Protein 2Z66 (pdb70)

CATH classification: 3.80.10.10

Secondary structure (DSSP, 8-state):
--TT-EEETTEEE--SS--SSPPS---TT--EEE--SS------TTTTTT-TT-SEEE--SS---EEEEEEHHHHS-S---EEE--S-SEEEEEEEEET-TT--EEE-TTSEEESSTTTTTTTT-TT--EEE-TTS--EE-STTTTTT-TT--EEE-TT-EEGGGEE-S--TT-TT--EEE-TTS---EE-TTTTTT-TT--EEE-TTS--SB--SGGGTT-TT--EEE-TTS---B-SSSS-----TT--EEE-TT--EE-SGGGHHHHHHHHHTGGGBS-GGG-BEEESGGGTT-BGGG-----/--TT-EEETTEEE--SS--SSPPS---TT--EEE--SS------TTTTTT-TT-SEEE--SS---EEEEEEHHHHS-S---EEE--S-SEEEEEEEEET-TT--EEE-TTSEEESSTTTTTTTT-TT--EEE-TTS--EE-STTTTTT-TT--EEE-TT-EEGGGEE-S--TT-TT--EEE-TTS---EE-TTTTTT-TT--EEE-TTS--SB--SGGGTT-TT--EEE-TTS---B-SSSS-----TT--EEE-TT--EE-SGGGHHHHHHHHHTGGGBS-GGG-BEEESGGGTT-BGGG-----/--TT-EEETTEEE--SS--SSPPS---TT--EEE--SS------TTTTTT-TT-SEEE--SS---EEEEEEHHHHS-S---EEE--S-SEEEEEEEEET-TT--EEE-TTSEEESSTTTTTTTT-TT--EEE-TTS--EE-STTTTTT-TT--EEE-TT-EEGGGEE-S--TT-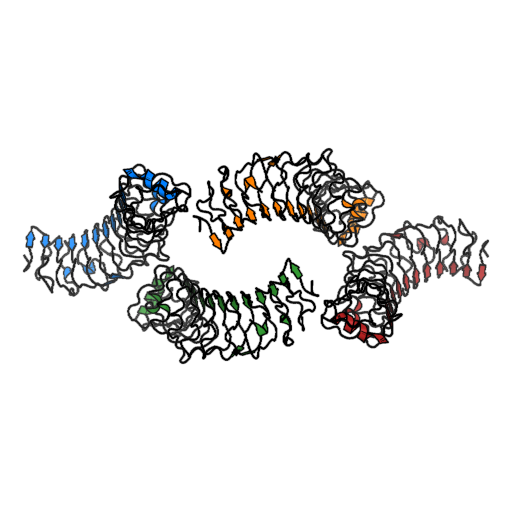TT--EEE-TTS---EE-TTTTTT-TT--EEE-TTS--SB--SGGGTT-TT--EEE-TTS---B-SSSS-----TT--EEE-TT--EE-SGGGHHHHHHHHHTTTTBS-GGG-BEEESGGGTT-BGGG-----/--TT-EEETTEEE--SS--SSPPS---TT--EEE--SS------TTTTTT-TT-SEEE--SS---EEEEEEHHHHS-S---EEE--S-SEEEEEEEEET-TT--EEE-TTSEEESSTTTTTTTT-TT--EEE-TTS--EE-STTTTTT-TT--EEE-TT-EEGGGEE-S--TT-TT--EEE-TTS---EE-TTTTTT-TT--EEE-TTS--SB--SGGGTT-TT--EEE-TTS---B-SSSS-----TT--EEE-TT--EE-SGGGHHHHHHHHHTGGGBS-GGG-BEEESGGGTT-BGGG-----

Radius of gyration: 44.01 Å; Cα contacts (8 Å, |Δi|>4): 3451; chains: 4; bounding box: 61×78×154 Å

GO terms:
  GO:0005515 protein binding (F, IPI)
  GO:0004888 transmembrane signaling receptor activity (F, IDA)
  GO:0034142 toll-like receptor 4 signaling pathway (P, IDA)
  GO:0005886 plasma membrane (C, IDA)
  GO:0010008 endosome membrane (C, IDA)
  GO:0043123 positive regulation of canonical NF-kappaB signal transduction (P, IDA)
  GO:0038023 signaling receptor activity (F, IDA)
  GO:1900017 positive regulation of cytokine production involved in inflammatory response (P, IDA)
  GO:0006954 inflammatory response (P, IDA)
  GO:0032757 positive regulation of interleukin-8 production (P, IDA)
  GO:0001540 amyloid-beta binding (F, IC)
  GO:0042742 defense response to bacterium (P, IGI)
  GO:0043123 positive regulation of canonical NF-kappaB signal transduction (P, IGI)
  GO:1904646 cellular response to amyloid-beta (P, IGI)
  GO:0071222 cellular response to lipopolysaccharide (P, IGI)
  GO:0043123 positive regulation of canonical NF-kappaB signal transduction (P, IMP)
  GO:1904466 positive regulation of matrix metallopeptidase secretion (P, IMP)
  GO:2000343 positive regulation of chemokine (C-X-C motif) ligand 2 production (P, IMP)
  GO:0032755 positive regulation of interleukin-6 production (P, IMP)
  GO:0032760 positive regulation of tumor necrosis factor production (P, IMP)

B-factor: mean 13.37, std 5.52, range [2.0, 52.05]

Sequence (1224 aa):
CPSRCSCSGTEIRCNSKGLTSVPTGIPSSATRLELESNKLQSLPHGVFDKLTQLTKLSLSSNGLSFKGCCSQSDFGTTSLKYLDLSFNGVITMSSNFLGLEQLEHLDFQHSNLKQMSEFSVFLSLRNLIYLDISHTHTRVAFNGIFNGLSSLEVLKMAGNSFQENFLPDIFTELRNLTFLDLSQCQLEQLSPTAFNSLSSLQVLNMSHNNFFSLDTFPYKCLNSLQVLDYSLNHIMTSKKQELQHFPSSLAFLNLTQNDFACTCEHQSFLQWIKDQRQLLVEVERMECATPSDKQGMPVLSLNITCCPSRCSCSGTEIRCNSKGLTSVPTGIPSSATRLELESNKLQSLPHGVFDKLTQLTKLSLSSNGLSFKGCCSQSDFGTTSLKYLDLSFNGVITMSSNFLGLEQLEHLDFQHSNLKQMSEFSVFLSLRNLIYLDISHTHTRVAFNGIFNGLSSLEVLKMAGNSFQENFLPDIFTELRNLTFLDLSQCQLEQLSPTAFNSLSSLQVLNMSHNNFFSLDTFPYKCLNSLQVLDYSLNHIMTSKKQELQHFPSSLAFLNLTQNDFACTCEHQSFLQWIKDQRQLLVEVERMECATPSDKQGMPVLSLNITCCPSRCSCSGTEIRCNSKGLTSVPTGIPSSATRLELESNKLQSLPHGVFDKLTQLTKLSLSSNGLSFKGCCSQSDFGTTSLKYLDLSFNGVITMSSNFLGLEQLEHLDFQHSNLKQMSEFSVFLSLRNLIYLDISHTHTRVAFNGIFNGLSSLEVLKMAGNSFQENFLPDIFTELRNLTFLDLSQCQLEQLSPTAFNSLSSLQVLNMSHNNFFSLDTFPYKCLNSLQVLDYSLNHIMTSKKQELQHFPSSLAFLNLTQNDFACTCEHQSFLQWIKDQRQLLVEVERMECATPSDKQGMPVLSLNITCCPSRCSCSGTEIRCNSKGLTSVPTGIPSSATRLELESNKLQSLPHGVFDKLTQLTKLSLSSNGLSFKGCCSQSDFGTTSLKYLDLSFNGVITMSSNFLGLEQLEHLDFQHSNLKQMSEFSVFLSLRNLIYLDISHTHTRVAFNGIFNGLSSLEVLKMAGNSFQENFLPDIFTELRNLTFLDLSQCQLEQLSPTAFNSLSSLQVLNMSHNNFFSLDTFPYKCLNSLQVLDYSLNHIMTSKKQELQHFPSSLAFLNLTQNDFACTCEHQSFLQWIKDQRQLLVEVERMECATPSDKQGMPVLSLNITC

Foldseek 3Di:
DFPCWDDDQLEIENEPSQDQADTPDNALSRAEYEHEQHAHQDYPQCNQQSNANHQYYAHYRYADEAPEDDECSRHNYLNHQYYAPANYEEYEHPALHHSPLNHAEYHHHHYAYHPQQQDQSPQSNLNHAYYACANNQDEHEPLASPHNPQNYAEYHHHQYEYVVLEAEQNCQSPLNYAYYAHANHQHAYYDLANCQSNQNHAEYHHEQHAYQADAQRSQANNQNYAEYEHDNYAHAYHPDLDGDDHHPNYQAYEHFHYQYEQAPVRQSVLVVVLVCVRRYDPQLRQAHCDDPVGGSPRSNVDRYDD/DFPCWDDDQLEIENEPSQDQADTPDNALSRAEYEHEQHAHQDYPQCNQQSNANHQYYAHYRYADEAPEDDECSRHNYLNHQYYAPANYEEYEHPALHHSPLNHAEYHHHHYAYHPQQQDQSPQSNLNHAYYACANNQDEHEPLASPHNPQNYAEYHHHQYEYVVLEAEQNCQSPLNYAYYHHDNHQHAYYDLANCQSNQNHAEYHHEQHAYQADAQSSQANNQNYAEYEHDNYAHAYHPDLDGDDHHPNYQAYEHFHYQYEQAPVRQSVLVVVLVCVRRYDPQLRQAHCDDPVGGSPRSNVDRYDD/DFPCWDDDQLEIENEPSQDQADTPDNALSRAEYEHEQHAHQDYPQCNQQSNANHQYYAHYAYADEAPEDDECSRHNYLNHAYYAPANYEEYEHPALHHSPLNHAEYHHHHYAYHPQQQDQSPQSNLNHAYYACANNQDEHEPLASPHNPQNYAEYHHHQYEYVVLEAEQNCQSPLNYAYYAHDNHQHAYYDLQNCQSNQNHAEYHHEQHAYQADAQSSQANNQNYAEYEHDNYAHAYHPDLDGDDHHPNYQAYEHFHYQYEQAPVRQSVLVVVLVCVRRYDPQLRQAHCDDPVGGSPRSNVDRYDD/DFPCWDDDQLEIENEPSQDQADTPDNALSRAEYEHEQHAHQDYPQCNQQSNANHQYYAHYAYADEAPEDDECSRHNYLNHQYYAPANYEEYEHPALHHSPLNHAEYHHHHYAYHPQQQDQSPQSNLNHAYYACANNQDEHEPLASPHNPQNYAEYHHHQYEYVVLEAEQNCQSPLNYAYYAHDNHQHAYYDLANCQSNQNHAEYHHEQHAYQADAQSSQANNQNYAEYEHDNYAHAYHPDLDGDDHHPNYQAYEHFHYQYEQAPVRQSVLVVVLVCVRRYDPQLRQAHCDDPVGGSPRSNVDRYDD

Structure (mmCIF, N/CA/C/O backbone):
data_2Z66
#
_entry.id   2Z66
#
_cell.length_a   49.787
_cell.length_b   67.971
_cell.length_c   122.779
_cell.angle_alpha   89.86
_cell.angle_beta   89.96
_cell.angle_gamma   90.01
#
_symmetry.space_group_name_H-M   'P 1'
#
loop_
_entity.id
_entity.type
_entity.pdbx_description
1 polymer 'Variable lymphocyte receptor B, Toll-like receptor 4'
2 branched beta-D-mannopyranose-(1-4)-2-acetamido-2-deoxy-beta-D-glucopyranose-(1-4)-2-acetamido-2-deoxy-beta-D-glucopyranose
3 branched 2-acetamido-2-deoxy-beta-D-glucopyranose-(1-4)-2-acetamido-2-deoxy-beta-D-glucopyranose
4 branched beta-D-mannopyranose-(1-4)-2-acetamido-2-deoxy-beta-D-glucopyranose-(1-4)-[beta-L-fucopyranose-(1-6)]2-acetamido-2-deoxy-beta-D-glucopyranose
5 non-polymer 'SULFATE ION'
6 water water
#
loop_
_atom_site.group_PDB
_atom_site.id
_atom_site.type_symbol
_atom_site.label_atom_id
_atom_site.label_alt_id
_atom_site.label_comp_id
_atom_site.label_asym_id
_atom_site.label_entity_id
_atom_site.label_seq_id
_atom_site.pdbx_PDB_ins_code
_atom_site.Cartn_x
_atom_site.Cartn_y
_atom_site.Cartn_z
_atom_site.occupancy
_atom_site.B_iso_or_equiv
_atom_site.auth_seq_id
_atom_site.auth_comp_id
_atom_site.auth_asym_id
_atom_site.auth_atom_id
_atom_site.pdbx_PDB_model_num
ATOM 1 N N . CYS A 1 1 ? -6.473 -0.868 -46.922 1.00 15.65 24 CYS A N 1
ATOM 2 C CA . CYS A 1 1 ? -7.423 -1.236 -45.840 1.00 13.82 24 CYS A CA 1
ATOM 3 C C . CYS A 1 1 ? -7.865 -2.690 -45.995 1.00 12.15 24 CYS A C 1
ATOM 4 O O . CYS A 1 1 ? -8.299 -3.092 -47.085 1.00 10.98 24 CYS A O 1
ATOM 7 N N . PRO A 1 2 ? -7.756 -3.485 -44.908 1.00 10.08 25 PRO A N 1
ATOM 8 C CA . PRO A 1 2 ? -8.169 -4.886 -44.925 1.00 8.77 25 PRO A CA 1
ATOM 9 C C . PRO A 1 2 ? -9.611 -5.043 -45.387 1.00 7.76 25 PRO A C 1
ATOM 10 O O . PRO A 1 2 ? -10.432 -4.148 -45.179 1.00 5.38 25 PRO A O 1
ATOM 14 N N . SER A 1 3 ? -9.901 -6.178 -46.014 1.00 5.95 26 SER A N 1
ATOM 15 C CA . SER A 1 3 ? -11.228 -6.462 -46.545 1.00 4.93 26 SER A CA 1
ATOM 16 C C . SER A 1 3 ? -12.285 -6.401 -45.453 1.00 5.08 26 SER A C 1
ATOM 17 O O . SER A 1 3 ? -12.076 -6.917 -44.350 1.00 2.82 26 SER A O 1
ATOM 20 N N . ARG A 1 4 ? -13.409 -5.763 -45.776 1.00 4.18 27 ARG A N 1
ATOM 21 C CA . ARG A 1 4 ? -14.583 -5.681 -44.895 1.00 5.81 27 ARG A CA 1
ATOM 22 C C . ARG A 1 4 ? -14.376 -4.756 -43.694 1.00 7.55 27 ARG A C 1
ATOM 23 O O . ARG A 1 4 ? -15.148 -4.787 -42.734 1.00 8.43 27 ARG A O 1
ATOM 31 N N . CYS A 1 5 ? -13.347 -3.919 -43.767 1.00 8.51 28 CYS A N 1
ATOM 32 C CA . CYS A 1 5 ? -13.044 -2.972 -42.696 1.00 8.79 28 CYS A CA 1
ATOM 33 C C . CYS A 1 5 ? -13.155 -1.533 -43.179 1.00 9.45 28 CYS A C 1
ATOM 34 O O . CYS A 1 5 ? -13.161 -1.271 -44.384 1.00 6.65 28 CYS A O 1
ATOM 37 N N . SER A 1 6 ? -13.265 -0.611 -42.221 1.00 10.10 29 SER A N 1
ATOM 38 C CA . SER A 1 6 ? -13.183 0.823 -42.481 1.00 11.83 29 SER A CA 1
ATOM 39 C C . SER A 1 6 ? -11.913 1.347 -41.834 1.00 12.00 29 SER A C 1
ATOM 40 O O . SER A 1 6 ? -11.618 1.016 -40.683 1.00 9.46 29 SER A O 1
ATOM 43 N N . CYS A 1 7 ? -11.159 2.150 -42.582 1.00 12.39 30 CYS A N 1
ATOM 44 C CA . CYS A 1 7 ? -9.874 2.669 -42.119 1.00 15.25 30 CYS A CA 1
ATOM 45 C C . CYS A 1 7 ? -9.861 4.190 -42.110 1.00 15.64 30 CYS A C 1
ATOM 46 O O . CYS A 1 7 ? -10.234 4.830 -43.096 1.00 15.90 30 CYS A O 1
ATOM 49 N N . SER A 1 8 ? -9.442 4.756 -40.982 1.00 17.59 31 SER A N 1
ATOM 50 C CA . SER A 1 8 ? -9.262 6.199 -40.830 1.00 18.56 31 SER A CA 1
ATOM 51 C C . SER A 1 8 ? -7.993 6.440 -40.019 1.00 18.12 31 SER A C 1
ATOM 52 O O . SER A 1 8 ? -7.934 6.113 -38.829 1.00 18.91 31 SER A O 1
ATOM 55 N N . GLY A 1 9 ? -6.973 6.995 -40.670 1.00 17.84 32 GLY A N 1
ATOM 56 C CA . GLY A 1 9 ? -5.674 7.179 -40.036 1.00 17.85 32 GLY A CA 1
ATOM 57 C C . GLY A 1 9 ? -5.091 5.827 -39.679 1.00 17.68 32 GLY A C 1
ATOM 58 O O . GLY A 1 9 ? -4.933 4.964 -40.545 1.00 17.89 32 GLY A O 1
ATOM 59 N N . THR A 1 10 ? -4.791 5.629 -38.398 1.00 16.40 33 THR A N 1
ATOM 60 C CA . THR A 1 10 ? -4.274 4.341 -37.941 1.00 15.52 33 THR A CA 1
ATOM 61 C C . THR A 1 10 ? -5.354 3.493 -37.248 1.00 14.56 33 THR A C 1
ATOM 62 O O . THR A 1 10 ? -5.045 2.503 -36.579 1.00 15.63 33 THR A O 1
ATOM 66 N N . GLU A 1 11 ? -6.617 3.885 -37.421 1.00 13.67 34 GLU A N 1
ATOM 67 C CA . GLU A 1 11 ? -7.745 3.171 -36.820 1.00 14.92 34 GLU A CA 1
ATOM 68 C C . GLU A 1 11 ? -8.398 2.258 -37.844 1.00 13.29 34 GLU A C 1
ATOM 69 O O . GLU A 1 11 ? -8.616 2.658 -38.989 1.00 13.50 34 GLU A O 1
ATOM 75 N N . ILE A 1 12 ? -8.690 1.028 -37.426 1.00 12.51 35 ILE A N 1
ATOM 76 C CA . ILE A 1 12 ? -9.352 0.041 -38.275 1.00 12.14 35 ILE A CA 1
ATOM 77 C C . ILE A 1 12 ? -10.566 -0.538 -37.542 1.00 12.42 35 ILE A C 1
ATOM 78 O O . ILE A 1 12 ? -10.438 -1.061 -36.432 1.00 11.20 35 ILE A O 1
ATOM 83 N N . ARG A 1 13 ? -11.741 -0.424 -38.162 1.00 11.49 36 ARG A N 1
ATOM 84 C CA . ARG A 1 13 ? -12.974 -0.996 -37.611 1.00 12.08 36 ARG A CA 1
ATOM 85 C C . ARG A 1 13 ? -13.566 -2.006 -38.584 1.00 10.56 36 ARG A C 1
ATOM 86 O O . ARG A 1 13 ? -13.812 -1.681 -39.748 1.00 6.93 36 ARG A O 1
ATOM 94 N N . CYS A 1 14 ? -13.786 -3.225 -38.097 1.00 10.23 37 CYS A N 1
ATOM 95 C CA . CYS A 1 14 ? -14.404 -4.288 -38.881 1.00 10.64 37 CYS A CA 1
ATOM 96 C C . CYS A 1 14 ? -15.552 -4.910 -38.078 1.00 11.74 37 CYS A C 1
ATOM 97 O O . CYS A 1 14 ? -15.544 -6.108 -37.781 1.00 12.88 37 CYS A O 1
ATOM 100 N N . ASN A 1 15 ? -16.538 -4.082 -37.741 1.00 12.12 38 ASN A N 1
ATOM 101 C CA . ASN A 1 15 ? -17.627 -4.467 -36.839 1.00 13.50 38 ASN A CA 1
ATOM 102 C C . ASN A 1 15 ? -18.903 -4.925 -37.543 1.00 14.29 38 ASN A C 1
ATOM 103 O O . ASN A 1 15 ? -19.269 -4.394 -38.597 1.00 12.21 38 ASN A O 1
ATOM 108 N N . SER A 1 16 ? -19.580 -5.901 -36.934 1.00 14.42 39 SER A N 1
ATOM 109 C CA . SER A 1 16 ? -20.880 -6.399 -37.401 1.00 16.42 39 SER A CA 1
ATOM 110 C C . SER A 1 16 ? -20.846 -6.833 -38.868 1.00 17.04 39 SER A C 1
ATOM 111 O O . SER A 1 16 ? -21.730 -6.483 -39.655 1.00 19.29 39 SER A O 1
ATOM 114 N N . LYS A 1 17 ? -19.821 -7.602 -39.222 1.00 15.65 40 LYS A N 1
ATOM 115 C CA . LYS A 1 17 ? -19.617 -8.043 -40.599 1.00 14.97 40 LYS A CA 1
ATOM 116 C C . LYS A 1 17 ? -19.754 -9.555 -40.708 1.00 14.65 40 LYS A C 1
ATOM 117 O O . LYS A 1 17 ? -19.471 -10.137 -41.759 1.00 17.36 40 LYS A O 1
ATOM 123 N N . GLY A 1 18 ? -20.171 -10.183 -39.611 1.00 14.66 41 GLY A N 1
ATOM 124 C CA . GLY A 1 18 ? -20.315 -11.637 -39.534 1.00 13.70 41 GLY A CA 1
ATOM 125 C C . GLY A 1 18 ? -19.034 -12.411 -39.783 1.00 12.50 41 GLY A C 1
ATOM 126 O O . GLY A 1 18 ? -19.076 -13.550 -40.250 1.00 12.88 41 GLY A O 1
ATOM 127 N N . LEU A 1 19 ? -17.894 -11.795 -39.472 1.00 9.52 42 LEU A N 1
ATOM 128 C CA . LEU A 1 19 ? -16.592 -12.397 -39.719 1.00 8.37 42 LEU A CA 1
ATOM 129 C C . LEU A 1 19 ? -16.371 -13.647 -38.892 1.00 7.77 42 LEU A C 1
ATOM 130 O O . LEU A 1 19 ? -16.706 -13.689 -37.703 1.00 6.92 42 LEU A O 1
ATOM 135 N N . THR A 1 20 ? -15.804 -14.664 -39.533 1.00 7.43 43 THR A N 1
ATOM 136 C CA . THR A 1 20 ? -15.423 -15.896 -38.852 1.00 9.72 43 THR A CA 1
ATOM 137 C C . THR A 1 20 ? -13.910 -16.001 -38.672 1.00 10.37 43 THR A C 1
ATOM 138 O O . THR A 1 20 ? -13.431 -16.835 -37.907 1.00 10.22 43 THR A O 1
ATOM 142 N N . SER A 1 21 ? -13.160 -15.148 -39.370 1.00 9.48 44 SER A N 1
ATOM 143 C CA . SER A 1 21 ? -11.711 -15.072 -39.194 1.00 8.73 44 SER A CA 1
ATOM 144 C C . SER A 1 21 ? -11.251 -13.618 -39.169 1.00 8.92 44 SER A C 1
ATOM 145 O O . SER A 1 21 ? -11.922 -12.736 -39.719 1.00 7.94 44 SER A O 1
ATOM 148 N N . VAL A 1 22 ? -10.116 -13.382 -38.517 1.00 6.71 45 VAL A N 1
ATOM 149 C CA . VAL A 1 22 ? -9.493 -12.064 -38.494 1.00 6.59 45 VAL A CA 1
ATOM 150 C C . VAL A 1 22 ? -9.061 -11.703 -39.915 1.00 5.75 45 VAL A C 1
ATOM 151 O O . VAL A 1 22 ? -8.407 -12.515 -40.588 1.00 4.78 45 VAL A O 1
ATOM 155 N N . PRO A 1 23 ? -9.436 -10.496 -40.382 1.00 5.89 46 PRO A N 1
ATOM 156 C CA . PRO A 1 23 ? -9.016 -10.011 -41.695 1.00 6.19 46 PRO A CA 1
ATOM 157 C C . PRO A 1 23 ? -7.502 -10.100 -41.891 1.00 5.62 46 PRO A C 1
ATOM 158 O O . PRO A 1 23 ? -6.729 -9.835 -40.963 1.00 4.64 46 PRO A O 1
ATOM 162 N N . THR A 1 24 ? -7.087 -10.488 -43.094 1.00 5.34 47 THR A N 1
ATOM 163 C CA . THR A 1 24 ? -5.670 -10.609 -43.407 1.00 4.69 47 THR A CA 1
ATOM 164 C C . THR A 1 24 ? -5.118 -9.237 -43.778 1.00 5.26 47 THR A C 1
ATOM 165 O O . THR A 1 24 ? -5.872 -8.356 -44.206 1.00 3.55 47 THR A O 1
ATOM 169 N N . GLY A 1 25 ? -3.811 -9.057 -43.596 1.00 3.79 48 GLY A N 1
ATOM 170 C CA . GLY A 1 25 ? -3.131 -7.841 -44.029 1.00 4.93 48 GLY A CA 1
ATOM 171 C C . GLY A 1 25 ? -3.339 -6.611 -43.172 1.00 5.76 48 GLY A C 1
ATOM 172 O O . GLY A 1 25 ? -3.229 -5.478 -43.669 1.00 6.65 48 GLY A O 1
ATOM 173 N N . ILE A 1 26 ? -3.645 -6.815 -41.889 1.00 6.07 49 ILE A N 1
ATOM 174 C CA . ILE A 1 26 ? -3.727 -5.703 -40.947 1.00 8.03 49 ILE A CA 1
ATOM 175 C C . ILE A 1 26 ? -2.321 -5.135 -40.757 1.00 8.41 49 ILE A C 1
ATOM 176 O O . ILE A 1 26 ? -1.412 -5.861 -40.343 1.00 8.27 49 ILE A O 1
ATOM 181 N N . PRO A 1 27 ? -2.130 -3.846 -41.097 1.00 9.15 50 PRO A N 1
ATOM 182 C CA . PRO A 1 27 ? -0.797 -3.231 -41.088 1.00 10.92 50 PRO A CA 1
ATOM 183 C C . PRO A 1 27 ? -0.232 -3.046 -39.679 1.00 11.49 50 PRO A C 1
ATOM 184 O O . PRO A 1 27 ? -0.995 -2.851 -38.729 1.00 9.86 50 PRO A O 1
ATOM 188 N N . SER A 1 28 ? 1.094 -3.112 -39.547 1.00 11.98 51 SER A N 1
ATOM 189 C CA . SER A 1 28 ? 1.745 -2.970 -38.239 1.00 12.97 51 SER A CA 1
ATOM 190 C C . SER A 1 28 ? 1.619 -1.556 -37.678 1.00 12.91 51 SER A C 1
ATOM 191 O O . SER A 1 28 ? 1.857 -1.327 -36.490 1.00 12.76 51 SER A O 1
ATOM 194 N N . SER A 1 29 ? 1.221 -0.619 -38.534 1.00 13.01 52 SER A N 1
ATOM 195 C CA . SER A 1 29 ? 1.031 0.779 -38.148 1.00 13.04 52 SER A CA 1
ATOM 196 C C . SER A 1 29 ? -0.278 1.031 -37.394 1.00 12.04 52 SER A C 1
ATOM 197 O O . SER A 1 29 ? -0.457 2.102 -36.806 1.00 12.50 52 SER A O 1
ATOM 200 N N . ALA A 1 30 ? -1.193 0.059 -37.424 1.00 11.11 53 ALA A N 1
ATOM 201 C CA . ALA A 1 30 ? -2.497 0.196 -36.771 1.00 9.77 53 ALA A CA 1
ATOM 202 C C . ALA A 1 30 ? -2.343 0.480 -35.282 1.00 9.55 53 ALA A C 1
ATOM 203 O O . ALA A 1 30 ? -1.551 -0.171 -34.595 1.00 7.89 53 ALA A O 1
ATOM 205 N N . THR A 1 31 ? -3.092 1.461 -34.790 1.00 9.33 54 THR A N 1
ATOM 206 C CA . THR A 1 31 ? -3.045 1.808 -33.368 1.00 10.95 54 THR A CA 1
ATOM 207 C C . THR A 1 31 ? -4.345 1.439 -32.661 1.00 11.55 54 THR A C 1
ATOM 208 O O . THR A 1 31 ? -4.356 1.214 -31.452 1.00 11.51 54 THR A O 1
ATOM 212 N N . ARG A 1 32 ? -5.434 1.388 -33.424 1.00 12.20 55 ARG A N 1
ATOM 213 C CA . ARG A 1 32 ? -6.744 0.989 -32.902 1.00 11.43 55 ARG A CA 1
ATOM 214 C C . ARG A 1 32 ? -7.384 -0.048 -33.822 1.00 10.63 55 ARG A C 1
ATOM 215 O O . ARG A 1 32 ? -7.396 0.115 -35.043 1.00 10.96 55 ARG A O 1
ATOM 223 N N . LEU A 1 33 ? -7.911 -1.113 -33.226 1.00 10.14 56 LEU A N 1
ATOM 224 C CA . LEU A 1 33 ? -8.517 -2.201 -33.981 1.00 9.09 56 LEU A CA 1
ATOM 225 C C . LEU A 1 33 ? -9.776 -2.703 -33.291 1.00 7.90 56 LEU A C 1
ATOM 226 O O . LEU A 1 33 ? -9.744 -3.089 -32.124 1.00 6.90 56 LEU A O 1
ATOM 231 N N . GLU A 1 34 ? -10.881 -2.689 -34.027 1.00 7.52 57 GLU A N 1
ATOM 232 C CA . GLU A 1 34 ? -12.155 -3.179 -33.519 1.00 10.99 57 GLU A CA 1
ATOM 233 C C . GLU A 1 34 ? -12.683 -4.277 -34.427 1.00 8.99 57 GLU A C 1
ATOM 234 O O . GLU A 1 34 ? -12.815 -4.078 -35.639 1.00 8.19 57 GLU A O 1
ATOM 240 N N . LEU A 1 35 ? -12.963 -5.437 -33.837 1.00 7.98 58 LEU A N 1
ATOM 241 C CA . LEU A 1 35 ? -13.553 -6.553 -34.565 1.00 7.53 58 LEU A CA 1
ATOM 242 C C . LEU A 1 35 ? -14.817 -7.021 -33.842 1.00 8.25 58 LEU A C 1
ATOM 243 O O . LEU A 1 35 ? -15.005 -8.218 -33.617 1.00 6.81 58 LEU A O 1
ATOM 248 N N . GLU A 1 36 ? -15.684 -6.067 -33.505 1.00 8.64 59 GLU A N 1
ATOM 249 C CA . GLU A 1 36 ? -16.837 -6.307 -32.629 1.00 11.89 59 GLU A CA 1
ATOM 250 C C . GLU A 1 36 ? -18.040 -6.917 -33.337 1.00 11.39 59 GLU A C 1
ATOM 251 O O . GLU A 1 36 ? -18.224 -6.730 -34.538 1.00 11.89 59 GLU A O 1
ATOM 257 N N . SER A 1 37 ? -18.869 -7.628 -32.571 1.00 12.25 60 SER A N 1
ATOM 258 C CA . SER A 1 37 ? -20.126 -8.194 -33.072 1.00 10.56 60 SER A CA 1
ATOM 259 C C . SER A 1 37 ? -19.928 -9.033 -34.339 1.00 12.13 60 SER A C 1
ATOM 260 O O . SER A 1 37 ? -20.631 -8.866 -35.343 1.00 12.27 60 SER A O 1
ATOM 263 N N . ASN A 1 38 ? -18.953 -9.930 -34.279 1.00 9.39 61 ASN A N 1
ATOM 264 C CA . ASN A 1 38 ? -18.698 -10.864 -35.363 1.00 9.24 61 ASN A CA 1
ATOM 265 C C . ASN A 1 38 ? -18.937 -12.297 -34.886 1.00 8.94 61 ASN A C 1
ATOM 266 O O . ASN A 1 38 ? -19.642 -12.508 -33.892 1.00 9.57 61 ASN A O 1
ATOM 271 N N . LYS A 1 39 ? -18.382 -13.275 -35.597 1.00 8.61 62 LYS A N 1
ATOM 272 C CA . LYS A 1 39 ? -18.553 -14.680 -35.239 1.00 10.18 62 LYS A CA 1
ATOM 273 C C . LYS A 1 39 ? -17.200 -15.378 -35.138 1.00 8.56 62 LYS A C 1
ATOM 274 O O . LYS A 1 39 ? -17.035 -16.516 -35.574 1.00 8.06 62 LYS A O 1
ATOM 280 N N . LEU A 1 40 ? -16.231 -14.670 -34.570 1.00 8.79 63 LEU A N 1
ATOM 281 C CA . LEU A 1 40 ? -14.904 -15.213 -34.335 1.00 9.73 63 LEU A CA 1
ATOM 282 C C . LEU A 1 40 ? -14.971 -16.231 -33.204 1.00 11.05 63 LEU A C 1
ATOM 283 O O . LEU A 1 40 ? -15.357 -15.904 -32.079 1.00 11.98 63 LEU A O 1
ATOM 288 N N . GLN A 1 41 ? -14.611 -17.472 -33.514 1.00 13.04 64 GLN A N 1
ATOM 289 C CA . GLN A 1 41 ? -14.679 -18.553 -32.534 1.00 15.52 64 GLN A CA 1
ATOM 290 C C . GLN A 1 41 ? -13.297 -18.941 -32.051 1.00 16.22 64 GLN A C 1
ATOM 291 O O . GLN A 1 41 ? -13.154 -19.671 -31.066 1.00 17.37 64 GLN A O 1
ATOM 297 N N . SER A 1 42 ? -12.284 -18.447 -32.755 1.00 16.98 65 SER A N 1
ATOM 298 C CA . SER A 1 42 ? -10.896 -18.680 -32.395 1.00 18.79 65 SER A CA 1
ATOM 299 C C . SER A 1 42 ? -9.992 -17.648 -33.057 1.00 18.84 65 SER A C 1
ATOM 300 O O . SER A 1 42 ? -10.359 -17.025 -34.061 1.00 19.54 65 SER A O 1
ATOM 303 N N . LEU A 1 43 ? -8.817 -17.460 -32.469 1.00 18.20 66 LEU A N 1
ATOM 304 C CA . LEU A 1 43 ? -7.785 -16.615 -33.046 1.00 17.64 66 LEU A CA 1
ATOM 305 C C . LEU A 1 43 ? -6.534 -17.476 -33.196 1.00 18.87 66 LEU A C 1
ATOM 306 O O . LEU A 1 43 ? -6.093 -18.103 -32.222 1.00 19.60 66 LEU A O 1
ATOM 311 N N . PRO A 1 44 ? -5.966 -17.530 -34.415 1.00 17.90 67 PRO A N 1
ATOM 312 C CA . PRO A 1 44 ? -4.750 -18.324 -34.602 1.00 18.31 67 PRO A CA 1
ATOM 313 C C . PRO A 1 44 ? -3.624 -17.803 -33.718 1.00 18.85 67 PRO A C 1
ATOM 314 O O . PRO A 1 44 ? -3.527 -16.592 -33.504 1.00 19.59 67 PRO A O 1
ATOM 318 N N . HIS A 1 45 ? -2.799 -18.706 -33.191 1.00 19.21 68 HIS A N 1
ATOM 319 C CA . HIS A 1 45 ? -1.724 -18.306 -32.285 1.00 18.84 68 HIS A CA 1
ATOM 320 C C . HIS A 1 45 ? -0.834 -17.242 -32.933 1.00 18.31 68 HIS A C 1
ATOM 321 O O . HIS A 1 45 ? -0.373 -17.403 -34.072 1.00 18.47 68 HIS A O 1
ATOM 328 N N . GLY A 1 46 ? -0.641 -16.141 -32.215 1.00 18.44 69 GLY A N 1
ATOM 329 C CA . GLY A 1 46 ? 0.194 -15.037 -32.685 1.00 18.69 69 GLY A CA 1
ATOM 330 C C . GLY A 1 46 ? -0.343 -14.255 -33.871 1.00 18.50 69 GLY A C 1
ATOM 331 O O . GLY A 1 46 ? 0.430 -13.708 -34.661 1.00 18.50 69 GLY A O 1
ATOM 332 N N . VAL A 1 47 ? -1.669 -14.192 -33.991 1.00 18.36 70 VAL A N 1
ATOM 333 C CA . VAL A 1 47 ? -2.325 -13.420 -35.048 1.00 17.43 70 VAL A CA 1
ATOM 334 C C . VAL A 1 47 ? -2.057 -11.907 -34.912 1.00 17.45 70 VAL A C 1
ATOM 335 O O . VAL A 1 47 ? -2.055 -11.173 -35.907 1.00 18.47 70 VAL A O 1
ATOM 339 N N . PHE A 1 48 ? -1.802 -11.455 -33.687 1.00 16.93 71 PHE A N 1
ATOM 340 C CA . PHE A 1 48 ? -1.585 -10.036 -33.417 1.00 17.27 71 PHE A CA 1
ATOM 341 C C . PHE A 1 48 ? -0.109 -9.662 -33.211 1.00 17.52 71 PHE A C 1
ATOM 342 O O . PHE A 1 48 ? 0.207 -8.513 -32.882 1.00 17.87 71 PHE A O 1
ATOM 350 N N . ASP A 1 49 ? 0.789 -10.621 -33.428 1.00 17.38 72 ASP A N 1
ATOM 351 C CA . ASP A 1 49 ? 2.219 -10.443 -33.132 1.00 17.14 72 ASP A CA 1
ATOM 352 C C . ASP A 1 49 ? 2.884 -9.247 -33.824 1.00 17.57 72 ASP A C 1
ATOM 353 O O . ASP A 1 49 ? 3.876 -8.716 -33.322 1.00 19.43 72 ASP A O 1
ATOM 358 N N . LYS A 1 50 ? 2.337 -8.823 -34.960 1.00 17.18 73 LYS A N 1
ATOM 359 C CA . LYS A 1 50 ? 2.925 -7.730 -35.735 1.00 17.01 73 LYS A CA 1
ATOM 360 C C . LYS A 1 50 ? 2.325 -6.376 -35.368 1.00 16.00 73 LYS A C 1
ATOM 361 O O . LYS A 1 50 ? 2.830 -5.337 -35.794 1.00 17.35 73 LYS A O 1
ATOM 367 N N . LEU A 1 51 ? 1.259 -6.387 -34.571 1.00 14.45 74 LEU A N 1
ATOM 368 C CA . LEU A 1 51 ? 0.541 -5.162 -34.234 1.00 13.85 74 LEU A CA 1
ATOM 369 C C . LEU A 1 51 ? 1.118 -4.512 -32.968 1.00 13.92 74 LEU A C 1
ATOM 370 O O . LEU A 1 51 ? 0.458 -4.433 -31.924 1.00 14.14 74 LEU A O 1
ATOM 375 N N . THR A 1 52 ? 2.358 -4.035 -33.083 1.00 13.65 75 THR A N 1
ATOM 376 C CA . THR A 1 52 ? 3.122 -3.537 -31.933 1.00 13.18 75 THR A CA 1
ATOM 377 C C . THR A 1 52 ? 2.780 -2.108 -31.533 1.00 13.09 75 THR A C 1
ATOM 378 O O . THR A 1 52 ? 3.216 -1.642 -30.477 1.00 13.71 75 THR A O 1
ATOM 382 N N . GLN A 1 53 ? 2.000 -1.421 -32.367 1.00 12.88 76 GLN A N 1
ATOM 383 C CA . GLN A 1 53 ? 1.624 -0.020 -32.137 1.00 12.66 76 GLN A CA 1
ATOM 384 C C . GLN A 1 53 ? 0.216 0.122 -31.566 1.00 12.04 76 GLN A C 1
ATOM 385 O O . GLN A 1 53 ? -0.287 1.230 -31.377 1.00 12.24 76 GLN A O 1
ATOM 391 N N . LEU A 1 54 ? -0.411 -1.011 -31.286 1.00 12.23 77 LEU A N 1
ATOM 392 C CA . LEU A 1 54 ? -1.798 -1.045 -30.849 1.00 12.28 77 LEU A CA 1
ATOM 393 C C . LEU A 1 54 ? -1.969 -0.422 -29.462 1.00 11.67 77 LEU A C 1
ATOM 394 O O . LEU A 1 54 ? -1.277 -0.795 -28.516 1.00 12.20 77 LEU A O 1
ATOM 399 N N . THR A 1 55 ? -2.876 0.545 -29.357 1.00 11.68 78 THR A N 1
ATOM 400 C CA . THR A 1 55 ? -3.215 1.157 -28.067 1.00 12.05 78 THR A CA 1
ATOM 401 C C . THR A 1 55 ? -4.654 0.824 -27.685 1.00 12.87 78 THR A C 1
ATOM 402 O O . THR A 1 55 ? -5.050 0.959 -26.525 1.00 13.01 78 THR A O 1
ATOM 406 N N . LYS A 1 56 ? -5.436 0.403 -28.674 1.00 12.61 79 LYS A N 1
ATOM 407 C CA . LYS A 1 56 ? -6.845 0.085 -28.468 1.00 12.54 79 LYS A CA 1
ATOM 408 C C . LYS A 1 56 ? -7.221 -1.179 -29.227 1.00 11.21 79 LYS A C 1
ATOM 409 O O . LYS A 1 56 ? -6.951 -1.296 -30.429 1.00 9.34 79 LYS A O 1
ATOM 415 N N . LEU A 1 57 ? -7.834 -2.122 -28.514 1.00 9.82 80 LEU A N 1
ATOM 416 C CA . LEU A 1 57 ? -8.308 -3.363 -29.106 1.00 9.13 80 LEU A CA 1
ATOM 417 C C . LEU A 1 57 ? -9.668 -3.760 -28.530 1.00 9.68 80 LEU A C 1
ATOM 418 O O . LEU A 1 57 ? -9.818 -3.887 -27.316 1.00 8.06 80 LEU A O 1
ATOM 423 N N . SER A 1 58 ? -10.648 -3.959 -29.405 1.00 8.08 81 SER A N 1
ATOM 424 C CA . SER A 1 58 ? -11.949 -4.466 -28.989 1.00 9.05 81 SER A CA 1
ATOM 425 C C . SER A 1 58 ? -12.338 -5.709 -29.774 1.00 9.91 81 SER A C 1
ATOM 426 O O . SER A 1 58 ? -12.410 -5.686 -31.012 1.00 8.38 81 SER A O 1
ATOM 429 N N . LEU A 1 59 ? -12.588 -6.788 -29.041 1.00 8.41 82 LEU A N 1
ATOM 430 C CA . LEU A 1 59 ? -13.061 -8.045 -29.622 1.00 8.29 82 LEU A CA 1
ATOM 431 C C . LEU A 1 59 ? -14.435 -8.394 -29.045 1.00 9.29 82 LEU A C 1
ATOM 432 O O . LEU A 1 59 ? -14.837 -9.566 -29.001 1.00 8.49 82 LEU A O 1
ATOM 437 N N . SER A 1 60 ? -15.153 -7.355 -28.622 1.00 10.37 83 SER A N 1
ATOM 438 C CA . SER A 1 60 ? -16.466 -7.483 -27.990 1.00 10.25 83 SER A CA 1
ATOM 439 C C . SER A 1 60 ? -17.493 -8.217 -28.870 1.00 11.03 83 SER A C 1
ATOM 440 O O . SER A 1 60 ? -17.567 -7.994 -30.074 1.00 10.64 83 SER A O 1
ATOM 443 N N . SER A 1 61 ? -18.257 -9.147 -28.272 1.00 9.87 84 SER A N 1
ATOM 444 C CA . SER A 1 61 ? -19.333 -9.883 -28.955 1.00 11.44 84 SER A CA 1
ATOM 445 C C . SER A 1 61 ? -18.916 -10.839 -30.084 1.00 12.40 84 SER A C 1
ATOM 446 O O . SER A 1 61 ? -19.272 -10.632 -31.227 1.00 14.58 84 SER A O 1
ATOM 449 N N . ASN A 1 62 ? -18.163 -11.906 -29.709 1.00 10.59 383 ASN A N 1
ATOM 450 C CA . ASN A 1 62 ? -17.690 -12.982 -30.560 1.00 11.09 383 ASN A CA 1
ATOM 451 C C . ASN A 1 62 ? -17.859 -14.287 -29.754 1.00 12.57 383 ASN A C 1
ATOM 452 O O . ASN A 1 62 ? -18.524 -14.288 -28.704 1.00 12.79 383 ASN A O 1
ATOM 457 N N . GLY A 1 63 ? -17.284 -15.397 -30.198 1.00 13.14 384 GLY A N 1
ATOM 458 C CA . GLY A 1 63 ? -17.422 -16.619 -29.423 1.00 14.88 384 GLY A CA 1
ATOM 459 C C . GLY A 1 63 ? -16.042 -17.100 -28.936 1.00 14.17 384 GLY A C 1
ATOM 460 O O . GLY A 1 63 ? -15.748 -18.302 -28.902 1.00 13.36 384 GLY A O 1
ATOM 461 N N . LEU A 1 64 ? -15.203 -16.131 -28.573 1.00 12.24 385 LEU A N 1
ATOM 462 C CA . LEU A 1 64 ? -13.837 -16.367 -28.166 1.00 13.26 385 LEU A CA 1
ATOM 463 C C . LEU A 1 64 ? -13.614 -16.807 -26.729 1.00 13.40 385 LEU A C 1
ATOM 464 O O . LEU A 1 64 ? -14.200 -16.258 -25.795 1.00 12.46 385 LEU A O 1
ATOM 469 N N . SER A 1 65 ? -12.746 -17.799 -26.572 1.00 13.87 386 SER A N 1
ATOM 470 C CA . SER A 1 65 ? -12.279 -18.232 -25.266 1.00 15.17 386 SER A CA 1
ATOM 471 C C . SER A 1 65 ? -10.770 -18.067 -25.207 1.00 15.83 386 SER A C 1
ATOM 472 O O . SER A 1 65 ? -10.072 -18.323 -26.193 1.00 15.40 386 SER A O 1
ATOM 475 N N . PHE A 1 66 ? -10.274 -17.626 -24.056 1.00 15.53 387 PHE A N 1
ATOM 476 C CA . PHE A 1 66 ? -8.853 -17.394 -23.861 1.00 16.24 387 PHE A CA 1
ATOM 477 C C . PHE A 1 66 ? -8.352 -18.296 -22.739 1.00 17.58 387 PHE A C 1
ATOM 478 O O . PHE A 1 66 ? -8.705 -18.107 -21.571 1.00 18.08 387 PHE A O 1
ATOM 486 N N . LYS A 1 67 ? -7.547 -19.292 -23.107 1.00 17.37 388 LYS A N 1
ATOM 487 C CA . LYS A 1 67 ? -7.009 -20.265 -22.151 1.00 18.91 388 LYS A CA 1
ATOM 488 C C . LYS A 1 67 ? -5.942 -19.631 -21.269 1.00 19.85 388 LYS A C 1
ATOM 489 O O . LYS A 1 67 ? -5.636 -20.135 -20.184 1.00 21.69 388 LYS A O 1
ATOM 495 N N . GLY A 1 68 ? -5.377 -18.526 -21.749 1.00 21.43 389 GLY A N 1
ATOM 496 C CA . GLY A 1 68 ? -4.364 -17.787 -21.010 1.00 22.10 389 GLY A CA 1
ATOM 497 C C . GLY A 1 68 ? -4.376 -16.314 -21.366 1.00 23.37 389 GLY A C 1
ATOM 498 O O . GLY A 1 68 ? -3.704 -15.889 -22.309 1.00 25.61 389 GLY A O 1
ATOM 499 N N . CYS A 1 69 ? -5.165 -15.547 -20.620 1.00 23.16 390 CYS A N 1
ATOM 500 C CA . CYS A 1 69 ? -5.203 -14.093 -20.724 1.00 21.83 390 CYS A CA 1
ATOM 501 C C . CYS A 1 69 ? -4.457 -13.572 -19.491 1.00 20.63 390 CYS A C 1
ATOM 502 O O . CYS A 1 69 ? -4.419 -14.274 -18.486 1.00 20.50 390 CYS A O 1
ATOM 505 N N . CYS A 1 70 ? -3.829 -12.392 -19.522 1.00 18.83 391 CYS A N 1
ATOM 506 C CA . CYS A 1 70 ? -3.679 -11.504 -20.668 1.00 18.66 391 CYS A CA 1
ATOM 507 C C . CYS A 1 70 ? -2.260 -10.970 -20.587 1.00 17.14 391 CYS A C 1
ATOM 508 O O . CYS A 1 70 ? -1.776 -10.657 -19.502 1.00 16.53 391 CYS A O 1
ATOM 511 N N . SER A 1 71 ? -1.595 -10.870 -21.729 1.00 16.38 392 SER A N 1
ATOM 512 C CA . SER A 1 71 ? -0.165 -10.601 -21.761 1.00 16.19 392 SER A CA 1
ATOM 513 C C . SER A 1 71 ? 0.177 -9.989 -23.103 1.00 15.84 392 SER A C 1
ATOM 514 O O . SER A 1 71 ? -0.601 -10.114 -24.053 1.00 16.83 392 SER A O 1
ATOM 517 N N . GLN A 1 72 ? 1.333 -9.335 -23.189 1.00 15.69 393 GLN A N 1
ATOM 518 C CA . GLN A 1 72 ? 1.802 -8.784 -24.465 1.00 17.48 393 GLN A CA 1
ATOM 519 C C . GLN A 1 72 ? 1.991 -9.863 -25.536 1.00 18.81 393 GLN A C 1
ATOM 520 O O . GLN A 1 72 ? 1.924 -9.572 -26.731 1.00 21.28 393 GLN A O 1
ATOM 526 N N . SER A 1 73 ? 2.208 -11.104 -25.104 1.00 18.79 394 SER A N 1
ATOM 527 C CA . SER A 1 73 ? 2.359 -12.225 -26.031 1.00 19.93 394 SER A CA 1
ATOM 528 C C . SER A 1 73 ? 1.026 -12.602 -26.689 1.00 20.16 394 SER A C 1
ATOM 529 O O . SER A 1 73 ? 1.009 -13.218 -27.760 1.00 20.82 394 SER A O 1
ATOM 532 N N . ASP A 1 74 ? -0.080 -12.230 -26.044 1.00 20.55 395 ASP A N 1
ATOM 533 C CA . ASP A 1 74 ? -1.419 -12.495 -26.568 1.00 20.88 395 ASP A CA 1
ATOM 534 C C . ASP A 1 74 ? -1.843 -11.484 -27.628 1.00 21.46 395 ASP A C 1
ATOM 535 O O . ASP A 1 74 ? -2.605 -11.822 -28.538 1.00 22.50 395 ASP A O 1
ATOM 540 N N . PHE A 1 75 ? -1.351 -10.250 -27.515 1.00 20.82 396 PHE A N 1
ATOM 541 C CA . PHE A 1 75 ? -1.821 -9.150 -28.370 1.00 19.62 396 PHE A CA 1
ATOM 542 C C . PHE A 1 75 ? -0.707 -8.375 -29.082 1.00 20.00 396 PHE A C 1
ATOM 543 O O . PHE A 1 75 ? -0.979 -7.355 -29.728 1.00 21.93 396 PHE A O 1
ATOM 551 N N . GLY A 1 76 ? 0.535 -8.842 -28.955 1.00 19.48 397 GLY A N 1
ATOM 552 C CA . GLY A 1 76 ? 1.672 -8.254 -29.678 1.00 18.39 397 GLY A CA 1
ATOM 553 C C . GLY A 1 76 ? 2.235 -6.975 -29.086 1.00 17.73 397 GLY A C 1
ATOM 554 O O . GLY A 1 76 ? 3.452 -6.825 -28.940 1.00 18.47 397 GLY A O 1
ATOM 555 N N . THR A 1 77 ? 1.343 -6.055 -28.735 1.00 17.86 398 THR A N 1
ATOM 556 C CA . THR A 1 77 ? 1.713 -4.725 -28.259 1.00 16.65 398 THR A CA 1
ATOM 557 C C . THR A 1 77 ? 2.048 -4.690 -26.762 1.00 17.51 398 THR A C 1
ATOM 558 O O . THR A 1 77 ? 1.545 -5.510 -25.987 1.00 18.32 398 THR A O 1
ATOM 562 N N . THR A 1 78 ? 2.902 -3.747 -26.362 1.00 17.23 399 THR A N 1
ATOM 563 C CA . THR A 1 78 ? 3.120 -3.465 -24.937 1.00 18.38 399 THR A CA 1
ATOM 564 C C . THR A 1 78 ? 2.568 -2.086 -24.554 1.00 18.64 399 THR A C 1
ATOM 565 O O . THR A 1 78 ? 2.748 -1.623 -23.421 1.00 18.87 399 THR A O 1
ATOM 569 N N . SER A 1 79 ? 1.879 -1.445 -25.498 1.00 18.00 400 SER A N 1
ATOM 570 C CA . SER A 1 79 ? 1.331 -0.106 -25.284 1.00 16.97 400 SER A CA 1
ATOM 571 C C . SER A 1 79 ? -0.205 -0.041 -25.293 1.00 14.44 400 SER A C 1
ATOM 572 O O . SER A 1 79 ? -0.787 1.028 -25.516 1.00 12.32 400 SER A O 1
ATOM 575 N N . LEU A 1 80 ? -0.855 -1.176 -25.037 1.00 12.85 401 LEU A N 1
ATOM 576 C CA . LEU A 1 80 ? -2.319 -1.213 -24.925 1.00 12.32 401 LEU A CA 1
ATOM 577 C C . LEU A 1 80 ? -2.809 -0.323 -23.782 1.00 10.91 401 LEU A C 1
ATOM 578 O O . LEU A 1 80 ? -2.313 -0.424 -22.650 1.00 9.39 401 LEU A O 1
ATOM 583 N N . LYS A 1 81 ? -3.773 0.540 -24.093 1.00 9.27 402 LYS A N 1
ATOM 584 C CA . LYS A 1 81 ? -4.439 1.378 -23.088 1.00 10.61 402 LYS A CA 1
ATOM 585 C C . LYS A 1 81 ? -5.915 1.009 -22.907 1.00 10.77 402 LYS A C 1
ATOM 586 O O . LYS A 1 81 ? -6.542 1.398 -21.917 1.00 9.43 402 LYS A O 1
ATOM 592 N N . TYR A 1 82 ? -6.461 0.264 -23.866 1.00 9.06 403 TYR A N 1
ATOM 593 C CA . TYR A 1 82 ? -7.892 -0.028 -23.915 1.00 9.06 403 TYR A CA 1
ATOM 594 C C . TYR A 1 82 ? -8.085 -1.449 -24.432 1.00 10.24 403 TYR A C 1
ATOM 595 O O . TYR A 1 82 ? -7.677 -1.776 -25.556 1.00 9.18 403 TYR A O 1
ATOM 604 N N . LEU A 1 83 ? -8.684 -2.299 -23.601 1.00 7.96 404 LEU A N 1
ATOM 605 C CA . LEU A 1 83 ? -8.973 -3.668 -23.993 1.00 9.58 404 LEU A CA 1
ATOM 606 C C . LEU A 1 83 ? -10.407 -4.024 -23.642 1.00 9.32 404 LEU A C 1
ATOM 607 O O . LEU A 1 83 ? -10.822 -3.889 -22.493 1.00 7.48 404 LEU A O 1
ATOM 612 N N . ASP A 1 84 ? -11.145 -4.488 -24.647 1.00 9.52 405 ASP A N 1
ATOM 613 C CA . ASP A 1 84 ? -12.525 -4.918 -24.476 1.00 8.83 405 ASP A CA 1
ATOM 614 C C . ASP A 1 84 ? -12.680 -6.357 -24.975 1.00 10.03 405 ASP A C 1
ATOM 615 O O . ASP A 1 84 ? -12.581 -6.625 -26.182 1.00 7.76 405 ASP A O 1
ATOM 620 N N . LEU A 1 85 ? -12.903 -7.270 -24.032 1.00 7.94 406 LEU A N 1
ATOM 621 C CA . LEU A 1 85 ? -13.123 -8.690 -24.320 1.00 9.68 406 LEU A CA 1
ATOM 622 C C . LEU A 1 85 ? -14.509 -9.143 -23.854 1.00 9.25 406 LEU A C 1
ATOM 623 O O . LEU A 1 85 ? -14.743 -10.329 -23.611 1.00 9.52 406 LEU A O 1
ATOM 628 N N . SER A 1 86 ? -15.427 -8.186 -23.757 1.00 8.22 407 SER A N 1
ATOM 629 C CA . SER A 1 86 ? -16.773 -8.433 -23.263 1.00 8.47 407 SER A CA 1
ATOM 630 C C . SER A 1 86 ? -17.604 -9.279 -24.234 1.00 9.48 407 SER A C 1
ATOM 631 O O . SER A 1 86 ? -17.277 -9.384 -25.421 1.00 7.74 407 SER A O 1
ATOM 634 N N . PHE A 1 87 ? -18.665 -9.891 -23.708 1.00 8.74 408 PHE A N 1
ATOM 635 C CA . PHE A 1 87 ? -19.593 -10.704 -24.498 1.00 9.67 408 PHE A CA 1
ATOM 636 C C . PHE A 1 87 ? -18.869 -11.770 -25.316 1.00 10.36 408 PHE A C 1
ATOM 637 O O . PHE A 1 87 ? -19.080 -11.907 -26.521 1.00 9.47 408 PHE A O 1
ATOM 645 N N . ASN A 1 88 ? -18.005 -12.514 -24.638 1.00 9.93 409 ASN A N 1
ATOM 646 C CA . ASN A 1 88 ? -17.287 -13.617 -25.245 1.00 10.68 409 ASN A CA 1
ATOM 647 C C . ASN A 1 88 ? -17.475 -14.876 -24.407 1.00 11.13 409 ASN A C 1
ATOM 648 O O . ASN A 1 88 ? -18.445 -14.969 -23.648 1.00 11.77 409 ASN A O 1
ATOM 653 N N . GLY A 1 89 ? -16.566 -15.838 -24.545 1.00 10.23 410 GLY A N 1
ATOM 654 C CA . GLY A 1 89 ? -16.688 -17.120 -23.847 1.00 10.84 410 GLY A CA 1
ATOM 655 C C . GLY A 1 89 ? -15.964 -17.145 -22.515 1.00 10.98 410 GLY A C 1
ATOM 656 O O . GLY A 1 89 ? -16.122 -16.240 -21.693 1.00 11.71 410 GLY A O 1
ATOM 657 N N . VAL A 1 90 ? -15.165 -18.185 -22.304 1.00 10.78 411 VAL A N 1
ATOM 658 C CA . VAL A 1 90 ? -14.426 -18.348 -21.055 1.00 11.46 411 VAL A CA 1
ATOM 659 C C . VAL A 1 90 ? -13.070 -17.650 -21.152 1.00 12.19 411 VAL A C 1
ATOM 660 O O . VAL A 1 90 ? -12.328 -17.842 -22.118 1.00 11.62 411 VAL A O 1
ATOM 664 N N . ILE A 1 91 ? -12.761 -16.830 -20.153 1.00 12.04 412 ILE A N 1
ATOM 665 C CA . ILE A 1 91 ? -11.466 -16.164 -20.081 1.00 12.99 412 ILE A CA 1
ATOM 666 C C . ILE A 1 91 ? -10.747 -16.604 -18.816 1.00 13.19 412 ILE A C 1
ATOM 667 O O . ILE A 1 91 ? -11.144 -16.244 -17.703 1.00 13.75 412 ILE A O 1
ATOM 672 N N . THR A 1 92 ? -9.696 -17.401 -18.996 1.00 12.75 413 THR A N 1
ATOM 673 C CA . THR A 1 92 ? -8.906 -17.880 -17.877 1.00 13.91 413 THR A CA 1
ATOM 674 C C . THR A 1 92 ? -7.685 -16.993 -17.701 1.00 14.72 413 THR A C 1
ATOM 675 O O . THR A 1 92 ? -6.942 -16.740 -18.647 1.00 15.57 413 THR A O 1
ATOM 679 N N . MET A 1 93 ? -7.500 -16.511 -16.479 1.00 14.55 414 MET A N 1
ATOM 680 C CA . MET A 1 93 ? -6.349 -15.695 -16.148 1.00 15.96 414 MET A CA 1
ATOM 681 C C . MET A 1 93 ? -5.167 -16.589 -15.782 1.00 16.91 414 MET A C 1
ATOM 682 O O . MET A 1 93 ? -5.201 -17.287 -14.771 1.00 19.12 414 MET A O 1
ATOM 687 N N . SER A 1 94 ? -4.132 -16.578 -16.616 1.00 18.10 415 SER A N 1
ATOM 688 C CA . SER A 1 94 ? -2.885 -17.280 -16.293 1.00 18.38 415 SER A CA 1
ATOM 689 C C . SER A 1 94 ? -1.729 -16.302 -16.098 1.00 19.43 415 SER A C 1
ATOM 690 O O . SER A 1 94 ? -0.751 -16.610 -15.404 1.00 20.87 415 SER A O 1
ATOM 693 N N . SER A 1 95 ? -1.854 -15.125 -16.709 1.00 18.06 416 SER A N 1
ATOM 694 C CA . SER A 1 95 ? -0.839 -14.081 -16.635 1.00 16.70 416 SER A CA 1
ATOM 695 C C . SER A 1 95 ? -1.455 -12.766 -16.155 1.00 16.48 416 SER A C 1
ATOM 696 O O . SER A 1 95 ? -2.498 -12.337 -16.658 1.00 15.50 416 SER A O 1
ATOM 699 N N . ASN A 1 96 ? -0.801 -12.130 -15.184 1.00 14.82 417 ASN A N 1
ATOM 700 C CA . ASN A 1 96 ? -1.322 -10.904 -14.573 1.00 14.36 417 ASN A CA 1
ATOM 701 C C . ASN A 1 96 ? -0.964 -9.638 -15.357 1.00 13.13 417 ASN A C 1
ATOM 702 O O . ASN A 1 96 ? -0.287 -8.742 -14.847 1.00 13.26 417 ASN A O 1
ATOM 707 N N . PHE A 1 97 ? -1.441 -9.584 -16.601 1.00 11.86 418 PHE A N 1
ATOM 708 C CA . PHE A 1 97 ? -1.266 -8.442 -17.510 1.00 11.24 418 PHE A CA 1
ATOM 709 C C . PHE A 1 97 ? 0.201 -8.075 -17.737 1.00 11.65 418 PHE A C 1
ATOM 710 O O . PHE A 1 97 ? 0.559 -6.896 -17.797 1.00 10.84 418 PHE A O 1
ATOM 718 N N . LEU A 1 98 ? 1.040 -9.098 -17.883 1.00 12.41 419 LEU A N 1
ATOM 719 C CA . LEU A 1 98 ? 2.461 -8.897 -18.145 1.00 14.18 419 LEU A CA 1
ATOM 720 C C . LEU A 1 98 ? 2.654 -8.169 -19.465 1.00 13.89 419 LEU A C 1
ATOM 721 O O . LEU A 1 98 ? 2.281 -8.674 -20.526 1.00 14.68 419 LEU A O 1
ATOM 726 N N . GLY A 1 99 ? 3.232 -6.976 -19.384 1.00 14.03 420 GLY A N 1
ATOM 727 C CA . GLY A 1 99 ? 3.482 -6.151 -20.564 1.00 14.66 420 GLY A CA 1
ATOM 728 C C . GLY A 1 99 ? 2.294 -5.293 -20.956 1.00 14.80 420 GLY A C 1
ATOM 729 O O . GLY A 1 99 ? 2.321 -4.634 -21.993 1.00 15.57 420 GLY A O 1
ATOM 730 N N . LEU A 1 100 ? 1.252 -5.302 -20.125 1.00 14.65 421 LEU A N 1
ATOM 731 C CA . LEU A 1 100 ? 0.034 -4.536 -20.389 1.00 13.71 421 LEU A CA 1
ATOM 732 C C . LEU A 1 100 ? -0.245 -3.520 -19.278 1.00 13.35 421 LEU A C 1
ATOM 733 O O . LEU A 1 100 ? -1.401 -3.163 -19.016 1.00 12.90 421 LEU A O 1
ATOM 738 N N . GLU A 1 101 ? 0.826 -3.034 -18.654 1.00 12.68 422 GLU A N 1
ATOM 739 C CA . GLU A 1 101 ? 0.731 -2.152 -17.489 1.00 13.77 422 GLU A CA 1
ATOM 740 C C . GLU A 1 101 ? 0.206 -0.751 -17.809 1.00 12.42 422 GLU A C 1
ATOM 741 O O . GLU A 1 101 ? -0.116 0.009 -16.895 1.00 12.00 422 GLU A O 1
ATOM 747 N N . GLN A 1 102 ? 0.107 -0.419 -19.096 1.00 11.31 423 GLN A N 1
ATOM 748 C CA . GLN A 1 102 ? -0.407 0.885 -19.522 1.00 11.75 423 GLN A CA 1
ATOM 749 C C . GLN A 1 102 ? -1.941 0.924 -19.627 1.00 9.69 423 GLN A C 1
ATOM 750 O O . GLN A 1 102 ? -2.518 1.969 -19.939 1.00 8.92 423 GLN A O 1
ATOM 756 N N . LEU A 1 103 ? -2.595 -0.205 -19.354 1.00 8.69 424 LEU A N 1
ATOM 757 C CA . LEU A 1 103 ? -4.049 -0.313 -19.480 1.00 8.88 424 LEU A CA 1
ATOM 758 C C . LEU A 1 103 ? -4.783 0.751 -18.663 1.00 8.87 424 LEU A C 1
ATOM 759 O O . LEU A 1 103 ? -4.471 0.974 -17.494 1.00 9.25 424 LEU A O 1
ATOM 764 N N . GLU A 1 104 ? -5.736 1.418 -19.305 1.00 9.31 425 GLU A N 1
ATOM 765 C CA . GLU A 1 104 ? -6.545 2.461 -18.669 1.00 10.92 425 GLU A CA 1
ATOM 766 C C . GLU A 1 104 ? -8.026 2.078 -18.639 1.00 10.77 425 GLU A C 1
ATOM 767 O O . GLU A 1 104 ? -8.778 2.531 -17.773 1.00 9.54 425 GLU A O 1
ATOM 773 N N . HIS A 1 105 ? -8.427 1.243 -19.593 1.00 9.95 426 HIS A N 1
ATOM 774 C CA . HIS A 1 105 ? -9.814 0.817 -19.750 1.00 9.34 426 HIS A CA 1
ATOM 775 C C . HIS A 1 105 ? -9.842 -0.684 -20.010 1.00 9.25 426 HIS A C 1
ATOM 776 O O . HIS A 1 105 ? -9.215 -1.164 -20.953 1.00 9.18 426 HIS A O 1
ATOM 783 N N . LEU A 1 106 ? -10.572 -1.416 -19.175 1.00 7.21 427 LEU A N 1
ATOM 784 C CA . LEU A 1 106 ? -10.637 -2.873 -19.280 1.00 9.55 427 LEU A CA 1
ATOM 785 C C . LEU A 1 106 ? -12.075 -3.374 -19.127 1.00 9.80 427 LEU A C 1
ATOM 786 O O . LEU A 1 106 ? -12.730 -3.090 -18.127 1.00 9.37 427 LEU A O 1
ATOM 791 N N . ASP A 1 107 ? -12.561 -4.114 -20.122 1.00 9.29 428 ASP A N 1
ATOM 792 C CA . ASP A 1 107 ? -13.966 -4.531 -20.153 1.00 8.36 428 ASP A CA 1
ATOM 793 C C . ASP A 1 107 ? -14.093 -6.028 -20.414 1.00 9.61 428 ASP A C 1
ATOM 794 O O . ASP A 1 107 ? -13.732 -6.512 -21.497 1.00 9.43 428 ASP A O 1
ATOM 799 N N . PHE A 1 108 ? -14.620 -6.740 -19.416 1.00 9.55 429 PHE A N 1
ATOM 800 C CA . PHE A 1 108 ? -14.795 -8.193 -19.461 1.00 10.79 429 PHE A CA 1
ATOM 801 C C . PHE A 1 108 ? -16.259 -8.617 -19.357 1.00 10.61 429 PHE A C 1
ATOM 802 O O . PHE A 1 108 ? -16.555 -9.808 -19.215 1.00 9.68 429 PHE A O 1
ATOM 810 N N . GLN A 1 109 ? -17.164 -7.645 -19.414 1.00 12.29 430 GLN A N 1
ATOM 811 C CA . GLN A 1 109 ? -18.584 -7.859 -19.134 1.00 12.87 430 GLN A CA 1
ATOM 812 C C . GLN A 1 109 ? -19.193 -9.012 -19.949 1.00 12.43 430 GLN A C 1
ATOM 813 O O . GLN A 1 109 ? -18.966 -9.106 -21.152 1.00 11.61 430 GLN A O 1
ATOM 819 N N . HIS A 1 110 ? -19.955 -9.883 -19.283 1.00 10.50 431 HIS A N 1
ATOM 820 C CA . HIS A 1 110 ? -20.645 -11.007 -19.946 1.00 10.21 431 HIS A CA 1
ATOM 821 C C . HIS A 1 110 ? -19.705 -12.032 -20.597 1.00 11.53 431 HIS A C 1
ATOM 822 O O . HIS A 1 110 ? -20.055 -12.684 -21.587 1.00 14.07 431 HIS A O 1
ATOM 829 N N . SER A 1 111 ? -18.508 -12.157 -20.035 1.00 10.22 432 SER A N 1
ATOM 830 C CA . SER A 1 111 ? -17.593 -13.237 -20.372 1.00 10.63 432 SER A CA 1
ATOM 831 C C . SER A 1 111 ? -17.284 -13.983 -19.083 1.00 12.31 432 SER A C 1
ATOM 832 O O . SER A 1 111 ? -17.150 -13.370 -18.028 1.00 12.62 432 SER A O 1
ATOM 835 N N . ASN A 1 112 ? -17.182 -15.304 -19.163 1.00 11.24 433 ASN A N 1
ATOM 836 C CA . ASN A 1 112 ? -16.930 -16.120 -17.979 1.00 12.33 433 ASN A CA 1
ATOM 837 C C . ASN A 1 112 ? -15.460 -16.084 -17.543 1.00 11.98 433 ASN A C 1
ATOM 838 O O . ASN A 1 112 ? -14.621 -16.812 -18.081 1.00 11.23 433 ASN A O 1
ATOM 843 N N . LEU A 1 113 ? -15.158 -15.227 -16.568 1.00 11.91 434 LEU A N 1
ATOM 844 C CA . LEU A 1 113 ? -13.801 -15.090 -16.033 1.00 11.66 434 LEU A CA 1
ATOM 845 C C . LEU A 1 113 ? -13.460 -16.175 -15.025 1.00 11.67 434 LEU A C 1
ATOM 846 O O . LEU A 1 113 ? -14.242 -16.472 -14.120 1.00 12.31 434 LEU A O 1
ATOM 851 N N . LYS A 1 114 ? -12.275 -16.755 -15.186 1.00 11.22 435 LYS A N 1
ATOM 852 C CA . LYS A 1 114 ? -11.791 -17.805 -14.299 1.00 10.90 435 LYS A CA 1
ATOM 853 C C . LYS A 1 114 ? -10.403 -17.460 -13.788 1.00 10.13 435 LYS A C 1
ATOM 854 O O . LYS A 1 114 ? -9.607 -16.865 -14.510 1.00 11.04 435 LYS A O 1
ATOM 860 N N . GLN A 1 115 ? -10.124 -17.824 -12.537 1.00 12.11 436 GLN A N 1
ATOM 861 C CA . GLN A 1 115 ? -8.805 -17.610 -11.919 1.00 11.20 436 GLN A CA 1
ATOM 862 C C . GLN A 1 115 ? -8.503 -16.131 -11.677 1.00 10.93 436 GLN A C 1
ATOM 863 O O . GLN A 1 115 ? -7.346 -15.716 -11.698 1.00 9.08 436 GLN A O 1
ATOM 869 N N . MET A 1 116 ? -9.551 -15.347 -11.441 1.00 10.80 437 MET A N 1
ATOM 870 C CA . MET A 1 116 ? -9.407 -13.922 -11.169 1.00 12.23 437 MET A CA 1
ATOM 871 C C . MET A 1 116 ? -9.719 -13.588 -9.705 1.00 10.87 437 MET A C 1
ATOM 872 O O . MET A 1 116 ? -8.963 -12.864 -9.058 1.00 10.39 437 MET A O 1
ATOM 877 N N . SER A 1 117 ? -10.821 -14.130 -9.191 1.00 9.95 438 SER A N 1
ATOM 878 C CA . SER A 1 117 ? -11.370 -13.718 -7.892 1.00 10.68 438 SER A CA 1
ATOM 879 C C . SER A 1 117 ? -10.561 -14.182 -6.676 1.00 10.18 438 SER A C 1
ATOM 880 O O . SER A 1 117 ? -10.696 -13.620 -5.590 1.00 11.50 438 SER A O 1
ATOM 883 N N . GLU A 1 118 ? -9.733 -15.207 -6.866 1.00 9.60 439 GLU A N 1
ATOM 884 C CA . GLU A 1 118 ? -8.971 -15.820 -5.773 1.00 10.78 439 GLU A CA 1
ATOM 885 C C . GLU A 1 118 ? -7.621 -15.138 -5.593 1.00 9.73 439 GLU A C 1
ATOM 886 O O . GLU A 1 118 ? -6.891 -15.416 -4.636 1.00 9.56 439 GLU A O 1
ATOM 892 N N . PHE A 1 119 ? -7.297 -14.244 -6.521 1.00 9.48 440 PHE A N 1
ATOM 893 C CA . PHE A 1 119 ? -5.982 -13.626 -6.587 1.00 9.64 440 PHE A CA 1
ATOM 894 C C . PHE A 1 119 ? -6.116 -12.120 -6.739 1.00 8.93 440 PHE A C 1
ATOM 895 O O . PHE A 1 119 ? -7.226 -11.587 -6.758 1.00 8.78 440 PHE A O 1
ATOM 903 N N . SER A 1 120 ? -4.977 -11.441 -6.849 1.00 9.29 441 SER A N 1
ATOM 904 C CA . SER A 1 120 ? -4.944 -10.016 -7.154 1.00 9.97 441 SER A CA 1
ATOM 905 C C . SER A 1 120 ? -4.335 -9.837 -8.541 1.00 9.56 441 SER A C 1
ATOM 906 O O . SER A 1 120 ? -3.165 -9.470 -8.668 1.00 9.41 441 SER A O 1
ATOM 909 N N . VAL A 1 121 ? -5.121 -10.114 -9.582 1.00 8.78 442 VAL A N 1
ATOM 910 C CA . VAL A 1 121 ? -4.584 -10.129 -10.951 1.00 9.77 442 VAL A CA 1
ATOM 911 C C . VAL A 1 121 ? -4.329 -8.727 -11.501 1.00 8.53 442 VAL A C 1
ATOM 912 O O . VAL A 1 121 ? -3.584 -8.559 -12.467 1.00 8.49 442 VAL A O 1
ATOM 916 N N . PHE A 1 122 ? -4.953 -7.733 -10.875 1.00 7.74 443 PHE A N 1
ATOM 917 C CA . PHE A 1 122 ? -4.884 -6.352 -11.341 1.00 8.26 443 PHE A CA 1
ATOM 918 C C . PHE A 1 122 ? -3.774 -5.563 -10.650 1.00 8.80 443 PHE A C 1
ATOM 919 O O . PHE A 1 122 ? -3.690 -4.338 -10.789 1.00 7.49 443 PHE A O 1
ATOM 927 N N . LEU A 1 123 ? -2.903 -6.280 -9.938 1.00 7.68 444 LEU A N 1
ATOM 928 C CA . LEU A 1 123 ? -1.906 -5.661 -9.069 1.00 8.78 444 LEU A CA 1
ATOM 929 C C . LEU A 1 123 ? -1.000 -4.656 -9.783 1.00 9.21 444 LEU A C 1
ATOM 930 O O . LEU A 1 123 ? -0.651 -3.633 -9.204 1.00 8.49 444 LEU A O 1
ATOM 935 N N . SER A 1 124 ? -0.642 -4.939 -11.035 1.00 7.25 445 SER A N 1
ATOM 936 C CA . SER A 1 124 ? 0.255 -4.076 -11.816 1.00 9.77 445 SER A CA 1
ATOM 937 C C . SER A 1 124 ? -0.427 -2.901 -12.527 1.00 9.60 445 SER A C 1
ATOM 938 O O . SER A 1 124 ? 0.253 -2.025 -13.070 1.00 11.11 445 SER A O 1
ATOM 941 N N . LEU A 1 125 ? -1.758 -2.871 -12.522 1.00 8.28 446 LEU A N 1
ATOM 942 C CA . LEU A 1 125 ? -2.491 -1.888 -13.323 1.00 9.40 446 LEU A CA 1
ATOM 943 C C . LEU A 1 125 ? -2.741 -0.572 -12.587 1.00 9.91 446 LEU A C 1
ATOM 944 O O . LEU A 1 125 ? -3.890 -0.179 -12.346 1.00 8.81 446 LEU A O 1
ATOM 949 N N . ARG A 1 126 ? -1.648 0.117 -12.266 1.00 10.24 447 ARG A N 1
ATOM 950 C CA . ARG A 1 126 ? -1.691 1.392 -11.545 1.00 13.25 447 ARG A CA 1
ATOM 951 C C . ARG A 1 126 ? -2.331 2.528 -12.353 1.00 11.71 447 ARG A C 1
ATOM 952 O O . ARG A 1 126 ? -2.679 3.556 -11.786 1.00 12.50 447 ARG A O 1
ATOM 960 N N . ASN A 1 127 ? -2.469 2.338 -13.667 1.00 10.34 448 ASN A N 1
ATOM 961 C CA . ASN A 1 127 ? -3.053 3.350 -14.548 1.00 11.04 448 ASN A CA 1
ATOM 962 C C . ASN A 1 127 ? -4.527 3.102 -14.885 1.00 9.22 448 ASN A C 1
ATOM 963 O O . ASN A 1 127 ? -5.160 3.927 -15.541 1.00 9.35 448 ASN A O 1
ATOM 968 N N . LEU A 1 128 ? -5.076 1.978 -14.431 1.00 8.09 449 LEU A N 1
ATOM 969 C CA . LEU A 1 128 ? -6.439 1.615 -14.810 1.00 8.03 449 LEU A CA 1
ATOM 970 C C . LEU A 1 128 ? -7.459 2.567 -14.192 1.00 8.00 449 LEU A C 1
ATOM 971 O O . LEU A 1 128 ? -7.421 2.847 -12.994 1.00 7.35 449 LEU A O 1
ATOM 976 N N . ILE A 1 129 ? -8.361 3.062 -15.032 1.00 8.87 450 ILE A N 1
ATOM 977 C CA . ILE A 1 129 ? -9.385 4.016 -14.615 1.00 11.31 450 ILE A CA 1
ATOM 978 C C . ILE A 1 129 ? -10.788 3.400 -14.691 1.00 10.07 450 ILE A C 1
ATOM 979 O O . ILE A 1 129 ? -11.681 3.774 -13.927 1.00 9.49 450 ILE A O 1
ATOM 984 N N . TYR A 1 130 ? -10.968 2.455 -15.612 1.00 9.82 451 TYR A N 1
ATOM 985 C CA . TYR A 1 130 ? -12.277 1.847 -15.873 1.00 9.30 451 TYR A CA 1
ATOM 986 C C . TYR A 1 130 ? -12.159 0.332 -15.868 1.00 9.52 451 TYR A C 1
ATOM 987 O O . TYR A 1 130 ? -11.352 -0.230 -16.608 1.00 8.78 451 TYR A O 1
ATOM 996 N N . LEU A 1 131 ? -12.961 -0.324 -15.030 1.00 8.50 452 LEU A N 1
ATOM 997 C CA . LEU A 1 131 ? -13.010 -1.784 -15.008 1.00 8.44 452 LEU A CA 1
ATOM 998 C C . LEU A 1 131 ? -14.451 -2.286 -14.985 1.00 8.81 452 LEU A C 1
ATOM 999 O O . LEU A 1 131 ? -15.238 -1.893 -14.116 1.00 8.07 452 LEU A O 1
ATOM 1004 N N . ASP A 1 132 ? -14.791 -3.144 -15.945 1.00 6.87 453 ASP A N 1
ATOM 1005 C CA . ASP A 1 132 ? -16.105 -3.779 -15.958 1.00 9.24 453 ASP A CA 1
ATOM 1006 C C . ASP A 1 132 ? -15.952 -5.297 -15.911 1.00 9.30 453 ASP A C 1
ATOM 1007 O O . ASP A 1 132 ? -15.490 -5.919 -16.875 1.00 9.61 453 ASP A O 1
ATOM 1012 N N . ILE A 1 133 ? -16.321 -5.875 -14.771 1.00 7.54 454 ILE A N 1
ATOM 1013 C CA . ILE A 1 133 ? -16.393 -7.330 -14.624 1.00 7.90 454 ILE A CA 1
ATOM 1014 C C . ILE A 1 133 ? -17.829 -7.789 -14.325 1.00 6.42 454 ILE A C 1
ATOM 1015 O O . ILE A 1 133 ? -18.046 -8.797 -13.649 1.00 7.07 454 ILE A O 1
ATOM 1020 N N . SER A 1 134 ? -18.804 -7.040 -14.834 1.00 7.74 455 SER A N 1
ATOM 1021 C CA . SER A 1 134 ? -20.208 -7.390 -14.647 1.00 8.81 455 SER A CA 1
ATOM 1022 C C . SER A 1 134 ? -20.536 -8.701 -15.341 1.00 10.03 455 SER A C 1
ATOM 1023 O O . SER A 1 134 ? -20.035 -8.979 -16.435 1.00 9.00 455 SER A O 1
ATOM 1026 N N . HIS A 1 135 ? -21.367 -9.509 -14.688 1.00 9.46 456 HIS A N 1
ATOM 1027 C CA . HIS A 1 135 ? -21.858 -10.766 -15.253 1.00 10.51 456 HIS A CA 1
ATOM 1028 C C . HIS A 1 135 ? -20.719 -11.653 -15.763 1.00 10.52 456 HIS A C 1
ATOM 1029 O O . HIS A 1 135 ? -20.740 -12.120 -16.897 1.00 9.91 456 HIS A O 1
ATOM 1036 N N . THR A 1 136 ? -19.727 -11.874 -14.907 1.00 8.90 457 THR A N 1
ATOM 1037 C CA . THR A 1 136 ? -18.567 -12.685 -15.262 1.00 9.16 457 THR A CA 1
ATOM 1038 C C . THR A 1 136 ? -18.509 -14.007 -14.494 1.00 10.13 457 THR A C 1
ATOM 1039 O O . THR A 1 136 ? -17.487 -14.701 -14.512 1.00 10.11 457 THR A O 1
ATOM 1043 N N . HIS A 1 137 ? -19.616 -14.351 -13.836 1.00 10.51 458 HIS A N 1
ATOM 1044 C CA . HIS A 1 137 ? -19.692 -15.529 -12.964 1.00 12.36 458 HIS A CA 1
ATOM 1045 C C . HIS A 1 137 ? -18.620 -15.476 -11.882 1.00 11.02 458 HIS A C 1
ATOM 1046 O O . HIS A 1 137 ? -18.002 -16.488 -11.548 1.00 11.99 458 HIS A O 1
ATOM 1053 N N . THR A 1 138 ? -18.401 -14.276 -11.347 1.00 11.27 459 THR A N 1
ATOM 1054 C CA . THR A 1 138 ? -17.406 -14.063 -10.307 1.00 10.59 459 THR A CA 1
ATOM 1055 C C . THR A 1 138 ? -18.020 -14.265 -8.925 1.00 10.57 459 THR A C 1
ATOM 1056 O O . THR A 1 138 ? -19.055 -13.686 -8.599 1.00 9.63 459 THR A O 1
ATOM 1060 N N . ARG A 1 139 ? -17.376 -15.113 -8.127 1.00 9.41 460 ARG A N 1
ATOM 1061 C CA . ARG A 1 139 ? -17.720 -15.268 -6.724 1.00 8.46 460 ARG A CA 1
ATOM 1062 C C . ARG A 1 139 ? -16.672 -14.535 -5.899 1.00 7.95 460 ARG A C 1
ATOM 1063 O O . ARG A 1 139 ? -15.526 -14.997 -5.783 1.00 8.08 460 ARG A O 1
ATOM 1071 N N . VAL A 1 140 ? -17.057 -13.399 -5.330 1.00 6.23 461 VAL A N 1
ATOM 1072 C CA . VAL A 1 140 ? -16.130 -12.618 -4.517 1.00 7.65 461 VAL A CA 1
ATOM 1073 C C . VAL A 1 140 ? -16.010 -13.216 -3.116 1.00 7.30 461 VAL A C 1
ATOM 1074 O O . VAL A 1 140 ? -17.015 -13.468 -2.445 1.00 8.55 461 VAL A O 1
ATOM 1078 N N . ALA A 1 141 ? -14.775 -13.456 -2.690 1.00 7.79 462 ALA A N 1
ATOM 1079 C CA . ALA A 1 141 ? -14.500 -13.914 -1.330 1.00 7.79 462 ALA A CA 1
ATOM 1080 C C . ALA A 1 141 ? -13.181 -13.334 -0.828 1.00 9.47 462 ALA A C 1
ATOM 1081 O O . ALA A 1 141 ? -13.169 -12.566 0.130 1.00 9.17 462 ALA A O 1
ATOM 1083 N N . PHE A 1 142 ? -12.078 -13.689 -1.489 1.00 8.68 463 PHE A N 1
ATOM 1084 C CA . PHE A 1 142 ? -10.766 -13.091 -1.210 1.00 8.97 463 PHE A CA 1
ATOM 1085 C C . PHE A 1 142 ? -10.854 -11.562 -1.256 1.00 6.14 463 PHE A C 1
ATOM 1086 O O . PHE A 1 142 ? -11.302 -10.992 -2.250 1.00 7.14 463 PHE A O 1
ATOM 1094 N N . ASN A 1 143 ? -10.444 -10.913 -0.167 1.00 7.34 464 ASN A N 1
ATOM 1095 C CA . ASN A 1 143 ? -10.605 -9.465 -0.012 1.00 8.87 464 ASN A CA 1
ATOM 1096 C C . ASN A 1 143 ? -9.689 -8.616 -0.904 1.00 8.94 464 ASN A C 1
ATOM 1097 O O . ASN A 1 143 ? -9.979 -7.444 -1.151 1.00 9.23 464 ASN A O 1
ATOM 1102 N N . GLY A 1 144 ? -8.597 -9.207 -1.391 1.00 6.90 465 GLY A N 1
ATOM 1103 C CA . GLY A 1 144 ? -7.624 -8.462 -2.187 1.00 6.54 465 GLY A CA 1
ATOM 1104 C C . GLY A 1 144 ? -7.828 -8.496 -3.689 1.00 5.89 465 GLY A C 1
ATOM 1105 O O . GLY A 1 144 ? -6.922 -8.152 -4.444 1.00 6.75 465 GLY A O 1
ATOM 1106 N N . ILE A 1 145 ? -9.018 -8.915 -4.121 1.00 5.00 466 ILE A N 1
ATOM 1107 C CA . ILE A 1 145 ? -9.370 -9.009 -5.544 1.00 6.49 466 ILE A CA 1
ATOM 1108 C C . ILE A 1 145 ? -8.967 -7.772 -6.373 1.00 7.31 466 ILE A C 1
ATOM 1109 O O . ILE A 1 145 ? -8.443 -7.916 -7.481 1.00 7.25 466 ILE A O 1
ATOM 1114 N N . PHE A 1 146 ? -9.185 -6.576 -5.824 1.00 5.76 467 PHE A N 1
ATOM 1115 C CA . PHE A 1 146 ? -8.896 -5.324 -6.534 1.00 7.50 467 PHE A CA 1
ATOM 1116 C C . PHE A 1 146 ? -7.601 -4.626 -6.089 1.00 7.72 467 PHE A C 1
ATOM 1117 O O . PHE A 1 146 ? -7.401 -3.448 -6.389 1.00 7.32 467 PHE A O 1
ATOM 1125 N N . ASN A 1 147 ? -6.726 -5.336 -5.381 1.00 6.42 468 ASN A N 1
ATOM 1126 C CA . ASN A 1 147 ? -5.443 -4.753 -4.966 1.00 6.85 468 ASN A CA 1
ATOM 1127 C C . ASN A 1 147 ? -4.673 -4.219 -6.176 1.00 7.31 468 ASN A C 1
ATOM 1128 O O . ASN A 1 147 ? -4.647 -4.853 -7.230 1.00 6.95 468 ASN A O 1
ATOM 1133 N N . GLY A 1 148 ? -4.073 -3.043 -6.028 1.00 6.73 469 GLY A N 1
ATOM 1134 C CA . GLY A 1 148 ? -3.295 -2.434 -7.104 1.00 7.91 469 GLY A CA 1
ATOM 1135 C C . GLY A 1 148 ? -4.017 -1.364 -7.900 1.00 8.45 469 GLY A C 1
ATOM 1136 O O . GLY A 1 148 ? -3.379 -0.586 -8.623 1.00 8.57 469 GLY A O 1
ATOM 1137 N N . LEU A 1 149 ? -5.342 -1.299 -7.766 1.00 7.83 470 LEU A N 1
ATOM 1138 C CA . LEU A 1 149 ? -6.148 -0.388 -8.595 1.00 8.30 470 LEU A CA 1
ATOM 1139 C C . LEU A 1 149 ? -6.345 1.012 -7.988 1.00 9.72 470 LEU A C 1
ATOM 1140 O O . LEU A 1 149 ? -7.465 1.535 -7.923 1.00 8.40 470 LEU A O 1
ATOM 1145 N N . SER A 1 150 ? -5.226 1.626 -7.604 1.00 10.80 471 SER A N 1
ATOM 1146 C CA . SER A 1 150 ? -5.200 2.934 -6.945 1.00 13.02 471 SER A CA 1
ATOM 1147 C C . SER A 1 150 ? -5.866 4.060 -7.741 1.00 12.38 471 SER A C 1
ATOM 1148 O O . SER A 1 150 ? -6.434 4.978 -7.154 1.00 11.96 471 SER A O 1
ATOM 1151 N N . SER A 1 151 ? -5.778 3.995 -9.068 1.00 10.13 472 SER A N 1
ATOM 1152 C CA . SER A 1 151 ? -6.297 5.065 -9.921 1.00 10.46 472 SER A CA 1
ATOM 1153 C C . SER A 1 151 ? -7.743 4.856 -10.388 1.00 8.73 472 SER A C 1
ATOM 1154 O O . SER A 1 151 ? -8.327 5.739 -11.024 1.00 8.88 472 SER A O 1
ATOM 1157 N N . LEU A 1 152 ? -8.315 3.698 -10.064 1.00 7.95 473 LEU A N 1
ATOM 1158 C CA . LEU A 1 152 ? -9.632 3.316 -10.577 1.00 7.75 473 LEU A CA 1
ATOM 1159 C C . LEU A 1 152 ? -10.716 4.346 -10.256 1.00 8.56 473 LEU A C 1
ATOM 1160 O O . LEU A 1 152 ? -10.837 4.800 -9.116 1.00 8.72 473 LEU A O 1
ATOM 1165 N N . GLU A 1 153 ? -11.492 4.710 -11.274 1.00 7.34 474 GLU A N 1
ATOM 1166 C CA . GLU A 1 153 ? -12.588 5.663 -11.112 1.00 9.41 474 GLU A CA 1
ATOM 1167 C C . GLU A 1 153 ? -13.968 5.038 -11.331 1.00 10.07 474 GLU A C 1
ATOM 1168 O O . GLU A 1 153 ? -14.946 5.443 -10.696 1.00 11.78 474 GLU A O 1
ATOM 1174 N N . VAL A 1 154 ? -14.039 4.065 -12.235 1.00 8.83 475 VAL A N 1
ATOM 1175 C CA . VAL A 1 154 ? -15.291 3.384 -12.544 1.00 8.66 475 VAL A CA 1
ATOM 1176 C C . VAL A 1 154 ? -15.131 1.882 -12.346 1.00 9.56 475 VAL A C 1
ATOM 1177 O O . VAL A 1 154 ? -14.280 1.251 -12.976 1.00 9.03 475 VAL A O 1
ATOM 1181 N N . LEU A 1 155 ? -15.958 1.321 -11.470 1.00 9.35 476 LEU A N 1
ATOM 1182 C CA . LEU A 1 155 ? -15.958 -0.114 -11.220 1.00 8.27 476 LEU A CA 1
ATOM 1183 C C . LEU A 1 155 ? -17.366 -0.669 -11.383 1.00 9.97 476 LEU A C 1
ATOM 1184 O O . LEU A 1 155 ? -18.269 -0.339 -10.610 1.00 10.47 476 LEU A O 1
ATOM 1189 N N . LYS A 1 156 ? -17.541 -1.497 -12.405 1.00 8.81 477 LYS A N 1
ATOM 1190 C CA . LYS A 1 156 ? -18.811 -2.153 -12.662 1.00 9.88 477 LYS A CA 1
ATOM 1191 C C . LYS A 1 156 ? -18.641 -3.645 -12.405 1.00 10.47 477 LYS A C 1
ATOM 1192 O O . LYS A 1 156 ? -17.801 -4.301 -13.025 1.00 9.58 477 LYS A O 1
ATOM 1198 N N . MET A 1 157 ? -19.419 -4.169 -11.464 1.00 8.48 478 MET A N 1
ATOM 1199 C CA . MET A 1 157 ? -19.315 -5.577 -11.094 1.00 10.55 478 MET A CA 1
ATOM 1200 C C . MET A 1 157 ? -20.678 -6.212 -10.825 1.00 9.81 478 MET A C 1
ATOM 1201 O O . MET A 1 157 ? -20.801 -7.125 -10.009 1.00 11.30 478 MET A O 1
ATOM 1206 N N . ALA A 1 158 ? -21.690 -5.720 -11.542 1.00 11.11 479 ALA A N 1
ATOM 1207 C CA . ALA A 1 158 ? -23.067 -6.194 -11.435 1.00 10.67 479 ALA A CA 1
ATOM 1208 C C . ALA A 1 158 ? -23.218 -7.649 -11.872 1.00 12.17 479 ALA A C 1
ATOM 1209 O O . ALA A 1 158 ? -22.421 -8.149 -12.664 1.00 10.25 479 ALA A O 1
ATOM 1211 N N . GLY A 1 159 ? -24.240 -8.318 -11.344 1.00 8.78 480 GLY A N 1
ATOM 1212 C CA . GLY A 1 159 ? -24.603 -9.665 -11.777 1.00 10.97 480 GLY A CA 1
ATOM 1213 C C . GLY A 1 159 ? -23.696 -10.778 -11.283 1.00 12.48 480 GLY A C 1
ATOM 1214 O O . GLY A 1 159 ? -23.706 -11.879 -11.835 1.00 13.28 480 GLY A O 1
ATOM 1215 N N . ASN A 1 160 ? -22.917 -10.496 -10.243 1.00 9.91 481 ASN A N 1
ATOM 1216 C CA . ASN A 1 160 ? -22.047 -11.505 -9.644 1.00 10.55 481 ASN A CA 1
ATOM 1217 C C . ASN A 1 160 ? -22.588 -11.966 -8.279 1.00 10.54 481 ASN A C 1
ATOM 1218 O O . ASN A 1 160 ? -23.795 -11.916 -8.048 1.00 9.88 481 ASN A O 1
ATOM 1223 N N . SER A 1 161 ? -21.717 -12.444 -7.392 1.00 9.58 482 SER A N 1
ATOM 1224 C CA . SER A 1 161 ? -22.145 -12.808 -6.044 1.00 9.80 482 SER A CA 1
ATOM 1225 C C . SER A 1 161 ? -20.978 -12.835 -5.066 1.00 9.65 482 SER A C 1
ATOM 1226 O O . SER A 1 161 ? -19.817 -12.847 -5.475 1.00 12.19 482 SER A O 1
ATOM 1229 N N . PHE A 1 162 ? -21.311 -12.853 -3.777 1.00 8.66 483 PHE A N 1
ATOM 1230 C CA . PHE A 1 162 ? -20.350 -12.760 -2.682 1.00 7.31 483 PHE A CA 1
ATOM 1231 C C . PHE A 1 162 ? -20.503 -13.938 -1.721 1.00 7.56 483 PHE A C 1
ATOM 1232 O O . PHE A 1 162 ? -21.622 -14.356 -1.418 1.00 8.19 483 PHE A O 1
ATOM 1240 N N . GLN A 1 163 ? -19.382 -14.448 -1.219 1.00 6.14 484 GLN A N 1
ATOM 1241 C CA . GLN A 1 163 ? -19.428 -15.474 -0.183 1.00 8.22 484 GLN A CA 1
ATOM 1242 C C . GLN A 1 163 ? -20.209 -14.955 1.025 1.00 8.26 484 GLN A C 1
ATOM 1243 O O . GLN A 1 163 ? -19.951 -13.852 1.511 1.00 8.86 484 GLN A O 1
ATOM 1249 N N . GLU A 1 164 ? -21.175 -15.759 1.473 1.00 7.50 485 GLU A N 1
ATOM 1250 C CA . GLU A 1 164 ? -22.071 -15.434 2.594 1.00 8.78 485 GLU A CA 1
ATOM 1251 C C . GLU A 1 164 ? -22.995 -14.247 2.308 1.00 8.52 485 GLU A C 1
ATOM 1252 O O . GLU A 1 164 ? -23.571 -13.669 3.232 1.00 8.64 485 GLU A O 1
ATOM 1258 N N . ASN A 1 165 ? -23.134 -13.893 1.029 1.00 8.79 486 ASN A N 1
ATOM 1259 C CA . ASN A 1 165 ? -23.923 -12.714 0.618 1.00 8.83 486 ASN A CA 1
ATOM 1260 C C . ASN A 1 165 ? -23.481 -11.438 1.350 1.00 8.45 486 ASN A C 1
ATOM 1261 O O . ASN A 1 165 ? -24.290 -10.559 1.659 1.00 7.22 486 ASN A O 1
ATOM 1266 N N . PHE A 1 166 ? -22.181 -11.358 1.619 1.00 8.54 487 PHE A N 1
ATOM 1267 C CA . PHE A 1 166 ? -21.617 -10.323 2.479 1.00 8.88 487 PHE A CA 1
ATOM 1268 C C . PHE A 1 166 ? -20.614 -9.478 1.700 1.00 10.00 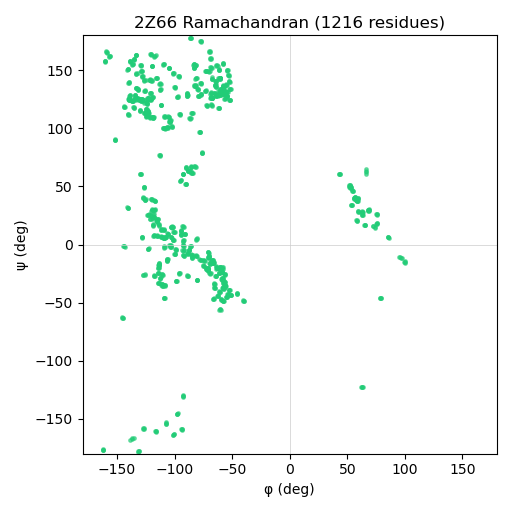487 PHE A C 1
ATOM 1269 O O . PHE A 1 166 ? -19.695 -10.014 1.083 1.00 9.19 487 PHE A O 1
ATOM 1277 N N . LEU A 1 167 ? -20.807 -8.161 1.720 1.00 8.92 488 LEU A N 1
ATOM 1278 C CA . LEU A 1 167 ? -19.865 -7.236 1.095 1.00 9.17 488 LEU A CA 1
ATOM 1279 C C . LEU A 1 167 ? -18.748 -6.885 2.080 1.00 9.40 488 LEU A C 1
ATOM 1280 O O . LEU A 1 167 ? -18.992 -6.176 3.058 1.00 8.57 488 LEU A O 1
ATOM 1285 N N . PRO A 1 168 ? -17.525 -7.393 1.836 1.00 8.97 489 PRO A N 1
ATOM 1286 C CA . PRO A 1 168 ? -16.406 -7.083 2.717 1.00 10.56 489 PRO A CA 1
ATOM 1287 C C . PRO A 1 168 ? -15.716 -5.774 2.313 1.00 10.55 489 PRO A C 1
ATOM 1288 O O . PRO A 1 168 ? -16.118 -5.142 1.329 1.00 11.48 489 PRO A O 1
ATOM 1292 N N . ASP A 1 169 ? -14.706 -5.365 3.079 1.00 11.59 490 ASP A N 1
ATOM 1293 C CA . ASP A 1 169 ? -13.935 -4.163 2.757 1.00 12.73 490 ASP A CA 1
ATOM 1294 C C . ASP A 1 169 ? -12.971 -4.448 1.610 1.00 11.59 490 ASP A C 1
ATOM 1295 O O . ASP A 1 169 ? -11.780 -4.673 1.830 1.00 13.90 490 ASP A O 1
ATOM 1300 N N . ILE A 1 170 ? -13.502 -4.446 0.391 1.00 10.26 491 ILE A N 1
ATOM 1301 C CA . ILE A 1 170 ? -12.712 -4.745 -0.806 1.00 11.84 491 ILE A CA 1
ATOM 1302 C C . ILE A 1 170 ? -12.349 -3.486 -1.608 1.00 11.03 491 ILE A C 1
ATOM 1303 O O . ILE A 1 170 ? -11.649 -3.573 -2.619 1.00 8.78 491 ILE A O 1
ATOM 1308 N N . PHE A 1 171 ? -12.819 -2.326 -1.143 1.00 10.62 492 PHE A N 1
ATOM 1309 C CA . PHE A 1 171 ? -12.656 -1.064 -1.877 1.00 10.84 492 PHE A CA 1
ATOM 1310 C C . PHE A 1 171 ? -11.680 -0.093 -1.224 1.00 12.90 492 PHE A C 1
ATOM 1311 O O . PHE A 1 171 ? -11.530 1.044 -1.679 1.00 12.65 492 PHE A O 1
ATOM 1319 N N . THR A 1 172 ? -11.008 -0.541 -0.170 1.00 13.09 493 THR A N 1
ATOM 1320 C CA . THR A 1 172 ? -10.179 0.349 0.657 1.00 15.73 493 THR A CA 1
ATOM 1321 C C . THR A 1 172 ? -9.039 1.063 -0.098 1.00 14.03 493 THR A C 1
ATOM 1322 O O . THR A 1 172 ? -8.669 2.178 0.256 1.00 15.69 493 THR A O 1
ATOM 1326 N N . GLU A 1 173 ? -8.511 0.436 -1.145 1.00 13.99 494 GLU A N 1
ATOM 1327 C CA . GLU A 1 173 ? -7.444 1.046 -1.953 1.00 14.90 494 GLU A CA 1
ATOM 1328 C C . GLU A 1 173 ? -7.975 1.972 -3.052 1.00 13.71 494 GLU A C 1
ATOM 1329 O O . GLU A 1 173 ? -7.205 2.708 -3.668 1.00 14.98 494 GLU A O 1
ATOM 1335 N N . LEU A 1 174 ? -9.285 1.934 -3.290 1.00 11.52 495 LEU A N 1
ATOM 1336 C CA . LEU A 1 174 ? -9.880 2.613 -4.446 1.00 9.74 495 LEU A CA 1
ATOM 1337 C C . LEU A 1 174 ? -10.399 4.018 -4.113 1.00 10.51 495 LEU A C 1
ATOM 1338 O O . LEU A 1 174 ? -11.568 4.345 -4.353 1.00 10.38 495 LEU A O 1
ATOM 1343 N N . ARG A 1 175 ? -9.509 4.861 -3.562 1.00 11.67 496 ARG A N 1
ATOM 1344 C CA . ARG A 1 175 ? -9.906 6.179 -3.096 1.00 11.95 496 ARG A CA 1
ATOM 1345 C C . ARG A 1 175 ? -10.418 7.134 -4.172 1.00 12.99 496 ARG A C 1
ATOM 1346 O O . ARG A 1 175 ? -11.117 8.090 -3.851 1.00 12.77 496 ARG A O 1
ATOM 1354 N N . ASN A 1 176 ? -10.082 6.875 -5.436 1.00 11.76 497 ASN A N 1
ATOM 1355 C CA . ASN A 1 176 ? -10.530 7.737 -6.538 1.00 11.46 497 ASN A CA 1
ATOM 1356 C C . ASN A 1 176 ? -11.837 7.296 -7.218 1.00 9.94 497 ASN A C 1
ATOM 1357 O O . ASN A 1 176 ? -12.276 7.927 -8.179 1.00 9.92 497 ASN A O 1
ATOM 1362 N N . LEU A 1 177 ? -12.463 6.231 -6.713 1.00 9.18 498 LEU A N 1
ATOM 1363 C CA . LEU A 1 177 ? -13.715 5.730 -7.292 1.00 9.47 498 LEU A CA 1
ATOM 1364 C C . LEU A 1 177 ? -14.799 6.799 -7.339 1.00 9.21 498 LEU A C 1
ATOM 1365 O O . LEU A 1 177 ? -15.063 7.460 -6.333 1.00 8.23 498 LEU A O 1
ATOM 1370 N N . THR A 1 178 ? -15.417 6.959 -8.509 1.00 8.72 499 THR A N 1
ATOM 1371 C CA . THR A 1 178 ? -16.557 7.870 -8.671 1.00 9.89 499 THR A CA 1
ATOM 1372 C C . THR A 1 178 ? -17.860 7.137 -8.997 1.00 9.59 499 THR A C 1
ATOM 1373 O O . THR A 1 178 ? -18.949 7.681 -8.801 1.00 10.04 499 THR A O 1
ATOM 1377 N N . PHE A 1 179 ? -17.738 5.908 -9.496 1.00 8.30 500 PHE A N 1
ATOM 1378 C CA . PHE A 1 179 ? -18.887 5.115 -9.937 1.00 8.12 500 PHE A CA 1
ATOM 1379 C C . PHE A 1 179 ? -18.701 3.664 -9.504 1.00 9.91 500 PHE A C 1
ATOM 1380 O O . PHE A 1 179 ? -17.682 3.046 -9.817 1.00 8.95 500 PHE A O 1
ATOM 1388 N N . LEU A 1 180 ? -19.682 3.124 -8.781 1.00 9.04 501 LEU A N 1
ATOM 1389 C CA . LEU A 1 180 ? -19.619 1.734 -8.326 1.00 9.42 501 LEU A CA 1
ATOM 1390 C C . LEU A 1 180 ? -20.946 1.008 -8.530 1.00 9.17 501 LEU A C 1
ATOM 1391 O O . LEU A 1 180 ? -21.959 1.386 -7.951 1.00 9.07 501 LEU A O 1
ATOM 1396 N N . ASP A 1 181 ? -20.919 -0.032 -9.355 1.00 9.41 502 ASP A N 1
ATOM 1397 C CA . ASP A 1 181 ? -22.116 -0.807 -9.673 1.00 9.22 502 ASP A CA 1
ATOM 1398 C C . ASP A 1 181 ? -22.043 -2.179 -9.018 1.00 9.35 502 ASP A C 1
ATOM 1399 O O . ASP A 1 181 ? -21.238 -3.024 -9.409 1.00 9.93 502 ASP A O 1
ATOM 1404 N N . LEU A 1 182 ? -22.891 -2.375 -8.011 1.00 8.80 503 LEU A N 1
ATOM 1405 C CA . LEU A 1 182 ? -22.979 -3.626 -7.274 1.00 10.24 503 LEU A CA 1
ATOM 1406 C C . LEU A 1 182 ? -24.377 -4.229 -7.389 1.00 9.21 503 LEU A C 1
ATOM 1407 O O . LEU A 1 182 ? -24.782 -5.034 -6.552 1.00 9.31 503 LEU A O 1
ATOM 1412 N N . SER A 1 183 ? -25.106 -3.840 -8.432 1.00 9.28 504 SER A N 1
ATOM 1413 C CA . SER A 1 183 ? -26.467 -4.320 -8.631 1.00 9.10 504 SER A CA 1
ATOM 1414 C C . SER A 1 183 ? -26.496 -5.806 -8.980 1.00 11.06 504 SER A C 1
ATOM 1415 O O . SER A 1 183 ? -25.535 -6.336 -9.534 1.00 8.67 504 SER A O 1
ATOM 1418 N N . GLN A 1 184 ? -27.596 -6.473 -8.629 1.00 10.04 505 GLN A N 1
ATOM 1419 C CA . GLN A 1 184 ? -27.813 -7.884 -8.965 1.00 12.10 505 GLN A CA 1
ATOM 1420 C C . GLN A 1 184 ? -26.718 -8.822 -8.428 1.00 11.37 505 GLN A C 1
ATOM 1421 O O . GLN A 1 184 ? -26.332 -9.770 -9.105 1.00 12.82 505 GLN A O 1
ATOM 1427 N N . CYS A 1 185 ? -26.223 -8.558 -7.221 1.00 10.83 506 CYS A N 1
ATOM 1428 C CA . CYS A 1 185 ? -25.143 -9.363 -6.647 1.00 10.04 506 CYS A CA 1
ATOM 1429 C C . CYS A 1 185 ? -25.582 -10.263 -5.480 1.00 10.25 506 CYS A C 1
ATOM 1430 O O . CYS A 1 185 ? -24.740 -10.828 -4.780 1.00 10.35 506 CYS A O 1
ATOM 1433 N N . GLN A 1 186 ? -26.895 -10.404 -5.299 1.00 10.41 507 GLN A N 1
ATOM 1434 C CA . GLN A 1 186 ? -27.490 -11.252 -4.250 1.00 11.09 507 GLN A CA 1
ATOM 1435 C C . GLN A 1 186 ? -27.070 -10.868 -2.824 1.00 10.01 507 GLN A C 1
ATOM 1436 O O . GLN A 1 186 ? -27.177 -11.676 -1.904 1.00 10.00 507 GLN A O 1
ATOM 1442 N N . LEU A 1 187 ? -26.603 -9.634 -2.646 1.00 8.91 508 LEU A N 1
ATOM 1443 C CA . LEU A 1 187 ? -26.107 -9.179 -1.355 1.00 9.23 508 LEU A CA 1
ATOM 1444 C C . LEU A 1 187 ? -27.217 -9.081 -0.313 1.00 10.07 508 LEU A C 1
ATOM 1445 O O . LEU A 1 187 ? -28.345 -8.715 -0.631 1.00 10.41 508 LEU A O 1
ATOM 1450 N N . GLU A 1 188 ? -26.880 -9.414 0.929 1.00 8.78 509 GLU A N 1
ATOM 1451 C CA . GLU A 1 188 ? -27.829 -9.339 2.037 1.00 10.95 509 GLU A CA 1
ATOM 1452 C C . GLU A 1 188 ? -27.262 -8.541 3.202 1.00 12.16 509 GLU A C 1
ATOM 1453 O O . GLU A 1 188 ? -28.014 -7.974 3.997 1.00 11.39 509 GLU A O 1
ATOM 1459 N N . GLN A 1 189 ? -25.935 -8.516 3.305 1.00 11.00 510 GLN A N 1
ATOM 1460 C CA . GLN A 1 189 ? -25.255 -7.845 4.412 1.00 13.92 510 GLN A CA 1
ATOM 1461 C C . GLN A 1 189 ? -24.014 -7.126 3.916 1.00 14.31 510 GLN A C 1
ATOM 1462 O O . GLN A 1 189 ? -23.394 -7.540 2.937 1.00 14.43 510 GLN A O 1
ATOM 1468 N N . LEU A 1 190 ? -23.652 -6.046 4.597 1.00 15.32 511 LEU A N 1
ATOM 1469 C CA . LEU A 1 190 ? -22.423 -5.337 4.267 1.00 15.26 511 LEU A CA 1
ATOM 1470 C C . LEU A 1 190 ? -21.602 -5.005 5.502 1.00 15.72 511 LEU A C 1
ATOM 1471 O O . LEU A 1 190 ? -22.145 -4.770 6.584 1.00 14.32 511 LEU A O 1
ATOM 1476 N N . SER A 1 191 ? -20.285 -5.011 5.335 1.00 13.44 512 SER A N 1
ATOM 1477 C CA . SER A 1 191 ? -19.393 -4.489 6.358 1.00 13.78 512 SER A CA 1
ATOM 1478 C C . SER A 1 191 ? -19.730 -3.015 6.593 1.00 13.89 512 SER A C 1
ATOM 1479 O O . SER A 1 191 ? -19.895 -2.261 5.630 1.00 15.05 512 SER A O 1
ATOM 1482 N N . PRO A 1 192 ? -19.847 -2.602 7.871 1.00 14.85 513 PRO A N 1
ATOM 1483 C CA . PRO A 1 192 ? -20.197 -1.209 8.168 1.00 15.40 513 PRO A CA 1
ATOM 1484 C C . PRO A 1 192 ? -19.168 -0.212 7.627 1.00 15.17 513 PRO A C 1
ATOM 1485 O O . PRO A 1 192 ? -19.488 0.961 7.442 1.00 15.85 513 PRO A O 1
ATOM 1489 N N . THR A 1 193 ? -17.960 -0.695 7.342 1.00 14.54 514 THR A N 1
ATOM 1490 C CA . THR A 1 193 ? -16.876 0.156 6.847 1.00 13.47 514 THR A CA 1
ATOM 1491 C C . THR A 1 193 ? -16.577 -0.023 5.350 1.00 13.18 514 THR A C 1
ATOM 1492 O O . THR A 1 193 ? -15.595 0.527 4.840 1.00 12.27 514 THR A O 1
ATOM 1496 N N . ALA A 1 194 ? -17.432 -0.765 4.648 1.00 11.74 515 ALA A N 1
ATOM 1497 C CA . ALA A 1 194 ? -17.204 -1.089 3.233 1.00 11.29 515 ALA A CA 1
ATOM 1498 C C . ALA A 1 194 ? -16.916 0.124 2.337 1.00 13.82 515 ALA A C 1
ATOM 1499 O O . ALA A 1 194 ? -16.064 0.049 1.455 1.00 13.45 515 ALA A O 1
ATOM 1501 N N . PHE A 1 195 ? -17.616 1.232 2.577 1.00 11.96 516 PHE A N 1
ATOM 1502 C CA . PHE A 1 195 ? -17.521 2.412 1.714 1.00 12.85 516 PHE A CA 1
ATOM 1503 C C . PHE A 1 195 ? -16.771 3.593 2.340 1.00 13.96 516 PHE A C 1
ATOM 1504 O O . PHE A 1 195 ? -16.724 4.675 1.747 1.00 13.99 516 PHE A O 1
ATOM 1512 N N . ASN A 1 196 ? -16.182 3.386 3.518 1.00 13.81 517 ASN A N 1
ATOM 1513 C CA . ASN A 1 196 ? -15.601 4.486 4.313 1.00 15.04 517 ASN A CA 1
ATOM 1514 C C . ASN A 1 196 ? -14.496 5.308 3.643 1.00 15.15 517 ASN A C 1
ATOM 1515 O O . ASN A 1 196 ? -14.336 6.491 3.949 1.00 15.52 517 ASN A O 1
ATOM 1520 N N . SER A 1 197 ? -13.742 4.695 2.736 1.00 14.54 518 SER A N 1
ATOM 1521 C CA . SER A 1 197 ? -12.636 5.396 2.070 1.00 17.27 518 SER A CA 1
ATOM 1522 C C . SER A 1 197 ? -13.029 6.073 0.743 1.00 14.46 518 SER A C 1
ATOM 1523 O O . SER A 1 197 ? -12.201 6.726 0.105 1.00 15.10 518 SER A O 1
ATOM 1526 N N . LEU A 1 198 ? -14.290 5.926 0.343 1.00 13.93 519 LEU A N 1
ATOM 1527 C CA . LEU A 1 198 ? -14.729 6.343 -0.989 1.00 11.07 519 LEU A CA 1
ATOM 1528 C C . LEU A 1 198 ? -15.273 7.774 -1.021 1.00 10.49 519 LEU A C 1
ATOM 1529 O O . LEU A 1 198 ? -16.423 8.010 -1.399 1.00 10.15 519 LEU A O 1
ATOM 1534 N N . SER A 1 199 ? -14.409 8.727 -0.662 1.00 11.31 520 SER A N 1
ATOM 1535 C CA . SER A 1 199 ? -14.783 10.142 -0.523 1.00 12.04 520 SER A CA 1
ATOM 1536 C C . SER A 1 199 ? -15.164 10.851 -1.827 1.00 11.54 520 SER A C 1
ATOM 1537 O O . SER A 1 199 ? -15.764 11.924 -1.790 1.00 11.47 520 SER A O 1
ATOM 1540 N N . SER A 1 200 ? -14.814 10.255 -2.968 1.00 10.29 521 SER A N 1
ATOM 1541 C CA . SER A 1 200 ? -15.130 10.829 -4.278 1.00 10.10 521 SER A CA 1
ATOM 1542 C C . SER A 1 200 ? -16.294 10.135 -4.989 1.00 8.48 521 SER A C 1
ATOM 1543 O O . SER A 1 200 ? -16.681 10.537 -6.083 1.00 8.19 521 SER A O 1
ATOM 1546 N N . LEU A 1 201 ? -16.857 9.105 -4.362 1.00 7.76 522 LEU A N 1
ATOM 1547 C CA . LEU A 1 201 ? -17.918 8.318 -4.985 1.00 8.53 522 LEU A CA 1
ATOM 1548 C C . LEU A 1 201 ? -19.158 9.175 -5.231 1.00 9.54 522 LEU A C 1
ATOM 1549 O O . LEU A 1 201 ? -19.646 9.841 -4.315 1.00 10.91 522 LEU A O 1
ATOM 1554 N N . GLN A 1 202 ? -19.656 9.141 -6.465 1.00 7.83 523 GLN A N 1
ATOM 1555 C CA . GLN A 1 202 ? -20.816 9.934 -6.863 1.00 9.15 523 GLN A CA 1
ATOM 1556 C C . GLN A 1 202 ? -22.059 9.076 -7.094 1.00 10.17 523 GLN A C 1
ATOM 1557 O O . GLN A 1 202 ? -23.177 9.522 -6.826 1.00 9.64 523 GLN A O 1
ATOM 1563 N N . VAL A 1 203 ? -21.859 7.863 -7.615 1.00 7.76 524 VAL A N 1
ATOM 1564 C CA . VAL A 1 203 ? -22.965 6.942 -7.916 1.00 8.91 524 VAL A CA 1
ATOM 1565 C C . VAL A 1 203 ? -22.706 5.576 -7.293 1.00 9.43 524 VAL A C 1
ATOM 1566 O O . VAL A 1 203 ? -21.662 4.968 -7.530 1.00 8.84 524 VAL A O 1
ATOM 1570 N N . LEU A 1 204 ? -23.657 5.106 -6.490 1.00 9.22 525 LEU A N 1
ATOM 1571 C CA . LEU A 1 204 ? -23.567 3.778 -5.888 1.00 9.24 525 LEU A CA 1
ATOM 1572 C C . LEU A 1 204 ? -24.825 3.005 -6.249 1.00 11.18 525 LEU A C 1
ATOM 1573 O O . LEU A 1 204 ? -25.930 3.394 -5.870 1.00 9.01 525 LEU A O 1
ATOM 1578 N N . ASN A 1 205 ? -24.648 1.921 -6.998 1.00 8.30 526 ASN A N 1
ATOM 1579 C CA . ASN A 1 205 ? -25.772 1.118 -7.443 1.00 9.88 526 ASN A CA 1
ATOM 1580 C C . ASN A 1 205 ? -25.867 -0.177 -6.650 1.00 10.89 526 ASN A C 1
ATOM 1581 O O . ASN A 1 205 ? -25.025 -1.064 -6.796 1.00 10.42 526 ASN A O 1
ATOM 1586 N N . MET A 1 206 ? -26.897 -0.264 -5.812 1.00 9.51 527 MET A N 1
ATOM 1587 C CA . MET A 1 206 ? -27.163 -1.445 -4.997 1.00 9.55 527 MET A CA 1
ATOM 1588 C C . MET A 1 206 ? -28.467 -2.137 -5.437 1.00 9.53 527 MET A C 1
ATOM 1589 O O . MET A 1 206 ? -29.017 -2.964 -4.706 1.00 11.08 527 MET A O 1
ATOM 1594 N N . SER A 1 207 ? -28.945 -1.795 -6.633 1.00 8.91 528 SER A N 1
ATOM 1595 C CA . SER A 1 207 ? -30.241 -2.265 -7.128 1.00 9.52 528 SER A CA 1
ATOM 1596 C C . SER A 1 207 ? -30.315 -3.779 -7.240 1.00 9.51 528 SER A C 1
ATOM 1597 O O . SER A 1 207 ? -29.332 -4.423 -7.578 1.00 9.70 528 SER A O 1
ATOM 1600 N N . HIS A 1 208 ? -31.485 -4.338 -6.943 1.00 8.78 529 HIS A N 1
ATOM 1601 C CA . HIS A 1 208 ? -31.756 -5.759 -7.188 1.00 10.29 529 HIS A CA 1
ATOM 1602 C C . HIS A 1 208 ? -30.776 -6.695 -6.468 1.00 10.57 529 HIS A C 1
ATOM 1603 O O . HIS A 1 208 ? -30.361 -7.720 -7.006 1.00 13.46 529 HIS A O 1
ATOM 1610 N N . ASN A 1 209 ? -30.393 -6.323 -5.256 1.00 9.56 530 ASN A N 1
ATOM 1611 C CA . ASN A 1 209 ? -29.751 -7.261 -4.353 1.00 9.99 530 ASN A CA 1
ATOM 1612 C C . ASN A 1 209 ? -30.854 -7.848 -3.477 1.00 12.03 530 ASN A C 1
ATOM 1613 O O . ASN A 1 209 ? -32.029 -7.802 -3.862 1.00 14.79 530 ASN A O 1
ATOM 1618 N N . ASN A 1 210 ? -30.503 -8.394 -2.318 1.00 10.20 531 ASN A N 1
ATOM 1619 C CA . ASN A 1 210 ? -31.505 -9.006 -1.449 1.00 11.40 531 ASN A CA 1
ATOM 1620 C C . ASN A 1 210 ? -31.506 -8.427 -0.035 1.00 9.40 531 ASN A C 1
ATOM 1621 O O . ASN A 1 210 ? -31.676 -9.150 0.938 1.00 10.28 531 ASN A O 1
ATOM 1626 N N . PHE A 1 211 ? -31.312 -7.113 0.060 1.00 9.92 532 PHE A N 1
ATOM 1627 C CA . PHE A 1 211 ? -31.308 -6.420 1.348 1.00 10.09 532 PHE A CA 1
ATOM 1628 C C . PHE A 1 211 ? -32.712 -6.292 1.917 1.00 10.35 532 PHE A C 1
ATOM 1629 O O . PHE A 1 211 ? -33.636 -5.884 1.210 1.00 8.73 532 PHE A O 1
ATOM 1637 N N . PHE A 1 212 ? -32.853 -6.631 3.195 1.00 10.31 533 PHE A N 1
ATOM 1638 C CA . PHE A 1 212 ? -34.120 -6.491 3.917 1.00 11.09 533 PHE A CA 1
ATOM 1639 C C . PHE A 1 212 ? -34.151 -5.238 4.781 1.00 11.14 533 PHE A C 1
ATOM 1640 O O . PHE A 1 212 ? -35.197 -4.876 5.325 1.00 12.73 533 PHE A O 1
ATOM 1648 N N . SER A 1 213 ? -33.007 -4.568 4.883 1.00 10.35 534 SER A N 1
ATOM 1649 C CA . SER A 1 213 ? -32.907 -3.350 5.672 1.00 10.86 534 SER A CA 1
ATOM 1650 C C . SER A 1 213 ? -32.137 -2.249 4.947 1.00 11.99 534 SER A C 1
ATOM 1651 O O . SER A 1 213 ? -31.373 -2.512 4.010 1.00 10.39 534 SER A O 1
ATOM 1654 N N . LEU A 1 214 ? -32.363 -1.017 5.389 1.00 9.92 535 LEU A N 1
ATOM 1655 C CA . LEU A 1 214 ? -31.646 0.150 4.896 1.00 10.58 535 LEU A CA 1
ATOM 1656 C C . LEU A 1 214 ? -31.213 0.983 6.089 1.00 11.86 535 LEU A C 1
ATOM 1657 O O . LEU A 1 214 ? -31.993 1.198 7.011 1.00 12.28 535 LEU A O 1
ATOM 1662 N N . ASP A 1 215 ? -29.966 1.437 6.071 1.00 11.30 536 ASP A N 1
ATOM 1663 C CA . ASP A 1 215 ? -29.453 2.300 7.123 1.00 13.70 536 ASP A CA 1
ATOM 1664 C C . ASP A 1 215 ? -28.702 3.479 6.528 1.00 13.46 536 ASP A C 1
ATOM 1665 O O . ASP A 1 215 ? -28.345 3.463 5.354 1.00 15.29 536 ASP A O 1
ATOM 1670 N N . THR A 1 216 ? -28.482 4.506 7.339 1.00 11.84 537 THR A N 1
ATOM 1671 C CA . THR A 1 216 ? -27.730 5.679 6.897 1.00 11.10 537 THR A CA 1
ATOM 1672 C C . THR A 1 216 ? -26.250 5.591 7.287 1.00 10.88 537 THR A C 1
ATOM 1673 O O . THR A 1 216 ? -25.392 6.179 6.621 1.00 11.73 537 THR A O 1
ATOM 1677 N N . PHE A 1 217 ? -25.950 4.825 8.337 1.00 11.66 538 PHE A N 1
ATOM 1678 C CA . PHE A 1 217 ? -24.577 4.770 8.869 1.00 11.89 538 PHE A CA 1
ATOM 1679 C C . PHE A 1 217 ? -23.465 4.322 7.890 1.00 12.19 538 PHE A C 1
ATOM 1680 O O . PHE A 1 217 ? -22.367 4.874 7.948 1.00 13.62 538 PHE A O 1
ATOM 1688 N N . PRO A 1 218 ? -23.740 3.356 6.981 1.00 12.68 539 PRO A N 1
ATOM 1689 C CA . PRO A 1 218 ? -22.639 2.988 6.069 1.00 13.07 539 PRO A CA 1
ATOM 1690 C C . PRO A 1 218 ? -22.272 4.046 5.019 1.00 13.42 539 PRO A C 1
ATOM 1691 O O . PRO A 1 218 ? -21.229 3.918 4.366 1.00 14.04 539 PRO A O 1
ATOM 1695 N N . TYR A 1 219 ? -23.109 5.073 4.869 1.00 12.49 540 TYR A N 1
ATOM 1696 C CA . TYR A 1 219 ? -22.925 6.099 3.832 1.00 13.69 540 TYR A CA 1
ATOM 1697 C C . TYR A 1 219 ? -22.504 7.450 4.396 1.00 13.41 540 TYR A C 1
ATOM 1698 O O . TYR A 1 219 ? -22.392 8.428 3.657 1.00 12.27 540 TYR A O 1
ATOM 1707 N N . LYS A 1 220 ? -22.252 7.486 5.703 1.00 15.66 541 LYS A N 1
ATOM 1708 C CA . LYS A 1 220 ? -21.896 8.723 6.411 1.00 17.97 541 LYS A CA 1
ATOM 1709 C C . LYS A 1 220 ? -20.675 9.455 5.847 1.00 16.94 541 LYS A C 1
ATOM 1710 O O . LYS A 1 220 ? -20.638 10.685 5.854 1.00 19.24 541 LYS A O 1
ATOM 1716 N N . CYS A 1 221 ? -19.692 8.701 5.359 1.00 17.62 542 CYS A N 1
ATOM 1717 C CA . CYS A 1 221 ? -18.453 9.278 4.822 1.00 18.53 542 CYS A CA 1
ATOM 1718 C C . CYS A 1 221 ? -18.524 9.638 3.337 1.00 16.68 542 CYS A C 1
ATOM 1719 O O . CYS A 1 221 ? -17.574 10.210 2.785 1.00 15.65 542 CYS A O 1
ATOM 1722 N N . LEU A 1 222 ? -19.641 9.306 2.695 1.00 14.20 543 LEU A N 1
ATOM 1723 C CA . LEU A 1 222 ? -19.772 9.489 1.252 1.00 13.37 543 LEU A CA 1
ATOM 1724 C C . LEU A 1 222 ? -20.230 10.902 0.889 1.00 12.62 543 LEU A C 1
ATOM 1725 O O . LEU A 1 222 ? -21.321 11.101 0.355 1.00 11.99 543 LEU A O 1
ATOM 1730 N N . ASN A 1 223 ? -19.369 11.879 1.157 1.00 11.89 544 ASN A N 1
ATOM 1731 C CA . ASN A 1 223 ? -19.748 13.282 1.003 1.00 12.54 544 ASN A CA 1
ATOM 1732 C C . ASN A 1 223 ? -19.699 13.834 -0.426 1.00 11.98 544 ASN A C 1
ATOM 1733 O O . ASN A 1 223 ? -19.927 15.029 -0.639 1.00 13.69 544 ASN A O 1
ATOM 1738 N N . SER A 1 224 ? -19.424 12.961 -1.396 1.00 10.49 545 SER A N 1
ATOM 1739 C CA . SER A 1 224 ? -19.575 13.293 -2.814 1.00 11.40 545 SER A CA 1
ATOM 1740 C C . SER A 1 224 ? -20.758 12.554 -3.460 1.00 10.50 545 SER A C 1
ATOM 1741 O O . SER A 1 224 ? -21.049 12.768 -4.632 1.00 11.37 545 SER A O 1
ATOM 1744 N N . LEU A 1 225 ? -21.434 11.693 -2.697 1.00 10.81 546 LEU A N 1
ATOM 1745 C CA . LEU A 1 225 ? -22.476 10.817 -3.251 1.00 10.45 546 LEU A CA 1
ATOM 1746 C C . LEU A 1 225 ? -23.700 11.595 -3.717 1.00 10.85 546 LEU A C 1
ATOM 1747 O O . LEU A 1 225 ? -24.279 12.361 -2.951 1.00 10.13 546 LEU A O 1
ATOM 1752 N N . GLN A 1 226 ? -24.083 11.377 -4.974 1.00 11.05 547 GLN A N 1
ATOM 1753 C CA . GLN A 1 226 ? -25.217 12.064 -5.589 1.00 11.08 547 GLN A CA 1
ATOM 1754 C C . GLN A 1 226 ? -26.409 11.149 -5.848 1.00 10.57 547 GLN A C 1
ATOM 1755 O O . GLN A 1 226 ? -27.552 11.587 -5.746 1.00 9.43 547 GLN A O 1
ATOM 1761 N N . VAL A 1 227 ? -26.132 9.891 -6.199 1.00 9.04 548 VAL A N 1
ATOM 1762 C CA . VAL A 1 227 ? -27.167 8.921 -6.566 1.00 9.51 548 VAL A CA 1
ATOM 1763 C C . VAL A 1 227 ? -26.964 7.621 -5.783 1.00 10.82 548 VAL A C 1
ATOM 1764 O O . VAL A 1 227 ? -25.888 7.033 -5.823 1.00 9.91 548 VAL A O 1
ATOM 1768 N N . LEU A 1 228 ? -28.005 7.190 -5.076 1.00 9.88 549 LEU A N 1
ATOM 1769 C CA . LEU A 1 228 ? -27.991 5.911 -4.368 1.00 10.80 549 LEU A CA 1
ATOM 1770 C C . LEU A 1 228 ? -29.176 5.094 -4.863 1.00 11.11 549 LEU A C 1
ATOM 1771 O O . LEU A 1 228 ? -30.326 5.475 -4.650 1.00 11.99 549 LEU A O 1
ATOM 1776 N N . ASP A 1 229 ? -28.888 3.979 -5.526 1.00 8.57 550 ASP A N 1
ATOM 1777 C CA . ASP A 1 229 ? -29.927 3.140 -6.106 1.00 9.54 550 ASP A CA 1
ATOM 1778 C C . ASP A 1 229 ? -30.145 1.877 -5.268 1.00 9.94 550 ASP A C 1
ATOM 1779 O O . ASP A 1 229 ? -29.327 0.949 -5.283 1.00 9.66 550 ASP A O 1
ATOM 1784 N N . TYR A 1 230 ? -31.251 1.864 -4.532 1.00 9.15 551 TYR A N 1
ATOM 1785 C CA . TYR A 1 230 ? -31.658 0.709 -3.734 1.00 10.41 551 TYR A CA 1
ATOM 1786 C C . TYR A 1 230 ? -32.967 0.073 -4.223 1.00 9.54 551 TYR A C 1
ATOM 1787 O O . TYR A 1 230 ? -33.628 -0.668 -3.488 1.00 10.90 551 TYR A O 1
ATOM 1796 N N . SER A 1 231 ? -33.326 0.350 -5.472 1.00 9.51 552 SER A N 1
ATOM 1797 C CA . SER A 1 231 ? -34.505 -0.263 -6.089 1.00 8.84 552 SER A CA 1
ATOM 1798 C C . SER A 1 231 ? -34.411 -1.787 -6.082 1.00 9.67 552 SER A C 1
ATOM 1799 O O . SER A 1 231 ? -33.314 -2.347 -6.012 1.00 9.89 552 SER A O 1
ATOM 1802 N N . LEU A 1 232 ? -35.565 -2.450 -6.132 1.00 8.74 553 LEU A N 1
ATOM 1803 C CA . LEU A 1 232 ? -35.633 -3.903 -6.364 1.00 10.85 553 LEU A CA 1
ATOM 1804 C C . LEU A 1 232 ? -34.971 -4.776 -5.284 1.00 12.06 553 LEU A C 1
ATOM 1805 O O . LEU A 1 232 ? -34.549 -5.906 -5.555 1.00 13.21 553 LEU A O 1
ATOM 1810 N N . ASN A 1 233 ? -34.891 -4.250 -4.062 1.00 10.98 554 ASN A N 1
ATOM 1811 C CA . ASN A 1 233 ? -34.485 -5.052 -2.904 1.00 10.33 554 ASN A CA 1
ATOM 1812 C C . ASN A 1 233 ? -35.728 -5.471 -2.109 1.00 10.77 554 ASN A C 1
ATOM 1813 O O . ASN A 1 233 ? -36.842 -5.403 -2.634 1.00 10.25 554 ASN A O 1
ATOM 1818 N N . HIS A 1 234 ? -35.539 -5.899 -0.861 1.00 9.00 555 HIS A N 1
ATOM 1819 C CA . HIS A 1 234 ? -36.657 -6.307 0.002 1.00 10.41 555 HIS A CA 1
ATOM 1820 C C . HIS A 1 234 ? -36.701 -5.447 1.262 1.00 10.09 555 HIS A C 1
ATOM 1821 O O . HIS A 1 234 ? -36.972 -5.938 2.358 1.00 10.70 555 HIS A O 1
ATOM 1828 N N . ILE A 1 235 ? -36.434 -4.156 1.097 1.00 9.99 556 ILE A N 1
ATOM 1829 C CA . ILE A 1 235 ? -36.257 -3.263 2.236 1.00 9.30 556 ILE A CA 1
ATOM 1830 C C . ILE A 1 235 ? -37.567 -3.050 2.993 1.00 10.30 556 ILE A C 1
ATOM 1831 O O . ILE A 1 235 ? -38.588 -2.706 2.397 1.00 10.02 556 ILE A O 1
ATOM 1836 N N . MET A 1 236 ? -37.533 -3.286 4.302 1.00 10.13 557 MET A N 1
ATOM 1837 C CA . MET A 1 236 ? -38.723 -3.114 5.142 1.00 13.38 557 MET A CA 1
ATOM 1838 C C . MET A 1 236 ? -38.442 -2.581 6.553 1.00 10.75 557 MET A C 1
ATOM 1839 O O . MET A 1 236 ? -39.372 -2.352 7.335 1.00 9.63 557 MET A O 1
ATOM 1844 N N . THR A 1 237 ? -37.164 -2.370 6.863 1.00 10.41 558 THR A N 1
ATOM 1845 C CA . THR A 1 237 ? -36.750 -1.901 8.187 1.00 9.67 558 THR A CA 1
ATOM 1846 C C . THR A 1 237 ? -35.331 -1.335 8.134 1.00 10.06 558 THR A C 1
ATOM 1847 O O . THR A 1 237 ? -34.732 -1.249 7.065 1.00 9.46 558 THR A O 1
ATOM 1851 N N . SER A 1 238 ? -34.814 -0.932 9.290 1.00 9.33 559 SER A N 1
ATOM 1852 C CA . SER A 1 238 ? -33.422 -0.527 9.435 1.00 10.70 559 SER A CA 1
ATOM 1853 C C . SER A 1 238 ? -32.805 -1.265 10.610 1.00 10.02 559 SER A C 1
ATOM 1854 O O . SER A 1 238 ? -33.517 -1.657 11.533 1.00 10.02 559 SER A O 1
ATOM 1857 N N . LYS A 1 239 ? -31.488 -1.457 10.575 1.00 11.91 560 LYS A N 1
ATOM 1858 C CA . LYS A 1 239 ? -30.756 -1.995 11.723 1.00 12.79 560 LYS A CA 1
ATOM 1859 C C . LYS A 1 239 ? -30.939 -1.083 12.930 1.00 11.98 560 LYS A C 1
ATOM 1860 O O . LYS A 1 239 ? -31.406 -1.522 13.987 1.00 11.47 560 LYS A O 1
ATOM 1866 N N . LYS A 1 240 ? -30.589 0.189 12.759 1.00 9.62 561 LYS A N 1
ATOM 1867 C CA . LYS A 1 240 ? -30.674 1.161 13.844 1.00 11.83 561 LYS A CA 1
ATOM 1868 C C . LYS A 1 240 ? -32.085 1.700 13.980 1.00 11.17 561 LYS A C 1
ATOM 1869 O O . LYS A 1 240 ? -32.742 2.017 12.983 1.00 9.45 561 LYS A O 1
ATOM 1875 N N . GLN A 1 241 ? -32.543 1.807 15.224 1.00 10.61 562 GLN A N 1
ATOM 1876 C CA . GLN A 1 241 ? -33.872 2.329 15.510 1.00 12.03 562 GLN A CA 1
ATOM 1877 C C . GLN A 1 241 ? -33.981 3.797 15.118 1.00 14.60 562 GLN A C 1
ATOM 1878 O O . GLN A 1 241 ? -35.017 4.240 14.620 1.00 15.98 562 GLN A O 1
ATOM 1884 N N . GLU A 1 242 ? -32.902 4.543 15.341 1.00 15.09 563 GLU A N 1
ATOM 1885 C CA . GLU A 1 242 ? -32.862 5.961 15.023 1.00 16.99 563 GLU A CA 1
ATOM 1886 C C . GLU A 1 242 ? -32.013 6.198 13.781 1.00 16.89 563 GLU A C 1
ATOM 1887 O O . GLU A 1 242 ? -30.781 6.189 13.836 1.00 16.77 563 GLU A O 1
ATOM 1893 N N . LEU A 1 243 ? -32.690 6.390 12.657 1.00 16.68 564 LEU A N 1
ATOM 1894 C CA . LEU A 1 243 ? -32.017 6.684 11.404 1.00 16.02 564 LEU A CA 1
ATOM 1895 C C . LEU A 1 243 ? -31.683 8.160 11.342 1.00 16.35 564 LEU A C 1
ATOM 1896 O O . LEU A 1 243 ? -32.452 9.001 11.809 1.00 16.86 564 LEU A O 1
ATOM 1901 N N . GLN A 1 244 ? -30.524 8.469 10.778 1.00 15.86 565 GLN A N 1
ATOM 1902 C CA . GLN A 1 244 ? -30.117 9.855 10.610 1.00 14.63 565 GLN A CA 1
ATOM 1903 C C . GLN A 1 244 ? -30.464 10.309 9.193 1.00 13.46 565 GLN A C 1
ATOM 1904 O O . GLN A 1 244 ? -31.487 9.895 8.635 1.00 14.37 565 GLN A O 1
ATOM 1910 N N . HIS A 1 245 ? -29.627 11.165 8.622 1.00 10.78 566 HIS A N 1
ATOM 1911 C CA . HIS A 1 245 ? -29.810 11.614 7.250 1.00 11.34 566 HIS A CA 1
ATOM 1912 C C . HIS A 1 245 ? -28.717 11.026 6.379 1.00 10.76 566 HIS A C 1
ATOM 1913 O O . HIS A 1 245 ? -27.640 10.693 6.872 1.00 9.62 566 HIS A O 1
ATOM 1920 N N . PHE A 1 246 ? -28.997 10.891 5.086 1.00 9.54 567 PHE A N 1
ATOM 1921 C CA . PHE A 1 246 ? -27.955 10.574 4.121 1.00 10.04 567 PHE A CA 1
ATOM 1922 C C . PHE A 1 246 ? -27.030 11.782 3.985 1.00 11.58 567 PHE A C 1
ATOM 1923 O O . PHE A 1 246 ? -27.379 12.875 4.451 1.00 9.76 567 PHE A O 1
ATOM 1931 N N . PRO A 1 247 ? -25.844 11.596 3.372 1.00 11.49 568 PRO A N 1
ATOM 1932 C CA . PRO A 1 247 ? -24.969 12.750 3.155 1.00 11.06 568 PRO A CA 1
ATOM 1933 C C . PRO A 1 247 ? -25.701 13.875 2.442 1.00 10.39 568 PRO A C 1
ATOM 1934 O O . PRO A 1 247 ? -26.578 13.624 1.612 1.00 8.72 568 PRO A O 1
ATOM 1938 N N . SER A 1 248 ? -25.339 15.106 2.785 1.00 9.55 569 SER A N 1
ATOM 1939 C CA . SER A 1 248 ? -25.964 16.294 2.206 1.00 9.46 569 SER A CA 1
ATOM 1940 C C . SER A 1 248 ? -25.775 16.420 0.697 1.00 8.59 569 SER A C 1
ATOM 1941 O O . SER A 1 248 ? -26.531 17.135 0.044 1.00 9.13 569 SER A O 1
ATOM 1944 N N . SER A 1 249 ? -24.776 15.726 0.152 1.00 8.58 570 SER A N 1
ATOM 1945 C CA . SER A 1 249 ? -24.532 15.720 -1.296 1.00 8.88 570 SER A CA 1
ATOM 1946 C C . SER A 1 249 ? -25.617 14.984 -2.086 1.00 7.96 570 SER A C 1
ATOM 1947 O O . SER A 1 249 ? -25.823 15.261 -3.269 1.00 9.03 570 SER A O 1
ATOM 1950 N N . LEU A 1 250 ? -26.304 14.045 -1.436 1.00 7.63 571 LEU A N 1
ATOM 1951 C CA . LEU A 1 250 ? -27.259 13.177 -2.128 1.00 7.91 571 LEU A CA 1
ATOM 1952 C C . LEU A 1 250 ? -28.420 13.926 -2.798 1.00 8.92 571 LEU A C 1
ATOM 1953 O O . LEU A 1 250 ? -29.059 14.788 -2.189 1.00 9.16 571 LEU A O 1
ATOM 1958 N N . ALA A 1 251 ? -28.673 13.573 -4.055 1.00 7.79 572 ALA A N 1
ATOM 1959 C CA . ALA A 1 251 ? -29.737 14.175 -4.858 1.00 8.96 572 ALA A CA 1
ATOM 1960 C C . ALA A 1 251 ? -30.869 13.193 -5.162 1.00 9.43 572 ALA A C 1
ATOM 1961 O O . ALA A 1 251 ? -32.037 13.585 -5.250 1.00 8.93 572 ALA A O 1
ATOM 1963 N N . PHE A 1 252 ? -30.514 11.923 -5.348 1.00 9.14 573 PHE A N 1
ATOM 1964 C CA . PHE A 1 252 ? -31.476 10.900 -5.741 1.00 8.90 573 PHE A CA 1
ATOM 1965 C C . PHE A 1 252 ? -31.303 9.646 -4.899 1.00 10.87 573 PHE A C 1
ATOM 1966 O O . PHE A 1 252 ? -30.199 9.111 -4.784 1.00 11.71 573 PHE A O 1
ATOM 1974 N N . LEU A 1 253 ? -32.409 9.195 -4.319 1.00 9.56 574 LEU A N 1
ATOM 1975 C CA . LEU A 1 253 ? -32.483 7.912 -3.638 1.00 10.29 574 LEU A CA 1
ATOM 1976 C C . LEU A 1 253 ? -33.591 7.100 -4.302 1.00 11.79 574 LEU A C 1
ATOM 1977 O O . LEU A 1 253 ? -34.767 7.471 -4.225 1.00 9.51 574 LEU A O 1
ATOM 1982 N N . ASN A 1 254 ? -33.212 6.012 -4.968 1.00 9.04 575 ASN A N 1
ATOM 1983 C CA . ASN A 1 254 ? -34.188 5.151 -5.639 1.00 8.78 575 ASN A CA 1
ATOM 1984 C C . ASN A 1 254 ? -34.576 3.970 -4.748 1.00 7.22 575 ASN A C 1
ATOM 1985 O O . ASN A 1 254 ? -33.753 3.097 -4.477 1.00 8.48 575 ASN A O 1
ATOM 1990 N N . LEU A 1 255 ? -35.826 3.963 -4.289 1.00 8.34 576 LEU A N 1
ATOM 1991 C CA . LEU A 1 255 ? -36.363 2.872 -3.457 1.00 8.35 576 LEU A CA 1
ATOM 1992 C C . LEU A 1 255 ? -37.553 2.161 -4.107 1.00 8.62 576 LEU A C 1
ATOM 1993 O O . LEU A 1 255 ? -38.305 1.445 -3.432 1.00 7.51 576 LEU A O 1
ATOM 1998 N N . THR A 1 256 ? -37.720 2.353 -5.413 1.00 8.17 577 THR A N 1
ATOM 1999 C CA . THR A 1 256 ? -38.828 1.723 -6.135 1.00 7.89 577 THR A CA 1
ATOM 2000 C C . THR A 1 256 ? -38.734 0.201 -6.073 1.00 8.40 577 THR A C 1
ATOM 2001 O O . THR A 1 256 ? -37.637 -0.359 -5.958 1.00 7.95 577 THR A O 1
ATOM 2005 N N . GLN A 1 257 ? -39.891 -0.457 -6.122 1.00 8.44 578 GLN A N 1
ATOM 2006 C CA . GLN A 1 257 ? -39.965 -1.916 -6.236 1.00 10.25 578 GLN A CA 1
ATOM 2007 C C . GLN A 1 257 ? -39.268 -2.649 -5.086 1.00 10.61 578 GLN A C 1
ATOM 2008 O O . GLN A 1 257 ? -38.595 -3.656 -5.292 1.00 9.99 578 GLN A O 1
ATOM 2014 N N . ASN A 1 258 ? -39.428 -2.111 -3.880 1.00 11.53 579 ASN A N 1
ATOM 2015 C CA . ASN A 1 258 ? -39.054 -2.804 -2.652 1.00 11.77 579 ASN A CA 1
ATOM 2016 C C . ASN A 1 258 ? -40.303 -3.384 -1.995 1.00 12.02 579 ASN A C 1
ATOM 2017 O O . ASN A 1 258 ? -41.392 -2.800 -2.083 1.00 9.83 579 ASN A O 1
ATOM 2022 N N . ASP A 1 259 ? -40.135 -4.523 -1.331 1.00 12.10 580 ASP A N 1
ATOM 2023 C CA . ASP A 1 259 ? -41.234 -5.208 -0.656 1.00 13.01 580 ASP A CA 1
ATOM 2024 C C . ASP A 1 259 ? -41.503 -4.608 0.719 1.00 12.14 580 ASP A C 1
ATOM 2025 O O . ASP A 1 259 ? -41.283 -5.260 1.738 1.00 12.62 580 ASP A O 1
ATOM 2030 N N . PHE A 1 260 ? -41.983 -3.366 0.744 1.00 11.36 581 PHE A N 1
ATOM 2031 C CA . PHE A 1 260 ? -42.280 -2.681 2.001 1.00 8.46 581 PHE A CA 1
ATOM 2032 C C . PHE A 1 260 ? -43.345 -3.430 2.790 1.00 8.83 581 PHE A C 1
ATOM 2033 O O . PHE A 1 260 ? -44.280 -3.989 2.209 1.00 8.40 581 PHE A O 1
ATOM 2041 N N . ALA A 1 261 ? -43.184 -3.443 4.112 1.00 7.21 582 ALA A N 1
ATOM 2042 C CA . ALA A 1 261 ? -44.128 -4.103 5.001 1.00 7.99 582 ALA A CA 1
ATOM 2043 C C . ALA A 1 261 ? -44.896 -3.013 5.731 1.00 8.26 582 ALA A C 1
ATOM 2044 O O . ALA A 1 261 ? -44.392 -2.411 6.680 1.00 8.84 582 ALA A O 1
ATOM 2046 N N . CYS A 1 262 ? -46.107 -2.741 5.259 1.00 7.17 583 CYS A N 1
ATOM 2047 C CA . CYS A 1 262 ? -46.882 -1.608 5.756 1.00 8.50 583 CYS A CA 1
ATOM 2048 C C . CYS A 1 262 ? -47.714 -1.963 6.991 1.00 9.15 583 CYS A C 1
ATOM 2049 O O . CYS A 1 262 ? -48.951 -1.877 6.987 1.00 7.50 583 CYS A O 1
ATOM 2052 N N . THR A 1 263 ? -47.004 -2.325 8.056 1.00 9.19 584 THR A N 1
ATOM 2053 C CA . THR A 1 263 ? -47.601 -2.751 9.320 1.00 11.20 584 THR A CA 1
ATOM 2054 C C . THR A 1 263 ? -47.156 -1.856 10.473 1.00 10.95 584 THR A C 1
ATOM 2055 O O . THR A 1 263 ? -46.161 -1.120 10.367 1.00 8.88 584 THR A O 1
ATOM 2059 N N . CYS A 1 264 ? -47.886 -1.940 11.584 1.00 11.96 585 CYS A N 1
ATOM 2060 C CA . CYS A 1 264 ? -47.562 -1.176 12.791 1.00 11.48 585 CYS A CA 1
ATOM 2061 C C . CYS A 1 264 ? -46.145 -1.470 13.282 1.00 10.21 585 CYS A C 1
ATOM 2062 O O . CYS A 1 264 ? -45.482 -0.590 13.831 1.00 10.71 585 CYS A O 1
ATOM 2065 N N . GLU A 1 265 ? -45.679 -2.697 13.061 1.00 9.65 586 GLU A N 1
ATOM 2066 C CA . GLU A 1 265 ? -44.311 -3.079 13.414 1.00 9.26 586 GLU A CA 1
ATOM 2067 C C . GLU A 1 265 ? -43.258 -2.218 12.708 1.00 9.52 586 GLU A C 1
ATOM 2068 O O . GLU A 1 265 ? -42.121 -2.145 13.162 1.00 8.70 586 GLU A O 1
ATOM 2074 N N . HIS A 1 266 ? -43.641 -1.561 11.612 1.00 7.18 587 HIS A N 1
ATOM 2075 C CA . HIS A 1 266 ? -42.700 -0.731 10.856 1.00 7.97 587 HIS A CA 1
ATOM 2076 C C . HIS A 1 266 ? -43.144 0.725 10.708 1.00 7.48 587 HIS A C 1
ATOM 2077 O O . HIS A 1 266 ? -42.731 1.427 9.776 1.00 5.14 587 HIS A O 1
ATOM 2084 N N . GLN A 1 267 ? -43.971 1.179 11.649 1.00 8.19 588 GLN A N 1
ATOM 2085 C CA . GLN A 1 267 ? -44.489 2.541 11.643 1.00 9.18 588 GLN A CA 1
ATOM 2086 C C . GLN A 1 267 ? -43.361 3.579 11.576 1.00 9.95 588 GLN A C 1
ATOM 2087 O O . GLN A 1 267 ? -43.426 4.534 10.791 1.00 7.80 588 GLN A O 1
ATOM 2093 N N . SER A 1 268 ? -42.326 3.374 12.391 1.00 7.51 589 SER A N 1
ATOM 2094 C CA . SER A 1 268 ? -41.198 4.307 12.472 1.00 8.48 589 SER A CA 1
ATOM 2095 C C . SER A 1 268 ? -40.380 4.367 11.189 1.00 6.52 589 SER A C 1
ATOM 2096 O O . SER A 1 268 ? -40.044 5.457 10.712 1.00 5.63 589 SER A O 1
ATOM 2099 N N . PHE A 1 269 ? -40.057 3.197 10.644 1.00 6.81 590 PHE A N 1
ATOM 2100 C CA . PHE A 1 269 ? -39.296 3.118 9.400 1.00 7.79 590 PHE A CA 1
ATOM 2101 C C . PHE A 1 269 ? -40.032 3.817 8.266 1.00 7.94 590 PHE A C 1
ATOM 2102 O O . PHE A 1 269 ? -39.446 4.625 7.541 1.00 8.13 590 PHE A O 1
ATOM 2110 N N . LEU A 1 270 ? -41.322 3.515 8.135 1.00 7.07 591 LEU A N 1
ATOM 2111 C CA . LEU A 1 270 ? -42.145 4.093 7.080 1.00 9.14 591 LEU A CA 1
ATOM 2112 C C . LEU A 1 270 ? -42.323 5.600 7.231 1.00 9.12 591 LEU A C 1
ATOM 2113 O O . LEU A 1 270 ? -42.390 6.312 6.235 1.00 6.21 591 LEU A O 1
ATOM 2118 N N . GLN A 1 271 ? -42.375 6.086 8.470 1.00 6.82 592 GLN A N 1
ATOM 2119 C CA . GLN A 1 271 ? -42.378 7.525 8.714 1.00 7.69 592 GLN A CA 1
ATOM 2120 C C . GLN A 1 271 ? -41.081 8.169 8.211 1.00 7.52 592 GLN A C 1
ATOM 2121 O O . GLN A 1 271 ? -41.112 9.230 7.572 1.00 7.40 592 GLN A O 1
ATOM 2127 N N . TRP A 1 272 ? -39.951 7.518 8.491 1.00 6.14 593 TRP A N 1
ATOM 2128 C CA . TRP A 1 272 ? -38.652 7.977 8.001 1.00 8.64 593 TRP A CA 1
ATOM 2129 C C . TRP A 1 272 ? -38.607 7.974 6.465 1.00 8.59 593 TRP A C 1
ATOM 2130 O O . TRP A 1 272 ? -38.078 8.905 5.857 1.00 7.22 593 TRP A O 1
ATOM 2141 N N . ILE A 1 273 ? -39.181 6.940 5.849 1.00 8.35 594 ILE A N 1
ATOM 2142 C CA . ILE A 1 273 ? -39.290 6.860 4.386 1.00 9.84 594 ILE A CA 1
ATOM 2143 C C . ILE A 1 273 ? -40.043 8.073 3.819 1.00 9.62 594 ILE A C 1
ATOM 2144 O O . ILE A 1 273 ? -39.575 8.716 2.876 1.00 10.27 594 ILE A O 1
ATOM 2149 N N . LYS A 1 274 ? -41.199 8.384 4.409 1.00 9.36 595 LYS A N 1
ATOM 2150 C CA . LYS A 1 274 ? -41.983 9.575 4.042 1.00 10.73 595 LYS A CA 1
ATOM 2151 C C . LYS A 1 274 ? -41.162 10.854 4.106 1.00 10.68 595 LYS A C 1
ATOM 2152 O O . LYS A 1 274 ? -41.261 11.707 3.226 1.00 11.65 595 LYS A O 1
ATOM 2158 N N . ASP A 1 275 ? -40.364 10.981 5.162 1.00 9.79 596 ASP A N 1
ATOM 2159 C CA . ASP A 1 275 ? -39.517 12.149 5.373 1.00 10.14 596 ASP A CA 1
ATOM 2160 C C . ASP A 1 275 ? -38.384 12.287 4.337 1.00 9.61 596 ASP A C 1
ATOM 2161 O O . ASP A 1 275 ? -37.762 13.345 4.250 1.00 10.33 596 ASP A O 1
ATOM 2166 N N . GLN A 1 276 ? -38.127 11.232 3.557 1.00 8.80 597 GLN A N 1
ATOM 2167 C CA . GLN A 1 276 ? -37.109 11.286 2.498 1.00 10.40 597 GLN A CA 1
ATOM 2168 C C . GLN A 1 276 ? -37.692 11.711 1.148 1.00 8.74 597 GLN A C 1
ATOM 2169 O O . GLN A 1 276 ? -36.996 11.658 0.126 1.00 9.17 597 GLN A O 1
ATOM 2175 N N . ARG A 1 277 ? -38.955 12.144 1.161 1.00 8.80 598 ARG A N 1
ATOM 2176 C CA . ARG A 1 277 ? -39.716 12.476 -0.051 1.00 8.79 598 ARG A CA 1
ATOM 2177 C C . ARG A 1 277 ? -38.933 13.208 -1.135 1.00 9.22 598 ARG A C 1
ATOM 2178 O O . ARG A 1 277 ? -38.982 12.813 -2.301 1.00 10.47 598 ARG A O 1
ATOM 2186 N N . GLN A 1 278 ? -38.218 14.267 -0.753 1.00 6.30 599 GLN A N 1
ATOM 2187 C CA . GLN A 1 278 ? -37.537 15.125 -1.727 1.00 7.71 599 GLN A CA 1
ATOM 2188 C C . GLN A 1 278 ? -36.358 14.438 -2.422 1.00 5.67 599 GLN A C 1
ATOM 2189 O O . GLN A 1 278 ? -35.880 14.915 -3.459 1.00 7.55 599 GLN A O 1
ATOM 2195 N N . LEU A 1 279 ? -35.889 13.335 -1.845 1.00 5.73 600 LEU A N 1
ATOM 2196 C CA . LEU A 1 279 ? -34.828 12.508 -2.445 1.00 7.56 600 LEU A CA 1
ATOM 2197 C C . LEU A 1 279 ? -35.363 11.433 -3.383 1.00 10.32 600 LEU A C 1
ATOM 2198 O O . LEU A 1 279 ? -34.671 10.996 -4.311 1.00 9.07 600 LEU A O 1
ATOM 2203 N N . LEU A 1 280 ? -36.593 11.004 -3.120 1.00 8.23 601 LEU A N 1
ATOM 2204 C CA . LEU A 1 280 ? -37.161 9.813 -3.738 1.00 9.78 601 LEU A CA 1
ATOM 2205 C C . LEU A 1 280 ? -37.523 9.994 -5.213 1.00 10.86 601 LEU A C 1
ATOM 2206 O O . LEU A 1 280 ? -37.867 11.092 -5.652 1.00 10.99 601 LEU A O 1
ATOM 2211 N N . VAL A 1 281 ? -37.434 8.901 -5.969 1.00 11.39 602 VAL A N 1
ATOM 2212 C CA . VAL A 1 281 ? -37.795 8.909 -7.386 1.00 13.17 602 VAL A CA 1
ATOM 2213 C C . VAL A 1 281 ? -38.987 7.991 -7.652 1.00 12.32 602 VAL A C 1
ATOM 2214 O O . VAL A 1 281 ? -39.114 6.933 -7.033 1.00 9.25 602 VAL A O 1
ATOM 2218 N N . GLU A 1 282 ? -39.856 8.418 -8.567 1.00 12.19 603 GLU A N 1
ATOM 2219 C CA . GLU A 1 282 ? -41.029 7.646 -8.989 1.00 14.28 603 GLU A CA 1
ATOM 2220 C C . GLU A 1 282 ? -41.744 7.019 -7.801 1.00 12.33 603 GLU A C 1
ATOM 2221 O O . GLU A 1 282 ? -41.857 5.795 -7.717 1.00 12.17 603 GLU A O 1
ATOM 2227 N N . VAL A 1 283 ? -42.212 7.864 -6.886 1.00 10.05 604 VAL A N 1
ATOM 2228 C CA . VAL A 1 283 ? -42.817 7.404 -5.630 1.00 11.05 604 VAL A CA 1
ATOM 2229 C C . VAL A 1 283 ? -44.041 6.494 -5.813 1.00 11.29 604 VAL A C 1
ATOM 2230 O O . VAL A 1 283 ? -44.370 5.706 -4.926 1.00 12.02 604 VAL A O 1
ATOM 2234 N N . GLU A 1 284 ? -44.695 6.595 -6.968 1.00 11.28 605 GLU A N 1
ATOM 2235 C CA . GLU A 1 284 ? -45.836 5.741 -7.296 1.00 11.00 605 GLU A CA 1
ATOM 2236 C C . GLU A 1 284 ? -45.429 4.265 -7.395 1.00 10.79 605 GLU A C 1
ATOM 2237 O O . GLU A 1 284 ? -46.274 3.369 -7.308 1.00 11.13 605 GLU A O 1
ATOM 2243 N N . ARG A 1 285 ? -44.131 4.026 -7.574 1.00 10.05 606 ARG A N 1
ATOM 2244 C CA . ARG A 1 285 ? -43.596 2.671 -7.711 1.00 9.84 606 ARG A CA 1
ATOM 2245 C C . ARG A 1 285 ? -42.976 2.162 -6.411 1.00 9.37 606 ARG A C 1
ATOM 2246 O O . ARG A 1 285 ? -42.300 1.127 -6.401 1.00 10.00 606 ARG A O 1
ATOM 2254 N N . MET A 1 286 ? -43.203 2.904 -5.325 1.00 8.45 607 MET A N 1
ATOM 2255 C CA . MET A 1 286 ? -42.870 2.470 -3.973 1.00 8.64 607 MET A CA 1
ATOM 2256 C C . MET A 1 286 ? -44.161 2.014 -3.310 1.00 9.72 607 MET A C 1
ATOM 2257 O O . MET A 1 286 ? -44.964 2.835 -2.861 1.00 10.12 607 MET A O 1
ATOM 2262 N N . GLU A 1 287 ? -44.359 0.705 -3.263 1.00 9.55 608 GLU A N 1
ATOM 2263 C CA . GLU A 1 287 ? -45.644 0.132 -2.879 1.00 7.96 608 GLU A CA 1
ATOM 2264 C C . GLU A 1 287 ? -45.506 -0.904 -1.776 1.00 9.38 608 GLU A C 1
ATOM 2265 O O . GLU A 1 287 ? -44.481 -1.589 -1.684 1.00 9.87 608 GLU A O 1
ATOM 2271 N N . CYS A 1 288 ? -46.542 -1.014 -0.945 1.00 9.57 609 CYS A N 1
ATOM 2272 C CA . CYS A 1 288 ? -46.626 -2.072 0.068 1.00 10.39 609 CYS A CA 1
ATOM 2273 C C . CYS A 1 288 ? -46.707 -3.440 -0.589 1.00 10.02 609 CYS A C 1
ATOM 2274 O O . CYS A 1 288 ? -47.437 -3.619 -1.566 1.00 8.33 609 CYS A O 1
ATOM 2277 N N . ALA A 1 289 ? -45.945 -4.395 -0.058 1.00 10.26 610 ALA A N 1
ATOM 2278 C CA . ALA A 1 289 ? -46.061 -5.798 -0.463 1.00 8.77 610 ALA A CA 1
ATOM 2279 C C . ALA A 1 289 ? -46.920 -6.558 0.543 1.00 8.68 610 ALA A C 1
ATOM 2280 O O . ALA A 1 289 ? -47.611 -7.517 0.192 1.00 6.29 610 ALA A O 1
ATOM 2282 N N . THR A 1 290 ? -46.858 -6.122 1.798 1.00 8.16 611 THR A N 1
ATOM 2283 C CA . THR A 1 290 ? -47.654 -6.694 2.883 1.00 9.81 611 THR A CA 1
ATOM 2284 C C . THR A 1 290 ? -48.165 -5.535 3.748 1.00 8.13 611 THR A C 1
ATOM 2285 O O . THR A 1 290 ? -47.587 -4.447 3.717 1.00 9.97 611 THR A O 1
ATOM 2289 N N . PRO A 1 291 ? -49.258 -5.744 4.508 1.00 8.87 612 PRO A N 1
ATOM 2290 C CA . PRO A 1 291 ? -50.085 -6.944 4.594 1.00 7.80 612 PRO A CA 1
ATOM 2291 C C . PRO A 1 291 ? -51.010 -7.027 3.380 1.00 6.27 612 PRO A C 1
ATOM 2292 O O . PRO A 1 291 ? -51.032 -6.107 2.561 1.00 4.75 612 PRO A O 1
ATOM 2296 N N . SER A 1 292 ? -51.757 -8.119 3.261 1.00 7.13 613 SER A N 1
ATOM 2297 C CA . SER A 1 292 ? -52.635 -8.329 2.106 1.00 8.20 613 SER A CA 1
ATOM 2298 C C . SER A 1 292 ? -53.559 -7.133 1.840 1.00 9.12 613 SER A C 1
ATOM 2299 O O . SER A 1 292 ? -53.710 -6.707 0.696 1.00 10.30 613 SER A O 1
ATOM 2302 N N . ASP A 1 293 ? -54.146 -6.576 2.897 1.00 8.17 614 ASP A N 1
ATOM 2303 C CA . ASP A 1 293 ? -55.112 -5.479 2.759 1.00 10.31 614 ASP A CA 1
ATOM 2304 C C . ASP A 1 293 ? -54.501 -4.145 2.312 1.00 9.96 614 ASP A C 1
ATOM 2305 O O . ASP A 1 293 ? -55.228 -3.188 2.031 1.00 11.26 614 ASP A O 1
ATOM 2310 N N . LYS A 1 294 ? -53.171 -4.082 2.241 1.00 8.85 615 LYS A N 1
ATOM 2311 C CA . LYS A 1 294 ? -52.488 -2.871 1.792 1.00 9.06 615 LYS A CA 1
ATOM 2312 C C . LYS A 1 294 ? -51.582 -3.101 0.586 1.00 8.12 615 LYS A C 1
ATOM 2313 O O . LYS A 1 294 ? -51.006 -2.160 0.062 1.00 7.57 615 LYS A O 1
ATOM 2319 N N . GLN A 1 295 ? -51.473 -4.351 0.148 1.00 8.26 616 GLN A N 1
ATOM 2320 C CA . GLN A 1 295 ? -50.583 -4.726 -0.947 1.00 9.54 616 GLN A CA 1
ATOM 2321 C C . GLN A 1 295 ? -50.904 -3.935 -2.220 1.00 7.84 616 GLN A C 1
ATOM 2322 O O . GLN A 1 295 ? -52.041 -3.934 -2.682 1.00 7.98 616 GLN A O 1
ATOM 2328 N N . GLY A 1 296 ? -49.893 -3.269 -2.776 1.00 9.24 617 GLY A N 1
ATOM 2329 C CA . GLY A 1 296 ? -50.068 -2.480 -3.995 1.00 10.55 617 GLY A CA 1
ATOM 2330 C C . GLY A 1 296 ? -50.285 -0.999 -3.749 1.00 10.89 617 GLY A C 1
ATOM 2331 O O . GLY A 1 296 ? -50.209 -0.200 -4.682 1.00 11.53 617 GLY A O 1
ATOM 2332 N N . MET A 1 297 ? -50.529 -0.624 -2.503 1.00 10.37 618 MET A N 1
ATOM 2333 C CA . MET A 1 297 ? -50.739 0.787 -2.184 1.00 13.49 618 MET A CA 1
ATOM 2334 C C . MET A 1 297 ? -49.409 1.534 -2.142 1.00 9.55 618 MET A C 1
ATOM 2335 O O . MET A 1 297 ? -48.416 1.034 -1.619 1.00 8.32 618 MET A O 1
ATOM 2340 N N . PRO A 1 298 ? -49.385 2.764 -2.693 1.00 10.08 619 PRO A N 1
ATOM 2341 C CA . PRO A 1 298 ? -48.195 3.601 -2.569 1.00 8.69 619 PRO A CA 1
ATOM 2342 C C . PRO A 1 298 ? -47.910 3.926 -1.107 1.00 9.23 619 PRO A C 1
ATOM 2343 O O . PRO A 1 298 ? -48.800 4.381 -0.380 1.00 10.15 619 PRO A O 1
ATOM 2347 N N . VAL A 1 299 ? -46.675 3.671 -0.688 1.00 9.14 620 VAL A N 1
ATOM 2348 C CA . VAL A 1 299 ? -46.259 3.821 0.706 1.00 11.65 620 VAL A CA 1
ATOM 2349 C C . VAL A 1 299 ? -46.484 5.236 1.253 1.00 10.60 620 VAL A C 1
ATOM 2350 O O . VAL A 1 299 ? -46.885 5.400 2.406 1.00 9.44 620 VAL A O 1
ATOM 2354 N N . LEU A 1 300 ? -46.250 6.246 0.419 1.00 10.39 621 LEU A N 1
ATOM 2355 C CA . LEU A 1 300 ? -46.363 7.644 0.849 1.00 13.03 621 LEU A CA 1
ATOM 2356 C C . LEU A 1 300 ? -47.806 8.124 1.016 1.00 12.15 621 LEU A C 1
ATOM 2357 O O . LEU A 1 300 ? -48.044 9.174 1.612 1.00 15.68 621 LEU A O 1
ATOM 2362 N N . SER A 1 301 ? -48.761 7.356 0.501 1.00 13.23 622 SER A N 1
ATOM 2363 C CA . SER A 1 301 ? -50.174 7.717 0.600 1.00 13.76 622 SER A CA 1
ATOM 2364 C C . SER A 1 301 ? -50.842 7.061 1.813 1.00 14.18 622 SER A C 1
ATOM 2365 O O . SER A 1 301 ? -52.068 7.115 1.965 1.00 13.20 622 SER A O 1
ATOM 2368 N N . LEU A 1 302 ? -50.027 6.449 2.671 1.00 13.19 623 LEU A N 1
ATOM 2369 C CA . LEU A 1 302 ? -50.523 5.727 3.845 1.00 14.71 623 LEU A CA 1
ATOM 2370 C C . LEU A 1 302 ? -50.117 6.378 5.151 1.00 13.57 623 LEU A C 1
ATOM 2371 O O . LEU A 1 302 ? -48.983 6.816 5.301 1.00 13.76 623 LEU A O 1
ATOM 2376 N N . ASN A 1 303 ? -51.052 6.429 6.095 1.00 13.91 624 ASN A N 1
ATOM 2377 C CA . ASN A 1 303 ? -50.743 6.788 7.474 1.00 13.89 624 ASN A CA 1
ATOM 2378 C C . ASN A 1 303 ? -50.885 5.547 8.360 1.00 13.86 624 ASN A C 1
ATOM 2379 O O . ASN A 1 303 ? -51.996 5.164 8.728 1.00 15.22 624 ASN A O 1
ATOM 2384 N N . ILE A 1 304 ? -49.763 4.914 8.697 1.00 14.33 625 ILE A N 1
ATOM 2385 C CA . ILE A 1 304 ? -49.790 3.697 9.513 1.00 14.21 625 ILE A CA 1
ATOM 2386 C C . ILE A 1 304 ? -50.032 4.013 10.986 1.00 13.91 625 ILE A C 1
ATOM 2387 O O . ILE A 1 304 ? -49.355 4.865 11.564 1.00 13.95 625 ILE A O 1
ATOM 2392 N N . THR A 1 305 ? -51.000 3.316 11.578 1.00 15.06 626 THR A N 1
ATOM 2393 C CA . THR A 1 305 ? -51.327 3.472 12.994 1.00 15.68 626 THR A CA 1
ATOM 2394 C C . THR A 1 305 ? -51.146 2.163 13.757 1.00 16.42 626 THR A C 1
ATOM 2395 O O . THR A 1 305 ? -51.244 1.066 13.189 1.00 17.30 626 THR A O 1
ATOM 2399 N N . CYS A 1 306 ? -50.881 2.290 15.052 1.00 16.46 627 CYS A N 1
ATOM 2400 C CA . CYS A 1 306 ? -50.764 1.141 15.929 1.00 17.93 627 CYS A CA 1
ATOM 2401 C C . CYS A 1 306 ? -51.990 1.018 16.835 1.00 18.30 627 CYS A C 1
ATOM 2402 O O . CYS A 1 306 ? -52.013 0.216 17.767 1.00 18.82 627 CYS A O 1
ATOM 2406 N N . CYS B 1 1 ? -43.180 -10.745 14.490 1.00 15.68 24 CYS B N 1
ATOM 2407 C CA . CYS B 1 1 ? -42.232 -10.374 15.573 1.00 13.77 24 CYS B CA 1
ATOM 2408 C C . CYS B 1 1 ? -41.801 -8.915 15.416 1.00 11.97 24 CYS B C 1
ATOM 2409 O O . CYS B 1 1 ? -41.383 -8.509 14.322 1.00 11.03 24 CYS B O 1
ATOM 2412 N N . PRO B 1 2 ? -41.903 -8.120 16.502 1.00 9.78 25 PRO B N 1
ATOM 2413 C CA . PRO B 1 2 ? -41.489 -6.716 16.483 1.00 8.80 25 PRO B CA 1
ATOM 2414 C C . PRO B 1 2 ? -40.050 -6.556 16.012 1.00 7.66 25 PRO B C 1
ATOM 2415 O O . PRO B 1 2 ? -39.224 -7.457 16.207 1.00 4.62 25 PRO B O 1
ATOM 2419 N N . SER B 1 3 ? -39.765 -5.418 15.385 1.00 5.73 26 SER B N 1
ATOM 2420 C CA . SER B 1 3 ? -38.436 -5.145 14.851 1.00 4.61 26 SER B CA 1
ATOM 2421 C C . SER B 1 3 ? -37.383 -5.207 15.941 1.00 4.98 26 SER B C 1
ATOM 2422 O O . SER B 1 3 ? -37.597 -4.687 17.040 1.00 2.65 26 SER B O 1
ATOM 2425 N N . ARG B 1 4 ? -36.263 -5.856 15.624 1.00 4.28 27 ARG B N 1
ATOM 2426 C CA . ARG B 1 4 ? -35.083 -5.920 16.496 1.00 5.96 27 ARG B CA 1
ATOM 2427 C C . ARG B 1 4 ? -35.274 -6.847 17.697 1.00 7.57 27 ARG B C 1
ATOM 2428 O O . ARG B 1 4 ? -34.494 -6.816 18.651 1.00 8.59 27 ARG B O 1
ATOM 2436 N N . CYS B 1 5 ? -36.301 -7.687 17.630 1.00 8.84 28 CYS B N 1
ATOM 2437 C CA . CYS B 1 5 ? -36.610 -8.621 18.706 1.00 8.91 28 CYS B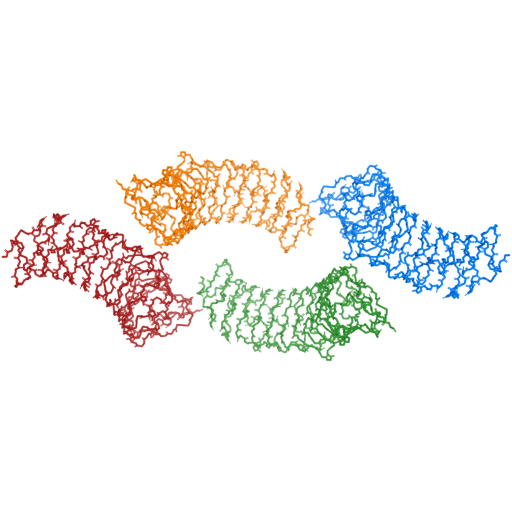 CA 1
ATOM 2438 C C . CYS B 1 5 ? -36.502 -10.062 18.231 1.00 9.35 28 CYS B C 1
ATOM 2439 O O . CYS B 1 5 ? -36.501 -10.332 17.025 1.00 7.67 28 CYS B O 1
ATOM 2442 N N . SER B 1 6 ? -36.385 -10.976 19.193 1.00 10.55 29 SER B N 1
ATOM 2443 C CA . SER B 1 6 ? -36.472 -12.411 18.946 1.00 11.82 29 SER B CA 1
ATOM 2444 C C . SER B 1 6 ? -37.745 -12.933 19.592 1.00 11.93 29 SER B C 1
ATOM 2445 O O . SER B 1 6 ? -38.047 -12.598 20.745 1.00 9.54 29 SER B O 1
ATOM 2448 N N . CYS B 1 7 ? -38.494 -13.743 18.845 1.00 12.46 30 CYS B N 1
ATOM 2449 C CA . CYS B 1 7 ? -39.775 -14.265 19.313 1.00 15.19 30 CYS B CA 1
ATOM 2450 C C . CYS B 1 7 ? -39.782 -15.784 19.326 1.00 15.59 30 CYS B C 1
ATOM 2451 O O . CYS B 1 7 ? -39.399 -16.427 18.345 1.00 15.80 30 CYS B O 1
ATOM 2454 N N . SER B 1 8 ? -40.211 -16.345 20.451 1.00 17.45 31 SER B N 1
ATOM 2455 C CA . SER B 1 8 ? -40.390 -17.785 20.609 1.00 18.53 31 SER B CA 1
ATOM 2456 C C . SER B 1 8 ? -41.658 -18.024 21.423 1.00 17.96 31 SER B C 1
ATOM 2457 O O . SER B 1 8 ? -41.717 -17.693 22.610 1.00 18.79 31 SER B O 1
ATOM 2460 N N . GLY B 1 9 ? -42.677 -18.586 20.777 1.00 17.83 32 GLY B N 1
ATOM 2461 C CA . GLY B 1 9 ? -43.978 -18.766 21.409 1.00 17.88 32 GLY B CA 1
ATOM 2462 C C . GLY B 1 9 ? -44.562 -17.413 21.761 1.00 17.62 32 GLY B C 1
ATOM 2463 O O . GLY B 1 9 ? -44.718 -16.550 20.892 1.00 17.55 32 GLY B O 1
ATOM 2464 N N . THR B 1 10 ? -44.867 -17.215 23.042 1.00 16.08 33 THR B N 1
ATOM 2465 C CA . THR B 1 10 ? -45.379 -15.923 23.498 1.00 15.43 33 THR B CA 1
ATOM 2466 C C . THR B 1 10 ? -44.298 -15.077 24.193 1.00 14.50 33 THR B C 1
ATOM 2467 O O . THR B 1 10 ? -44.608 -14.091 24.862 1.00 15.86 33 THR B O 1
ATOM 2471 N N . GLU B 1 11 ? -43.036 -15.467 24.020 1.00 13.78 34 GLU B N 1
ATOM 2472 C CA . GLU B 1 11 ? -41.905 -14.743 24.611 1.00 14.97 34 GLU B CA 1
ATOM 2473 C C . GLU B 1 11 ? -41.252 -13.834 23.580 1.00 13.41 34 GLU B C 1
ATOM 2474 O O . GLU B 1 11 ? -41.029 -14.240 22.438 1.00 13.46 34 GLU B O 1
ATOM 2480 N N . ILE B 1 12 ? -40.955 -12.603 23.993 1.00 12.36 35 ILE B N 1
ATOM 2481 C CA . ILE B 1 12 ? -40.297 -11.621 23.137 1.00 11.95 35 ILE B CA 1
ATOM 2482 C C . ILE B 1 12 ? -39.086 -11.035 23.872 1.00 12.28 35 ILE B C 1
ATOM 2483 O O . ILE B 1 12 ? -39.220 -10.518 24.985 1.00 10.99 35 ILE B O 1
ATOM 2488 N N . ARG B 1 13 ? -37.913 -11.142 23.252 1.00 11.31 36 ARG B N 1
ATOM 2489 C CA . ARG B 1 13 ? -36.681 -10.571 23.799 1.00 12.52 36 ARG B CA 1
ATOM 2490 C C . ARG B 1 13 ? -36.096 -9.564 22.820 1.00 10.68 36 ARG B C 1
ATOM 2491 O O . ARG B 1 13 ? -35.863 -9.888 21.650 1.00 6.73 36 ARG B O 1
ATOM 2499 N N . CYS B 1 14 ? -35.871 -8.347 23.305 1.00 10.32 37 CYS B N 1
ATOM 2500 C CA . CYS B 1 14 ? -35.256 -7.286 22.515 1.00 10.92 37 CYS B CA 1
ATOM 2501 C C . CYS B 1 14 ? -34.112 -6.664 23.319 1.00 11.31 37 CYS B C 1
ATOM 2502 O O . CYS B 1 14 ? -34.123 -5.466 23.614 1.00 12.70 37 CYS B O 1
ATOM 2505 N N . ASN B 1 15 ? -33.125 -7.491 23.660 1.00 11.84 38 ASN B N 1
ATOM 2506 C CA . ASN B 1 15 ? -32.030 -7.099 24.554 1.00 13.24 38 ASN B CA 1
ATOM 2507 C C . ASN B 1 15 ? -30.753 -6.646 23.844 1.00 14.21 38 ASN B C 1
ATOM 2508 O O . ASN B 1 15 ? -30.387 -7.186 22.796 1.00 12.40 38 ASN B O 1
ATOM 2513 N N . SER B 1 16 ? -30.074 -5.670 24.448 1.00 14.13 39 SER B N 1
ATOM 2514 C CA . SER B 1 16 ? -28.775 -5.173 23.978 1.00 16.41 39 SER B CA 1
ATOM 2515 C C . SER B 1 16 ? -28.808 -4.738 22.511 1.00 16.63 39 SER B C 1
ATOM 2516 O O . SER B 1 16 ? -27.919 -5.083 21.730 1.00 19.05 39 SER B O 1
ATOM 2519 N N . LYS B 1 17 ? -29.837 -3.975 22.153 1.00 15.38 40 LYS B N 1
ATOM 2520 C CA . LYS B 1 17 ? -30.041 -3.534 20.775 1.00 15.13 40 LYS B CA 1
ATOM 2521 C C . LYS B 1 17 ? -29.913 -2.019 20.668 1.00 14.76 40 LYS B C 1
ATOM 2522 O O . LYS B 1 17 ? -30.216 -1.431 19.624 1.00 17.29 40 LYS B O 1
ATOM 2528 N N . GLY B 1 18 ? -29.488 -1.393 21.764 1.00 14.96 41 GLY B N 1
ATOM 2529 C CA . GLY B 1 18 ? -29.345 0.063 21.840 1.00 13.63 41 GLY B CA 1
ATOM 2530 C C . GLY B 1 18 ? -30.628 0.830 21.585 1.00 12.59 41 GLY B C 1
ATOM 2531 O O . GLY B 1 18 ? -30.589 1.967 21.113 1.00 12.51 41 GLY B O 1
ATOM 2532 N N . LEU B 1 19 ? -31.766 0.212 21.904 1.00 9.29 42 LEU B N 1
ATOM 2533 C CA . LEU B 1 19 ? -33.072 0.807 21.651 1.00 8.45 42 LEU B CA 1
ATOM 2534 C C . LEU B 1 19 ? -33.298 2.062 22.472 1.00 7.97 42 LEU B C 1
ATOM 2535 O O . LEU B 1 19 ? -32.968 2.104 23.661 1.00 7.66 42 LEU B O 1
ATOM 2540 N N . THR B 1 20 ? -33.869 3.075 21.829 1.00 7.28 43 THR B N 1
ATOM 2541 C CA . THR B 1 20 ? -34.246 4.318 22.504 1.00 9.86 43 THR B CA 1
ATOM 2542 C C . THR B 1 20 ? -35.760 4.423 22.687 1.00 10.30 43 THR B C 1
ATOM 2543 O O . THR B 1 20 ? -36.242 5.257 23.456 1.00 10.09 43 THR B O 1
ATOM 2547 N N . SER B 1 21 ? -36.508 3.574 21.984 1.00 9.28 44 SER B N 1
ATOM 2548 C CA . SER B 1 21 ? -37.957 3.491 22.167 1.00 8.82 44 SER B CA 1
ATOM 2549 C C . SER B 1 21 ? -38.408 2.036 22.212 1.00 8.91 44 SER B C 1
ATOM 2550 O O . SER B 1 21 ? -37.723 1.144 21.692 1.00 8.19 44 SER B O 1
ATOM 2553 N N . VAL B 1 22 ? -39.550 1.802 22.853 1.00 6.91 45 VAL B N 1
ATOM 2554 C CA . VAL B 1 22 ? -40.165 0.481 22.884 1.00 6.48 45 VAL B CA 1
ATOM 2555 C C . VAL B 1 22 ? -40.596 0.117 21.461 1.00 5.93 45 VAL B C 1
ATOM 2556 O O . VAL B 1 22 ? -41.237 0.935 20.780 1.00 4.46 45 VAL B O 1
ATOM 2560 N N . PRO B 1 23 ? -40.231 -1.095 21.000 1.00 5.78 46 PRO B N 1
ATOM 2561 C CA . PRO B 1 23 ? -40.650 -1.586 19.689 1.00 5.88 46 PRO B CA 1
ATOM 2562 C C . PRO B 1 23 ? -42.162 -1.501 19.487 1.00 5.60 46 PRO B C 1
ATOM 2563 O O . PRO B 1 23 ? -42.938 -1.771 20.414 1.00 4.74 46 PRO B O 1
ATOM 2567 N N . THR B 1 24 ? -42.574 -1.117 18.282 1.00 5.15 47 THR B N 1
ATOM 2568 C CA . THR B 1 24 ? -43.992 -0.996 17.974 1.00 4.73 47 THR B CA 1
ATOM 2569 C C . THR B 1 24 ? -44.544 -2.365 17.607 1.00 5.25 47 THR B C 1
ATOM 2570 O O . THR B 1 24 ? -43.791 -3.261 17.189 1.00 3.80 47 THR B O 1
ATOM 2574 N N . GLY B 1 25 ? -45.850 -2.536 17.793 1.00 4.04 48 GLY B N 1
ATOM 2575 C CA . GLY B 1 25 ? -46.536 -3.748 17.363 1.00 5.20 48 GLY B CA 1
ATOM 2576 C C . GLY B 1 25 ? -46.331 -4.974 18.225 1.00 5.84 48 GLY B C 1
ATOM 2577 O O . GLY B 1 25 ? -46.444 -6.104 17.731 1.00 6.50 48 GLY B O 1
ATOM 2578 N N . ILE B 1 26 ? -46.028 -4.768 19.508 1.00 6.39 49 ILE B N 1
ATOM 2579 C CA . ILE B 1 26 ? -45.933 -5.884 20.449 1.00 8.28 49 ILE B CA 1
ATOM 2580 C C . ILE B 1 26 ? -47.338 -6.454 20.641 1.00 8.58 49 ILE B C 1
ATOM 2581 O O . ILE B 1 26 ? -48.253 -5.726 21.046 1.00 8.41 49 ILE B O 1
ATOM 2586 N N . PRO B 1 27 ? -47.521 -7.746 20.318 1.00 9.05 50 PRO B N 1
ATOM 2587 C CA . PRO B 1 27 ? -48.853 -8.358 20.330 1.00 10.83 50 PRO B CA 1
ATOM 2588 C C . PRO B 1 27 ? -49.420 -8.547 21.735 1.00 11.29 50 PRO B C 1
ATOM 2589 O O . PRO B 1 27 ? -48.662 -8.748 22.687 1.00 10.16 50 PRO B O 1
ATOM 2593 N N . SER B 1 28 ? -50.745 -8.484 21.863 1.00 11.87 51 SER B N 1
ATOM 2594 C CA . SER B 1 28 ? -51.399 -8.619 23.171 1.00 13.09 51 SER B CA 1
ATOM 2595 C C . SER B 1 28 ? -51.265 -10.028 23.743 1.00 13.01 51 SER B C 1
ATOM 2596 O O . SER B 1 28 ? -51.483 -10.247 24.934 1.00 12.57 51 SER B O 1
ATOM 2599 N N . SER B 1 29 ? -50.881 -10.973 22.887 1.00 13.19 52 SER B N 1
ATOM 2600 C CA . SER B 1 29 ? -50.688 -12.366 23.282 1.00 13.08 52 SER B CA 1
ATOM 2601 C C . SER B 1 29 ? -49.376 -12.611 24.030 1.00 12.22 52 SER B C 1
ATOM 2602 O O . SER B 1 29 ? -49.191 -13.685 24.612 1.00 12.86 52 SER B O 1
ATOM 2605 N N . ALA B 1 30 ? -48.467 -11.634 24.000 1.00 11.06 53 ALA B N 1
ATOM 2606 C CA . ALA B 1 30 ? -47.161 -11.770 24.646 1.00 10.04 53 ALA B CA 1
ATOM 2607 C C . ALA B 1 30 ? -47.312 -12.046 26.138 1.00 9.61 53 ALA B C 1
ATOM 2608 O O . ALA B 1 30 ? -48.106 -11.392 26.819 1.00 7.83 53 ALA B O 1
ATOM 2610 N N . THR B 1 31 ? -46.559 -13.021 26.636 1.00 9.67 54 THR B N 1
ATOM 2611 C CA . THR B 1 31 ? -46.600 -13.367 28.059 1.00 10.89 54 THR B CA 1
ATOM 2612 C C . THR B 1 31 ? -45.301 -12.994 28.766 1.00 11.45 54 THR B C 1
ATOM 2613 O O . THR B 1 31 ? -45.293 -12.757 29.974 1.00 11.22 54 THR B O 1
ATOM 2617 N N . ARG B 1 32 ? -44.211 -12.946 28.003 1.00 12.07 55 ARG B N 1
ATOM 2618 C CA . ARG B 1 32 ? -42.900 -12.545 28.517 1.00 11.09 55 ARG B CA 1
ATOM 2619 C C . ARG B 1 32 ? -42.263 -11.510 27.595 1.00 10.71 55 ARG B C 1
ATOM 2620 O O . ARG B 1 32 ? -42.244 -11.680 26.374 1.00 10.40 55 ARG B O 1
ATOM 2628 N N . LEU B 1 33 ? -41.739 -10.443 28.186 1.00 9.58 56 LEU B N 1
ATOM 2629 C CA . LEU B 1 33 ? -41.127 -9.363 27.427 1.00 8.69 56 LEU B CA 1
ATOM 2630 C C . LEU B 1 33 ? -39.862 -8.871 28.110 1.00 8.09 56 LEU B C 1
ATOM 2631 O O . LEU B 1 33 ? -39.887 -8.487 29.279 1.00 6.63 56 LEU B O 1
ATOM 2636 N N . GLU B 1 34 ? -38.758 -8.893 27.372 1.00 7.34 57 GLU B N 1
ATOM 2637 C CA . GLU B 1 34 ? -37.486 -8.387 27.880 1.00 11.07 57 GLU B CA 1
ATOM 2638 C C . GLU B 1 34 ? -36.963 -7.286 26.973 1.00 8.81 57 GLU B C 1
ATOM 2639 O O . GLU B 1 34 ? -36.834 -7.481 25.760 1.00 8.09 57 GLU B O 1
ATOM 2645 N N . LEU B 1 35 ? -36.683 -6.128 27.564 1.00 7.61 58 LEU B N 1
ATOM 2646 C CA . LEU B 1 35 ? -36.092 -5.011 26.836 1.00 7.95 58 LEU B CA 1
ATOM 2647 C C . LEU B 1 35 ? -34.828 -4.545 27.558 1.00 8.03 58 LEU B C 1
ATOM 2648 O O . LEU B 1 35 ? -34.641 -3.352 27.796 1.00 6.96 58 LEU B O 1
ATOM 2653 N N . GLU B 1 36 ? -33.957 -5.497 27.882 1.00 8.86 59 GLU B N 1
ATOM 2654 C CA . GLU B 1 36 ? -32.806 -5.251 28.758 1.00 12.02 59 GLU B CA 1
ATOM 2655 C C . GLU B 1 36 ? -31.608 -4.641 28.046 1.00 11.69 59 GLU B C 1
ATOM 2656 O O . GLU B 1 36 ? -31.422 -4.838 26.846 1.00 11.82 59 GLU B O 1
ATOM 2662 N N . SER B 1 37 ? -30.786 -3.917 28.805 1.00 11.96 60 SER B N 1
ATOM 2663 C CA . SER B 1 37 ? -29.528 -3.357 28.303 1.00 10.65 60 SER B CA 1
ATOM 2664 C C . SER B 1 37 ? -29.730 -2.527 27.034 1.00 12.20 60 SER B C 1
ATOM 2665 O O . SER B 1 37 ? -29.033 -2.705 26.027 1.00 12.39 60 SER B O 1
ATOM 2668 N N . ASN B 1 38 ? -30.703 -1.627 27.094 1.00 9.46 61 ASN B N 1
ATOM 2669 C CA . ASN B 1 38 ? -30.960 -0.700 26.007 1.00 9.28 61 ASN B CA 1
ATOM 2670 C C . ASN B 1 38 ? -30.722 0.736 26.480 1.00 8.95 61 ASN B C 1
ATOM 2671 O O . ASN B 1 38 ? -30.031 0.949 27.483 1.00 9.46 61 ASN B O 1
ATOM 2676 N N . LYS B 1 39 ? -31.263 1.713 25.758 1.00 8.93 62 LYS B N 1
ATOM 2677 C CA . LYS B 1 39 ? -31.096 3.119 26.118 1.00 10.40 62 LYS B CA 1
ATOM 2678 C C . LYS B 1 39 ? -32.450 3.813 26.222 1.00 9.03 62 LYS B C 1
ATOM 2679 O O . LYS B 1 39 ? -32.620 4.954 25.788 1.00 8.23 62 LYS B O 1
ATOM 2685 N N . LEU B 1 40 ? -33.415 3.104 26.798 1.00 8.73 63 LEU B N 1
ATOM 2686 C CA . LEU B 1 40 ? -34.742 3.647 27.029 1.00 9.87 63 LEU B CA 1
ATOM 2687 C C . LEU B 1 40 ? -34.681 4.672 28.155 1.00 11.23 63 LEU B C 1
ATOM 2688 O O . LEU B 1 40 ? -34.289 4.352 29.279 1.00 11.70 63 LEU B O 1
ATOM 2693 N N . GLN B 1 41 ? -35.051 5.909 27.843 1.00 12.65 64 GLN B N 1
ATOM 2694 C CA . GLN B 1 41 ? -34.974 6.998 28.814 1.00 15.35 64 GLN B CA 1
ATOM 2695 C C . GLN B 1 41 ? -36.353 7.387 29.298 1.00 16.07 64 GLN B C 1
ATOM 2696 O O . GLN B 1 41 ? -36.490 8.118 30.279 1.00 17.09 64 GLN B O 1
ATOM 2702 N N . SER B 1 42 ? -37.368 6.891 28.598 1.00 17.09 65 SER B N 1
ATOM 2703 C CA . SER B 1 42 ? -38.757 7.127 28.957 1.00 18.90 65 SER B CA 1
ATOM 2704 C C . SER B 1 42 ? -39.662 6.088 28.303 1.00 19.05 65 SER B C 1
ATOM 2705 O O . SER B 1 42 ? -39.294 5.455 27.305 1.00 19.70 65 SER B O 1
ATOM 2708 N N . LEU B 1 43 ? -40.836 5.901 28.893 1.00 18.09 66 LEU B N 1
ATOM 2709 C CA . LEU B 1 43 ? -41.869 5.056 28.317 1.00 17.54 66 LEU B CA 1
ATOM 2710 C C . LEU B 1 43 ? -43.119 5.915 28.163 1.00 18.72 66 LEU B C 1
ATOM 2711 O O . LEU B 1 43 ? -43.558 6.547 29.133 1.00 19.47 66 LEU B O 1
ATOM 2716 N N . PRO B 1 44 ? -43.691 5.963 26.944 1.00 18.05 67 PRO B N 1
ATOM 2717 C CA . PRO B 1 44 ? -44.909 6.754 26.758 1.00 18.30 67 PRO B CA 1
ATOM 2718 C C . PRO B 1 44 ? -46.031 6.237 27.647 1.00 18.98 67 PRO B C 1
ATOM 2719 O O . PRO B 1 44 ? -46.129 5.026 27.870 1.00 19.93 67 PRO B O 1
ATOM 2723 N N . HIS B 1 45 ? -46.851 7.145 28.177 1.00 19.53 68 HIS B N 1
ATOM 2724 C CA . HIS B 1 45 ? -47.928 6.751 29.081 1.00 18.91 68 HIS B CA 1
ATOM 2725 C C . HIS B 1 45 ? -48.817 5.687 28.436 1.00 18.21 68 HIS B C 1
ATOM 2726 O O . HIS B 1 45 ? -49.272 5.843 27.296 1.00 18.90 68 HIS B O 1
ATOM 2733 N N . GLY B 1 46 ? -49.014 4.588 29.158 1.00 18.59 69 GLY B N 1
ATOM 2734 C CA . GLY B 1 46 ? -49.848 3.483 28.690 1.00 18.75 69 GLY B CA 1
ATOM 2735 C C . GLY B 1 46 ? -49.314 2.696 27.507 1.00 18.35 69 GLY B C 1
ATOM 2736 O O . GLY B 1 46 ? -50.093 2.144 26.727 1.00 18.39 69 GLY B O 1
ATOM 2737 N N . VAL B 1 47 ? -47.988 2.638 27.377 1.00 18.05 70 VAL B N 1
ATOM 2738 C CA . VAL B 1 47 ? -47.333 1.856 26.327 1.00 17.41 70 VAL B CA 1
ATOM 2739 C C . VAL B 1 47 ? -47.607 0.344 26.474 1.00 17.51 70 VAL B C 1
ATOM 2740 O O . VAL B 1 47 ? -47.617 -0.396 25.484 1.00 18.66 70 VAL B O 1
ATOM 2744 N N . PHE B 1 48 ? -47.853 -0.100 27.703 1.00 17.02 71 PHE B N 1
ATOM 2745 C CA . PHE B 1 48 ? -48.066 -1.520 27.976 1.00 17.39 71 PHE B CA 1
ATOM 2746 C C . PHE B 1 48 ? -49.541 -1.894 28.186 1.00 17.45 71 PHE B C 1
ATOM 2747 O O . PHE B 1 48 ? -49.853 -3.040 28.527 1.00 17.82 71 PHE B O 1
ATOM 2755 N N . ASP B 1 49 ? -50.442 -0.939 27.959 1.00 17.33 72 ASP B N 1
ATOM 2756 C CA . ASP B 1 49 ? -51.873 -1.119 28.261 1.00 17.27 72 ASP B CA 1
ATOM 2757 C C . ASP B 1 49 ? -52.534 -2.318 27.570 1.00 17.56 72 ASP B C 1
ATOM 2758 O O . ASP B 1 49 ? -53.522 -2.852 28.072 1.00 19.44 72 ASP B O 1
ATOM 2763 N N . LYS B 1 50 ? -51.986 -2.741 26.433 1.00 17.27 73 LYS B N 1
ATOM 2764 C CA . LYS B 1 50 ? -52.569 -3.841 25.663 1.00 16.81 73 LYS B CA 1
ATOM 2765 C C . LYS B 1 50 ? -51.976 -5.197 26.038 1.00 16.15 73 LYS B C 1
ATOM 2766 O O . LYS B 1 50 ? -52.483 -6.240 25.614 1.00 17.34 73 LYS B O 1
ATOM 2772 N N . LEU B 1 51 ? -50.910 -5.185 26.836 1.00 14.16 74 LEU B N 1
ATOM 2773 C CA . LEU B 1 51 ? -50.190 -6.407 27.170 1.00 13.82 74 LEU B CA 1
ATOM 2774 C C . LEU B 1 51 ? -50.761 -7.058 28.438 1.00 13.90 74 LEU B C 1
ATOM 2775 O O . LEU B 1 51 ? -50.091 -7.146 29.476 1.00 13.79 74 LEU B O 1
ATOM 2780 N N . THR B 1 52 ? -52.008 -7.520 28.332 1.00 13.38 75 THR B N 1
ATOM 2781 C CA . THR B 1 52 ? -52.770 -8.019 29.485 1.00 13.10 75 THR B CA 1
ATOM 2782 C C . THR B 1 52 ? -52.420 -9.450 29.889 1.00 13.17 75 THR B C 1
ATOM 2783 O O . THR B 1 52 ? -52.850 -9.918 30.946 1.00 13.80 75 THR B O 1
ATOM 2787 N N . GLN B 1 53 ? -51.638 -10.135 29.056 1.00 13.15 76 GLN B N 1
ATOM 2788 C CA . GLN B 1 53 ? -51.267 -11.535 29.287 1.00 12.81 76 GLN B CA 1
ATOM 2789 C C . GLN B 1 53 ? -49.859 -11.676 29.853 1.00 12.38 76 GLN B C 1
ATOM 2790 O O . GLN B 1 53 ? -49.358 -12.785 30.046 1.00 12.41 76 GLN B O 1
ATOM 2796 N N . LEU B 1 54 ? -49.231 -10.540 30.128 1.00 12.26 77 LEU B N 1
ATOM 2797 C CA . LEU B 1 54 ? -47.845 -10.505 30.574 1.00 12.59 77 LEU B CA 1
ATOM 2798 C C . LEU B 1 54 ? -47.677 -11.122 31.961 1.00 11.75 77 LEU B C 1
ATOM 2799 O O . LEU B 1 54 ? -48.365 -10.737 32.908 1.00 11.97 77 LEU B O 1
ATOM 2804 N N . THR B 1 55 ? -46.772 -12.092 32.067 1.00 11.98 78 THR B N 1
ATOM 2805 C CA . THR B 1 55 ? -46.425 -12.701 33.354 1.00 12.12 78 THR B CA 1
ATOM 2806 C C . THR B 1 55 ? -44.985 -12.368 33.737 1.00 12.83 78 THR B C 1
ATOM 2807 O O . THR B 1 55 ? -44.595 -12.498 34.900 1.00 12.72 78 THR B O 1
ATOM 2811 N N . LYS B 1 56 ? -44.202 -11.942 32.750 1.00 12.76 79 LYS B N 1
ATOM 2812 C CA . LYS B 1 56 ? -42.794 -11.624 32.954 1.00 12.56 79 LYS B CA 1
ATOM 2813 C C . LYS B 1 56 ? -42.415 -10.364 32.189 1.00 11.22 79 LYS B C 1
ATOM 2814 O O . LYS B 1 56 ? -42.676 -10.253 30.988 1.00 9.28 79 LYS B O 1
ATOM 2820 N N . LEU B 1 57 ? -41.807 -9.416 32.898 1.00 9.83 80 LEU B N 1
ATOM 2821 C CA . LEU B 1 57 ? -41.334 -8.177 32.297 1.00 9.29 80 LEU B CA 1
ATOM 2822 C C . LEU B 1 57 ? -39.973 -7.783 32.868 1.00 9.61 80 LEU B C 1
ATOM 2823 O O . LEU B 1 57 ? -39.815 -7.677 34.080 1.00 8.59 80 LEU B O 1
ATOM 2828 N N . SER B 1 58 ? -39.000 -7.569 31.989 1.00 7.82 81 SER B N 1
ATOM 2829 C CA . SER B 1 58 ? -37.699 -7.069 32.406 1.00 9.09 81 SER B CA 1
ATOM 2830 C C . SER B 1 58 ? -37.311 -5.835 31.612 1.00 9.64 81 SER B C 1
ATOM 2831 O O . SER B 1 58 ? -37.239 -5.869 30.373 1.00 7.97 81 SER B O 1
ATOM 2834 N N . LEU B 1 59 ? -37.072 -4.749 32.338 1.00 8.18 82 LEU B N 1
ATOM 2835 C CA . LEU B 1 59 ? -36.589 -3.499 31.760 1.00 8.46 82 LEU B CA 1
ATOM 2836 C C . LEU B 1 59 ? -35.213 -3.150 32.335 1.00 9.28 82 LEU B C 1
ATOM 2837 O O . LEU B 1 59 ? -34.813 -1.978 32.376 1.00 8.49 82 LEU B O 1
ATOM 2842 N N . SER B 1 60 ? -34.492 -4.188 32.758 1.00 10.62 83 SER B N 1
ATOM 2843 C CA . SER B 1 60 ? -33.182 -4.056 33.393 1.00 10.46 83 SER B CA 1
ATOM 2844 C C . SER B 1 60 ? -32.158 -3.321 32.511 1.00 10.95 83 SER B C 1
ATOM 2845 O O . SER B 1 60 ? -32.095 -3.569 31.306 1.00 11.03 83 SER B O 1
ATOM 2848 N N . SER B 1 61 ? -31.393 -2.389 33.104 1.00 9.95 84 SER B N 1
ATOM 2849 C CA . SER B 1 61 ? -30.313 -1.657 32.424 1.00 11.23 84 SER B CA 1
ATOM 2850 C C . SER B 1 61 ? -30.722 -0.694 31.296 1.00 12.53 84 SER B C 1
ATOM 2851 O O . SER B 1 61 ? -30.335 -0.876 30.153 1.00 14.72 84 SER B O 1
ATOM 2854 N N . ASN B 1 62 ? -31.503 0.358 31.668 1.00 10.63 383 ASN B N 1
ATOM 2855 C CA . ASN B 1 62 ? -31.964 1.436 30.812 1.00 11.22 383 ASN B CA 1
ATOM 2856 C C . ASN B 1 62 ? -31.794 2.743 31.608 1.00 12.78 383 ASN B C 1
ATOM 2857 O O . ASN B 1 62 ? -31.119 2.752 32.624 1.00 12.59 383 ASN B O 1
ATOM 2862 N N . GLY B 1 63 ? -32.377 3.850 31.163 1.00 12.84 384 GLY B N 1
ATOM 2863 C CA . GLY B 1 63 ? -32.234 5.078 31.927 1.00 14.95 384 GLY B CA 1
ATOM 2864 C C . GLY B 1 63 ? -33.615 5.554 32.417 1.00 14.11 384 GLY B C 1
ATOM 2865 O O . GLY B 1 63 ? -33.919 6.749 32.439 1.00 13.29 384 GLY B O 1
ATOM 2866 N N . LEU B 1 64 ? -34.448 4.585 32.789 1.00 12.32 385 LEU B N 1
ATOM 2867 C CA . LEU B 1 64 ? -35.813 4.826 33.192 1.00 13.18 385 LEU B CA 1
ATOM 2868 C C . LEU B 1 64 ? -36.037 5.272 34.628 1.00 13.44 385 LEU B C 1
ATOM 2869 O O . LEU B 1 64 ? -35.462 4.719 35.564 1.00 12.63 385 LEU B O 1
ATOM 2874 N N . SER B 1 65 ? -36.902 6.266 34.783 1.00 13.79 386 SER B N 1
ATOM 2875 C CA . SER B 1 65 ? -37.363 6.702 36.089 1.00 15.09 386 SER B CA 1
ATOM 2876 C C . SER B 1 65 ? -38.873 6.534 36.150 1.00 15.89 386 SER B C 1
ATOM 2877 O O . SER B 1 65 ? -39.570 6.774 35.162 1.00 15.36 386 SER B O 1
ATOM 2880 N N . PHE B 1 66 ? -39.367 6.103 37.305 1.00 15.62 387 PHE B N 1
ATOM 2881 C CA . PHE B 1 66 ? -40.789 5.867 37.500 1.00 16.41 387 PHE B CA 1
ATOM 2882 C C . PHE B 1 66 ? -41.290 6.773 38.617 1.00 17.65 387 PHE B C 1
ATOM 2883 O O . PHE B 1 66 ? -40.935 6.589 39.786 1.00 18.23 387 PHE B O 1
ATOM 2891 N N . LYS B 1 67 ? -42.097 7.766 38.245 1.00 17.36 388 LYS B N 1
ATOM 2892 C CA . LYS B 1 67 ? -42.633 8.747 39.194 1.00 19.12 388 LYS B CA 1
ATOM 2893 C C . LYS B 1 67 ? -43.695 8.119 40.086 1.00 19.95 388 LYS B C 1
ATOM 2894 O O . LYS B 1 67 ? -43.993 8.633 41.168 1.00 21.83 388 LYS B O 1
ATOM 2900 N N . GLY B 1 68 ? -44.264 7.011 39.615 1.00 21.51 389 GLY B N 1
ATOM 2901 C CA . GLY B 1 68 ? -45.275 6.273 40.357 1.00 22.24 389 GLY B CA 1
ATOM 2902 C C . GLY B 1 68 ? -45.265 4.799 40.004 1.00 23.47 389 GLY B C 1
ATOM 2903 O O . GLY B 1 68 ? -45.945 4.371 39.067 1.00 25.74 389 GLY B O 1
ATOM 2904 N N . CYS B 1 69 ? -44.471 4.032 40.747 1.00 23.31 390 CYS B N 1
ATOM 2905 C CA . CYS B 1 69 ? -44.431 2.576 40.648 1.00 21.78 390 CYS B CA 1
ATOM 2906 C C . CYS B 1 69 ? -45.175 2.059 41.885 1.00 20.52 390 CYS B C 1
ATOM 2907 O O . CYS B 1 69 ? -45.205 2.760 42.891 1.00 20.37 390 CYS B O 1
ATOM 2910 N N . CYS B 1 70 ? -45.808 0.882 41.855 1.00 18.71 391 CYS B N 1
ATOM 2911 C CA . CYS B 1 70 ? -45.955 -0.015 40.713 1.00 18.70 391 CYS B CA 1
ATOM 2912 C C . CYS B 1 70 ? -47.375 -0.550 40.799 1.00 17.14 391 CYS B C 1
ATOM 2913 O O . CYS B 1 70 ? -47.856 -0.856 41.888 1.00 16.72 391 CYS B O 1
ATOM 2916 N N . SER B 1 71 ? -48.043 -0.653 39.659 1.00 16.06 392 SER B N 1
ATOM 2917 C CA . SER B 1 71 ? -49.474 -0.924 39.630 1.00 16.04 392 SER B CA 1
ATOM 2918 C C . SER B 1 71 ? -49.819 -1.550 38.294 1.00 15.60 392 SER B C 1
ATOM 2919 O O . SER B 1 71 ? -49.037 -1.452 37.346 1.00 16.58 392 SER B O 1
ATOM 2922 N N . GLN B 1 72 ? -50.984 -2.189 38.210 1.00 15.51 393 GLN B N 1
ATOM 2923 C CA . GLN B 1 72 ? -51.450 -2.746 36.935 1.00 17.37 393 GLN B CA 1
ATOM 2924 C C . GLN B 1 72 ? -51.636 -1.672 35.859 1.00 18.79 393 GLN B C 1
ATOM 2925 O O . GLN B 1 72 ? -51.560 -1.968 34.665 1.00 21.32 393 GLN B O 1
ATOM 2931 N N . SER B 1 73 ? -51.863 -0.430 36.283 1.00 18.91 394 SER B N 1
ATOM 2932 C CA . SER B 1 73 ? -52.003 0.688 35.351 1.00 19.77 394 SER B CA 1
ATOM 2933 C C . SER B 1 73 ? -50.666 1.056 34.696 1.00 20.18 394 SER B C 1
ATOM 2934 O O . SER B 1 73 ? -50.641 1.660 33.619 1.00 20.84 394 SER B O 1
ATOM 2937 N N . ASP B 1 74 ? -49.562 0.687 35.348 1.00 20.43 395 ASP B N 1
ATOM 2938 C CA . ASP B 1 74 ? -48.222 0.950 34.816 1.00 20.81 395 ASP B CA 1
ATOM 2939 C C . ASP B 1 74 ? -47.801 -0.065 33.758 1.00 21.36 395 ASP B C 1
ATOM 2940 O O . ASP B 1 74 ? -47.040 0.270 32.846 1.00 22.93 395 ASP B O 1
ATOM 2945 N N . PHE B 1 75 ? -48.297 -1.296 33.872 1.00 20.93 396 PHE B N 1
ATOM 2946 C CA . PHE B 1 75 ? -47.822 -2.398 33.020 1.00 19.65 396 PHE B CA 1
ATOM 2947 C C . PHE B 1 75 ? -48.937 -3.174 32.311 1.00 19.98 396 PHE B C 1
ATOM 2948 O O . PHE B 1 75 ? -48.671 -4.203 31.675 1.00 21.83 396 PHE B O 1
ATOM 2956 N N . GLY B 1 76 ? -50.177 -2.697 32.426 1.00 19.55 397 GLY B N 1
ATOM 2957 C CA . GLY B 1 76 ? -51.316 -3.291 31.711 1.00 18.25 397 GLY B CA 1
ATOM 2958 C C . GLY B 1 76 ? -51.875 -4.568 32.313 1.00 17.65 397 GLY B C 1
ATOM 2959 O O . GLY B 1 76 ? -53.093 -4.717 32.466 1.00 18.08 397 GLY B O 1
ATOM 2960 N N . THR B 1 77 ? -50.982 -5.487 32.666 1.00 17.71 398 THR B N 1
ATOM 2961 C CA . THR B 1 77 ? -51.350 -6.818 33.149 1.00 16.48 398 THR B CA 1
ATOM 2962 C C . THR B 1 77 ? -51.686 -6.850 34.647 1.00 17.75 398 THR B C 1
ATOM 2963 O O . THR B 1 77 ? -51.181 -6.030 35.421 1.00 18.62 398 THR B O 1
ATOM 2967 N N . THR B 1 78 ? -52.540 -7.795 35.050 1.00 17.54 399 THR B N 1
ATOM 2968 C CA . THR B 1 78 ? -52.759 -8.070 36.476 1.00 18.34 399 THR B CA 1
ATOM 2969 C C . THR B 1 78 ? -52.207 -9.444 36.867 1.00 18.67 399 THR B C 1
ATOM 2970 O O . THR B 1 78 ? -52.392 -9.902 37.999 1.00 18.86 399 THR B O 1
ATOM 2974 N N . SER B 1 79 ? -51.512 -10.088 35.928 1.00 18.02 400 SER B N 1
ATOM 2975 C CA . SER B 1 79 ? -50.970 -11.429 36.148 1.00 17.21 400 SER B CA 1
ATOM 2976 C C . SER B 1 79 ? -49.435 -11.499 36.136 1.00 14.55 400 SER B C 1
ATOM 2977 O O . SER B 1 79 ? -48.861 -12.574 35.929 1.00 12.23 400 SER B O 1
ATOM 2980 N N . LEU B 1 80 ? -48.779 -10.362 36.368 1.00 12.91 401 LEU B N 1
ATOM 2981 C CA . LEU B 1 80 ? -47.313 -10.320 36.486 1.00 12.59 401 LEU B CA 1
ATOM 2982 C C . LEU B 1 80 ? -46.818 -11.198 37.632 1.00 10.90 401 LEU B C 1
ATOM 2983 O O . LEU B 1 80 ? -47.305 -11.087 38.766 1.00 9.30 401 LEU B O 1
ATOM 2988 N N . LYS B 1 81 ? -45.851 -12.061 37.323 1.00 9.89 402 LYS B N 1
ATOM 2989 C CA . LYS B 1 81 ? -45.188 -12.902 38.326 1.00 10.43 402 LYS B CA 1
ATOM 2990 C C . LYS B 1 81 ? -43.716 -12.531 38.506 1.00 10.44 402 LYS B C 1
ATOM 2991 O O . LYS B 1 81 ? -43.095 -12.909 39.500 1.00 9.75 402 LYS B O 1
ATOM 2997 N N . TYR B 1 82 ? -43.168 -11.790 37.546 1.00 9.08 403 TYR B N 1
ATOM 2998 C CA . TYR B 1 82 ? -41.739 -11.495 37.494 1.00 9.39 403 TYR B CA 1
ATOM 2999 C C . TYR B 1 82 ? -41.547 -10.074 36.973 1.00 10.22 403 TYR B C 1
ATOM 3000 O O . TYR B 1 82 ? -41.949 -9.754 35.845 1.00 8.93 403 TYR B O 1
ATOM 3009 N N . LEU B 1 83 ? -40.949 -9.222 37.800 1.00 7.82 404 LEU B N 1
ATOM 3010 C CA . LEU B 1 83 ? -40.657 -7.852 37.407 1.00 9.19 404 LEU B CA 1
ATOM 3011 C C . LEU B 1 83 ? -39.226 -7.492 37.756 1.00 9.10 404 LEU B C 1
ATOM 3012 O O . LEU B 1 83 ? -38.804 -7.622 38.905 1.00 7.39 404 LEU B O 1
ATOM 3017 N N . ASP B 1 84 ? -38.493 -7.024 36.749 1.00 9.24 405 ASP B N 1
ATOM 3018 C CA . ASP B 1 84 ? -37.113 -6.601 36.919 1.00 9.49 405 ASP B CA 1
ATOM 3019 C C . ASP B 1 84 ? -36.958 -5.161 36.421 1.00 9.93 405 ASP B C 1
ATOM 3020 O O . ASP B 1 84 ? -37.047 -4.892 35.213 1.00 7.43 405 ASP B O 1
ATOM 3025 N N . LEU B 1 85 ? -36.747 -4.246 37.367 1.00 7.96 406 LEU B N 1
ATOM 3026 C CA . LEU B 1 85 ? -36.518 -2.826 37.069 1.00 9.76 406 LEU B CA 1
ATOM 3027 C C . LEU B 1 85 ? -35.125 -2.371 37.520 1.00 9.62 406 LEU B C 1
ATOM 3028 O O . LEU B 1 85 ? -34.880 -1.177 37.726 1.00 9.97 406 LEU B O 1
ATOM 3033 N N . SER B 1 86 ? -34.214 -3.332 37.638 1.00 8.57 407 SER B N 1
ATOM 3034 C CA . SER B 1 86 ? -32.861 -3.085 38.121 1.00 8.59 407 SER B CA 1
ATOM 3035 C C . SER B 1 86 ? -32.034 -2.249 37.141 1.00 9.48 407 SER B C 1
ATOM 3036 O O . SER B 1 86 ? -32.369 -2.151 35.953 1.00 7.95 407 SER B O 1
ATOM 3039 N N . PHE B 1 87 ? -30.964 -1.642 37.657 1.00 8.58 408 PHE B N 1
ATOM 3040 C CA . PHE B 1 87 ? -30.044 -0.820 36.866 1.00 9.72 408 PHE B CA 1
ATOM 3041 C C . PHE B 1 87 ? -30.773 0.250 36.048 1.00 10.64 408 PHE B C 1
ATOM 3042 O O . PHE B 1 87 ? -30.553 0.401 34.843 1.00 9.30 408 PHE B O 1
ATOM 3050 N N . ASN B 1 88 ? -31.649 0.979 36.726 1.00 10.34 409 ASN B N 1
ATOM 3051 C CA . ASN B 1 88 ? -32.360 2.093 36.128 1.00 10.31 409 ASN B CA 1
ATOM 3052 C C . ASN B 1 88 ? -32.177 3.356 36.962 1.00 11.04 409 ASN B C 1
ATOM 3053 O O . ASN B 1 88 ? -31.215 3.452 37.729 1.00 11.43 409 ASN B O 1
ATOM 3058 N N . GLY B 1 89 ? -33.082 4.322 36.809 1.00 10.06 410 GLY B N 1
ATOM 3059 C CA . GLY B 1 89 ? -32.951 5.608 37.495 1.00 10.83 410 GLY B CA 1
ATOM 3060 C C . GLY B 1 89 ? -33.670 5.637 38.826 1.00 10.82 410 GLY B C 1
ATOM 3061 O O . GLY B 1 89 ? -33.505 4.735 39.649 1.00 11.87 410 GLY B O 1
ATOM 3062 N N . VAL B 1 90 ? -34.480 6.671 39.031 1.00 10.76 411 VAL B N 1
ATOM 3063 C CA . VAL B 1 90 ? -35.215 6.837 40.281 1.00 11.70 411 VAL B CA 1
ATOM 3064 C C . VAL B 1 90 ? -36.570 6.141 40.193 1.00 12.24 411 VAL B C 1
ATOM 3065 O O . VAL B 1 90 ? -37.318 6.330 39.230 1.00 11.94 411 VAL B O 1
ATOM 3069 N N . ILE B 1 91 ? -36.874 5.327 41.198 1.00 12.40 412 ILE B N 1
ATOM 3070 C CA . ILE B 1 91 ? -38.166 4.658 41.284 1.00 13.14 412 ILE B CA 1
ATOM 3071 C C . ILE B 1 91 ? -38.885 5.109 42.549 1.00 13.55 412 ILE B C 1
ATOM 3072 O O . ILE B 1 91 ? -38.480 4.768 43.670 1.00 13.48 412 ILE B O 1
ATOM 3077 N N . THR B 1 92 ? -39.943 5.892 42.362 1.00 12.76 413 THR B N 1
ATOM 3078 C CA . THR B 1 92 ? -40.731 6.378 43.481 1.00 14.19 413 THR B CA 1
ATOM 3079 C C . THR B 1 92 ? -41.955 5.500 43.659 1.00 14.88 413 THR B C 1
ATOM 3080 O O . THR B 1 92 ? -42.708 5.260 42.715 1.00 15.63 413 THR B O 1
ATOM 3084 N N . MET B 1 93 ? -42.133 5.008 44.879 1.00 14.66 414 MET B N 1
ATOM 3085 C CA . MET B 1 93 ? -43.284 4.196 45.216 1.00 15.67 414 MET B CA 1
ATOM 3086 C C . MET B 1 93 ? -44.465 5.091 45.582 1.00 16.93 414 MET B C 1
ATOM 3087 O O . MET B 1 93 ? -44.428 5.789 46.593 1.00 19.07 414 MET B O 1
ATOM 3092 N N . SER B 1 94 ? -45.503 5.078 44.750 1.00 17.92 415 SER B N 1
ATOM 3093 C CA . SER B 1 94 ? -46.751 5.779 45.073 1.00 18.60 415 SER B CA 1
ATOM 3094 C C . SER B 1 94 ? -47.904 4.795 45.276 1.00 19.46 415 SER B C 1
ATOM 3095 O O . SER B 1 94 ? -48.879 5.097 45.975 1.00 21.23 415 SER B O 1
ATOM 3098 N N . SER B 1 95 ? -47.778 3.620 44.666 1.00 18.34 416 SER B N 1
ATOM 3099 C CA . SER B 1 95 ? -48.792 2.578 44.743 1.00 16.79 416 SER B CA 1
ATOM 3100 C C . SER B 1 95 ? -48.172 1.269 45.230 1.00 16.30 416 SER B C 1
ATOM 3101 O O . SER B 1 95 ? -47.122 0.845 44.733 1.00 15.21 416 SER B O 1
ATOM 3104 N N . ASN B 1 96 ? -48.828 0.632 46.197 1.00 14.52 417 ASN B N 1
ATOM 3105 C CA . ASN B 1 96 ? -48.304 -0.590 46.815 1.00 13.80 417 ASN B CA 1
ATOM 3106 C C . ASN B 1 96 ? -48.668 -1.859 46.036 1.00 12.75 417 ASN B C 1
ATOM 3107 O O . ASN B 1 96 ? -49.350 -2.749 46.551 1.00 13.03 417 ASN B O 1
ATOM 3112 N N . PHE B 1 97 ? -48.193 -1.918 44.792 1.00 10.97 418 PHE B N 1
ATOM 3113 C CA . PHE B 1 97 ? -48.368 -3.059 43.884 1.00 10.84 418 PHE B CA 1
ATOM 3114 C C . PHE B 1 97 ? -49.836 -3.427 43.662 1.00 11.63 418 PHE B C 1
ATOM 3115 O O . PHE B 1 97 ? -50.197 -4.607 43.604 1.00 10.79 418 PHE B O 1
ATOM 3123 N N . LEU B 1 98 ? -50.676 -2.403 43.520 1.00 11.78 419 LEU B N 1
ATOM 3124 C CA . LEU B 1 98 ? -52.094 -2.606 43.253 1.00 14.23 419 LEU B CA 1
ATOM 3125 C C . LEU B 1 98 ? -52.280 -3.341 41.932 1.00 13.89 419 LEU B C 1
ATOM 3126 O O . LEU B 1 98 ? -51.895 -2.840 40.871 1.00 14.70 419 LEU B O 1
ATOM 3131 N N . GLY B 1 99 ? -52.862 -4.531 42.013 1.00 13.80 420 GLY B N 1
ATOM 3132 C CA . GLY B 1 99 ? -53.110 -5.359 40.837 1.00 14.70 420 GLY B CA 1
ATOM 3133 C C . GLY B 1 99 ? -51.929 -6.230 40.453 1.00 14.80 420 GLY B C 1
ATOM 3134 O O . GLY B 1 99 ? -51.961 -6.898 39.421 1.00 15.43 420 GLY B O 1
ATOM 3135 N N . LEU B 1 100 ? -50.885 -6.220 41.283 1.00 14.58 421 LEU B N 1
ATOM 3136 C CA . LEU B 1 100 ? -49.666 -6.985 41.018 1.00 13.98 421 LEU B CA 1
ATOM 3137 C C . LEU B 1 100 ? -49.383 -7.998 42.125 1.00 13.65 421 LEU B C 1
ATOM 3138 O O . LEU B 1 100 ? -48.225 -8.354 42.381 1.00 12.39 421 LEU B O 1
ATOM 3143 N N . GLU B 1 101 ? -50.452 -8.477 42.758 1.00 12.96 422 GLU B N 1
ATOM 3144 C CA . GLU B 1 101 ? -50.351 -9.351 43.930 1.00 13.90 422 GLU B CA 1
ATOM 3145 C C . GLU B 1 101 ? -49.829 -10.753 43.609 1.00 12.54 422 GLU B C 1
ATOM 3146 O O . GLU B 1 101 ? -49.514 -11.516 44.520 1.00 11.85 422 GLU B O 1
ATOM 3152 N N . GLN B 1 102 ? -49.729 -11.083 42.321 1.00 11.53 423 GLN B N 1
ATOM 3153 C CA . GLN B 1 102 ? -49.228 -12.392 41.901 1.00 11.97 423 GLN B CA 1
ATOM 3154 C C . GLN B 1 102 ? -47.699 -12.437 41.790 1.00 9.90 423 GLN B C 1
ATOM 3155 O O . GLN B 1 102 ? -47.136 -13.489 41.492 1.00 9.07 423 GLN B O 1
ATOM 3161 N N . LEU B 1 103 ? -47.038 -11.304 42.039 1.00 8.67 424 LEU B N 1
ATOM 3162 C CA . LEU B 1 103 ? -45.580 -11.202 41.929 1.00 8.90 424 LEU B CA 1
ATOM 3163 C C . LEU B 1 103 ? -44.847 -12.259 42.755 1.00 8.68 424 LEU B C 1
ATOM 3164 O O . LEU B 1 103 ? -45.154 -12.468 43.927 1.00 8.97 424 LEU B O 1
ATOM 3169 N N . GLU B 1 104 ? -43.889 -12.924 42.120 1.00 9.42 425 GLU B N 1
ATOM 3170 C CA . GLU B 1 104 ? -43.086 -13.968 42.760 1.00 10.50 425 GLU B CA 1
ATOM 3171 C C . GLU B 1 104 ? -41.607 -13.586 42.783 1.00 10.88 425 GLU B C 1
ATOM 3172 O O . GLU B 1 104 ? -40.851 -14.034 43.654 1.00 9.57 425 GLU B O 1
ATOM 3178 N N . HIS B 1 105 ? -41.206 -12.764 41.816 1.00 9.71 426 HIS B N 1
ATOM 3179 C CA . HIS B 1 105 ? -39.819 -12.327 41.664 1.00 9.33 426 HIS B CA 1
ATOM 3180 C C . HIS B 1 105 ? -39.799 -10.825 41.404 1.00 9.11 426 HIS B C 1
ATOM 3181 O O . HIS B 1 105 ? -40.446 -10.344 40.473 1.00 8.77 426 HIS B O 1
ATOM 3188 N N . LEU B 1 106 ? -39.050 -10.090 42.222 1.00 6.87 427 LEU B N 1
ATOM 3189 C CA . LEU B 1 106 ? -38.989 -8.633 42.115 1.00 9.25 427 LEU B CA 1
ATOM 3190 C C . LEU B 1 106 ? -37.549 -8.135 42.268 1.00 9.92 427 LEU B C 1
ATOM 3191 O O . LEU B 1 106 ? -36.891 -8.421 43.268 1.00 9.16 427 LEU B O 1
ATOM 3196 N N . ASP B 1 107 ? -37.064 -7.399 41.272 1.00 9.31 428 ASP B N 1
ATOM 3197 C CA . ASP B 1 107 ? -35.662 -6.977 41.241 1.00 8.49 428 ASP B CA 1
ATOM 3198 C C . ASP B 1 107 ? -35.544 -5.479 40.975 1.00 9.72 428 ASP B C 1
ATOM 3199 O O . ASP B 1 107 ? -35.918 -5.003 39.896 1.00 8.29 428 ASP B O 1
ATOM 3204 N N . PHE B 1 108 ? -35.010 -4.760 41.967 1.00 8.56 429 PHE B N 1
ATOM 3205 C CA . PHE B 1 108 ? -34.840 -3.305 41.919 1.00 11.34 429 PHE B CA 1
ATOM 3206 C C . PHE B 1 108 ? -33.376 -2.886 42.017 1.00 10.52 429 PHE B C 1
ATOM 3207 O O . PHE B 1 108 ? -33.078 -1.695 42.134 1.00 9.35 429 PHE B O 1
ATOM 3215 N N . GLN B 1 109 ? -32.474 -3.864 41.981 1.00 12.03 430 GLN B N 1
ATOM 3216 C CA . GLN B 1 109 ? -31.050 -3.645 42.249 1.00 12.90 430 GLN B CA 1
ATOM 3217 C C . GLN B 1 109 ? -30.446 -2.488 41.430 1.00 12.12 430 GLN B C 1
ATOM 3218 O O . GLN B 1 109 ? -30.675 -2.393 40.230 1.00 11.75 430 GLN B O 1
ATOM 3224 N N . HIS B 1 110 ? -29.680 -1.618 42.089 1.00 10.38 431 HIS B N 1
ATOM 3225 C CA . HIS B 1 110 ? -28.991 -0.497 41.421 1.00 10.28 431 HIS B CA 1
ATOM 3226 C C . HIS B 1 110 ? -29.933 0.529 40.769 1.00 11.51 431 HIS B C 1
ATOM 3227 O O . HIS B 1 110 ? -29.581 1.185 39.784 1.00 14.34 431 HIS B O 1
ATOM 3234 N N . SER B 1 111 ? -31.133 0.650 41.325 1.00 9.99 432 SER B N 1
ATOM 3235 C CA . SER B 1 111 ? -32.046 1.729 40.985 1.00 10.66 432 SER B CA 1
ATOM 3236 C C . SER B 1 111 ? -32.357 2.479 42.272 1.00 12.06 432 SER B C 1
ATOM 3237 O O . SER B 1 111 ? -32.492 1.865 43.326 1.00 11.97 432 SER B O 1
ATOM 3240 N N . ASN B 1 112 ? -32.463 3.801 42.188 1.00 11.45 433 ASN B N 1
ATOM 3241 C CA . ASN B 1 112 ? -32.706 4.623 43.370 1.00 12.19 433 ASN B CA 1
ATOM 3242 C C . ASN B 1 112 ? -34.174 4.594 43.815 1.00 11.65 433 ASN B C 1
ATOM 3243 O O . ASN B 1 112 ? -35.013 5.327 43.288 1.00 11.28 433 ASN B O 1
ATOM 3248 N N . LEU B 1 113 ? -34.473 3.733 44.787 1.00 12.02 434 LEU B N 1
ATOM 3249 C CA . LEU B 1 113 ? -35.830 3.597 45.325 1.00 11.97 434 LEU B CA 1
ATOM 3250 C C . LEU B 1 113 ? -36.170 4.688 46.327 1.00 12.08 434 LEU B C 1
ATOM 3251 O O . LEU B 1 113 ? -35.379 4.996 47.225 1.00 12.97 434 LEU B O 1
ATOM 3256 N N . LYS B 1 114 ? -37.357 5.264 46.166 1.00 11.28 435 LYS B N 1
ATOM 3257 C CA . LYS B 1 114 ? -37.846 6.316 47.048 1.00 11.18 435 LYS B CA 1
ATOM 3258 C C . LYS B 1 114 ? -39.232 5.970 47.570 1.00 10.03 435 LYS B C 1
ATOM 3259 O O . LYS B 1 114 ? -40.023 5.357 46.865 1.00 11.68 435 LYS B O 1
ATOM 3265 N N . GLN B 1 115 ? -39.508 6.346 48.817 1.00 11.88 436 GLN B N 1
ATOM 3266 C CA . GLN B 1 115 ? -40.825 6.132 49.442 1.00 11.24 436 GLN B CA 1
ATOM 3267 C C . GLN B 1 115 ? -41.127 4.655 49.699 1.00 10.70 436 GLN B C 1
ATOM 3268 O O . GLN B 1 115 ? -42.286 4.242 49.702 1.00 9.26 436 GLN B O 1
ATOM 3274 N N . MET B 1 116 ? -40.078 3.872 49.928 1.00 11.03 437 MET B N 1
ATOM 3275 C CA . MET B 1 116 ? -40.220 2.447 50.204 1.00 12.35 437 MET B CA 1
ATOM 3276 C C . MET B 1 116 ? -39.903 2.113 51.668 1.00 11.27 437 MET B C 1
ATOM 3277 O O . MET B 1 116 ? -40.651 1.385 52.315 1.00 10.81 437 MET B O 1
ATOM 3282 N N . SER B 1 117 ? -38.804 2.662 52.182 1.00 10.50 438 SER B N 1
ATOM 3283 C CA . SER B 1 117 ? -38.255 2.256 53.480 1.00 10.78 438 SER B CA 1
ATOM 3284 C C . SER B 1 117 ? -39.062 2.730 54.693 1.00 10.36 438 SER B C 1
ATOM 3285 O O . SER B 1 117 ? -38.940 2.164 55.781 1.00 11.15 438 SER B O 1
ATOM 3288 N N . GLU B 1 118 ? -39.876 3.766 54.500 1.00 9.43 439 GLU B N 1
ATOM 3289 C CA . GLU B 1 118 ? -40.645 4.375 55.588 1.00 10.69 439 GLU B CA 1
ATOM 3290 C C . GLU B 1 118 ? -42.000 3.694 55.768 1.00 9.97 439 GLU B C 1
ATOM 3291 O O . GLU B 1 118 ? -42.732 3.983 56.721 1.00 9.34 439 GLU B O 1
ATOM 3297 N N . PHE B 1 119 ? -42.324 2.797 54.843 1.00 9.30 440 PHE B N 1
ATOM 3298 C CA . PHE B 1 119 ? -43.635 2.168 54.782 1.00 9.66 440 PHE B CA 1
ATOM 3299 C C . PHE B 1 119 ? -43.502 0.660 54.632 1.00 9.11 440 PHE B C 1
ATOM 3300 O O . PHE B 1 119 ? -42.392 0.120 54.614 1.00 8.77 440 PHE B O 1
ATOM 3308 N N . SER B 1 120 ? -44.643 -0.013 54.520 1.00 9.49 441 SER B N 1
ATOM 3309 C CA . SER B 1 120 ? -44.680 -1.441 54.231 1.00 9.64 441 SER B CA 1
ATOM 3310 C C . SER B 1 120 ? -45.287 -1.630 52.847 1.00 9.42 441 SER B C 1
ATOM 3311 O O . SER B 1 120 ? -46.454 -2.003 52.725 1.00 9.30 441 SER B O 1
ATOM 3314 N N . VAL B 1 121 ? -44.500 -1.364 51.805 1.00 8.45 442 VAL B N 1
ATOM 3315 C CA . VAL B 1 121 ? -45.038 -1.351 50.435 1.00 9.78 442 VAL B CA 1
ATOM 3316 C C . VAL B 1 121 ? -45.294 -2.756 49.886 1.00 8.48 442 VAL B C 1
ATOM 3317 O O . VAL B 1 121 ? -46.041 -2.927 48.917 1.00 8.75 442 VAL B O 1
ATOM 3321 N N . PHE B 1 122 ? -44.669 -3.748 50.513 1.00 7.72 443 PHE B N 1
ATOM 3322 C CA . PHE B 1 122 ? -44.740 -5.133 50.054 1.00 8.50 443 PHE B CA 1
ATOM 3323 C C . PHE B 1 122 ? -45.846 -5.922 50.754 1.00 9.36 443 PHE B C 1
ATOM 3324 O O . PHE B 1 122 ? -45.917 -7.156 50.639 1.00 7.65 443 PHE B O 1
ATOM 3332 N N . LEU B 1 123 ? -46.717 -5.200 51.459 1.00 7.61 444 LEU B N 1
ATOM 3333 C CA . LEU B 1 123 ? -47.711 -5.813 52.333 1.00 9.10 444 LEU B CA 1
ATOM 3334 C C . LEU B 1 123 ? -48.623 -6.818 51.629 1.00 8.80 444 LEU B C 1
ATOM 3335 O O . LEU B 1 123 ? -48.981 -7.835 52.216 1.00 8.74 444 LEU B O 1
ATOM 3340 N N . SER B 1 124 ? -48.977 -6.544 50.375 1.00 7.68 445 SER B N 1
ATOM 3341 C CA . SER B 1 124 ? -49.881 -7.412 49.607 1.00 10.01 445 SER B CA 1
ATOM 3342 C C . SER B 1 124 ? -49.200 -8.583 48.889 1.00 9.57 445 SER B C 1
ATOM 3343 O O . SER B 1 124 ? -49.880 -9.456 48.343 1.00 10.58 445 SER B O 1
ATOM 3346 N N . LEU B 1 125 ? -47.868 -8.613 48.890 1.00 9.01 446 LEU B N 1
ATOM 3347 C CA . LEU B 1 125 ? -47.138 -9.600 48.089 1.00 9.65 446 LEU B CA 1
ATOM 3348 C C . LEU B 1 125 ? -46.888 -10.919 48.822 1.00 10.19 446 LEU B C 1
ATOM 3349 O O . LEU B 1 125 ? -45.739 -11.325 49.045 1.00 9.24 446 LEU B O 1
ATOM 3354 N N . ARG B 1 126 ? -47.982 -11.599 49.156 1.00 10.38 447 ARG B N 1
ATOM 3355 C CA . ARG B 1 126 ? -47.932 -12.873 49.878 1.00 13.13 447 ARG B CA 1
ATOM 3356 C C . ARG B 1 126 ? -47.290 -14.011 49.074 1.00 11.58 447 ARG B C 1
ATOM 3357 O O . ARG B 1 126 ? -46.933 -15.035 49.644 1.00 12.33 447 ARG B O 1
ATOM 3365 N N . ASN B 1 127 ? -47.152 -13.825 47.760 1.00 10.41 448 ASN B N 1
ATOM 3366 C CA . ASN B 1 127 ? -46.565 -14.841 46.882 1.00 10.70 448 ASN B CA 1
ATOM 3367 C C . ASN B 1 127 ? -45.094 -14.595 46.545 1.00 9.25 448 ASN B C 1
ATOM 3368 O O . ASN B 1 127 ? -44.460 -15.425 45.901 1.00 8.31 448 ASN B O 1
ATOM 3373 N N . LEU B 1 128 ? -44.547 -13.468 46.993 1.00 8.00 449 LEU B N 1
ATOM 3374 C CA . LEU B 1 128 ? -43.186 -13.106 46.610 1.00 8.25 449 LEU B CA 1
ATOM 3375 C C . LEU B 1 128 ? -42.164 -14.051 47.228 1.00 8.08 449 LEU B C 1
ATOM 3376 O O . LEU B 1 128 ? -42.197 -14.317 48.428 1.00 7.68 449 LEU B O 1
ATOM 3381 N N . ILE B 1 129 ? -41.264 -14.553 46.386 1.00 9.34 450 ILE B N 1
ATOM 3382 C CA . ILE B 1 129 ? -40.234 -15.505 46.803 1.00 11.64 450 ILE B CA 1
ATOM 3383 C C . ILE B 1 129 ? -38.831 -14.887 46.720 1.00 10.44 450 ILE B C 1
ATOM 3384 O O . ILE B 1 129 ? -37.928 -15.263 47.475 1.00 9.93 450 ILE B O 1
ATOM 3389 N N . TYR B 1 130 ? -38.659 -13.937 45.804 1.00 10.00 451 TYR B N 1
ATOM 3390 C CA . TYR B 1 130 ? -37.352 -13.334 45.539 1.00 9.12 451 TYR B CA 1
ATOM 3391 C C . TYR B 1 130 ? -37.478 -11.819 45.539 1.00 9.63 451 TYR B C 1
ATOM 3392 O O . TYR B 1 130 ? -38.289 -11.263 44.797 1.00 8.82 451 TYR B O 1
ATOM 3401 N N . LEU B 1 131 ? -36.680 -11.158 46.376 1.00 9.15 452 LEU B N 1
ATOM 3402 C CA . LEU B 1 131 ? -36.621 -9.700 46.393 1.00 8.36 452 LEU B CA 1
ATOM 3403 C C . LEU B 1 131 ? -35.179 -9.197 46.411 1.00 9.06 452 LEU B C 1
ATOM 3404 O O . LEU B 1 131 ? -34.385 -9.589 47.271 1.00 8.74 452 LEU B O 1
ATOM 3409 N N . ASP B 1 132 ? -34.844 -8.332 45.455 1.00 7.68 453 ASP B N 1
ATOM 3410 C CA . ASP B 1 132 ? -33.530 -7.707 45.436 1.00 8.70 453 ASP B CA 1
ATOM 3411 C C . ASP B 1 132 ? -33.684 -6.191 45.481 1.00 9.57 453 ASP B C 1
ATOM 3412 O O . ASP B 1 132 ? -34.169 -5.569 44.523 1.00 9.30 453 ASP B O 1
ATOM 3417 N N . ILE B 1 133 ? -33.300 -5.611 46.616 1.00 7.64 454 ILE B N 1
ATOM 3418 C CA . ILE B 1 133 ? -33.232 -4.155 46.762 1.00 8.04 454 ILE B CA 1
ATOM 3419 C C . ILE B 1 133 ? -31.793 -3.698 47.061 1.00 6.50 454 ILE B C 1
ATOM 3420 O O . ILE B 1 133 ? -31.572 -2.684 47.731 1.00 7.46 454 ILE B O 1
ATOM 3425 N N . SER B 1 134 ? -30.821 -4.453 46.555 1.00 7.81 455 SER B N 1
ATOM 3426 C CA . SER B 1 134 ? -29.417 -4.102 46.733 1.00 8.99 455 SER B CA 1
ATOM 3427 C C . SER B 1 134 ? -29.094 -2.788 46.035 1.00 10.22 455 SER B C 1
ATOM 3428 O O . SER B 1 134 ? -29.598 -2.516 44.943 1.00 9.26 455 SER B O 1
ATOM 3431 N N . HIS B 1 135 ? -28.267 -1.974 46.686 1.00 8.67 456 HIS B N 1
ATOM 3432 C CA . HIS B 1 135 ? -27.776 -0.714 46.118 1.00 10.70 456 HIS B CA 1
ATOM 3433 C C . HIS B 1 135 ? -28.917 0.165 45.603 1.00 10.06 456 HIS B C 1
ATOM 3434 O O . HIS B 1 135 ? -28.897 0.625 44.466 1.00 10.04 456 HIS B O 1
ATOM 3441 N N . THR B 1 136 ? -29.909 0.388 46.457 1.00 8.26 457 THR B N 1
ATOM 3442 C CA . THR B 1 136 ? -31.068 1.199 46.107 1.00 8.85 457 THR B CA 1
ATOM 3443 C C . THR B 1 136 ? -31.118 2.523 46.879 1.00 10.34 457 THR B C 1
ATOM 3444 O O . THR B 1 136 ? -32.137 3.224 46.869 1.00 9.89 457 THR B O 1
ATOM 3448 N N . HIS B 1 137 ? -30.006 2.865 47.531 1.00 9.92 458 HIS B N 1
ATOM 3449 C CA . HIS B 1 137 ? -29.932 4.050 48.398 1.00 12.32 458 HIS B CA 1
ATOM 3450 C C . HIS B 1 137 ? -31.007 3.997 49.477 1.00 10.79 458 HIS B C 1
ATOM 3451 O O . HIS B 1 137 ? -31.628 5.006 49.809 1.00 11.87 458 HIS B O 1
ATOM 3458 N N . THR B 1 138 ? -31.225 2.799 50.012 1.00 10.85 459 THR B N 1
ATOM 3459 C CA . THR B 1 138 ? -32.217 2.591 51.056 1.00 10.34 459 THR B CA 1
ATOM 3460 C C . THR B 1 138 ? -31.596 2.808 52.439 1.00 10.52 459 THR B C 1
ATOM 3461 O O . THR B 1 138 ? -30.547 2.250 52.760 1.00 8.97 459 THR B O 1
ATOM 3465 N N . ARG B 1 139 ? -32.249 3.644 53.238 1.00 9.11 460 ARG B N 1
ATOM 3466 C CA . ARG B 1 139 ? -31.900 3.810 54.641 1.00 8.51 460 ARG B CA 1
ATOM 3467 C C . ARG B 1 139 ? -32.945 3.086 55.477 1.00 7.95 460 ARG B C 1
ATOM 3468 O O . ARG B 1 139 ? -34.081 3.557 55.600 1.00 7.34 460 ARG B O 1
ATOM 3476 N N . VAL B 1 140 ? -32.564 1.947 56.044 1.00 6.00 461 VAL B N 1
ATOM 3477 C CA . VAL B 1 140 ? -33.487 1.164 56.852 1.00 7.60 461 VAL B CA 1
ATOM 3478 C C . VAL B 1 140 ? -33.619 1.768 58.249 1.00 7.02 461 VAL B C 1
ATOM 3479 O O . VAL B 1 140 ? -32.626 2.027 58.921 1.00 9.02 461 VAL B O 1
ATOM 3483 N N . ALA B 1 141 ? -34.855 2.004 58.672 1.00 8.09 462 ALA B N 1
ATOM 3484 C CA . ALA B 1 141 ? -35.121 2.473 60.029 1.00 8.12 462 ALA B CA 1
ATOM 3485 C C . ALA B 1 141 ? -36.433 1.893 60.541 1.00 9.88 462 ALA B C 1
ATOM 3486 O O . ALA B 1 141 ? -36.435 1.137 61.508 1.00 9.35 462 ALA B O 1
ATOM 3488 N N . PHE B 1 142 ? -37.538 2.236 59.878 1.00 8.89 463 PHE B N 1
ATOM 3489 C CA . PHE B 1 142 ? -38.846 1.644 60.165 1.00 8.80 463 PHE B CA 1
ATOM 3490 C C . PHE B 1 142 ? -38.753 0.114 60.124 1.00 6.14 463 PHE B C 1
ATOM 3491 O O . PHE B 1 142 ? -38.305 -0.460 59.130 1.00 6.77 463 PHE B O 1
ATOM 3499 N N . ASN B 1 143 ? -39.156 -0.530 61.218 1.00 6.94 464 ASN B N 1
ATOM 3500 C CA . ASN B 1 143 ? -39.002 -1.977 61.374 1.00 8.63 464 ASN B CA 1
ATOM 3501 C C . ASN B 1 143 ? -39.922 -2.828 60.487 1.00 8.39 464 ASN B C 1
ATOM 3502 O O . ASN B 1 143 ? -39.634 -4.003 60.242 1.00 8.80 464 ASN B O 1
ATOM 3507 N N . GLY B 1 144 ? -41.013 -2.235 60.001 1.00 5.88 465 GLY B N 1
ATOM 3508 C CA . GLY B 1 144 ? -41.991 -2.974 59.202 1.00 6.46 465 GLY B CA 1
ATOM 3509 C C . GLY B 1 144 ? -41.789 -2.957 57.698 1.00 5.41 465 GLY B C 1
ATOM 3510 O O . GLY B 1 144 ? -42.698 -3.308 56.944 1.00 7.38 465 GLY B O 1
ATOM 3511 N N . ILE B 1 145 ? -40.600 -2.547 57.262 1.00 5.36 466 ILE B N 1
ATOM 3512 C CA . ILE B 1 145 ? -40.250 -2.458 55.838 1.00 6.43 466 ILE B CA 1
ATOM 3513 C C . ILE B 1 145 ? -40.656 -3.695 55.013 1.00 6.82 466 ILE B C 1
ATOM 3514 O O . ILE B 1 145 ? -41.174 -3.557 53.906 1.00 6.84 466 ILE B O 1
ATOM 3519 N N . PHE B 1 146 ? -40.447 -4.887 55.568 1.00 5.93 467 PHE B N 1
ATOM 3520 C CA . PHE B 1 146 ? -40.723 -6.138 54.859 1.00 7.39 467 PHE B CA 1
ATOM 3521 C C . PHE B 1 146 ? -42.015 -6.835 55.300 1.00 7.59 467 PHE B C 1
ATOM 3522 O O . PHE B 1 146 ? -42.215 -8.012 54.987 1.00 7.94 467 PHE B O 1
ATOM 3530 N N . ASN B 1 147 ? -42.887 -6.125 56.014 1.00 5.76 468 ASN B N 1
ATOM 3531 C CA . ASN B 1 147 ? -44.170 -6.701 56.443 1.00 7.16 468 ASN B CA 1
ATOM 3532 C C . ASN B 1 147 ? -44.947 -7.232 55.239 1.00 7.39 468 ASN B C 1
ATOM 3533 O O . ASN B 1 147 ? -44.996 -6.585 54.194 1.00 7.12 468 ASN B O 1
ATOM 3538 N N . GLY B 1 148 ? -45.537 -8.414 55.385 1.00 7.22 469 GLY B N 1
ATOM 3539 C CA . GLY B 1 148 ? -46.324 -9.020 54.315 1.00 7.78 469 GLY B CA 1
ATOM 3540 C C . GLY B 1 148 ? -45.608 -10.089 53.511 1.00 8.66 469 GLY B C 1
ATOM 3541 O O . GLY B 1 148 ? -46.254 -10.850 52.785 1.00 8.61 469 GLY B O 1
ATOM 3542 N N . LEU B 1 149 ? -44.283 -10.166 53.645 1.00 7.97 470 LEU B N 1
ATOM 3543 C CA . LEU B 1 149 ? -43.479 -11.078 52.818 1.00 8.29 470 LEU B CA 1
ATOM 3544 C C . LEU B 1 149 ? -43.277 -12.476 53.429 1.00 9.21 470 LEU B C 1
ATOM 3545 O O . LEU B 1 149 ? -42.158 -12.991 53.494 1.00 8.81 470 LEU B O 1
ATOM 3550 N N . SER B 1 150 ? -44.391 -13.094 53.820 1.00 10.91 471 SER B N 1
ATOM 3551 C CA . SER B 1 150 ? -44.409 -14.403 54.478 1.00 12.78 471 SER B CA 1
ATOM 3552 C C . SER B 1 150 ? -43.738 -15.526 53.682 1.00 12.14 471 SER B C 1
ATOM 3553 O O . SER B 1 150 ? -43.154 -16.435 54.265 1.00 12.65 471 SER B O 1
ATOM 3556 N N . SER B 1 151 ? -43.836 -15.469 52.356 1.00 10.35 472 SER B N 1
ATOM 3557 C CA . SER B 1 151 ? -43.316 -16.537 51.504 1.00 10.60 472 SER B CA 1
ATOM 3558 C C . SER B 1 151 ? -41.877 -16.324 51.026 1.00 9.17 472 SER B C 1
ATOM 3559 O O . SER B 1 151 ? -41.301 -17.203 50.376 1.00 8.67 472 SER B O 1
ATOM 3562 N N . LEU B 1 152 ? -41.300 -15.170 51.356 1.00 7.74 473 LEU B N 1
ATOM 3563 C CA . LEU B 1 152 ? -39.985 -14.788 50.834 1.00 7.83 473 LEU B CA 1
ATOM 3564 C C . LEU B 1 152 ? -38.901 -15.813 51.165 1.00 8.53 473 LEU B C 1
ATOM 3565 O O . LEU B 1 152 ? -38.787 -16.259 52.309 1.00 9.65 473 LEU B O 1
ATOM 3570 N N . GLU B 1 153 ? -38.122 -16.186 50.150 1.00 7.49 474 GLU B N 1
ATOM 3571 C CA . GLU B 1 153 ? -37.022 -17.139 50.317 1.00 9.33 474 GLU B CA 1
ATOM 3572 C C . GLU B 1 153 ? -35.644 -16.515 50.094 1.00 10.27 474 GLU B C 1
ATOM 3573 O O . GLU B 1 153 ? -34.664 -16.914 50.728 1.00 11.38 474 GLU B O 1
ATOM 3579 N N . VAL B 1 154 ? -35.575 -15.546 49.185 1.00 8.48 475 VAL B N 1
ATOM 3580 C CA . VAL B 1 154 ? -34.322 -14.865 48.875 1.00 8.68 475 VAL B CA 1
ATOM 3581 C C . VAL B 1 154 ? -34.482 -13.361 49.059 1.00 9.88 475 VAL B C 1
ATOM 3582 O O . VAL B 1 154 ? -35.329 -12.731 48.416 1.00 8.32 475 VAL B O 1
ATOM 3586 N N . LEU B 1 155 ? -33.668 -12.797 49.947 1.00 9.46 476 LEU B N 1
ATOM 3587 C CA . LEU B 1 155 ? -33.663 -11.361 50.188 1.00 8.30 476 LEU B CA 1
ATOM 3588 C C . LEU B 1 155 ? -32.252 -10.812 50.020 1.00 9.62 476 LEU B C 1
ATOM 3589 O O . LEU B 1 155 ? -31.349 -11.142 50.789 1.00 9.88 476 LEU B O 1
ATOM 3594 N N . LYS B 1 156 ? -32.079 -9.985 48.996 1.00 9.12 477 LYS B N 1
ATOM 3595 C CA . LYS B 1 156 ? -30.811 -9.322 48.738 1.00 9.82 477 LYS B CA 1
ATOM 3596 C C . LYS B 1 156 ? -30.984 -7.827 48.991 1.00 10.68 477 LYS B C 1
ATOM 3597 O O . LYS B 1 156 ? -31.826 -7.172 48.374 1.00 9.46 477 LYS B O 1
ATOM 3603 N N . MET B 1 157 ? -30.205 -7.300 49.933 1.00 8.17 478 MET B N 1
ATOM 3604 C CA . MET B 1 157 ? -30.305 -5.889 50.296 1.00 10.70 478 MET B CA 1
ATOM 3605 C C . MET B 1 157 ? -28.941 -5.261 50.566 1.00 9.07 478 MET B C 1
ATOM 3606 O O . MET B 1 157 ? -28.815 -4.347 51.381 1.00 11.17 478 MET B O 1
ATOM 3611 N N . ALA B 1 158 ? -27.932 -5.752 49.846 1.00 10.92 479 ALA B N 1
ATOM 3612 C CA . ALA B 1 158 ? -26.557 -5.277 49.946 1.00 11.01 479 ALA B CA 1
ATOM 3613 C C . ALA B 1 158 ? -26.410 -3.820 49.509 1.00 12.17 479 ALA B C 1
ATOM 3614 O O . ALA B 1 158 ? -27.203 -3.324 48.710 1.00 10.04 479 ALA B O 1
ATOM 3616 N N . GLY B 1 159 ? -25.394 -3.146 50.043 1.00 9.52 480 GLY B N 1
ATOM 3617 C CA . GLY B 1 159 ? -25.025 -1.804 49.599 1.00 10.29 480 GLY B CA 1
ATOM 3618 C C . GLY B 1 159 ? -25.935 -0.690 50.085 1.00 12.87 480 GLY B C 1
ATOM 3619 O O . GLY B 1 159 ? -25.936 0.408 49.521 1.00 13.25 480 GLY B O 1
ATOM 3620 N N . ASN B 1 160 ? -26.704 -0.967 51.134 1.00 9.52 481 ASN B N 1
ATOM 3621 C CA . ASN B 1 160 ? -27.581 0.039 51.728 1.00 10.43 481 ASN B CA 1
ATOM 3622 C C . ASN B 1 160 ? -27.040 0.511 53.087 1.00 10.41 481 ASN B C 1
ATOM 3623 O O . ASN B 1 160 ? -25.831 0.475 53.313 1.00 9.77 481 ASN B O 1
ATOM 3628 N N . SER B 1 161 ? -27.914 0.977 53.976 1.00 8.95 482 SER B N 1
ATOM 3629 C CA . SER B 1 161 ? -27.483 1.355 55.320 1.00 9.58 482 SER B CA 1
ATOM 3630 C C . SER B 1 161 ? -28.646 1.388 56.299 1.00 8.72 482 SER B C 1
ATOM 3631 O O . SER B 1 161 ? -29.810 1.367 55.894 1.00 11.14 482 SER B O 1
ATOM 3634 N N . PHE B 1 162 ? -28.308 1.440 57.586 1.00 8.14 483 PHE B N 1
ATOM 3635 C CA . PHE B 1 162 ? -29.264 1.331 58.680 1.00 6.73 483 PHE B CA 1
ATOM 3636 C C . PHE B 1 162 ? -29.120 2.512 59.641 1.00 7.51 483 PHE B C 1
ATOM 3637 O O . PHE B 1 162 ? -28.006 2.942 59.939 1.00 7.94 483 PHE B O 1
ATOM 3645 N N . GLN B 1 163 ? -30.242 3.019 60.143 1.00 6.22 484 GLN B N 1
ATOM 3646 C CA . GLN B 1 163 ? -30.199 4.039 61.183 1.00 7.96 484 GLN B CA 1
ATOM 3647 C C . GLN B 1 163 ? -29.409 3.523 62.385 1.00 8.38 484 GLN B C 1
ATOM 3648 O O . GLN B 1 163 ? -29.663 2.421 62.878 1.00 8.10 484 GLN B O 1
ATOM 3654 N N . GLU B 1 164 ? -28.446 4.330 62.826 1.00 7.57 485 GLU B N 1
ATOM 3655 C CA . GLU B 1 164 ? -27.544 4.013 63.943 1.00 8.67 485 GLU B CA 1
ATOM 3656 C C . GLU B 1 164 ? -26.619 2.833 63.661 1.00 8.76 485 GLU B C 1
ATOM 3657 O O . GLU B 1 164 ? -26.027 2.273 64.588 1.00 8.56 485 GLU B O 1
ATOM 3663 N N . ASN B 1 165 ? -26.488 2.464 62.384 1.00 8.58 486 ASN B N 1
ATOM 3664 C CA . ASN B 1 165 ? -25.696 1.291 61.984 1.00 9.05 486 ASN B CA 1
ATOM 3665 C C . ASN B 1 165 ? -26.133 0.023 62.725 1.00 8.62 486 ASN B C 1
ATOM 3666 O O . ASN B 1 165 ? -25.323 -0.853 63.038 1.00 7.39 486 ASN B O 1
ATOM 3671 N N . PHE B 1 166 ? -27.434 -0.060 62.991 1.00 8.73 487 PHE B N 1
ATOM 3672 C CA . PHE B 1 166 ? -27.995 -1.089 63.853 1.00 8.85 487 PHE B CA 1
ATOM 3673 C C . PHE B 1 166 ? -28.991 -1.943 63.074 1.00 9.91 487 PHE B C 1
ATOM 3674 O O . PHE B 1 166 ? -29.908 -1.414 62.451 1.00 8.87 487 PHE B O 1
ATOM 3682 N N . LEU B 1 167 ? -28.792 -3.259 63.103 1.00 8.70 488 LEU B N 1
ATOM 3683 C CA . LEU B 1 167 ? -29.737 -4.192 62.484 1.00 9.07 488 LEU B CA 1
ATOM 3684 C C . LEU B 1 167 ? -30.857 -4.539 63.469 1.00 8.59 488 LEU B C 1
ATOM 3685 O O . LEU B 1 167 ? -30.619 -5.250 64.445 1.00 9.36 488 LEU B O 1
ATOM 3690 N N . PRO B 1 168 ? -32.079 -4.025 63.228 1.00 9.29 489 PRO B N 1
ATOM 3691 C CA . PRO B 1 168 ? -33.200 -4.334 64.108 1.00 10.63 489 PRO B CA 1
ATOM 3692 C C . PRO B 1 168 ? -33.891 -5.644 63.707 1.00 10.77 489 PRO B C 1
ATOM 3693 O O . PRO B 1 168 ? -33.496 -6.275 62.723 1.00 11.04 489 PRO B O 1
ATOM 3697 N N . ASP B 1 169 ? -34.901 -6.049 64.472 1.00 11.54 490 ASP B N 1
ATOM 3698 C CA . ASP B 1 169 ? -35.677 -7.248 64.157 1.00 12.55 490 ASP B CA 1
ATOM 3699 C C . ASP B 1 169 ? -36.643 -6.982 63.007 1.00 11.43 490 ASP B C 1
ATOM 3700 O O . ASP B 1 169 ? -37.839 -6.781 63.223 1.00 14.41 490 ASP B O 1
ATOM 3705 N N . ILE B 1 170 ? -36.109 -6.983 61.788 1.00 11.04 491 ILE B N 1
ATOM 3706 C CA . ILE B 1 170 ? -36.901 -6.688 60.589 1.00 11.74 491 ILE B CA 1
ATOM 3707 C C . ILE B 1 170 ? -37.257 -7.948 59.790 1.00 11.10 491 ILE B C 1
ATOM 3708 O O . ILE B 1 170 ? -37.954 -7.863 58.775 1.00 8.96 491 ILE B O 1
ATOM 3713 N N . PHE B 1 171 ? -36.789 -9.107 60.260 1.00 9.93 492 PHE B N 1
ATOM 3714 C CA . PHE B 1 171 ? -36.956 -10.370 59.530 1.00 10.48 492 PHE B CA 1
ATOM 3715 C C . PHE B 1 171 ? -37.932 -11.344 60.185 1.00 12.77 492 PHE B C 1
ATOM 3716 O O . PHE B 1 171 ? -38.090 -12.474 59.722 1.00 12.23 492 PHE B O 1
ATOM 3724 N N . THR B 1 172 ? -38.593 -10.902 61.249 1.00 12.93 493 THR B N 1
ATOM 3725 C CA . THR B 1 172 ? -39.423 -11.792 62.073 1.00 15.71 493 THR B CA 1
ATOM 3726 C C . THR B 1 172 ? -40.561 -12.514 61.321 1.00 14.45 493 THR B C 1
ATOM 3727 O O . THR B 1 172 ? -40.925 -13.629 61.681 1.00 15.91 493 THR B O 1
ATOM 3731 N N . GLU B 1 173 ? -41.097 -11.890 60.274 1.00 14.35 494 GLU B N 1
ATOM 3732 C CA . GLU B 1 173 ? -42.164 -12.499 59.469 1.00 15.11 494 GLU B CA 1
ATOM 3733 C C . GLU B 1 173 ? -41.634 -13.428 58.373 1.00 13.75 494 GLU B C 1
ATOM 3734 O O . GLU B 1 173 ? -42.403 -14.169 57.764 1.00 14.51 494 GLU B O 1
ATOM 3740 N N . LEU B 1 174 ? -40.325 -13.390 58.128 1.00 11.41 495 LEU B N 1
ATOM 3741 C CA . LEU B 1 174 ? -39.736 -14.071 56.970 1.00 9.63 495 LEU B CA 1
ATOM 3742 C C . LEU B 1 174 ? -39.211 -15.472 57.308 1.00 10.86 495 LEU B C 1
ATOM 3743 O O . LEU B 1 174 ? -38.042 -15.794 57.067 1.00 10.32 495 LEU B O 1
ATOM 3748 N N . ARG B 1 175 ? -40.095 -16.317 57.864 1.00 11.12 496 ARG B N 1
ATOM 3749 C CA . ARG B 1 175 ? -39.698 -17.632 58.335 1.00 12.03 496 ARG B CA 1
ATOM 3750 C C . ARG B 1 175 ? -39.192 -18.591 57.257 1.00 12.63 496 ARG B C 1
ATOM 3751 O O . ARG B 1 175 ? -38.485 -19.546 57.573 1.00 12.70 496 ARG B O 1
ATOM 3759 N N . ASN B 1 176 ? -39.543 -18.337 55.997 1.00 11.61 497 ASN B N 1
ATOM 3760 C CA . ASN B 1 176 ? -39.089 -19.190 54.891 1.00 11.67 497 ASN B CA 1
ATOM 3761 C C . ASN B 1 176 ? -37.779 -18.746 54.211 1.00 9.58 497 ASN B C 1
ATOM 3762 O O . ASN B 1 176 ? -37.344 -19.364 53.239 1.00 9.95 497 ASN B O 1
ATOM 3767 N N . LEU B 1 177 ? -37.147 -17.692 54.728 1.00 9.57 498 LEU B N 1
ATOM 3768 C CA . LEU B 1 177 ? -35.895 -17.191 54.141 1.00 9.33 498 LEU B CA 1
ATOM 3769 C C . LEU B 1 177 ? -34.810 -18.258 54.097 1.00 9.25 498 LEU B C 1
ATOM 3770 O O . LEU B 1 177 ? -34.536 -18.908 55.110 1.00 8.66 498 LEU B O 1
ATOM 3775 N N . THR B 1 178 ? -34.199 -18.429 52.924 1.00 8.54 499 THR B N 1
ATOM 3776 C CA . THR B 1 178 ? -33.054 -19.334 52.762 1.00 10.07 499 THR B CA 1
ATOM 3777 C C . THR B 1 178 ? -31.757 -18.596 52.422 1.00 10.00 499 THR B C 1
ATOM 3778 O O . THR B 1 178 ? -30.665 -19.133 52.601 1.00 11.23 499 THR B O 1
ATOM 3782 N N . PHE B 1 179 ? -31.883 -17.367 51.927 1.00 8.82 500 PHE B N 1
ATOM 3783 C CA . PHE B 1 179 ? -30.731 -16.585 51.482 1.00 8.15 500 PHE B CA 1
ATOM 3784 C C . PHE B 1 179 ? -30.914 -15.133 51.902 1.00 10.11 500 PHE B C 1
ATOM 3785 O O . PHE B 1 179 ? -31.932 -14.518 51.579 1.00 9.62 500 PHE B O 1
ATOM 3793 N N . LEU B 1 180 ? -29.932 -14.590 52.624 1.00 9.10 501 LEU B N 1
ATOM 3794 C CA . LEU B 1 180 ? -29.994 -13.198 53.078 1.00 9.62 501 LEU B CA 1
ATOM 3795 C C . LEU B 1 180 ? -28.670 -12.471 52.871 1.00 9.16 501 LEU B C 1
ATOM 3796 O O . LEU B 1 180 ? -27.648 -12.851 53.441 1.00 10.22 501 LEU B O 1
ATOM 3801 N N . ASP B 1 181 ? -28.704 -11.425 52.048 1.00 9.58 502 ASP B N 1
ATOM 3802 C CA . ASP B 1 181 ? -27.509 -10.649 51.722 1.00 9.07 502 ASP B CA 1
ATOM 3803 C C . ASP B 1 181 ? -27.579 -9.278 52.373 1.00 8.68 502 ASP B C 1
ATOM 3804 O O . ASP B 1 181 ? -28.383 -8.435 51.979 1.00 9.84 502 ASP B O 1
ATOM 3809 N N . LEU B 1 182 ? -26.730 -9.081 53.378 1.00 8.76 503 LEU B N 1
ATOM 3810 C CA . LEU B 1 182 ? -26.640 -7.827 54.111 1.00 10.12 503 LEU B CA 1
ATOM 3811 C C . LEU B 1 182 ? -25.242 -7.228 53.993 1.00 9.12 503 LEU B C 1
ATOM 3812 O O . LEU B 1 182 ? -24.828 -6.434 54.833 1.00 8.61 503 LEU B O 1
ATOM 3817 N N . SER B 1 183 ? -24.517 -7.612 52.947 1.00 9.62 504 SER B N 1
ATOM 3818 C CA . SER B 1 183 ? -23.156 -7.137 52.755 1.00 9.57 504 SER B CA 1
ATOM 3819 C C . SER B 1 183 ? -23.124 -5.652 52.404 1.00 10.49 504 SER B C 1
ATOM 3820 O O . SER B 1 183 ? -24.085 -5.119 51.856 1.00 8.68 504 SER B O 1
ATOM 3823 N N . GLN B 1 184 ? -22.022 -4.988 52.748 1.00 9.86 505 GLN B N 1
ATOM 3824 C CA . GLN B 1 184 ? -21.806 -3.574 52.406 1.00 12.44 505 GLN B CA 1
ATOM 3825 C C . GLN B 1 184 ? -22.899 -2.634 52.939 1.00 11.42 505 GLN B C 1
ATOM 3826 O O . GLN B 1 184 ? -23.283 -1.683 52.257 1.00 12.76 505 GLN B O 1
ATOM 3832 N N . CYS B 1 185 ? -23.393 -2.893 54.148 1.00 11.34 506 CYS B N 1
ATOM 3833 C CA . CYS B 1 185 ? -24.469 -2.084 54.726 1.00 10.14 506 CYS B CA 1
ATOM 3834 C C . CYS B 1 185 ? -24.030 -1.182 55.892 1.00 10.20 506 CYS B C 1
ATOM 3835 O O . CYS B 1 185 ? -24.872 -0.622 56.603 1.00 8.76 506 CYS B O 1
ATOM 3838 N N . GLN B 1 186 ? -22.716 -1.034 56.061 1.00 10.28 507 GLN B N 1
ATOM 3839 C CA . GLN B 1 186 ? -22.123 -0.188 57.110 1.00 11.53 507 GLN B CA 1
ATOM 3840 C C . GLN B 1 186 ? -22.547 -0.564 58.536 1.00 10.81 507 GLN B C 1
ATOM 3841 O O . GLN B 1 186 ? -22.442 0.247 59.456 1.00 10.56 507 GLN B O 1
ATOM 3847 N N . LEU B 1 187 ? -23.009 -1.800 58.719 1.00 9.14 508 LEU B N 1
ATOM 3848 C CA . LEU B 1 187 ? -23.505 -2.251 60.012 1.00 9.29 508 LEU B CA 1
ATOM 3849 C C . LEU B 1 187 ? -22.399 -2.344 61.060 1.00 10.67 508 LEU B C 1
ATOM 3850 O O . LEU B 1 187 ? -21.272 -2.730 60.754 1.00 10.82 508 LEU B O 1
ATOM 3855 N N . GLU B 1 188 ? -22.734 -1.976 62.292 1.00 8.99 509 GLU B N 1
ATOM 3856 C CA . GLU B 1 188 ? -21.791 -2.066 63.405 1.00 11.81 509 GLU B CA 1
ATOM 3857 C C . GLU B 1 188 ? -22.352 -2.860 64.572 1.00 12.59 509 GLU B C 1
ATOM 3858 O O . GLU B 1 188 ? -21.599 -3.416 65.370 1.00 12.08 509 GLU B O 1
ATOM 3864 N N . GLN B 1 189 ? -23.679 -2.893 64.676 1.00 11.44 510 GLN B N 1
ATOM 3865 C CA . GLN B 1 189 ? -24.355 -3.563 65.786 1.00 13.73 510 GLN B CA 1
ATOM 3866 C C . GLN B 1 189 ? -25.598 -4.283 65.297 1.00 14.08 510 GLN B C 1
ATOM 3867 O O . GLN B 1 189 ? -26.232 -3.855 64.333 1.00 14.15 510 GLN B O 1
ATOM 3873 N N . LEU B 1 190 ? -25.945 -5.375 65.967 1.00 15.19 511 LEU B N 1
ATOM 3874 C CA . LEU B 1 190 ? -27.180 -6.082 65.648 1.00 15.29 511 LEU B CA 1
ATOM 3875 C C . LEU B 1 190 ? -28.001 -6.401 66.887 1.00 15.58 511 LEU B C 1
ATOM 3876 O O . LEU B 1 190 ? -27.458 -6.622 67.974 1.00 15.06 511 LEU B O 1
ATOM 3881 N N . SER B 1 191 ? -29.317 -6.403 66.719 1.00 13.58 512 SER B N 1
ATOM 3882 C CA . SER B 1 191 ? -30.205 -6.918 67.746 1.00 13.34 512 SER B CA 1
ATOM 3883 C C . SER B 1 191 ? -29.865 -8.390 67.988 1.00 14.00 512 SER B C 1
ATOM 3884 O O . SER B 1 191 ? -29.697 -9.148 67.027 1.00 15.44 512 SER B O 1
ATOM 3887 N N . PRO B 1 192 ? -29.747 -8.799 69.267 1.00 14.91 513 PRO B N 1
ATOM 3888 C CA . PRO B 1 192 ? -29.402 -10.194 69.570 1.00 15.40 513 PRO B CA 1
ATOM 3889 C C . PRO B 1 192 ? -30.432 -11.191 69.028 1.00 14.99 513 PRO B C 1
ATOM 3890 O O . PRO B 1 192 ? -30.111 -12.362 68.839 1.00 15.57 513 PRO B O 1
ATOM 3894 N N . THR B 1 193 ? -31.641 -10.710 68.743 1.00 14.30 514 THR B N 1
ATOM 3895 C CA . THR B 1 193 ? -32.723 -11.563 68.249 1.00 13.11 514 THR B CA 1
ATOM 3896 C C . THR B 1 193 ? -33.023 -11.386 66.753 1.00 13.10 514 THR B C 1
ATOM 3897 O O . THR B 1 193 ? -34.009 -11.929 66.243 1.00 12.30 514 THR B O 1
ATOM 3901 N N . ALA B 1 194 ? -32.164 -10.649 66.049 1.00 11.45 515 ALA B N 1
ATOM 3902 C CA . ALA B 1 194 ? -32.394 -10.325 64.635 1.00 11.27 515 ALA B CA 1
ATOM 3903 C C . ALA B 1 194 ? -32.679 -11.540 63.744 1.00 13.38 515 ALA B C 1
ATOM 3904 O O . ALA B 1 194 ? -33.533 -11.469 62.864 1.00 13.06 515 ALA B O 1
ATOM 3906 N N . PHE B 1 195 ? -31.980 -12.649 63.985 1.00 12.06 516 PHE B N 1
ATOM 3907 C CA . PHE B 1 195 ? -32.084 -13.833 63.125 1.00 12.61 516 PHE B CA 1
ATOM 3908 C C . PHE B 1 195 ? -32.838 -15.012 63.756 1.00 13.92 516 PHE B C 1
ATOM 3909 O O . PHE B 1 195 ? -32.894 -16.091 63.165 1.00 14.09 516 PHE B O 1
ATOM 3917 N N . ASN B 1 196 ? -33.421 -14.802 64.936 1.00 13.51 517 ASN B N 1
ATOM 3918 C CA . ASN B 1 196 ? -34.002 -15.898 65.733 1.00 15.28 517 ASN B CA 1
ATOM 3919 C C . ASN B 1 196 ? -35.108 -16.724 65.066 1.00 15.58 517 ASN B C 1
ATOM 3920 O O . ASN B 1 196 ? -35.268 -17.903 65.376 1.00 15.82 517 ASN B O 1
ATOM 3925 N N . SER B 1 197 ? -35.861 -16.115 64.156 1.00 14.54 518 SER B N 1
ATOM 3926 C CA . SER B 1 197 ? -36.966 -16.816 63.493 1.00 16.95 518 SER B CA 1
ATOM 3927 C C . SER B 1 197 ? -36.579 -17.487 62.160 1.00 14.42 518 SER B C 1
ATOM 3928 O O . SER B 1 197 ? -37.414 -18.128 61.516 1.00 14.93 518 SER B O 1
ATOM 3931 N N . LEU B 1 198 ? -35.316 -17.352 61.762 1.00 13.41 519 LEU B N 1
ATOM 3932 C CA . LEU B 1 198 ? -34.877 -17.776 60.429 1.00 11.19 519 LEU B CA 1
ATOM 3933 C C . LEU B 1 198 ? -34.337 -19.208 60.407 1.00 10.43 519 LEU B C 1
ATOM 3934 O O . LEU B 1 198 ? -33.184 -19.449 60.038 1.00 9.53 519 LEU B O 1
ATOM 3939 N N . SER B 1 199 ? -35.202 -20.158 60.769 1.00 11.03 520 SER B N 1
ATOM 3940 C CA . SER B 1 199 ? -34.824 -21.569 60.915 1.00 11.82 520 SER B CA 1
ATOM 3941 C C . SER B 1 199 ? -34.449 -22.284 59.611 1.00 11.37 520 SER B C 1
ATOM 3942 O O . SER B 1 199 ? -33.846 -23.357 59.647 1.00 12.01 520 SER B O 1
ATOM 3945 N N . SER B 1 200 ? -34.807 -21.695 58.470 1.00 10.06 521 SER B N 1
ATOM 3946 C CA . SER B 1 200 ? -34.486 -22.268 57.160 1.00 9.72 521 SER B CA 1
ATOM 3947 C C . SER B 1 200 ? -33.322 -21.574 56.446 1.00 8.48 521 SER B C 1
ATOM 3948 O O . SER B 1 200 ? -32.935 -21.971 55.349 1.00 8.11 521 SER B O 1
ATOM 3951 N N . LEU B 1 201 ? -32.754 -20.549 57.075 1.00 7.82 522 LEU B N 1
ATOM 3952 C CA . LEU B 1 201 ? -31.687 -19.770 56.447 1.00 8.42 522 LEU B CA 1
ATOM 3953 C C . LEU B 1 201 ? -30.444 -20.623 56.205 1.00 9.39 522 LEU B C 1
ATOM 3954 O O . LEU B 1 201 ? -29.947 -21.277 57.124 1.00 10.77 522 LEU B O 1
ATOM 3959 N N . GLN B 1 202 ? -29.952 -20.600 54.968 1.00 8.29 523 GLN B N 1
ATOM 3960 C CA . GLN B 1 202 ? -28.794 -21.390 54.567 1.00 9.02 523 GLN B CA 1
ATOM 3961 C C . GLN B 1 202 ? -27.556 -20.526 54.327 1.00 9.95 523 GLN B C 1
ATOM 3962 O O . GLN B 1 202 ? -26.434 -20.962 54.588 1.00 9.96 523 GLN B O 1
ATOM 3968 N N . VAL B 1 203 ? -27.763 -19.316 53.806 1.00 8.59 524 VAL B N 1
ATOM 3969 C CA . VAL B 1 203 ? -26.657 -18.395 53.507 1.00 8.96 524 VAL B CA 1
ATOM 3970 C C . VAL B 1 203 ? -26.911 -17.027 54.126 1.00 10.58 524 VAL B C 1
ATOM 3971 O O . VAL B 1 203 ? -27.954 -16.414 53.885 1.00 9.47 524 VAL B O 1
ATOM 3975 N N . LEU B 1 204 ? -25.956 -16.559 54.927 1.00 9.62 525 LEU B N 1
ATOM 3976 C CA . LEU B 1 204 ? -26.037 -15.233 55.527 1.00 9.55 525 LEU B CA 1
ATOM 3977 C C . LEU B 1 204 ? -24.780 -14.463 55.159 1.00 11.29 525 LEU B C 1
ATOM 3978 O O . LEU B 1 204 ? -23.671 -14.857 55.524 1.00 10.14 525 LEU B O 1
ATOM 3983 N N . ASN B 1 205 ? -24.962 -13.376 54.417 1.00 9.00 526 ASN B N 1
ATOM 3984 C CA . ASN B 1 205 ? -23.839 -12.574 53.963 1.00 9.99 526 ASN B CA 1
ATOM 3985 C C . ASN B 1 205 ? -23.745 -11.277 54.754 1.00 10.87 526 ASN B C 1
ATOM 3986 O O . ASN B 1 205 ? -24.593 -10.397 54.618 1.00 10.62 526 ASN B O 1
ATOM 3991 N N . MET B 1 206 ? -22.711 -11.185 55.585 1.00 9.50 527 MET B N 1
ATOM 3992 C CA . MET B 1 206 ? -22.447 -9.999 56.393 1.00 9.73 527 MET B CA 1
ATOM 3993 C C . MET B 1 206 ? -21.142 -9.311 55.954 1.00 9.13 527 MET B C 1
ATOM 3994 O O . MET B 1 206 ? -20.586 -8.498 56.690 1.00 11.35 527 MET B O 1
ATOM 3999 N N . SER B 1 207 ? -20.672 -9.643 54.753 1.00 9.06 528 SER B N 1
ATOM 4000 C CA . SER B 1 207 ? -19.373 -9.180 54.258 1.00 9.30 528 SER B CA 1
ATOM 4001 C C . SER B 1 207 ? -19.300 -7.667 54.122 1.00 9.06 528 SER B C 1
ATOM 4002 O O . SER B 1 207 ? -20.274 -7.028 53.747 1.00 9.68 528 SER B O 1
ATOM 4005 N N . HIS B 1 208 ? -18.137 -7.102 54.432 1.00 8.65 529 HIS B N 1
ATOM 4006 C CA . HIS B 1 208 ? -17.869 -5.682 54.179 1.00 10.50 529 HIS B CA 1
ATOM 4007 C C . HIS B 1 208 ? -18.846 -4.746 54.902 1.00 11.42 529 HIS B C 1
ATOM 4008 O O . HIS B 1 208 ? -19.264 -3.722 54.366 1.00 13.36 529 HIS B O 1
ATOM 4015 N N . ASN B 1 209 ? -19.227 -5.123 56.115 1.00 10.43 530 ASN B N 1
ATOM 4016 C CA . ASN B 1 209 ? -19.858 -4.186 57.027 1.00 10.36 530 ASN B CA 1
ATOM 4017 C C . ASN B 1 209 ? -18.758 -3.594 57.902 1.00 11.94 530 ASN B C 1
ATOM 4018 O O . ASN B 1 209 ? -17.586 -3.635 57.519 1.00 14.49 530 ASN B O 1
ATOM 4023 N N . ASN B 1 210 ? -19.108 -3.050 59.062 1.00 10.58 531 ASN B N 1
ATOM 4024 C CA . ASN B 1 210 ? -18.103 -2.430 59.920 1.00 11.29 531 ASN B CA 1
ATOM 4025 C C . ASN B 1 210 ? -18.101 -3.003 61.335 1.00 9.90 531 ASN B C 1
ATOM 4026 O O . ASN B 1 210 ? -17.923 -2.277 62.309 1.00 10.05 531 ASN B O 1
ATOM 4031 N N . PHE B 1 211 ? -18.303 -4.316 61.434 1.00 9.71 532 PHE B N 1
ATOM 4032 C CA . PHE B 1 211 ? -18.303 -5.008 62.723 1.00 10.02 532 PHE B CA 1
ATOM 4033 C C . PHE B 1 211 ? -16.899 -5.124 63.297 1.00 9.69 532 PHE B C 1
ATOM 4034 O O . PHE B 1 211 ? -15.968 -5.519 62.596 1.00 9.04 532 PHE B O 1
ATOM 4042 N N . PHE B 1 212 ? -16.760 -4.776 64.573 1.00 10.12 533 PHE B N 1
ATOM 4043 C CA . PHE B 1 212 ? -15.488 -4.915 65.289 1.00 11.50 533 PHE B CA 1
ATOM 4044 C C . PHE B 1 212 ? -15.449 -6.167 66.153 1.00 11.34 533 PHE B C 1
ATOM 4045 O O . PHE B 1 212 ? -14.400 -6.528 66.692 1.00 12.48 533 PHE B O 1
ATOM 4053 N N . SER B 1 213 ? -16.594 -6.835 66.267 1.00 11.12 534 SER B N 1
ATOM 4054 C CA . SER B 1 213 ? -16.692 -8.051 67.059 1.00 11.18 534 SER B CA 1
ATOM 4055 C C . SER B 1 213 ? -17.462 -9.149 66.336 1.00 11.72 534 SER B C 1
ATOM 4056 O O . SER B 1 213 ? -18.222 -8.881 65.401 1.00 10.43 534 SER B O 1
ATOM 4059 N N . LEU B 1 214 ? -17.235 -10.383 66.774 1.00 10.24 535 LEU B N 1
ATOM 4060 C CA . LEU B 1 214 ? -17.958 -11.549 66.285 1.00 10.56 535 LEU B CA 1
ATOM 4061 C C . LEU B 1 214 ? -18.387 -12.389 67.477 1.00 12.22 535 LEU B C 1
ATOM 4062 O O . LEU B 1 214 ? -17.602 -12.620 68.389 1.00 12.89 535 LEU B O 1
ATOM 4067 N N . ASP B 1 215 ? -19.637 -12.834 67.467 1.00 11.94 536 ASP B N 1
ATOM 4068 C CA . ASP B 1 215 ? -20.151 -13.692 68.522 1.00 13.29 536 ASP B CA 1
ATOM 4069 C C . ASP B 1 215 ? -20.905 -14.871 67.929 1.00 13.57 536 ASP B C 1
ATOM 4070 O O . ASP B 1 215 ? -21.262 -14.852 66.754 1.00 14.49 536 ASP B O 1
ATOM 4075 N N . THR B 1 216 ? -21.127 -15.898 68.742 1.00 11.13 537 THR B N 1
ATOM 4076 C CA . THR B 1 216 ? -21.875 -17.076 68.303 1.00 11.49 537 THR B CA 1
ATOM 4077 C C . THR B 1 216 ? -23.354 -16.992 68.696 1.00 11.24 537 THR B C 1
ATOM 4078 O O . THR B 1 216 ? -24.210 -17.586 68.035 1.00 11.37 537 THR B O 1
ATOM 4082 N N . PHE B 1 217 ? -23.653 -16.226 69.745 1.00 11.38 538 PHE B N 1
ATOM 4083 C CA . PHE B 1 217 ? -25.022 -16.166 70.279 1.00 11.91 538 PHE B CA 1
ATOM 4084 C C . PHE B 1 217 ? -26.133 -15.718 69.297 1.00 12.61 538 PHE B C 1
ATOM 4085 O O . PHE B 1 217 ? -27.233 -16.267 69.351 1.00 13.33 538 PHE B O 1
ATOM 4093 N N . PRO B 1 218 ? -25.853 -14.757 68.388 1.00 12.79 539 PRO B N 1
ATOM 4094 C CA . PRO B 1 218 ? -26.956 -14.394 67.480 1.00 13.45 539 PRO B CA 1
ATOM 4095 C C . PRO B 1 218 ? -27.323 -15.457 66.431 1.00 13.46 539 PRO B C 1
ATOM 4096 O O . PRO B 1 218 ? -28.363 -15.332 65.779 1.00 13.93 539 PRO B O 1
ATOM 4100 N N . TYR B 1 219 ? -26.486 -16.485 66.284 1.00 12.08 540 TYR B N 1
ATOM 4101 C CA . TYR B 1 219 ? -26.677 -17.512 65.254 1.00 13.78 540 TYR B CA 1
ATOM 4102 C C . TYR B 1 219 ? -27.103 -18.858 65.821 1.00 13.36 540 TYR B C 1
ATOM 4103 O O . TYR B 1 219 ? -27.225 -19.835 65.080 1.00 12.41 540 TYR B O 1
ATOM 4112 N N . LYS B 1 220 ? -27.351 -18.892 67.131 1.00 15.52 541 LYS B N 1
ATOM 4113 C CA . LYS B 1 220 ? -27.705 -20.127 67.845 1.00 17.98 541 LYS B CA 1
ATOM 4114 C C . LYS B 1 220 ? -28.918 -20.866 67.278 1.00 17.14 541 LYS B C 1
ATOM 4115 O O . LYS B 1 220 ? -28.944 -22.095 67.279 1.00 18.90 541 LYS B O 1
ATOM 4121 N N . CYS B 1 221 ? -29.904 -20.117 66.790 1.00 17.79 542 CYS B N 1
ATOM 4122 C CA . CYS B 1 221 ? -31.143 -20.692 66.256 1.00 18.51 542 CYS B CA 1
ATOM 4123 C C . CYS B 1 221 ? -31.072 -21.063 64.777 1.00 16.57 542 CYS B C 1
ATOM 4124 O O . CYS B 1 221 ? -32.020 -21.638 64.231 1.00 15.67 542 CYS B O 1
ATOM 4127 N N . LEU B 1 222 ? -29.955 -20.734 64.132 1.00 14.24 543 LEU B N 1
ATOM 4128 C CA . LEU B 1 222 ? -29.822 -20.919 62.689 1.00 13.33 543 LEU B CA 1
ATOM 4129 C C . LEU B 1 222 ? -29.368 -22.331 62.322 1.00 12.62 543 LEU B C 1
ATOM 4130 O O . LEU B 1 222 ? -28.278 -22.535 61.782 1.00 11.79 543 LEU B O 1
ATOM 4135 N N . ASN B 1 223 ? -30.233 -23.303 62.586 1.00 11.91 544 ASN B N 1
ATOM 4136 C CA . ASN B 1 223 ? -29.856 -24.708 62.447 1.00 12.58 544 ASN B CA 1
ATOM 4137 C C . ASN B 1 223 ? -29.906 -25.264 61.019 1.00 11.95 544 ASN B C 1
ATOM 4138 O O . ASN B 1 223 ? -29.664 -26.456 60.808 1.00 13.44 544 ASN B O 1
ATOM 4143 N N . SER B 1 224 ? -30.199 -24.396 60.049 1.00 10.00 545 SER B N 1
ATOM 4144 C CA . SER B 1 224 ? -30.039 -24.728 58.630 1.00 10.93 545 SER B CA 1
ATOM 4145 C C . SER B 1 224 ? -28.858 -23.987 57.979 1.00 10.82 545 SER B C 1
ATOM 4146 O O . SER B 1 224 ? -28.576 -24.192 56.801 1.00 10.72 545 SER B O 1
ATOM 4149 N N . LEU B 1 225 ? -28.179 -23.128 58.742 1.00 10.91 546 LEU B N 1
ATOM 4150 C CA . LEU B 1 225 ? -27.137 -22.256 58.185 1.00 10.35 546 LEU B CA 1
ATOM 4151 C C . LEU B 1 225 ? -25.914 -23.039 57.724 1.00 10.81 546 LEU B C 1
ATOM 4152 O O . LEU B 1 225 ? -25.348 -23.813 58.492 1.00 9.99 546 LEU B O 1
ATOM 4157 N N . GLN B 1 226 ? -25.523 -22.820 56.468 1.00 10.79 547 GLN B N 1
ATOM 4158 C CA . GLN B 1 226 ? -24.390 -23.510 55.850 1.00 10.75 547 GLN B CA 1
ATOM 4159 C C . GLN B 1 226 ? -23.200 -22.590 55.579 1.00 10.19 547 GLN B C 1
ATOM 4160 O O . GLN B 1 226 ? -22.051 -23.012 55.690 1.00 9.57 547 GLN B O 1
ATOM 4166 N N . VAL B 1 227 ? -23.486 -21.343 55.208 1.00 8.36 548 VAL B N 1
ATOM 4167 C CA . VAL B 1 227 ? -22.450 -20.365 54.854 1.00 9.12 548 VAL B CA 1
ATOM 4168 C C . VAL B 1 227 ? -22.646 -19.062 55.630 1.00 10.77 548 VAL B C 1
ATOM 4169 O O . VAL B 1 227 ? -23.717 -18.463 55.577 1.00 8.93 548 VAL B O 1
ATOM 4173 N N . LEU B 1 228 ? -21.604 -18.634 56.340 1.00 10.50 549 LEU B N 1
ATOM 4174 C CA . LEU B 1 228 ? -21.613 -17.354 57.042 1.00 10.49 549 LEU B CA 1
ATOM 4175 C C . LEU B 1 228 ? -20.428 -16.536 56.541 1.00 10.88 549 LEU B C 1
ATOM 4176 O O . LEU B 1 228 ? -19.274 -16.916 56.749 1.00 11.35 549 LEU B O 1
ATOM 4181 N N . ASP B 1 229 ? -20.719 -15.421 55.878 1.00 8.53 550 ASP B N 1
ATOM 4182 C CA . ASP B 1 229 ? -19.683 -14.580 55.296 1.00 8.88 550 ASP B CA 1
ATOM 4183 C C . ASP B 1 229 ? -19.466 -13.319 56.136 1.00 10.13 550 ASP B C 1
ATOM 4184 O O . ASP B 1 229 ? -20.289 -12.396 56.129 1.00 8.77 550 ASP B O 1
ATOM 4189 N N . TYR B 1 230 ? -18.356 -13.302 56.864 1.00 9.79 551 TYR B N 1
ATOM 4190 C CA . TYR B 1 230 ? -17.955 -12.146 57.662 1.00 10.80 551 TYR B CA 1
ATOM 4191 C C . TYR B 1 230 ? -16.647 -11.507 57.174 1.00 8.87 551 TYR B C 1
ATOM 4192 O O . TYR B 1 230 ? -15.991 -10.769 57.910 1.00 10.55 551 TYR B O 1
ATOM 4201 N N . SER B 1 231 ? -16.282 -11.788 55.929 1.00 9.65 552 SER B N 1
ATOM 4202 C CA . SER B 1 231 ? -15.105 -11.176 55.310 1.00 9.53 552 SER B CA 1
ATOM 4203 C C . SER B 1 231 ? -15.210 -9.652 55.305 1.00 9.67 552 SER B C 1
ATOM 4204 O O . SER B 1 231 ? -16.311 -9.096 55.379 1.00 10.22 552 SER B O 1
ATOM 4207 N N . LEU B 1 232 ? -14.059 -8.985 55.245 1.00 8.49 553 LEU B N 1
ATOM 4208 C CA . LEU B 1 232 ? -13.995 -7.535 55.008 1.00 11.04 553 LEU B CA 1
ATOM 4209 C C . LEU B 1 232 ? -14.653 -6.658 56.087 1.00 11.94 553 LEU B C 1
ATOM 4210 O O . LEU B 1 232 ? -15.087 -5.535 55.809 1.00 12.90 553 LEU B O 1
ATOM 4215 N N . ASN B 1 233 ? -14.718 -7.178 57.310 1.00 11.13 554 ASN B N 1
ATOM 4216 C CA . ASN B 1 233 ? -15.122 -6.382 58.470 1.00 9.86 554 ASN B CA 1
ATOM 4217 C C . ASN B 1 233 ? -13.880 -5.964 59.264 1.00 10.39 554 ASN B C 1
ATOM 4218 O O . ASN B 1 233 ? -12.766 -6.038 58.745 1.00 9.98 554 ASN B O 1
ATOM 4223 N N . HIS B 1 234 ? -14.073 -5.530 60.510 1.00 9.10 555 HIS B N 1
ATOM 4224 C CA . HIS B 1 234 ? -12.959 -5.113 61.373 1.00 10.58 555 HIS B CA 1
ATOM 4225 C C . HIS B 1 234 ? -12.902 -5.969 62.634 1.00 10.48 555 HIS B C 1
ATOM 4226 O O . HIS B 1 234 ? -12.622 -5.474 63.729 1.00 11.28 555 HIS B O 1
ATOM 4233 N N . ILE B 1 235 ? -13.171 -7.259 62.474 1.00 9.82 556 ILE B N 1
ATOM 4234 C CA . ILE B 1 235 ? -13.347 -8.149 63.615 1.00 9.58 556 ILE B CA 1
ATOM 4235 C C . ILE B 1 235 ? -12.034 -8.356 64.367 1.00 10.33 556 ILE B C 1
ATOM 4236 O O . ILE B 1 235 ? -11.016 -8.697 63.770 1.00 10.17 556 ILE B O 1
ATOM 4241 N N . MET B 1 236 ? -12.064 -8.114 65.674 1.00 9.52 557 MET B N 1
ATOM 4242 C CA . MET B 1 236 ? -10.877 -8.285 66.514 1.00 13.32 557 MET B CA 1
ATOM 4243 C C . MET B 1 236 ? -11.160 -8.803 67.931 1.00 10.82 557 MET B C 1
ATOM 4244 O O . MET B 1 236 ? -10.231 -9.025 68.717 1.00 10.31 557 MET B O 1
ATOM 4249 N N . THR B 1 237 ? -12.438 -9.013 68.241 1.00 10.28 558 THR B N 1
ATOM 4250 C CA . THR B 1 237 ? -12.851 -9.475 69.565 1.00 9.84 558 THR B CA 1
ATOM 4251 C C . THR B 1 237 ? -14.270 -10.052 69.518 1.00 10.12 558 THR B C 1
ATOM 4252 O O . THR B 1 237 ? -14.860 -10.171 68.446 1.00 8.96 558 THR B O 1
ATOM 4256 N N . SER B 1 238 ? -14.790 -10.434 70.680 1.00 8.52 559 SER B N 1
ATOM 4257 C CA . SER B 1 238 ? -16.178 -10.850 70.823 1.00 10.48 559 SER B CA 1
ATOM 4258 C C . SER B 1 238 ? -16.798 -10.102 71.992 1.00 10.47 559 SER B C 1
ATOM 4259 O O . SER B 1 238 ? -16.089 -9.679 72.900 1.00 10.26 559 SER B O 1
ATOM 4262 N N . LYS B 1 239 ? -18.118 -9.931 71.963 1.00 12.57 560 LYS B N 1
ATOM 4263 C CA . LYS B 1 239 ? -18.848 -9.391 73.110 1.00 12.57 560 LYS B CA 1
ATOM 4264 C C . LYS B 1 239 ? -18.669 -10.293 74.325 1.00 11.78 560 LYS B C 1
ATOM 4265 O O . LYS B 1 239 ? -18.224 -9.841 75.383 1.00 11.65 560 LYS B O 1
ATOM 4271 N N . LYS B 1 240 ? -19.009 -11.568 74.159 1.00 9.89 561 LYS B N 1
ATOM 4272 C CA . LYS B 1 240 ? -18.924 -12.537 75.247 1.00 11.89 561 LYS B CA 1
ATOM 4273 C C . LYS B 1 240 ? -17.509 -13.068 75.380 1.00 11.35 561 LYS B C 1
ATOM 4274 O O . LYS B 1 240 ? -16.850 -13.375 74.384 1.00 9.36 561 LYS B O 1
ATOM 4280 N N . GLN B 1 241 ? -17.050 -13.176 76.623 1.00 10.22 562 GLN B N 1
ATOM 4281 C CA . GLN B 1 241 ? -15.719 -13.693 76.909 1.00 11.87 562 GLN B CA 1
ATOM 4282 C C . GLN B 1 241 ? -15.606 -15.165 76.526 1.00 14.76 562 GLN B C 1
ATOM 4283 O O . GLN B 1 241 ? -14.569 -15.609 76.032 1.00 15.79 562 GLN B O 1
ATOM 4289 N N . GLU B 1 242 ? -16.688 -15.910 76.744 1.00 15.15 563 GLU B N 1
ATOM 4290 C CA . GLU B 1 242 ? -16.725 -17.332 76.432 1.00 16.86 563 GLU B CA 1
ATOM 4291 C C . GLU B 1 242 ? -17.576 -17.579 75.195 1.00 16.64 563 GLU B C 1
ATOM 4292 O O . GLU B 1 242 ? -18.808 -17.586 75.254 1.00 16.76 563 GLU B O 1
ATOM 4298 N N . LEU B 1 243 ? -16.900 -17.766 74.070 1.00 16.44 564 LEU B N 1
ATOM 4299 C CA . LEU B 1 243 ? -17.576 -18.064 72.818 1.00 15.81 564 LEU B CA 1
ATOM 4300 C C . LEU B 1 243 ? -17.909 -19.539 72.764 1.00 16.27 564 LEU B C 1
ATOM 4301 O O . LEU B 1 243 ? -17.144 -20.376 73.245 1.00 17.37 564 LEU B O 1
ATOM 4306 N N . GLN B 1 244 ? -19.062 -19.853 72.189 1.00 15.93 565 GLN B N 1
ATOM 4307 C CA . GLN B 1 244 ? -19.471 -21.240 72.026 1.00 14.48 565 GLN B CA 1
ATOM 4308 C C . GLN B 1 244 ? -19.134 -21.700 70.605 1.00 13.54 565 GLN B C 1
ATOM 4309 O O . GLN B 1 244 ? -18.117 -21.290 70.029 1.00 14.26 565 GLN B O 1
ATOM 4315 N N . HIS B 1 245 ? -19.972 -22.562 70.050 1.00 10.89 566 HIS B N 1
ATOM 4316 C CA . HIS B 1 245 ? -19.790 -23.015 68.682 1.00 11.40 566 HIS B CA 1
ATOM 4317 C C . HIS B 1 245 ? -20.877 -22.422 67.805 1.00 10.69 566 HIS B C 1
ATOM 4318 O O . HIS B 1 245 ? -21.956 -22.074 68.291 1.00 9.58 566 HIS B O 1
ATOM 4325 N N . PHE B 1 246 ? -20.593 -22.300 66.513 1.00 9.80 567 PHE B N 1
ATOM 4326 C CA . PHE B 1 246 ? -21.639 -21.988 65.550 1.00 10.09 567 PHE B CA 1
ATOM 4327 C C . PHE B 1 246 ? -22.566 -23.198 65.421 1.00 11.66 567 PHE B C 1
ATOM 4328 O O . PHE B 1 246 ? -22.223 -24.287 65.897 1.00 9.49 567 PHE B O 1
ATOM 4336 N N . PRO B 1 247 ? -23.750 -23.015 64.802 1.00 11.60 568 PRO B N 1
ATOM 4337 C CA . PRO B 1 247 ? -24.625 -24.166 64.587 1.00 11.31 568 PRO B CA 1
ATOM 4338 C C . PRO B 1 247 ? -23.897 -25.288 63.865 1.00 10.38 568 PRO B C 1
ATOM 4339 O O . PRO B 1 247 ? -23.029 -25.031 63.020 1.00 9.01 568 PRO B O 1
ATOM 4343 N N . SER B 1 248 ? -24.249 -26.521 64.216 1.00 9.74 569 SER B N 1
ATOM 4344 C CA . SER B 1 248 ? -23.627 -27.710 63.639 1.00 9.25 569 SER B CA 1
ATOM 4345 C C . SER B 1 248 ? -23.817 -27.835 62.129 1.00 8.85 569 SER B C 1
ATOM 4346 O O . SER B 1 248 ? -23.053 -28.538 61.470 1.00 8.77 569 SER B O 1
ATOM 4349 N N . SER B 1 249 ? -24.824 -27.152 61.587 1.00 8.30 570 SER B N 1
ATOM 4350 C CA . SER B 1 249 ? -25.067 -27.156 60.137 1.00 9.02 570 SER B CA 1
ATOM 4351 C C . SER B 1 249 ? -23.990 -26.411 59.342 1.00 7.89 570 SER B C 1
ATOM 4352 O O . SER B 1 249 ? -23.790 -26.679 58.152 1.00 8.95 570 SER B O 1
ATOM 4355 N N . LEU B 1 250 ? -23.299 -25.476 59.993 1.00 6.78 571 LEU B N 1
ATOM 4356 C CA . LEU B 1 250 ? -22.344 -24.605 59.300 1.00 7.48 571 LEU B CA 1
ATOM 4357 C C . LEU B 1 250 ? -21.186 -25.352 58.625 1.00 9.15 571 LEU B C 1
ATOM 4358 O O . LEU B 1 250 ? -20.534 -26.204 59.236 1.00 8.42 571 LEU B O 1
ATOM 4363 N N . ALA B 1 251 ? -20.950 -25.017 57.360 1.00 7.42 572 ALA B N 1
ATOM 4364 C CA . ALA B 1 251 ? -19.874 -25.621 56.571 1.00 8.82 572 ALA B CA 1
ATOM 4365 C C . ALA B 1 251 ? -18.744 -24.638 56.268 1.00 9.12 572 ALA B C 1
ATOM 4366 O O . ALA B 1 251 ? -17.577 -25.033 56.169 1.00 9.06 572 ALA B O 1
ATOM 4368 N N . PHE B 1 252 ? -19.101 -23.369 56.080 1.00 9.61 573 PHE B N 1
ATOM 4369 C CA . PHE B 1 252 ? -18.135 -22.345 55.689 1.00 8.90 573 PHE B CA 1
ATOM 4370 C C . PHE B 1 252 ? -18.306 -21.085 56.526 1.00 10.97 573 PHE B C 1
ATOM 4371 O O . PHE B 1 252 ? -19.411 -20.549 56.650 1.00 11.96 573 PHE B O 1
ATOM 4379 N N . LEU B 1 253 ? -17.198 -20.629 57.094 1.00 10.30 574 LEU B N 1
ATOM 4380 C CA . LEU B 1 253 ? -17.122 -19.347 57.778 1.00 10.11 574 LEU B CA 1
ATOM 4381 C C . LEU B 1 253 ? -16.010 -18.539 57.109 1.00 11.91 574 LEU B C 1
ATOM 4382 O O . LEU B 1 253 ? -14.835 -18.916 57.183 1.00 9.03 574 LEU B O 1
ATOM 4387 N N . ASN B 1 254 ? -16.389 -17.450 56.440 1.00 8.93 575 ASN B N 1
ATOM 4388 C CA . ASN B 1 254 ? -15.421 -16.589 55.766 1.00 8.45 575 ASN B CA 1
ATOM 4389 C C . ASN B 1 254 ? -15.030 -15.411 56.658 1.00 7.71 575 ASN B C 1
ATOM 4390 O O . ASN B 1 254 ? -15.854 -14.539 56.936 1.00 8.37 575 ASN B O 1
ATOM 4395 N N . LEU B 1 255 ? -13.778 -15.406 57.113 1.00 8.56 576 LEU B N 1
ATOM 4396 C CA . LEU B 1 255 ? -13.248 -14.311 57.941 1.00 8.27 576 LEU B CA 1
ATOM 4397 C C . LEU B 1 255 ? -12.059 -13.598 57.287 1.00 8.49 576 LEU B C 1
ATOM 4398 O O . LEU B 1 255 ? -11.306 -12.884 57.958 1.00 8.58 576 LEU B O 1
ATOM 4403 N N . THR B 1 256 ? -11.892 -13.790 55.980 1.00 8.26 577 THR B N 1
ATOM 4404 C CA . THR B 1 256 ? -10.791 -13.156 55.254 1.00 7.91 577 THR B CA 1
ATOM 4405 C C . THR B 1 256 ? -10.881 -11.633 55.314 1.00 8.51 577 THR B C 1
ATOM 4406 O O . THR B 1 256 ? -11.976 -11.066 55.425 1.00 7.44 577 THR B O 1
ATOM 4410 N N . GLN B 1 257 ? -9.720 -10.980 55.268 1.00 8.41 578 GLN B N 1
ATOM 4411 C CA . GLN B 1 257 ? -9.642 -9.525 55.143 1.00 10.26 578 GLN B CA 1
ATOM 4412 C C . GLN B 1 257 ? -10.339 -8.787 56.292 1.00 10.90 578 GLN B C 1
ATOM 4413 O O . GLN B 1 257 ? -11.009 -7.778 56.084 1.00 10.75 578 GLN B O 1
ATOM 4419 N N . ASN B 1 258 ? -10.184 -9.323 57.498 1.00 11.55 579 ASN B N 1
ATOM 4420 C CA . ASN B 1 258 ? -10.558 -8.630 58.724 1.00 11.27 579 ASN B CA 1
ATOM 4421 C C . ASN B 1 258 ? -9.309 -8.047 59.382 1.00 12.33 579 ASN B C 1
ATOM 4422 O O . ASN B 1 258 ? -8.222 -8.632 59.301 1.00 9.91 579 ASN B O 1
ATOM 4427 N N . ASP B 1 259 ? -9.477 -6.902 60.036 1.00 11.56 580 ASP B N 1
ATOM 4428 C CA . ASP B 1 259 ? -8.378 -6.213 60.708 1.00 13.06 580 ASP B CA 1
ATOM 4429 C C . ASP B 1 259 ? -8.100 -6.807 62.084 1.00 12.09 580 ASP B C 1
ATOM 4430 O O . ASP B 1 259 ? -8.308 -6.149 63.103 1.00 12.69 580 ASP B O 1
ATOM 4435 N N . PHE B 1 260 ? -7.623 -8.050 62.111 1.00 10.68 581 PHE B N 1
ATOM 4436 C CA . PHE B 1 260 ? -7.324 -8.728 63.369 1.00 8.52 581 PHE B CA 1
ATOM 4437 C C . PHE B 1 260 ? -6.263 -7.972 64.153 1.00 8.98 581 PHE B C 1
ATOM 4438 O O . PHE B 1 260 ? -5.336 -7.401 63.568 1.00 8.42 581 PHE B O 1
ATOM 4446 N N . ALA B 1 261 ? -6.424 -7.955 65.474 1.00 7.46 582 ALA B N 1
ATOM 4447 C CA . ALA B 1 261 ? -5.477 -7.298 66.367 1.00 7.92 582 ALA B CA 1
ATOM 4448 C C . ALA B 1 261 ? -4.708 -8.389 67.096 1.00 8.14 582 ALA B C 1
ATOM 4449 O O . ALA B 1 261 ? -5.215 -8.996 68.043 1.00 8.72 582 ALA B O 1
ATOM 4451 N N . CYS B 1 262 ? -3.497 -8.660 66.625 1.00 7.15 583 CYS B N 1
ATOM 4452 C CA . CYS B 1 262 ? -2.723 -9.789 67.125 1.00 8.80 583 CYS B CA 1
ATOM 4453 C C . CYS B 1 262 ? -1.898 -9.427 68.363 1.00 9.19 583 CYS B C 1
ATOM 4454 O O . CYS B 1 262 ? -0.664 -9.507 68.363 1.00 8.24 583 CYS B O 1
ATOM 4457 N N . THR B 1 263 ? -2.610 -9.055 69.423 1.00 9.35 584 THR B N 1
ATOM 4458 C CA . THR B 1 263 ? -2.007 -8.626 70.685 1.00 11.21 584 THR B CA 1
ATOM 4459 C C . THR B 1 263 ? -2.440 -9.521 71.847 1.00 10.80 584 THR B C 1
ATOM 4460 O O . THR B 1 263 ? -3.430 -10.259 71.751 1.00 9.05 584 THR B O 1
ATOM 4464 N N . CYS B 1 264 ? -1.704 -9.435 72.955 1.00 11.42 585 CYS B N 1
ATOM 4465 C CA . CYS B 1 264 ? -2.028 -10.189 74.165 1.00 11.46 585 CYS B CA 1
ATOM 4466 C C . CYS B 1 264 ? -3.445 -9.888 74.662 1.00 10.04 585 CYS B C 1
ATOM 4467 O O . CYS B 1 264 ? -4.109 -10.765 75.212 1.00 10.67 585 CYS B O 1
ATOM 4470 N N . GLU B 1 265 ? -3.908 -8.660 74.442 1.00 9.02 586 GLU B N 1
ATOM 4471 C CA . GLU B 1 265 ? -5.283 -8.282 74.778 1.00 9.07 586 GLU B CA 1
ATOM 4472 C C . GLU B 1 265 ? -6.335 -9.149 74.067 1.00 9.00 586 GLU B C 1
ATOM 4473 O O . GLU B 1 265 ? -7.482 -9.208 74.503 1.00 8.70 586 GLU B O 1
ATOM 4479 N N . HIS B 1 266 ? -5.945 -9.824 72.986 1.00 7.10 587 HIS B N 1
ATOM 4480 C CA . HIS B 1 266 ? -6.897 -10.654 72.240 1.00 7.72 587 HIS B CA 1
ATOM 4481 C C . HIS B 1 266 ? -6.455 -12.105 72.090 1.00 7.28 587 HIS B C 1
ATOM 4482 O O . HIS B 1 266 ? -6.871 -12.800 71.155 1.00 5.65 587 HIS B O 1
ATOM 4489 N N . GLN B 1 267 ? -5.627 -12.563 73.028 1.00 8.02 588 GLN B N 1
ATOM 4490 C CA . GLN B 1 267 ? -5.110 -13.924 73.024 1.00 9.08 588 GLN B CA 1
ATOM 4491 C C . GLN B 1 267 ? -6.240 -14.956 72.965 1.00 9.89 588 GLN B C 1
ATOM 4492 O O . GLN B 1 267 ? -6.179 -15.911 72.186 1.00 8.21 588 GLN B O 1
ATOM 4498 N N . SER B 1 268 ? -7.273 -14.744 73.780 1.00 7.62 589 SER B N 1
ATOM 4499 C CA . SER B 1 268 ? -8.397 -15.677 73.872 1.00 8.77 589 SER B CA 1
ATOM 4500 C C . SER B 1 268 ? -9.215 -15.747 72.589 1.00 6.72 589 SER B C 1
ATOM 4501 O O . SER B 1 268 ? -9.549 -16.839 72.114 1.00 5.29 589 SER B O 1
ATOM 4504 N N . PHE B 1 269 ? -9.540 -14.581 72.040 1.00 6.79 590 PHE B N 1
ATOM 4505 C CA . PHE B 1 269 ? -10.305 -14.512 70.797 1.00 7.71 590 PHE B CA 1
ATOM 4506 C C . PHE B 1 269 ? -9.570 -15.210 69.665 1.00 7.73 590 PHE B C 1
ATOM 4507 O O . PHE B 1 269 ? -10.162 -16.014 68.937 1.00 7.18 590 PHE B O 1
ATOM 4515 N N . LEU B 1 270 ? -8.280 -14.909 69.534 1.00 6.94 591 LEU B N 1
ATOM 4516 C CA . LEU B 1 270 ? -7.456 -15.484 68.473 1.00 9.17 591 LEU B CA 1
ATOM 4517 C C . LEU B 1 270 ? -7.271 -16.987 68.621 1.00 9.27 591 LEU B C 1
ATOM 4518 O O . LEU B 1 270 ? -7.195 -17.695 67.620 1.00 6.93 591 LEU B O 1
ATOM 4523 N N . GLN B 1 271 ? -7.219 -17.472 69.860 1.00 6.80 592 GLN B N 1
ATOM 4524 C CA . GLN B 1 271 ? -7.214 -18.913 70.113 1.00 7.85 592 GLN B CA 1
ATOM 4525 C C . GLN B 1 271 ? -8.514 -19.559 69.622 1.00 7.45 592 GLN B C 1
ATOM 4526 O O . GLN B 1 271 ? -8.485 -20.619 68.985 1.00 8.25 592 GLN B O 1
ATOM 4532 N N . TRP B 1 272 ? -9.645 -18.916 69.911 1.00 6.93 593 TRP B N 1
ATOM 4533 C CA . TRP B 1 272 ? -10.948 -19.374 69.417 1.00 8.04 593 TRP B CA 1
ATOM 4534 C C . TRP B 1 272 ? -10.994 -19.375 67.880 1.00 8.58 593 TRP B C 1
ATOM 4535 O O . TRP B 1 272 ? -11.529 -20.303 67.276 1.00 7.01 593 TRP B O 1
ATOM 4546 N N . ILE B 1 273 ? -10.421 -18.345 67.260 1.00 8.08 594 ILE B N 1
ATOM 4547 C CA . ILE B 1 273 ? -10.314 -18.270 65.796 1.00 9.15 594 ILE B CA 1
ATOM 4548 C C . ILE B 1 273 ? -9.558 -19.481 65.228 1.00 9.61 594 ILE B C 1
ATOM 4549 O O . ILE B 1 273 ? -10.024 -20.119 64.278 1.00 9.45 594 ILE B O 1
ATOM 4554 N N . LYS B 1 274 ? -8.400 -19.788 65.816 1.00 9.23 595 LYS B N 1
ATOM 4555 C CA . LYS B 1 274 ? -7.611 -20.976 65.446 1.00 10.77 595 LYS B CA 1
ATOM 4556 C C . LYS B 1 274 ? -8.437 -22.254 65.512 1.00 11.16 595 LYS B C 1
ATOM 4557 O O . LYS B 1 274 ? -8.343 -23.109 64.630 1.00 11.12 595 LYS B O 1
ATOM 4563 N N . ASP B 1 275 ? -9.236 -22.374 66.569 1.00 9.48 596 ASP B N 1
ATOM 4564 C CA . ASP B 1 275 ? -10.083 -23.545 66.789 1.00 10.18 596 ASP B CA 1
ATOM 4565 C C . ASP B 1 275 ? -11.216 -23.691 65.755 1.00 9.81 596 ASP B C 1
ATOM 4566 O O . ASP B 1 275 ? -11.839 -24.749 65.672 1.00 10.07 596 ASP B O 1
ATOM 4571 N N . GLN B 1 276 ? -11.477 -22.638 64.975 1.00 9.28 597 GLN B N 1
ATOM 4572 C CA . GLN B 1 276 ? -12.493 -22.698 63.915 1.00 10.49 597 GLN B CA 1
ATOM 4573 C C . GLN B 1 276 ? -11.906 -23.134 62.571 1.00 9.14 597 GLN B C 1
ATOM 4574 O O . GLN B 1 276 ? -12.597 -23.099 61.548 1.00 9.73 597 GLN B O 1
ATOM 4580 N N . ARG B 1 277 ? -10.644 -23.567 62.587 1.00 8.94 598 ARG B N 1
ATOM 4581 C CA . ARG B 1 277 ? -9.883 -23.894 61.373 1.00 8.69 598 ARG B CA 1
ATOM 4582 C C . ARG B 1 277 ? -10.664 -24.639 60.292 1.00 9.19 598 ARG B C 1
ATOM 4583 O O . ARG B 1 277 ? -10.610 -24.264 59.122 1.00 10.24 598 ARG B O 1
ATOM 4591 N N . GLN B 1 278 ? -11.381 -25.693 60.679 1.00 6.05 599 GLN B N 1
ATOM 4592 C CA . GLN B 1 278 ? -12.065 -26.554 59.708 1.00 7.60 599 GLN B CA 1
ATOM 4593 C C . GLN B 1 278 ? -13.248 -25.868 59.011 1.00 5.84 599 GLN B C 1
ATOM 4594 O O . GLN B 1 278 ? -13.725 -26.350 57.978 1.00 8.31 599 GLN B O 1
ATOM 4600 N N . LEU B 1 279 ? -13.716 -24.759 59.581 1.00 5.27 600 LEU B N 1
ATOM 4601 C CA . LEU B 1 279 ? -14.782 -23.940 58.980 1.00 7.80 600 LEU B CA 1
ATOM 4602 C C . LEU B 1 279 ? -14.247 -22.858 58.044 1.00 9.79 600 LEU B C 1
ATOM 4603 O O . LEU B 1 279 ? -14.935 -22.413 57.122 1.00 9.00 600 LEU B O 1
ATOM 4608 N N . LEU B 1 280 ? -13.015 -22.438 58.300 1.00 7.58 601 LEU B N 1
ATOM 4609 C CA . LEU B 1 280 ? -12.446 -21.251 57.676 1.00 9.79 601 LEU B CA 1
ATOM 4610 C C . LEU B 1 280 ? -12.084 -21.435 56.202 1.00 10.70 601 LEU B C 1
ATOM 4611 O O . LEU B 1 280 ? -11.733 -22.537 55.762 1.00 11.43 601 LEU B O 1
ATOM 4616 N N . VAL B 1 281 ? -12.183 -20.345 55.444 1.00 10.85 602 VAL B N 1
ATOM 4617 C CA . VAL B 1 281 ? -11.814 -20.351 54.030 1.00 13.13 602 VAL B CA 1
ATOM 4618 C C . VAL B 1 281 ? -10.617 -19.433 53.764 1.00 12.67 602 VAL B C 1
ATOM 4619 O O . VAL B 1 281 ? -10.483 -18.376 54.387 1.00 10.03 602 VAL B O 1
ATOM 4623 N N . GLU B 1 282 ? -9.751 -19.862 52.846 1.00 11.83 603 GLU B N 1
ATOM 4624 C CA . GLU B 1 282 ? -8.581 -19.085 52.423 1.00 14.33 603 GLU B CA 1
ATOM 4625 C C . GLU B 1 282 ? -7.868 -18.455 53.610 1.00 12.56 603 GLU B C 1
ATOM 4626 O O . GLU B 1 282 ? -7.756 -17.232 53.697 1.00 11.92 603 GLU B O 1
ATOM 4632 N N . VAL B 1 283 ? -7.396 -19.297 54.522 1.00 9.80 604 VAL B N 1
ATOM 4633 C CA . VAL B 1 283 ? -6.786 -18.837 55.776 1.00 11.23 604 VAL B CA 1
ATOM 4634 C C . VAL B 1 283 ? -5.562 -17.930 55.586 1.00 11.46 604 VAL B C 1
ATOM 4635 O O . VAL B 1 283 ? -5.231 -17.133 56.464 1.00 12.51 604 VAL B O 1
ATOM 4639 N N . GLU B 1 284 ? -4.908 -18.042 54.433 1.00 11.05 605 GLU B N 1
ATOM 4640 C CA . GLU B 1 284 ? -3.773 -17.184 54.097 1.00 11.11 605 GLU B CA 1
ATOM 4641 C C . GLU B 1 284 ? -4.183 -15.709 53.991 1.00 11.01 605 GLU B C 1
ATOM 4642 O O . GLU B 1 284 ? -3.341 -14.811 54.080 1.00 10.91 605 GLU B O 1
ATOM 4648 N N . ARG B 1 285 ? -5.481 -15.472 53.812 1.00 9.69 606 ARG B N 1
ATOM 4649 C CA . ARG B 1 285 ? -6.019 -14.120 53.673 1.00 9.62 606 ARG B CA 1
ATOM 4650 C C . ARG B 1 285 ? -6.639 -13.608 54.974 1.00 9.14 606 ARG B C 1
ATOM 4651 O O . ARG B 1 285 ? -7.323 -12.581 54.977 1.00 9.30 606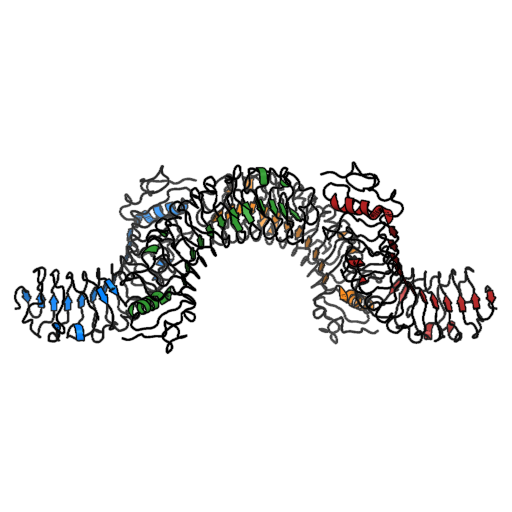 ARG B O 1
ATOM 4659 N N . MET B 1 286 ? -6.401 -14.341 56.063 1.00 7.95 607 MET B N 1
ATOM 4660 C CA . MET B 1 286 ? -6.731 -13.902 57.418 1.00 8.60 607 MET B CA 1
ATOM 4661 C C . MET B 1 286 ? -5.436 -13.451 58.075 1.00 10.02 607 MET B C 1
ATOM 4662 O O . MET B 1 286 ? -4.622 -14.275 58.505 1.00 9.75 607 MET B O 1
ATOM 4667 N N . GLU B 1 287 ? -5.244 -12.141 58.133 1.00 9.51 608 GLU B N 1
ATOM 4668 C CA . GLU B 1 287 ? -3.958 -11.568 58.506 1.00 8.16 608 GLU B CA 1
ATOM 4669 C C . GLU B 1 287 ? -4.098 -10.523 59.604 1.00 9.25 608 GLU B C 1
ATOM 4670 O O . GLU B 1 287 ? -5.121 -9.839 59.691 1.00 10.15 608 GLU B O 1
ATOM 4676 N N . CYS B 1 288 ? -3.063 -10.409 60.437 1.00 9.92 609 CYS B N 1
ATOM 4677 C CA . CYS B 1 288 ? -2.976 -9.345 61.441 1.00 10.44 609 CYS B CA 1
ATOM 4678 C C . CYS B 1 288 ? -2.900 -7.976 60.780 1.00 10.14 609 CYS B C 1
ATOM 4679 O O . CYS B 1 288 ? -2.159 -7.792 59.813 1.00 8.66 609 CYS B O 1
ATOM 4682 N N . ALA B 1 289 ? -3.667 -7.022 61.306 1.00 10.38 610 ALA B N 1
ATOM 4683 C CA . ALA B 1 289 ? -3.551 -5.621 60.897 1.00 8.86 610 ALA B CA 1
ATOM 4684 C C . ALA B 1 289 ? -2.688 -4.863 61.901 1.00 8.72 610 ALA B C 1
ATOM 4685 O O . ALA B 1 289 ? -1.983 -3.922 61.544 1.00 6.27 610 ALA B O 1
ATOM 4687 N N . THR B 1 290 ? -2.756 -5.289 63.159 1.00 8.56 611 THR B N 1
ATOM 4688 C CA . THR B 1 290 ? -1.957 -4.709 64.237 1.00 9.58 611 THR B CA 1
ATOM 4689 C C . THR B 1 290 ? -1.448 -5.860 65.112 1.00 8.13 611 THR B C 1
ATOM 4690 O O . THR B 1 290 ? -2.032 -6.943 65.096 1.00 10.26 611 THR B O 1
ATOM 4694 N N . PRO B 1 291 ? -0.351 -5.650 65.866 1.00 8.83 612 PRO B N 1
ATOM 4695 C CA . PRO B 1 291 ? 0.481 -4.453 65.944 1.00 7.82 612 PRO B CA 1
ATOM 4696 C C . PRO B 1 291 ? 1.405 -4.384 64.733 1.00 6.23 612 PRO B C 1
ATOM 4697 O O . PRO B 1 291 ? 1.423 -5.316 63.927 1.00 4.75 612 PRO B O 1
ATOM 4701 N N . SER B 1 292 ? 2.156 -3.293 64.605 1.00 7.38 613 SER B N 1
ATOM 4702 C CA . SER B 1 292 ? 3.035 -3.088 63.451 1.00 8.40 613 SER B CA 1
ATOM 4703 C C . SER B 1 292 ? 3.953 -4.286 63.186 1.00 9.39 613 SER B C 1
ATOM 4704 O O . SER B 1 292 ? 4.108 -4.712 62.042 1.00 9.94 613 SER B O 1
ATOM 4707 N N . ASP B 1 293 ? 4.536 -4.842 64.246 1.00 8.18 614 ASP B N 1
ATOM 4708 C CA . ASP B 1 293 ? 5.509 -5.928 64.115 1.00 10.61 614 ASP B CA 1
ATOM 4709 C C . ASP B 1 293 ? 4.899 -7.268 63.674 1.00 10.22 614 ASP B C 1
ATOM 4710 O O . ASP B 1 293 ? 5.627 -8.226 63.396 1.00 11.41 614 ASP B O 1
ATOM 4715 N N . LYS B 1 294 ? 3.570 -7.330 63.598 1.00 9.19 615 LYS B N 1
ATOM 4716 C CA . LYS B 1 294 ? 2.885 -8.541 63.154 1.00 8.94 615 LYS B CA 1
ATOM 4717 C C . LYS B 1 294 ? 1.975 -8.312 61.950 1.00 8.49 615 LYS B C 1
ATOM 4718 O O . LYS B 1 294 ? 1.398 -9.256 61.428 1.00 6.91 615 LYS B O 1
ATOM 4724 N N . GLN B 1 295 ? 1.860 -7.062 61.513 1.00 8.36 616 GLN B N 1
ATOM 4725 C CA . GLN B 1 295 ? 0.975 -6.692 60.410 1.00 9.35 616 GLN B CA 1
ATOM 4726 C C . GLN B 1 295 ? 1.293 -7.493 59.143 1.00 7.94 616 GLN B C 1
ATOM 4727 O O . GLN B 1 295 ? 2.435 -7.508 58.685 1.00 7.82 616 GLN B O 1
ATOM 4733 N N . GLY B 1 296 ? 0.279 -8.157 58.590 1.00 8.64 617 GLY B N 1
ATOM 4734 C CA . GLY B 1 296 ? 0.450 -8.951 57.375 1.00 10.22 617 GLY B CA 1
ATOM 4735 C C . GLY B 1 296 ? 0.677 -10.432 57.623 1.00 11.26 617 GLY B C 1
ATOM 4736 O O . GLY B 1 296 ? 0.605 -11.233 56.692 1.00 11.14 617 GLY B O 1
ATOM 4737 N N . MET B 1 297 ? 0.927 -10.802 58.871 1.00 10.61 618 MET B N 1
ATOM 4738 C CA . MET B 1 297 ? 1.130 -12.211 59.198 1.00 13.57 618 MET B CA 1
ATOM 4739 C C . MET B 1 297 ? -0.199 -12.961 59.247 1.00 9.74 618 MET B C 1
ATOM 4740 O O . MET B 1 297 ? -1.184 -12.439 59.787 1.00 8.87 618 MET B O 1
ATOM 4745 N N . PRO B 1 298 ? -0.228 -14.188 58.688 1.00 10.18 619 PRO B N 1
ATOM 4746 C CA . PRO B 1 298 ? -1.416 -15.027 58.815 1.00 9.07 619 PRO B CA 1
ATOM 4747 C C . PRO B 1 298 ? -1.696 -15.351 60.280 1.00 9.31 619 PRO B C 1
ATOM 4748 O O . PRO B 1 298 ? -0.802 -15.795 61.009 1.00 10.77 619 PRO B O 1
ATOM 4752 N N . VAL B 1 299 ? -2.932 -15.103 60.700 1.00 9.44 620 VAL B N 1
ATOM 4753 C CA . VAL B 1 299 ? -3.345 -15.236 62.097 1.00 11.55 620 VAL B CA 1
ATOM 4754 C C . VAL B 1 299 ? -3.123 -16.647 62.651 1.00 10.65 620 VAL B C 1
ATOM 4755 O O . VAL B 1 299 ? -2.727 -16.805 63.805 1.00 9.13 620 VAL B O 1
ATOM 4759 N N . LEU B 1 300 ? -3.350 -17.661 61.817 1.00 10.44 621 LEU B N 1
ATOM 4760 C CA . LEU B 1 300 ? -3.238 -19.057 62.249 1.00 12.89 621 LEU B CA 1
ATOM 4761 C C . LEU B 1 300 ? -1.796 -19.530 62.420 1.00 12.40 621 LEU B C 1
ATOM 4762 O O . LEU B 1 300 ? -1.555 -20.574 63.021 1.00 16.04 621 LEU B O 1
ATOM 4767 N N . SER B 1 301 ? -0.842 -18.763 61.903 1.00 13.59 622 SER B N 1
ATOM 4768 C CA . SER B 1 301 ? 0.570 -19.124 62.004 1.00 13.83 622 SER B CA 1
ATOM 4769 C C . SER B 1 301 ? 1.236 -18.466 63.219 1.00 14.15 622 SER B C 1
ATOM 4770 O O . SER B 1 301 ? 2.461 -18.536 63.389 1.00 13.42 622 SER B O 1
ATOM 4773 N N . LEU B 1 302 ? 0.421 -17.837 64.063 1.00 13.04 623 LEU B N 1
ATOM 4774 C CA . LEU B 1 302 ? 0.916 -17.122 65.238 1.00 14.59 623 LEU B CA 1
ATOM 4775 C C . LEU B 1 302 ? 0.514 -17.774 66.545 1.00 13.72 623 LEU B C 1
ATOM 4776 O O . LEU B 1 302 ? -0.619 -18.218 66.698 1.00 13.88 623 LEU B O 1
ATOM 4781 N N . ASN B 1 303 ? 1.455 -17.821 67.486 1.00 14.07 624 ASN B N 1
ATOM 4782 C CA . ASN B 1 303 ? 1.154 -18.173 68.868 1.00 14.09 624 ASN B CA 1
ATOM 4783 C C . ASN B 1 303 ? 1.293 -16.926 69.750 1.00 13.80 624 ASN B C 1
ATOM 4784 O O . ASN B 1 303 ? 2.403 -16.540 70.118 1.00 14.90 624 ASN B O 1
ATOM 4789 N N . ILE B 1 304 ? 0.169 -16.299 70.090 1.00 14.51 625 ILE B N 1
ATOM 4790 C CA . ILE B 1 304 ? 0.194 -15.078 70.901 1.00 14.40 625 ILE B CA 1
ATOM 4791 C C . ILE B 1 304 ? 0.436 -15.384 72.376 1.00 13.97 625 ILE B C 1
ATOM 4792 O O . ILE B 1 304 ? -0.252 -16.221 72.963 1.00 14.15 625 ILE B O 1
ATOM 4797 N N . THR B 1 305 ? 1.414 -14.692 72.962 1.00 15.33 626 THR B N 1
ATOM 4798 C CA . THR B 1 305 ? 1.736 -14.843 74.377 1.00 15.60 626 THR B CA 1
ATOM 4799 C C . THR B 1 305 ? 1.560 -13.530 75.131 1.00 16.41 626 THR B C 1
ATOM 4800 O O . THR B 1 305 ? 1.665 -12.438 74.556 1.00 17.23 626 THR B O 1
ATOM 4804 N N . CYS B 1 306 ? 1.296 -13.652 76.425 1.00 16.55 627 CYS B N 1
ATOM 4805 C CA . CYS B 1 306 ? 1.176 -12.502 77.299 1.00 18.02 627 CYS B CA 1
ATOM 4806 C C . CYS B 1 306 ? 2.401 -12.370 78.205 1.00 18.38 627 CYS B C 1
ATOM 4807 O O . CYS B 1 306 ? 2.426 -11.557 79.128 1.00 18.90 627 CYS B O 1
ATOM 4811 N N . CYS C 1 1 ? -43.184 -34.679 46.980 1.00 15.66 24 CYS C N 1
ATOM 4812 C CA . CYS C 1 1 ? -42.239 -35.041 45.893 1.00 13.86 24 CYS C CA 1
ATOM 4813 C C . CYS C 1 1 ? -41.800 -36.494 46.052 1.00 12.16 24 CYS C C 1
ATOM 4814 O O . CYS C 1 1 ? -41.374 -36.895 47.144 1.00 11.10 24 CYS C O 1
ATOM 4817 N N . PRO C 1 2 ? -41.909 -37.293 44.968 1.00 10.01 25 PRO C N 1
ATOM 4818 C CA . PRO C 1 2 ? -41.487 -38.690 44.985 1.00 8.77 25 PRO C CA 1
ATOM 4819 C C . PRO C 1 2 ? -40.045 -38.846 45.456 1.00 7.73 25 PRO C C 1
ATOM 4820 O O . PRO C 1 2 ? -39.224 -37.946 45.259 1.00 4.88 25 PRO C O 1
ATOM 4824 N N . SER C 1 3 ? -39.758 -39.983 46.082 1.00 5.36 26 SER C N 1
ATOM 4825 C CA . SER C 1 3 ? -38.429 -40.260 46.613 1.00 4.81 26 SER C CA 1
ATOM 4826 C C . SER C 1 3 ? -37.377 -40.202 45.524 1.00 4.89 26 SER C C 1
ATOM 4827 O O . SER C 1 3 ? -37.592 -40.715 44.424 1.00 2.72 26 SER C O 1
ATOM 4830 N N . ARG C 1 4 ? -36.251 -39.566 45.844 1.00 4.52 27 ARG C N 1
ATOM 4831 C CA . ARG C 1 4 ? -35.081 -39.493 44.961 1.00 6.03 27 ARG C CA 1
ATOM 4832 C C . ARG C 1 4 ? -35.285 -38.564 43.760 1.00 7.68 27 ARG C C 1
ATOM 4833 O O . ARG C 1 4 ? -34.514 -38.597 42.798 1.00 8.42 27 ARG C O 1
ATOM 4841 N N . CYS C 1 5 ? -36.307 -37.716 43.835 1.00 8.53 28 CYS C N 1
ATOM 4842 C CA . CYS C 1 5 ? -36.611 -36.780 42.758 1.00 8.96 28 CYS C CA 1
ATOM 4843 C C . CYS C 1 5 ? -36.502 -35.340 43.235 1.00 9.26 28 CYS C C 1
ATOM 4844 O O . CYS C 1 5 ? -36.491 -35.069 44.443 1.00 7.50 28 CYS C O 1
ATOM 4847 N N . SER C 1 6 ? -36.396 -34.425 42.270 1.00 10.05 29 SER C N 1
ATOM 4848 C CA . SER C 1 6 ? -36.473 -32.992 42.519 1.00 11.81 29 SER C CA 1
ATOM 4849 C C . SER C 1 6 ? -37.745 -32.468 41.874 1.00 11.92 29 SER C C 1
ATOM 4850 O O . SER C 1 6 ? -38.040 -32.794 40.720 1.00 9.55 29 SER C O 1
ATOM 4853 N N . CYS C 1 7 ? -38.499 -31.667 42.623 1.00 12.28 30 CYS C N 1
ATOM 4854 C CA . CYS C 1 7 ? -39.780 -31.147 42.157 1.00 15.09 30 CYS C CA 1
ATOM 4855 C C . CYS C 1 7 ? -39.791 -29.627 42.141 1.00 15.72 30 CYS C C 1
ATOM 4856 O O . CYS C 1 7 ? -39.409 -28.983 43.122 1.00 15.71 30 CYS C O 1
ATOM 4859 N N . SER C 1 8 ? -40.219 -29.067 41.014 1.00 17.45 31 SER C N 1
ATOM 4860 C CA . SER C 1 8 ? -40.394 -27.625 40.859 1.00 18.51 31 SER C CA 1
ATOM 4861 C C . SER C 1 8 ? -41.659 -27.379 40.044 1.00 17.96 31 SER C C 1
ATOM 4862 O O . SER C 1 8 ? -41.717 -27.710 38.856 1.00 19.01 31 SER C O 1
ATOM 4865 N N . GLY C 1 9 ? -42.678 -26.814 40.688 1.00 17.88 32 GLY C N 1
ATOM 4866 C CA . GLY C 1 9 ? -43.979 -26.638 40.055 1.00 17.97 32 GLY C CA 1
ATOM 4867 C C . GLY C 1 9 ? -44.557 -27.993 39.704 1.00 17.61 32 GLY C C 1
ATOM 4868 O O . GLY C 1 9 ? -44.706 -28.858 40.574 1.00 17.78 32 GLY C O 1
ATOM 4869 N N . THR C 1 10 ? -44.860 -28.193 38.425 1.00 16.24 33 THR C N 1
ATOM 4870 C CA . THR C 1 10 ? -45.379 -29.483 37.974 1.00 15.37 33 THR C CA 1
ATOM 4871 C C . THR C 1 10 ? -44.303 -30.332 37.277 1.00 14.36 33 THR C C 1
ATOM 4872 O O . THR C 1 10 ? -44.618 -31.314 36.606 1.00 15.27 33 THR C O 1
ATOM 4876 N N . GLU C 1 11 ? -43.038 -29.947 37.451 1.00 13.64 34 GLU C N 1
ATOM 4877 C CA . GLU C 1 11 ? -41.911 -30.664 36.854 1.00 14.80 34 GLU C CA 1
ATOM 4878 C C . GLU C 1 11 ? -41.259 -31.570 37.885 1.00 13.39 34 GLU C C 1
ATOM 4879 O O . GLU C 1 11 ? -41.045 -31.162 39.028 1.00 13.90 34 GLU C O 1
ATOM 4885 N N . ILE C 1 12 ? -40.962 -32.800 37.475 1.00 12.40 35 ILE C N 1
ATOM 4886 C CA . ILE C 1 12 ? -40.302 -33.782 38.328 1.00 12.11 35 ILE C CA 1
ATOM 4887 C C . ILE C 1 12 ? -39.086 -34.353 37.592 1.00 12.16 35 ILE C C 1
ATOM 4888 O O . ILE C 1 12 ? -39.209 -34.852 36.472 1.00 11.07 35 ILE C O 1
ATOM 4893 N N . ARG C 1 13 ? -37.916 -34.261 38.222 1.00 11.50 36 ARG C N 1
ATOM 4894 C CA . ARG C 1 13 ? -36.683 -34.830 37.671 1.00 11.94 36 ARG C CA 1
ATOM 4895 C C . ARG C 1 13 ? -36.091 -35.836 38.647 1.00 10.65 36 ARG C C 1
ATOM 4896 O O . ARG C 1 13 ? -35.839 -35.506 39.810 1.00 7.35 36 ARG C O 1
ATOM 4904 N N . CYS C 1 14 ? -35.877 -37.057 38.165 1.00 10.41 37 CYS C N 1
ATOM 4905 C CA . CYS C 1 14 ? -35.254 -38.120 38.953 1.00 10.72 37 CYS C CA 1
ATOM 4906 C C . CYS C 1 14 ? -34.109 -38.741 38.148 1.00 11.52 37 CYS C C 1
ATOM 4907 O O . CYS C 1 14 ? -34.118 -39.941 37.854 1.00 12.97 37 CYS C O 1
ATOM 4910 N N . ASN C 1 15 ? -33.124 -37.913 37.805 1.00 12.07 38 ASN C N 1
ATOM 4911 C CA . ASN C 1 15 ? -32.031 -38.303 36.905 1.00 13.10 38 ASN C CA 1
ATOM 4912 C C . ASN C 1 15 ? -30.757 -38.758 37.611 1.00 14.41 38 ASN C C 1
ATOM 4913 O O . ASN C 1 15 ? -30.386 -38.216 38.657 1.00 12.44 38 ASN C O 1
ATOM 4918 N N . SER C 1 16 ? -30.082 -39.740 37.010 1.00 14.41 39 SER C N 1
ATOM 4919 C CA . SER C 1 16 ? -28.781 -40.233 37.478 1.00 16.56 39 SER C CA 1
ATOM 4920 C C . SER C 1 16 ? -28.813 -40.666 38.945 1.00 16.74 39 SER C C 1
ATOM 4921 O O . SER C 1 16 ? -27.923 -40.319 39.727 1.00 19.32 39 SER C O 1
ATOM 4924 N N . LYS C 1 17 ? -29.841 -41.428 39.305 1.00 15.79 40 LYS C N 1
ATOM 4925 C CA . LYS C 1 17 ? -30.046 -41.864 40.684 1.00 15.03 40 LYS C CA 1
ATOM 4926 C C . LYS C 1 17 ? -29.912 -43.379 40.796 1.00 14.65 40 LYS C C 1
ATOM 4927 O O . LYS C 1 17 ? -30.211 -43.960 41.844 1.00 17.04 40 LYS C O 1
ATOM 4933 N N . GLY C 1 18 ? -29.488 -44.010 39.702 1.00 14.50 41 GLY C N 1
ATOM 4934 C CA . GLY C 1 18 ? -29.345 -45.468 39.629 1.00 13.71 41 GLY C CA 1
ATOM 4935 C C . GLY C 1 18 ? -30.628 -46.238 39.876 1.00 12.40 41 GLY C C 1
ATOM 4936 O O . GLY C 1 18 ? -30.590 -47.380 40.335 1.00 12.80 41 GLY C O 1
ATOM 4937 N N . LEU C 1 19 ? -31.766 -45.617 39.564 1.00 9.39 42 LEU C N 1
ATOM 4938 C CA . LEU C 1 19 ? -33.070 -46.214 39.812 1.00 8.04 42 LEU C CA 1
ATOM 4939 C C . LEU C 1 19 ? -33.293 -47.468 38.988 1.00 7.67 42 LEU C C 1
ATOM 4940 O O . LEU C 1 19 ? -32.968 -47.507 37.794 1.00 7.08 42 LEU C O 1
ATOM 4945 N N . THR C 1 20 ? -33.865 -48.481 39.631 1.00 7.16 43 THR C N 1
ATOM 4946 C CA . THR C 1 20 ? -34.246 -49.718 38.953 1.00 9.81 43 THR C CA 1
ATOM 4947 C C . THR C 1 20 ? -35.760 -49.820 38.774 1.00 10.36 43 THR C C 1
ATOM 4948 O O . THR C 1 20 ? -36.240 -50.654 38.009 1.00 10.31 43 THR C O 1
ATOM 4952 N N . SER C 1 21 ? -36.509 -48.974 39.481 1.00 9.55 44 SER C N 1
ATOM 4953 C CA . SER C 1 21 ? -37.957 -48.889 39.297 1.00 8.84 44 SER C CA 1
ATOM 4954 C C . SER C 1 21 ? -38.409 -47.434 39.250 1.00 9.00 44 SER C C 1
ATOM 4955 O O . SER C 1 21 ? -37.724 -46.539 39.769 1.00 8.19 44 SER C O 1
ATOM 4958 N N . VAL C 1 22 ? -39.550 -47.202 38.608 1.00 6.67 45 VAL C N 1
ATOM 4959 C CA . VAL C 1 22 ? -40.166 -45.883 38.574 1.00 6.45 45 VAL C CA 1
ATOM 4960 C C . VAL C 1 22 ? -40.597 -45.526 39.997 1.00 5.95 45 VAL C C 1
ATOM 4961 O O . VAL C 1 22 ? -41.229 -46.350 40.674 1.00 4.48 45 VAL C O 1
ATOM 4965 N N . PRO C 1 23 ? -40.232 -44.317 40.462 1.00 5.49 46 PRO C N 1
ATOM 4966 C CA . PRO C 1 23 ? -40.649 -43.830 41.777 1.00 5.89 46 PRO C CA 1
ATOM 4967 C C . PRO C 1 23 ? -42.160 -43.913 41.978 1.00 5.69 46 PRO C C 1
ATOM 4968 O O . PRO C 1 23 ? -42.931 -43.654 41.047 1.00 4.61 46 PRO C O 1
ATOM 4972 N N . THR C 1 24 ? -42.574 -44.284 43.189 1.00 5.22 47 THR C N 1
ATOM 4973 C CA . THR C 1 24 ? -43.992 -44.404 43.504 1.00 4.58 47 THR C CA 1
ATOM 4974 C C . THR C 1 24 ? -44.548 -43.030 43.874 1.00 5.43 47 THR C C 1
ATOM 4975 O O . THR C 1 24 ? -43.795 -42.129 44.286 1.00 4.02 47 THR C O 1
ATOM 4979 N N . GLY C 1 25 ? -45.855 -42.860 43.693 1.00 3.88 48 GLY C N 1
ATOM 4980 C CA . GLY C 1 25 ? -46.540 -41.648 44.113 1.00 4.95 48 GLY C CA 1
ATOM 4981 C C . GLY C 1 25 ? -46.317 -40.419 43.257 1.00 5.67 48 GLY C C 1
ATOM 4982 O O . GLY C 1 25 ? -46.412 -39.292 43.760 1.00 6.34 48 GLY C O 1
ATOM 4983 N N . ILE C 1 26 ? -46.011 -40.620 41.974 1.00 6.04 49 ILE C N 1
ATOM 4984 C CA . ILE C 1 26 ? -45.921 -39.509 41.029 1.00 8.23 49 ILE C CA 1
ATOM 4985 C C . ILE C 1 26 ? -47.331 -38.950 40.830 1.00 8.51 49 ILE C C 1
ATOM 4986 O O . ILE C 1 26 ? -48.238 -39.690 40.426 1.00 8.26 49 ILE C O 1
ATOM 4991 N N . PRO C 1 27 ? -47.527 -37.658 41.151 1.00 8.98 50 PRO C N 1
ATOM 4992 C CA . PRO C 1 27 ? -48.861 -37.051 41.140 1.00 11.01 50 PRO C CA 1
ATOM 4993 C C . PRO C 1 27 ? -49.420 -36.861 39.732 1.00 11.38 50 PRO C C 1
ATOM 4994 O O . PRO C 1 27 ? -48.653 -36.654 38.787 1.00 10.09 50 PRO C O 1
ATOM 4998 N N . SER C 1 28 ? -50.745 -36.933 39.597 1.00 12.08 51 SER C N 1
ATOM 4999 C CA . SER C 1 28 ? -51.399 -36.792 38.291 1.00 13.18 51 SER C CA 1
ATOM 5000 C C . SER C 1 28 ? -51.273 -35.377 37.730 1.00 12.92 51 SER C C 1
ATOM 5001 O O . SER C 1 28 ? -51.520 -35.146 36.546 1.00 12.83 51 SER C O 1
ATOM 5004 N N . SER C 1 29 ? -50.864 -34.443 38.583 1.00 12.85 52 SER C N 1
ATOM 5005 C CA . SER C 1 29 ? -50.688 -33.046 38.194 1.00 12.98 52 SER C CA 1
ATOM 5006 C C . SER C 1 29 ? -49.378 -32.791 37.443 1.00 12.32 52 SER C C 1
ATOM 5007 O O . SER C 1 29 ? -49.196 -31.712 36.872 1.00 12.91 52 SER C O 1
ATOM 5010 N N . ALA C 1 30 ? -48.469 -33.770 37.461 1.00 11.16 53 ALA C N 1
ATOM 5011 C CA . ALA C 1 30 ? -47.162 -33.636 36.814 1.00 9.83 53 ALA C CA 1
ATOM 5012 C C . ALA C 1 30 ? -47.310 -33.366 35.321 1.00 9.70 53 ALA C C 1
ATOM 5013 O O . ALA C 1 30 ? -48.097 -34.022 34.637 1.00 7.39 53 ALA C O 1
ATOM 5015 N N . THR C 1 31 ? -46.560 -32.386 34.826 1.00 9.68 54 THR C N 1
ATOM 5016 C CA . THR C 1 31 ? -46.606 -32.041 33.407 1.00 10.93 54 THR C CA 1
ATOM 5017 C C . THR C 1 31 ? -45.304 -32.408 32.703 1.00 11.37 54 THR C C 1
ATOM 5018 O O . THR C 1 31 ? -45.293 -32.631 31.494 1.00 11.37 54 THR C O 1
ATOM 5022 N N . ARG C 1 32 ? -44.216 -32.453 33.467 1.00 11.68 55 ARG C N 1
ATOM 5023 C CA . ARG C 1 32 ? -42.906 -32.858 32.950 1.00 11.21 55 ARG C CA 1
ATOM 5024 C C . ARG C 1 32 ? -42.262 -33.890 33.869 1.00 10.45 55 ARG C C 1
ATOM 5025 O O . ARG C 1 32 ? -42.226 -33.713 35.091 1.00 10.50 55 ARG C O 1
ATOM 5033 N N . LEU C 1 33 ? -41.749 -34.963 33.276 1.00 9.89 56 LEU C N 1
ATOM 5034 C CA . LEU C 1 33 ? -41.136 -36.045 34.035 1.00 8.42 56 LEU C CA 1
ATOM 5035 C C . LEU C 1 33 ? -39.872 -36.545 33.353 1.00 8.16 56 LEU C C 1
ATOM 5036 O O . LEU C 1 33 ? -39.899 -36.929 32.184 1.00 6.98 56 LEU C O 1
ATOM 5041 N N . GLU C 1 34 ? -38.769 -36.529 34.092 1.00 7.78 57 GLU C N 1
ATOM 5042 C CA . GLU C 1 34 ? -37.495 -37.023 33.581 1.00 10.80 57 GLU C CA 1
ATOM 5043 C C . GLU C 1 34 ? -36.969 -38.115 34.492 1.00 9.00 57 GLU C C 1
ATOM 5044 O O . GLU C 1 34 ? -36.842 -37.914 35.708 1.00 7.96 57 GLU C O 1
ATOM 5050 N N . LEU C 1 35 ? -36.688 -39.275 33.903 1.00 7.43 58 LEU C N 1
ATOM 5051 C CA . LEU C 1 35 ? -36.102 -40.393 34.629 1.00 7.60 58 LEU C CA 1
ATOM 5052 C C . LEU C 1 35 ? -34.840 -40.856 33.906 1.00 8.05 58 LEU C C 1
ATOM 5053 O O . LEU C 1 35 ? -34.653 -42.051 33.668 1.00 6.45 58 LEU C O 1
ATOM 5058 N N . GLU C 1 36 ? -33.971 -39.902 33.577 1.00 8.16 59 GLU C N 1
ATOM 5059 C CA . GLU C 1 36 ? -32.820 -40.153 32.705 1.00 11.69 59 GLU C CA 1
ATOM 5060 C C . GLU C 1 36 ? -31.622 -40.763 33.420 1.00 11.92 59 GLU C C 1
ATOM 5061 O O . GLU C 1 36 ? -31.439 -40.563 34.620 1.00 11.79 59 GLU C O 1
ATOM 5067 N N . SER C 1 37 ? -30.798 -41.488 32.660 1.00 12.30 60 SER C N 1
ATOM 5068 C CA . SER C 1 37 ? -29.536 -42.044 33.158 1.00 10.72 60 SER C CA 1
ATOM 5069 C C . SER C 1 37 ? -29.729 -42.874 34.427 1.00 12.29 60 SER C C 1
ATOM 5070 O O . SER C 1 37 ? -29.031 -42.688 35.431 1.00 12.19 60 SER C O 1
ATOM 5073 N N . ASN C 1 38 ? -30.694 -43.783 34.369 1.00 9.51 61 ASN C N 1
ATOM 5074 C CA . ASN C 1 38 ? -30.953 -44.708 35.457 1.00 9.41 61 ASN C CA 1
ATOM 5075 C C . ASN C 1 38 ? -30.720 -46.141 34.980 1.00 8.88 61 ASN C C 1
ATOM 5076 O O . ASN C 1 38 ? -30.022 -46.353 33.982 1.00 9.59 61 ASN C O 1
ATOM 5081 N N . LYS C 1 39 ? -31.274 -47.116 35.691 1.00 9.01 62 LYS C N 1
ATOM 5082 C CA . LYS C 1 39 ? -31.108 -48.523 35.339 1.00 10.51 62 LYS C CA 1
ATOM 5083 C C . LYS C 1 39 ? -32.461 -49.218 35.241 1.00 8.95 62 LYS C C 1
ATOM 5084 O O . LYS C 1 39 ? -32.632 -50.352 35.689 1.00 8.20 62 LYS C O 1
ATOM 5090 N N . LEU C 1 40 ? -33.424 -48.516 34.654 1.00 9.29 63 LEU C N 1
ATOM 5091 C CA . LEU C 1 40 ? -34.752 -49.055 34.429 1.00 9.96 63 LEU C CA 1
ATOM 5092 C C . LEU C 1 40 ? -34.688 -50.077 33.304 1.00 11.24 63 LEU C C 1
ATOM 5093 O O . LEU C 1 40 ? -34.291 -49.759 32.180 1.00 11.97 63 LEU C O 1
ATOM 5098 N N . GLN C 1 41 ? -35.056 -51.314 33.618 1.00 13.15 64 GLN C N 1
ATOM 5099 C CA . GLN C 1 41 ? -34.983 -52.403 32.647 1.00 15.46 64 GLN C CA 1
ATOM 5100 C C . GLN C 1 41 ? -36.364 -52.785 32.161 1.00 16.11 64 GLN C C 1
ATOM 5101 O O . GLN C 1 41 ? -36.503 -53.507 31.174 1.00 17.46 64 GLN C O 1
ATOM 5107 N N . SER C 1 42 ? -37.379 -52.293 32.864 1.00 17.13 65 SER C N 1
ATOM 5108 C CA . SER C 1 42 ? -38.768 -52.525 32.507 1.00 18.84 65 SER C CA 1
ATOM 5109 C C . SER C 1 42 ? -39.674 -51.484 33.161 1.00 18.95 65 SER C C 1
ATOM 5110 O O . SER C 1 42 ? -39.312 -50.857 34.166 1.00 19.68 65 SER C O 1
ATOM 5113 N N . LEU C 1 43 ? -40.844 -51.290 32.565 1.00 17.99 66 LEU C N 1
ATOM 5114 C CA . LEU C 1 43 ? -41.880 -50.456 33.145 1.00 17.62 66 LEU C CA 1
ATOM 5115 C C . LEU C 1 43 ? -43.128 -51.324 33.302 1.00 18.75 66 LEU C C 1
ATOM 5116 O O . LEU C 1 43 ? -43.568 -51.955 32.332 1.00 19.33 66 LEU C O 1
ATOM 5121 N N . PRO C 1 44 ? -43.698 -51.373 34.522 1.00 17.97 67 PRO C N 1
ATOM 5122 C CA . PRO C 1 44 ? -44.913 -52.168 34.710 1.00 18.31 67 PRO C CA 1
ATOM 5123 C C . PRO C 1 44 ? -46.037 -51.646 33.821 1.00 18.94 67 PRO C C 1
ATOM 5124 O O . PRO C 1 44 ? -46.133 -50.433 33.602 1.00 19.83 67 PRO C O 1
ATOM 5128 N N . HIS C 1 45 ? -46.860 -52.551 33.294 1.00 19.45 68 HIS C N 1
ATOM 5129 C CA . HIS C 1 45 ? -47.937 -52.154 32.389 1.00 18.98 68 HIS C CA 1
ATOM 5130 C C . HIS C 1 45 ? -48.826 -51.090 33.035 1.00 18.30 68 HIS C C 1
ATOM 5131 O O . HIS C 1 45 ? -49.286 -51.252 34.173 1.00 19.01 68 HIS C O 1
ATOM 5138 N N . GLY C 1 46 ? -49.022 -49.989 32.315 1.00 18.60 69 GLY C N 1
ATOM 5139 C CA . GLY C 1 46 ? -49.856 -48.883 32.785 1.00 18.79 69 GLY C CA 1
ATOM 5140 C C . GLY C 1 46 ? -49.317 -48.092 33.964 1.00 18.37 69 GLY C C 1
ATOM 5141 O O . GLY C 1 46 ? -50.089 -47.534 34.746 1.00 18.44 69 GLY C O 1
ATOM 5142 N N . VAL C 1 47 ? -47.991 -48.036 34.089 1.00 17.94 70 VAL C N 1
ATOM 5143 C CA . VAL C 1 47 ? -47.335 -47.261 35.142 1.00 17.34 70 VAL C CA 1
ATOM 5144 C C . VAL C 1 47 ? -47.608 -45.749 34.995 1.00 17.51 70 VAL C C 1
ATOM 5145 O O . VAL C 1 47 ? -47.621 -45.009 35.984 1.00 18.61 70 VAL C O 1
ATOM 5149 N N . PHE C 1 48 ? -47.856 -45.306 33.766 1.00 17.02 71 PHE C N 1
ATOM 5150 C CA . PHE C 1 48 ? -48.071 -43.888 33.491 1.00 17.43 71 PHE C CA 1
ATOM 5151 C C . PHE C 1 48 ? -49.544 -43.507 33.288 1.00 17.70 71 PHE C C 1
ATOM 5152 O O . PHE C 1 48 ? -49.853 -42.351 32.968 1.00 18.19 71 PHE C O 1
ATOM 5160 N N . ASP C 1 49 ? -50.444 -44.465 33.501 1.00 17.35 72 ASP C N 1
ATOM 5161 C CA . ASP C 1 49 ? -51.877 -44.288 33.210 1.00 17.15 72 ASP C CA 1
ATOM 5162 C C . ASP C 1 49 ? -52.544 -43.093 33.900 1.00 17.49 72 ASP C C 1
ATOM 5163 O O . ASP C 1 49 ? -53.535 -42.562 33.396 1.00 19.47 72 ASP C O 1
ATOM 5168 N N . LYS C 1 50 ? -52.002 -42.673 35.039 1.00 17.18 73 LYS C N 1
ATOM 5169 C CA . LYS C 1 50 ? -52.584 -41.571 35.807 1.00 17.05 73 LYS C CA 1
ATOM 5170 C C . LYS C 1 50 ? -51.991 -40.215 35.429 1.00 16.22 73 LYS C C 1
ATOM 5171 O O . LYS C 1 50 ? -52.501 -39.171 35.849 1.00 17.29 73 LYS C O 1
ATOM 5177 N N . LEU C 1 51 ? -50.923 -40.229 34.634 1.00 14.31 74 LEU C N 1
ATOM 5178 C CA . LEU C 1 51 ? -50.201 -39.005 34.299 1.00 14.05 74 LEU C CA 1
ATOM 5179 C C . LEU C 1 51 ? -50.767 -38.349 33.033 1.00 13.87 74 LEU C C 1
ATOM 5180 O O . LEU C 1 51 ? -50.092 -38.258 31.998 1.00 14.21 74 LEU C O 1
ATOM 5185 N N . THR C 1 52 ? -52.011 -37.879 33.139 1.00 13.77 75 THR C N 1
ATOM 5186 C CA . THR C 1 52 ? -52.774 -37.382 31.987 1.00 13.17 75 THR C CA 1
ATOM 5187 C C . THR C 1 52 ? -52.432 -35.951 31.586 1.00 13.24 75 THR C C 1
ATOM 5188 O O . THR C 1 52 ? -52.880 -35.479 30.540 1.00 13.95 75 THR C O 1
ATOM 5192 N N . GLN C 1 53 ? -51.645 -35.267 32.414 1.00 13.11 76 GLN C N 1
ATOM 5193 C CA . GLN C 1 53 ? -51.273 -33.867 32.183 1.00 12.86 76 GLN C CA 1
ATOM 5194 C C . GLN C 1 53 ? -49.866 -33.729 31.609 1.00 12.37 76 GLN C C 1
ATOM 5195 O O . GLN C 1 53 ? -49.359 -32.619 31.416 1.00 12.83 76 GLN C O 1
ATOM 5201 N N . LEU C 1 54 ? -49.243 -34.865 31.330 1.00 12.10 77 LEU C N 1
ATOM 5202 C CA . LEU C 1 54 ? -47.855 -34.901 30.891 1.00 12.54 77 LEU C CA 1
ATOM 5203 C C . LEU C 1 54 ? -47.682 -34.280 29.504 1.00 11.65 77 LEU C C 1
ATOM 5204 O O . LEU C 1 54 ? -48.372 -34.658 28.557 1.00 11.79 77 LEU C O 1
ATOM 5209 N N . THR C 1 55 ? -46.773 -33.315 29.398 1.00 11.75 78 THR C N 1
ATOM 5210 C CA . THR C 1 55 ? -46.431 -32.703 28.109 1.00 12.21 78 THR C CA 1
ATOM 5211 C C . THR C 1 55 ? -44.990 -33.029 27.727 1.00 12.97 78 THR C C 1
ATOM 5212 O O . THR C 1 55 ? -44.592 -32.885 26.567 1.00 12.78 78 THR C O 1
ATOM 5216 N N . LYS C 1 56 ? -44.209 -33.458 28.713 1.00 12.70 79 LYS C N 1
ATOM 5217 C CA . LYS C 1 56 ? -42.805 -33.778 28.507 1.00 12.20 79 LYS C CA 1
ATOM 5218 C C . LYS C 1 56 ? -42.435 -35.036 29.274 1.00 11.16 79 LYS C C 1
ATOM 5219 O O . LYS C 1 56 ? -42.707 -35.144 30.475 1.00 9.06 79 LYS C O 1
ATOM 5225 N N . LEU C 1 57 ? -41.822 -35.984 28.567 1.00 9.46 80 LEU C N 1
ATOM 5226 C CA . LEU C 1 57 ? -41.351 -37.227 29.165 1.00 9.13 80 LEU C CA 1
ATOM 5227 C C . LEU C 1 57 ? -39.988 -37.623 28.594 1.00 9.91 80 LEU C C 1
ATOM 5228 O O . LEU C 1 57 ? -39.832 -37.744 27.382 1.00 8.83 80 LEU C O 1
ATOM 5233 N N . SER C 1 58 ? -39.011 -37.822 29.472 1.00 8.51 81 SER C N 1
ATOM 5234 C CA . SER C 1 58 ? -37.709 -38.326 29.056 1.00 9.31 81 SER C CA 1
ATOM 5235 C C . SER C 1 58 ? -37.319 -39.560 29.847 1.00 9.68 81 SER C C 1
ATOM 5236 O O . SER C 1 58 ? -37.256 -39.528 31.084 1.00 8.15 81 SER C O 1
ATOM 5239 N N . LEU C 1 59 ? -37.034 -40.644 29.122 1.00 8.46 82 LEU C N 1
ATOM 5240 C CA . LEU C 1 59 ? -36.591 -41.896 29.705 1.00 8.28 82 LEU C CA 1
ATOM 5241 C C . LEU C 1 59 ? -35.222 -42.249 29.121 1.00 9.01 82 LEU C C 1
ATOM 5242 O O . LEU C 1 59 ? -34.829 -43.420 29.072 1.00 9.02 82 LEU C O 1
ATOM 5247 N N . SER C 1 60 ? -34.502 -41.213 28.693 1.00 10.69 83 SER C N 1
ATOM 5248 C CA . SER C 1 60 ? -33.187 -41.345 28.061 1.00 10.80 83 SER C CA 1
ATOM 5249 C C . SER C 1 60 ? -32.164 -42.079 28.944 1.00 11.11 83 SER C C 1
ATOM 5250 O O . SER C 1 60 ? -32.095 -41.850 30.146 1.00 10.84 83 SER C O 1
ATOM 5253 N N . SER C 1 61 ? -31.397 -42.982 28.353 1.00 9.50 84 SER C N 1
ATOM 5254 C CA . SER C 1 61 ? -30.326 -43.751 29.045 1.00 11.34 84 SER C CA 1
ATOM 5255 C C . SER C 1 61 ? -30.746 -44.758 30.149 1.00 12.63 84 SER C C 1
ATOM 5256 O O . SER C 1 61 ? -30.398 -44.596 31.320 1.00 14.40 84 SER C O 1
ATOM 5259 N N . ASN C 1 62 ? -31.529 -45.795 29.769 1.00 10.70 383 ASN C N 1
ATOM 5260 C CA . ASN C 1 62 ? -31.969 -46.872 30.650 1.00 11.18 383 ASN C CA 1
ATOM 5261 C C . ASN C 1 62 ? -31.805 -48.147 29.847 1.00 12.55 383 ASN C C 1
ATOM 5262 O O . ASN C 1 62 ? -31.142 -48.122 28.796 1.00 12.77 383 ASN C O 1
ATOM 5267 N N . GLY C 1 63 ? -32.384 -49.255 30.292 1.00 12.95 384 GLY C N 1
ATOM 5268 C CA . GLY C 1 63 ? -32.241 -50.480 29.522 1.00 14.81 384 GLY C CA 1
ATOM 5269 C C . GLY C 1 63 ? -33.621 -50.961 29.037 1.00 14.14 384 GLY C C 1
ATOM 5270 O O . GLY C 1 63 ? -33.919 -52.159 29.013 1.00 13.51 384 GLY C O 1
ATOM 5271 N N . LEU C 1 64 ? -34.457 -49.994 28.667 1.00 12.41 385 LEU C N 1
ATOM 5272 C CA . LEU C 1 64 ? -35.823 -50.234 28.269 1.00 13.38 385 LEU C CA 1
ATOM 5273 C C . LEU C 1 64 ? -36.044 -50.681 26.832 1.00 13.60 385 LEU C C 1
ATOM 5274 O O . LEU C 1 64 ? -35.449 -50.141 25.900 1.00 12.38 385 LEU C O 1
ATOM 5279 N N . SER C 1 65 ? -36.923 -51.663 26.673 1.00 13.46 386 SER C N 1
ATOM 5280 C CA . SER C 1 65 ? -37.383 -52.100 25.368 1.00 14.83 386 SER C CA 1
ATOM 5281 C C . SER C 1 65 ? -38.891 -51.940 25.307 1.00 15.86 386 SER C C 1
ATOM 5282 O O . SER C 1 65 ? -39.590 -52.181 26.294 1.00 15.42 386 SER C O 1
ATOM 5285 N N . PHE C 1 66 ? -39.385 -51.511 24.151 1.00 15.48 387 PHE C N 1
ATOM 5286 C CA . PHE C 1 66 ? -40.806 -51.272 23.960 1.00 16.55 387 PHE C CA 1
ATOM 5287 C C . PHE C 1 66 ? -41.313 -52.178 22.845 1.00 17.69 387 PHE C C 1
ATOM 5288 O O . PHE C 1 66 ? -40.974 -51.989 21.674 1.00 18.35 387 PHE C O 1
ATOM 5296 N N . LYS C 1 67 ? -42.110 -53.176 23.222 1.00 17.46 388 LYS C N 1
ATOM 5297 C CA . LYS C 1 67 ? -42.652 -54.153 22.273 1.00 18.97 388 LYS C CA 1
ATOM 5298 C C . LYS C 1 67 ? -43.711 -53.523 21.380 1.00 19.90 388 LYS C C 1
ATOM 5299 O O . LYS C 1 67 ? -44.004 -54.032 20.293 1.00 21.87 388 LYS C O 1
ATOM 5305 N N . GLY C 1 68 ? -44.283 -52.418 21.852 1.00 21.40 389 GLY C N 1
ATOM 5306 C CA . GLY C 1 68 ? -45.291 -51.677 21.107 1.00 22.17 389 GLY C CA 1
ATOM 5307 C C . GLY C 1 68 ? -45.284 -50.203 21.461 1.00 23.44 389 GLY C C 1
ATOM 5308 O O . GLY C 1 68 ? -45.969 -49.775 22.395 1.00 25.46 389 GLY C O 1
ATOM 5309 N N . CYS C 1 69 ? -44.486 -49.437 20.723 1.00 23.00 390 CYS C N 1
ATOM 5310 C CA . CYS C 1 69 ? -44.448 -47.981 20.822 1.00 21.93 390 CYS C CA 1
ATOM 5311 C C . CYS C 1 69 ? -45.194 -47.466 19.588 1.00 20.51 390 CYS C C 1
ATOM 5312 O O . CYS C 1 69 ? -45.230 -48.173 18.584 1.00 20.65 390 CYS C O 1
ATOM 5315 N N . CYS C 1 70 ? -45.820 -46.284 19.614 1.00 18.71 391 CYS C N 1
ATOM 5316 C CA . CYS C 1 70 ? -45.967 -45.386 20.756 1.00 18.72 391 CYS C CA 1
ATOM 5317 C C . CYS C 1 70 ? -47.389 -44.862 20.670 1.00 16.98 391 CYS C C 1
ATOM 5318 O O . CYS C 1 70 ? -47.869 -44.547 19.582 1.00 16.53 391 CYS C O 1
ATOM 5321 N N . SER C 1 71 ? -48.057 -44.761 21.810 1.00 16.28 392 SER C N 1
ATOM 5322 C CA . SER C 1 71 ? -49.488 -44.489 21.842 1.00 16.02 392 SER C CA 1
ATOM 5323 C C . SER C 1 71 ? -49.832 -43.863 23.180 1.00 15.62 392 SER C C 1
ATOM 5324 O O . SER C 1 71 ? -49.047 -43.960 24.127 1.00 16.50 392 SER C O 1
ATOM 5327 N N . GLN C 1 72 ? -50.996 -43.225 23.266 1.00 15.58 393 GLN C N 1
ATOM 5328 C CA . GLN C 1 72 ? -51.460 -42.667 24.539 1.00 17.23 393 GLN C CA 1
ATOM 5329 C C . GLN C 1 72 ? -51.649 -43.737 25.616 1.00 18.90 393 GLN C C 1
ATOM 5330 O O . GLN C 1 72 ? -51.574 -43.444 26.811 1.00 21.27 393 GLN C O 1
ATOM 5336 N N . SER C 1 73 ? -51.874 -44.978 25.190 1.00 18.97 394 SER C N 1
ATOM 5337 C CA . SER C 1 73 ? -52.018 -46.094 26.119 1.00 19.84 394 SER C CA 1
ATOM 5338 C C . SER C 1 73 ? -50.682 -46.465 26.774 1.00 20.13 394 SER C C 1
ATOM 5339 O O . SER C 1 73 ? -50.661 -47.069 27.851 1.00 20.86 394 SER C O 1
ATOM 5342 N N . ASP C 1 74 ? -49.576 -46.094 26.126 1.00 20.64 395 ASP C N 1
ATOM 5343 C CA . ASP C 1 74 ? -48.236 -46.359 26.654 1.00 20.90 395 ASP C CA 1
ATOM 5344 C C . ASP C 1 74 ? -47.812 -45.344 27.712 1.00 21.34 395 ASP C C 1
ATOM 5345 O O . ASP C 1 74 ? -47.050 -45.679 28.624 1.00 22.60 395 ASP C O 1
ATOM 5350 N N . PHE C 1 75 ? -48.306 -44.112 27.596 1.00 20.74 396 PHE C N 1
ATOM 5351 C CA . PHE C 1 75 ? -47.835 -43.009 28.444 1.00 19.49 396 PHE C CA 1
ATOM 5352 C C . PHE C 1 75 ? -48.949 -42.229 29.151 1.00 19.90 396 PHE C C 1
ATOM 5353 O O . PHE C 1 75 ? -48.678 -41.207 29.792 1.00 21.80 396 PHE C O 1
ATOM 5361 N N . GLY C 1 76 ? -50.191 -42.700 29.031 1.00 19.53 397 GLY C N 1
ATOM 5362 C CA . GLY C 1 76 ? -51.329 -42.110 29.752 1.00 18.47 397 GLY C CA 1
ATOM 5363 C C . GLY C 1 76 ? -51.890 -40.831 29.156 1.00 17.57 397 GLY C C 1
ATOM 5364 O O . GLY C 1 76 ? -53.107 -40.680 29.006 1.00 18.47 397 GLY C O 1
ATOM 5365 N N . THR C 1 77 ? -50.996 -39.913 28.804 1.00 17.89 398 THR C N 1
ATOM 5366 C CA . THR C 1 77 ? -51.364 -38.584 28.320 1.00 16.58 398 THR C CA 1
ATOM 5367 C C . THR C 1 77 ? -51.698 -38.554 26.822 1.00 17.75 398 THR C C 1
ATOM 5368 O O . THR C 1 77 ? -51.199 -39.379 26.048 1.00 18.31 398 THR C O 1
ATOM 5372 N N . THR C 1 78 ? -52.550 -37.608 26.419 1.00 17.47 399 THR C N 1
ATOM 5373 C CA . THR C 1 78 ? -52.766 -37.334 24.992 1.00 18.32 399 THR C CA 1
ATOM 5374 C C . THR C 1 78 ? -52.218 -35.955 24.602 1.00 18.80 399 THR C C 1
ATOM 5375 O O . THR C 1 78 ? -52.405 -35.495 23.469 1.00 18.92 399 THR C O 1
ATOM 5379 N N . SER C 1 79 ? -51.527 -35.310 25.543 1.00 17.98 400 SER C N 1
ATOM 5380 C CA . SER C 1 79 ? -50.979 -33.972 25.325 1.00 17.17 400 SER C CA 1
ATOM 5381 C C . SER C 1 79 ? -49.443 -33.910 25.339 1.00 14.52 400 SER C C 1
ATOM 5382 O O . SER C 1 79 ? -48.863 -32.841 25.560 1.00 12.26 400 SER C O 1
ATOM 5385 N N . LEU C 1 80 ? -48.792 -35.046 25.092 1.00 12.98 401 LEU C N 1
ATOM 5386 C CA . LEU C 1 80 ? -47.328 -35.085 24.979 1.00 12.36 401 LEU C CA 1
ATOM 5387 C C . LEU C 1 80 ? -46.831 -34.207 23.833 1.00 10.84 401 LEU C C 1
ATOM 5388 O O . LEU C 1 80 ? -47.317 -34.324 22.699 1.00 8.63 401 LEU C O 1
ATOM 5393 N N . LYS C 1 81 ? -45.868 -33.340 24.141 1.00 9.27 402 LYS C N 1
ATOM 5394 C CA . LYS C 1 81 ? -45.203 -32.504 23.135 1.00 10.42 402 LYS C CA 1
ATOM 5395 C C . LYS C 1 81 ? -43.726 -32.872 22.957 1.00 10.51 402 LYS C C 1
ATOM 5396 O O . LYS C 1 81 ? -43.101 -32.503 21.962 1.00 10.14 402 LYS C O 1
ATOM 5402 N N . TYR C 1 82 ? -43.178 -33.606 23.921 1.00 8.75 403 TYR C N 1
ATOM 5403 C CA . TYR C 1 82 ? -41.752 -33.904 23.970 1.00 9.07 403 TYR C CA 1
ATOM 5404 C C . TYR C 1 82 ? -41.562 -35.328 24.490 1.00 10.19 403 TYR C C 1
ATOM 5405 O O . TYR C 1 82 ? -41.967 -35.648 25.615 1.00 8.93 403 TYR C O 1
ATOM 5414 N N . LEU C 1 83 ? -40.968 -36.184 23.662 1.00 7.42 404 LEU C N 1
ATOM 5415 C CA . LEU C 1 83 ? -40.675 -37.549 24.055 1.00 8.96 404 LEU C CA 1
ATOM 5416 C C . LEU C 1 83 ? -39.241 -37.909 23.705 1.00 8.96 404 LEU C C 1
ATOM 5417 O O . LEU C 1 83 ? -38.823 -37.781 22.555 1.00 7.06 404 LEU C O 1
ATOM 5422 N N . ASP C 1 84 ? -38.505 -38.368 24.711 1.00 9.00 405 ASP C N 1
ATOM 5423 C CA . ASP C 1 84 ? -37.125 -38.801 24.541 1.00 9.12 405 ASP C CA 1
ATOM 5424 C C . ASP C 1 84 ? -36.978 -40.242 25.037 1.00 10.15 405 ASP C C 1
ATOM 5425 O O . ASP C 1 84 ? -37.081 -40.514 26.240 1.00 7.81 405 ASP C O 1
ATOM 5430 N N . LEU C 1 85 ? -36.761 -41.158 24.094 1.00 7.47 406 LEU C N 1
ATOM 5431 C CA . LEU C 1 85 ? -36.538 -42.574 24.393 1.00 9.52 406 LEU C CA 1
ATOM 5432 C C . LEU C 1 85 ? -35.149 -43.033 23.938 1.00 9.45 406 LEU C C 1
ATOM 5433 O O . LEU C 1 85 ? -34.910 -44.230 23.732 1.00 10.10 406 LEU C O 1
ATOM 5438 N N . SER C 1 86 ? -34.236 -42.073 23.821 1.00 8.75 407 SER C N 1
ATOM 5439 C CA . SER C 1 86 ? -32.879 -42.317 23.339 1.00 8.42 407 SER C CA 1
ATOM 5440 C C . SER C 1 86 ? -32.046 -43.152 24.318 1.00 9.54 407 SER C C 1
ATOM 5441 O O . SER C 1 86 ? -32.375 -43.246 25.506 1.00 8.21 407 SER C O 1
ATOM 5444 N N . PHE C 1 87 ? -30.980 -43.761 23.800 1.00 8.21 408 PHE C N 1
ATOM 5445 C CA . PHE C 1 87 ? -30.058 -44.585 24.592 1.00 9.95 408 PHE C CA 1
ATOM 5446 C C . PHE C 1 87 ? -30.789 -45.651 25.413 1.00 10.49 408 PHE C C 1
ATOM 5447 O O . PHE C 1 87 ? -30.583 -45.786 26.622 1.00 9.45 408 PHE C O 1
ATOM 5455 N N . ASN C 1 88 ? -31.657 -46.389 24.736 1.00 10.65 409 ASN C N 1
ATOM 5456 C CA . ASN C 1 88 ? -32.375 -47.496 25.338 1.00 10.24 409 ASN C CA 1
ATOM 5457 C C . ASN C 1 88 ? -32.192 -48.754 24.502 1.00 11.04 409 ASN C C 1
ATOM 5458 O O . ASN C 1 88 ? -31.229 -48.845 23.736 1.00 11.33 409 ASN C O 1
ATOM 5463 N N . GLY C 1 89 ? -33.100 -49.720 24.645 1.00 10.30 410 GLY C N 1
ATOM 5464 C CA . GLY C 1 89 ? -32.971 -51.004 23.957 1.00 10.51 410 GLY C CA 1
ATOM 5465 C C . GLY C 1 89 ? -33.689 -51.037 22.624 1.00 11.08 410 GLY C C 1
ATOM 5466 O O . GLY C 1 89 ? -33.520 -50.140 21.795 1.00 11.72 410 GLY C O 1
ATOM 5467 N N . VAL C 1 90 ? -34.495 -52.075 22.419 1.00 11.16 411 VAL C N 1
ATOM 5468 C CA . VAL C 1 90 ? -35.233 -52.245 21.170 1.00 11.86 411 VAL C CA 1
ATOM 5469 C C . VAL C 1 90 ? -36.587 -51.549 21.261 1.00 12.29 411 VAL C C 1
ATOM 5470 O O . VAL C 1 90 ? -37.328 -51.731 22.230 1.00 11.73 411 VAL C O 1
ATOM 5474 N N . ILE C 1 91 ? -36.897 -50.741 20.253 1.00 12.27 412 ILE C N 1
ATOM 5475 C CA . ILE C 1 91 ? -38.188 -50.067 20.179 1.00 13.11 412 ILE C CA 1
ATOM 5476 C C . ILE C 1 91 ? -38.913 -50.509 18.917 1.00 13.37 412 ILE C C 1
ATOM 5477 O O . ILE C 1 91 ? -38.516 -50.159 17.798 1.00 13.37 412 ILE C O 1
ATOM 5482 N N . THR C 1 92 ? -39.967 -51.298 19.105 1.00 12.79 413 THR C N 1
ATOM 5483 C CA . THR C 1 92 ? -40.753 -51.789 17.987 1.00 13.95 413 THR C CA 1
ATOM 5484 C C . THR C 1 92 ? -41.980 -50.911 17.806 1.00 14.90 413 THR C C 1
ATOM 5485 O O . THR C 1 92 ? -42.737 -50.678 18.747 1.00 15.62 413 THR C O 1
ATOM 5489 N N . MET C 1 93 ? -42.155 -50.417 16.587 1.00 14.80 414 MET C N 1
ATOM 5490 C CA . MET C 1 93 ? -43.304 -49.603 16.247 1.00 15.78 414 MET C CA 1
ATOM 5491 C C . MET C 1 93 ? -44.486 -50.497 15.883 1.00 17.01 414 MET C C 1
ATOM 5492 O O . MET C 1 93 ? -44.449 -51.203 14.875 1.00 19.01 414 MET C O 1
ATOM 5497 N N . SER C 1 94 ? -45.525 -50.476 16.712 1.00 17.97 415 SER C N 1
ATOM 5498 C CA . SER C 1 94 ? -46.769 -51.182 16.396 1.00 18.48 415 SER C CA 1
ATOM 5499 C C . SER C 1 94 ? -47.925 -50.202 16.198 1.00 19.54 415 SER C C 1
ATOM 5500 O O . SER C 1 94 ? -48.901 -50.507 15.501 1.00 21.19 415 SER C O 1
ATOM 5503 N N . SER C 1 95 ? -47.798 -49.024 16.805 1.00 18.43 416 SER C N 1
ATOM 5504 C CA . SER C 1 95 ? -48.813 -47.982 16.726 1.00 16.75 416 SER C CA 1
ATOM 5505 C C . SER C 1 95 ? -48.193 -46.671 16.241 1.00 16.45 416 SER C C 1
ATOM 5506 O O . SER C 1 95 ? -47.148 -46.244 16.743 1.00 15.48 416 SER C O 1
ATOM 5509 N N . ASN C 1 96 ? -48.844 -46.038 15.265 1.00 14.66 417 ASN C N 1
ATOM 5510 C CA . ASN C 1 96 ? -48.323 -44.815 14.652 1.00 14.09 417 ASN C CA 1
ATOM 5511 C C . ASN C 1 96 ? -48.691 -43.550 15.432 1.00 12.89 417 ASN C C 1
ATOM 5512 O O . ASN C 1 96 ? -49.379 -42.663 14.920 1.00 12.88 417 ASN C O 1
ATOM 5517 N N . PHE C 1 97 ? -48.214 -43.489 16.675 1.00 11.25 418 PHE C N 1
ATOM 5518 C CA . PHE C 1 97 ? -48.387 -42.345 17.578 1.00 11.23 418 PHE C CA 1
ATOM 5519 C C . PHE C 1 97 ? -49.852 -41.970 17.805 1.00 11.53 418 PHE C C 1
ATOM 5520 O O . PHE C 1 97 ? -50.206 -40.791 17.874 1.00 10.58 418 PHE C O 1
ATOM 5528 N N . LEU C 1 98 ? -50.695 -42.993 17.945 1.00 12.00 419 LEU C N 1
ATOM 5529 C CA . LEU C 1 98 ? -52.114 -42.791 18.214 1.00 13.99 419 LEU C CA 1
ATOM 5530 C C . LEU C 1 98 ? -52.303 -42.056 19.535 1.00 13.90 419 LEU C C 1
ATOM 5531 O O . LEU C 1 98 ? -51.917 -42.556 20.594 1.00 14.74 419 LEU C O 1
ATOM 5536 N N . GLY C 1 99 ? -52.890 -40.867 19.458 1.00 13.91 420 GLY C N 1
ATOM 5537 C CA . GLY C 1 99 ? -53.128 -40.042 20.636 1.00 14.47 420 GLY C CA 1
ATOM 5538 C C . GLY C 1 99 ? -51.940 -39.179 21.020 1.00 14.69 420 GLY C C 1
ATOM 5539 O O . GLY C 1 99 ? -51.962 -38.521 22.056 1.00 15.50 420 GLY C O 1
ATOM 5540 N N . LEU C 1 100 ? -50.903 -39.183 20.182 1.00 14.80 421 LEU C N 1
ATOM 5541 C CA . LEU C 1 100 ? -49.684 -38.419 20.448 1.00 13.95 421 LEU C CA 1
ATOM 5542 C C . LEU C 1 100 ? -49.403 -37.398 19.345 1.00 13.59 421 LEU C C 1
ATOM 5543 O O . LEU C 1 100 ? -48.246 -37.025 19.101 1.00 12.22 421 LEU C O 1
ATOM 5548 N N . GLU C 1 101 ? -50.475 -36.923 18.713 1.00 12.97 422 GLU C N 1
ATOM 5549 C CA . GLU C 1 101 ? -50.379 -36.049 17.544 1.00 13.74 422 GLU C CA 1
ATOM 5550 C C . GLU C 1 101 ? -49.861 -34.645 17.865 1.00 12.32 422 GLU C C 1
ATOM 5551 O O . GLU C 1 101 ? -49.549 -33.883 16.951 1.00 12.02 422 GLU C O 1
ATOM 5557 N N . GLN C 1 102 ? -49.761 -34.311 19.151 1.00 11.15 423 GLN C N 1
ATOM 5558 C CA . GLN C 1 102 ? -49.245 -33.006 19.570 1.00 11.77 423 GLN C CA 1
ATOM 5559 C C . GLN C 1 102 ? -47.713 -32.966 19.677 1.00 9.84 423 GLN C C 1
ATOM 5560 O O . GLN C 1 102 ? -47.140 -31.918 19.988 1.00 8.62 423 GLN C O 1
ATOM 5566 N N . LEU C 1 103 ? -47.057 -34.096 19.408 1.00 8.29 424 LEU C N 1
ATOM 5567 C CA . LEU C 1 103 ? -45.600 -34.201 19.530 1.00 9.13 424 LEU C CA 1
ATOM 5568 C C . LEU C 1 103 ? -44.863 -33.144 18.709 1.00 8.78 424 LEU C C 1
ATOM 5569 O O . LEU C 1 103 ? -45.166 -32.934 17.537 1.00 8.53 424 LEU C O 1
ATOM 5574 N N . GLU C 1 104 ? -43.910 -32.476 19.349 1.00 9.38 425 GLU C N 1
ATOM 5575 C CA . GLU C 1 104 ? -43.104 -31.429 18.711 1.00 10.71 425 GLU C CA 1
ATOM 5576 C C . GLU C 1 104 ? -41.625 -31.810 18.686 1.00 10.95 425 GLU C C 1
ATOM 5577 O O . GLU C 1 104 ? -40.875 -31.363 17.815 1.00 9.58 425 GLU C O 1
ATOM 5583 N N . HIS C 1 105 ? -41.223 -32.639 19.647 1.00 9.86 426 HIS C N 1
ATOM 5584 C CA . HIS C 1 105 ? -39.837 -33.073 19.802 1.00 9.29 426 HIS C CA 1
ATOM 5585 C C . HIS C 1 105 ? -39.811 -34.574 20.063 1.00 9.64 426 HIS C C 1
ATOM 5586 O O . HIS C 1 105 ? -40.455 -35.054 20.999 1.00 8.88 426 HIS C O 1
ATOM 5593 N N . LEU C 1 106 ? -39.066 -35.308 19.240 1.00 7.01 427 LEU C N 1
ATOM 5594 C CA . LEU C 1 106 ? -38.999 -36.767 19.345 1.00 9.44 427 LEU C CA 1
ATOM 5595 C C . LEU C 1 106 ? -37.559 -37.272 19.194 1.00 9.97 427 LEU C C 1
ATOM 5596 O O . LEU C 1 106 ? -36.898 -36.993 18.196 1.00 8.98 427 LEU C O 1
ATOM 5601 N N . ASP C 1 107 ? -37.078 -38.008 20.193 1.00 9.27 428 ASP C N 1
ATOM 5602 C CA . ASP C 1 107 ? -35.676 -38.434 20.226 1.00 8.66 428 ASP C CA 1
ATOM 5603 C C . ASP C 1 107 ? -35.556 -39.933 20.488 1.00 9.75 428 ASP C C 1
ATOM 5604 O O . ASP C 1 107 ? -35.914 -40.413 21.567 1.00 9.05 428 ASP C O 1
ATOM 5609 N N . PHE C 1 108 ? -35.037 -40.653 19.491 1.00 9.32 429 PHE C N 1
ATOM 5610 C CA . PHE C 1 108 ? -34.858 -42.105 19.543 1.00 11.16 429 PHE C CA 1
ATOM 5611 C C . PHE C 1 108 ? -33.390 -42.519 19.444 1.00 10.94 429 PHE C C 1
ATOM 5612 O O . PHE C 1 108 ? -33.090 -43.707 19.312 1.00 9.69 429 PHE C O 1
ATOM 5620 N N . GLN C 1 109 ? -32.488 -41.540 19.490 1.00 12.24 430 GLN C N 1
ATOM 5621 C CA . GLN C 1 109 ? -31.066 -41.758 19.210 1.00 13.08 430 GLN C CA 1
ATOM 5622 C C . GLN C 1 109 ? -30.456 -42.909 20.029 1.00 12.09 430 GLN C C 1
ATOM 5623 O O . GLN C 1 109 ? -30.673 -42.995 21.230 1.00 11.74 430 GLN C O 1
ATOM 5629 N N . HIS C 1 110 ? -29.702 -43.787 19.367 1.00 10.35 431 HIS C N 1
ATOM 5630 C CA . HIS C 1 110 ? -29.010 -44.906 20.035 1.00 10.30 431 HIS C CA 1
ATOM 5631 C C . HIS C 1 110 ? -29.949 -45.928 20.692 1.00 11.60 431 HIS C C 1
ATOM 5632 O O . HIS C 1 110 ? -29.592 -46.581 21.677 1.00 14.11 431 HIS C O 1
ATOM 5639 N N . SER C 1 111 ? -31.150 -46.052 20.137 1.00 10.22 432 SER C N 1
ATOM 5640 C CA . SER C 1 111 ? -32.060 -47.134 20.473 1.00 10.33 432 SER C CA 1
ATOM 5641 C C . SER C 1 111 ? -32.367 -47.884 19.183 1.00 11.91 432 SER C C 1
ATOM 5642 O O . SER C 1 111 ? -32.501 -47.270 18.130 1.00 12.27 432 SER C O 1
ATOM 5645 N N . ASN C 1 112 ? -32.478 -49.203 19.264 1.00 11.16 433 ASN C N 1
ATOM 5646 C CA . ASN C 1 112 ? -32.725 -50.026 18.080 1.00 12.48 433 ASN C CA 1
ATOM 5647 C C . ASN C 1 112 ? -34.194 -49.997 17.641 1.00 12.01 433 ASN C C 1
ATOM 5648 O O . ASN C 1 112 ? -35.026 -50.741 18.164 1.00 11.36 433 ASN C O 1
ATOM 5653 N N . LEU C 1 113 ? -34.499 -49.132 16.673 1.00 12.14 434 LEU C N 1
ATOM 5654 C CA . LEU C 1 113 ? -35.856 -49.000 16.134 1.00 11.61 434 LEU C CA 1
ATOM 5655 C C . LEU C 1 113 ? -36.197 -50.092 15.131 1.00 12.20 434 LEU C C 1
ATOM 5656 O O . LEU C 1 113 ? -35.413 -50.391 14.224 1.00 12.70 434 LEU C O 1
ATOM 5661 N N . LYS C 1 114 ? -37.379 -50.678 15.299 1.00 11.05 435 LYS C N 1
ATOM 5662 C CA . LYS C 1 114 ? -37.870 -51.723 14.410 1.00 11.17 435 LYS C CA 1
ATOM 5663 C C . LYS C 1 114 ? -39.260 -51.370 13.898 1.00 10.18 435 LYS C C 1
ATOM 5664 O O . LYS C 1 114 ? -40.048 -50.754 14.611 1.00 11.00 435 LYS C O 1
ATOM 5670 N N . GLN C 1 115 ? -39.542 -51.745 12.652 1.00 12.03 436 GLN C N 1
ATOM 5671 C CA . GLN C 1 115 ? -40.857 -51.526 12.028 1.00 11.44 436 GLN C CA 1
ATOM 5672 C C . GLN C 1 115 ? -41.161 -50.050 11.771 1.00 10.97 436 GLN C C 1
ATOM 5673 O O . GLN C 1 115 ? -42.323 -49.637 11.773 1.00 9.76 436 GLN C O 1
ATOM 5679 N N . MET C 1 116 ? -40.112 -49.267 11.540 1.00 10.86 437 MET C N 1
ATOM 5680 C CA . MET C 1 116 ? -40.250 -47.844 11.255 1.00 12.34 437 MET C CA 1
ATOM 5681 C C . MET C 1 116 ? -39.928 -47.517 9.791 1.00 10.94 437 MET C C 1
ATOM 5682 O O . MET C 1 116 ? -40.676 -46.795 9.136 1.00 10.56 437 MET C O 1
ATOM 5687 N N . SER C 1 117 ? -38.828 -48.068 9.280 1.00 10.06 438 SER C N 1
ATOM 5688 C CA . SER C 1 117 ? -38.275 -47.666 7.982 1.00 10.86 438 SER C CA 1
ATOM 5689 C C . SER C 1 117 ? -39.090 -48.126 6.770 1.00 10.69 438 SER C C 1
ATOM 5690 O O . SER C 1 117 ? -38.973 -47.555 5.685 1.00 11.12 438 SER C O 1
ATOM 5693 N N . GLU C 1 118 ? -39.906 -49.162 6.963 1.00 9.42 439 GLU C N 1
ATOM 5694 C CA . GLU C 1 118 ? -40.676 -49.771 5.877 1.00 10.62 439 GLU C CA 1
ATOM 5695 C C . GLU C 1 118 ? -42.029 -49.088 5.692 1.00 9.82 439 GLU C C 1
ATOM 5696 O O . GLU C 1 118 ? -42.754 -49.368 4.732 1.00 9.44 439 GLU C O 1
ATOM 5702 N N . PHE C 1 119 ? -42.360 -48.199 6.622 1.00 9.27 440 PHE C N 1
ATOM 5703 C CA . PHE C 1 119 ? -43.672 -47.571 6.680 1.00 9.75 440 PHE C CA 1
ATOM 5704 C C . PHE C 1 119 ? -43.533 -46.063 6.821 1.00 9.30 440 PHE C C 1
ATOM 5705 O O . PHE C 1 119 ? -42.419 -45.529 6.821 1.00 9.44 440 PHE C O 1
ATOM 5713 N N . SER C 1 120 ? -44.669 -45.381 6.940 1.00 9.43 441 SER C N 1
ATOM 5714 C CA . SER C 1 120 ? -44.699 -43.952 7.230 1.00 9.78 441 SER C CA 1
ATOM 5715 C C . SER C 1 120 ? -45.303 -43.769 8.616 1.00 9.64 441 SER C C 1
ATOM 5716 O O . SER C 1 120 ? -46.470 -43.399 8.741 1.00 9.30 441 SER C O 1
ATOM 5719 N N . VAL C 1 121 ? -44.517 -44.038 9.659 1.00 8.90 442 VAL C N 1
ATOM 5720 C CA . VAL C 1 121 ? -45.059 -44.048 11.027 1.00 9.93 442 VAL C CA 1
ATOM 5721 C C . VAL C 1 121 ? -45.314 -42.648 11.575 1.00 8.57 442 VAL C C 1
ATOM 5722 O O . VAL C 1 121 ? -46.061 -42.477 12.542 1.00 9.13 442 VAL C O 1
ATOM 5726 N N . PHE C 1 122 ? -44.695 -41.653 10.945 1.00 7.63 443 PHE C N 1
ATOM 5727 C CA . PHE C 1 122 ? -44.762 -40.272 11.411 1.00 8.30 443 PHE C CA 1
ATOM 5728 C C . PHE C 1 122 ? -45.876 -39.484 10.722 1.00 9.06 443 PHE C C 1
ATOM 5729 O O . PHE C 1 122 ? -45.963 -38.253 10.857 1.00 7.29 443 PHE C O 1
ATOM 5737 N N . LEU C 1 123 ? -46.743 -40.205 10.010 1.00 7.34 444 LEU C N 1
ATOM 5738 C CA . LEU C 1 123 ? -47.737 -39.591 9.134 1.00 8.84 444 LEU C CA 1
ATOM 5739 C C . LEU C 1 123 ? -48.647 -38.582 9.837 1.00 9.23 444 LEU C C 1
ATOM 5740 O O . LEU C 1 123 ? -49.009 -37.571 9.243 1.00 9.01 444 LEU C O 1
ATOM 5745 N N . SER C 1 124 ? -48.994 -38.852 11.094 1.00 7.75 445 SER C N 1
ATOM 5746 C CA . SER C 1 124 ? -49.901 -37.992 11.869 1.00 9.82 445 SER C CA 1
ATOM 5747 C C . SER C 1 124 ? -49.225 -36.814 12.578 1.00 9.91 445 SER C C 1
ATOM 5748 O O . SER C 1 124 ? -49.909 -35.936 13.118 1.00 10.63 445 SER C O 1
ATOM 5751 N N . LEU C 1 125 ? -47.894 -36.784 12.578 1.00 8.99 446 LEU C N 1
ATOM 5752 C CA . LEU C 1 125 ? -47.164 -35.800 13.383 1.00 9.66 446 LEU C CA 1
ATOM 5753 C C . LEU C 1 125 ? -46.909 -34.485 12.645 1.00 10.30 446 LEU C C 1
ATOM 5754 O O . LEU C 1 125 ? -45.758 -34.087 12.420 1.00 9.19 446 LEU C O 1
ATOM 5759 N N . ARG C 1 126 ? -48.002 -33.805 12.303 1.00 10.15 447 ARG C N 1
ATOM 5760 C CA . ARG C 1 126 ? -47.952 -32.532 11.584 1.00 13.22 447 ARG C CA 1
ATOM 5761 C C . ARG C 1 126 ? -47.306 -31.399 12.393 1.00 11.16 447 ARG C C 1
ATOM 5762 O O . ARG C 1 126 ? -46.938 -30.379 11.825 1.00 12.51 447 ARG C O 1
ATOM 5770 N N . ASN C 1 127 ? -47.179 -31.584 13.708 1.00 10.13 448 ASN C N 1
ATOM 5771 C CA . ASN C 1 127 ? -46.588 -30.568 14.585 1.00 10.59 448 ASN C CA 1
ATOM 5772 C C . ASN C 1 127 ? -45.119 -30.820 14.930 1.00 9.28 448 ASN C C 1
ATOM 5773 O O . ASN C 1 127 ? -44.492 -30.003 15.599 1.00 9.28 448 ASN C O 1
ATOM 5778 N N . LEU C 1 128 ? -44.568 -31.941 14.471 1.00 8.26 449 LEU C N 1
ATOM 5779 C CA . LEU C 1 128 ? -43.205 -32.307 14.856 1.00 8.04 449 LEU C CA 1
ATOM 5780 C C . LEU C 1 128 ? -42.181 -31.362 14.233 1.00 8.55 449 LEU C C 1
ATOM 5781 O O . LEU C 1 128 ? -42.213 -31.106 13.032 1.00 7.65 449 LEU C O 1
ATOM 5786 N N . ILE C 1 129 ? -41.285 -30.848 15.076 1.00 9.15 450 ILE C N 1
ATOM 5787 C CA . ILE C 1 129 ? -40.252 -29.898 14.657 1.00 11.53 450 ILE C CA 1
ATOM 5788 C C . ILE C 1 129 ? -38.847 -30.516 14.745 1.00 10.49 450 ILE C C 1
ATOM 5789 O O . ILE C 1 129 ? -37.942 -30.140 13.996 1.00 10.09 450 ILE C O 1
ATOM 5794 N N . TYR C 1 130 ? -38.680 -31.470 15.657 1.00 9.32 451 TYR C N 1
ATOM 5795 C CA . TYR C 1 130 ? -37.369 -32.072 15.922 1.00 9.49 451 TYR C CA 1
ATOM 5796 C C . TYR C 1 130 ? -37.495 -33.585 15.921 1.00 9.50 451 TYR C C 1
ATOM 5797 O O . TYR C 1 130 ? -38.314 -34.137 16.654 1.00 8.87 451 TYR C O 1
ATOM 5806 N N . LEU C 1 131 ? -36.690 -34.247 15.091 1.00 8.58 452 LEU C N 1
ATOM 5807 C CA . LEU C 1 131 ? -36.635 -35.705 15.070 1.00 8.41 452 LEU C CA 1
ATOM 5808 C C . LEU C 1 131 ? -35.195 -36.204 15.047 1.00 9.10 452 LEU C C 1
ATOM 5809 O O . LEU C 1 131 ? -34.404 -35.813 14.180 1.00 8.77 452 LEU C O 1
ATOM 5814 N N . ASP C 1 132 ? -34.859 -37.063 16.004 1.00 7.32 453 ASP C N 1
ATOM 5815 C CA . ASP C 1 132 ? -33.545 -37.691 16.020 1.00 9.06 453 ASP C CA 1
ATOM 5816 C C . ASP C 1 132 ? -33.693 -39.210 15.980 1.00 9.30 453 ASP C C 1
ATOM 5817 O O . ASP C 1 132 ? -34.153 -39.829 16.946 1.00 9.66 453 ASP C O 1
ATOM 5822 N N . ILE C 1 133 ? -33.329 -39.793 14.839 1.00 6.68 454 ILE C N 1
ATOM 5823 C CA . ILE C 1 133 ? -33.254 -41.250 14.696 1.00 8.22 454 ILE C CA 1
ATOM 5824 C C . ILE C 1 133 ? -31.815 -41.704 14.401 1.00 6.73 454 ILE C C 1
ATOM 5825 O O . ILE C 1 133 ? -31.588 -42.715 13.732 1.00 6.82 454 ILE C O 1
ATOM 5830 N N . SER C 1 134 ? -30.847 -40.948 14.907 1.00 7.74 455 SER C N 1
ATOM 5831 C CA . SER C 1 134 ? -29.442 -41.299 14.726 1.00 8.97 455 SER C CA 1
ATOM 5832 C C . SER C 1 134 ? -29.120 -42.617 15.422 1.00 10.33 455 SER C C 1
ATOM 5833 O O . SER C 1 134 ? -29.621 -42.888 16.512 1.00 9.29 455 SER C O 1
ATOM 5836 N N . HIS C 1 135 ? -28.295 -43.433 14.771 1.00 8.93 456 HIS C N 1
ATOM 5837 C CA . HIS C 1 135 ? -27.800 -44.689 15.344 1.00 10.80 456 HIS C CA 1
ATOM 5838 C C . HIS C 1 135 ? -28.939 -45.578 15.853 1.00 10.42 456 HIS C C 1
ATOM 5839 O O . HIS C 1 135 ? -28.918 -46.050 16.988 1.00 10.51 456 HIS C O 1
ATOM 5846 N N . THR C 1 136 ? -29.933 -45.793 14.998 1.00 8.86 457 THR C N 1
ATOM 5847 C CA . THR C 1 136 ? -31.093 -46.604 15.348 1.00 9.04 457 THR C CA 1
ATOM 5848 C C . THR C 1 136 ? -31.147 -47.924 14.577 1.00 10.36 457 THR C C 1
ATOM 5849 O O . THR C 1 136 ? -32.170 -48.621 14.590 1.00 10.36 457 THR C O 1
ATOM 5853 N N . HIS C 1 137 ? -30.035 -48.273 13.928 1.00 9.53 458 HIS C N 1
ATOM 5854 C CA . HIS C 1 137 ? -29.959 -49.456 13.062 1.00 12.38 458 HIS C CA 1
ATOM 5855 C C . HIS C 1 137 ? -31.030 -49.408 11.980 1.00 10.67 458 HIS C C 1
ATOM 5856 O O . HIS C 1 137 ? -31.642 -50.426 11.645 1.00 12.26 458 HIS C O 1
ATOM 5863 N N . THR C 1 138 ? -31.250 -48.211 11.444 1.00 11.10 459 THR C N 1
ATOM 5864 C CA . THR C 1 138 ? -32.241 -47.998 10.400 1.00 10.35 459 THR C CA 1
ATOM 5865 C C . THR C 1 138 ? -31.620 -48.210 9.017 1.00 10.60 459 THR C C 1
ATOM 5866 O O . THR C 1 138 ? -30.576 -47.638 8.690 1.00 9.44 459 THR C O 1
ATOM 5870 N N . ARG C 1 139 ? -32.268 -49.054 8.223 1.00 9.20 460 ARG C N 1
ATOM 5871 C CA . ARG C 1 139 ? -31.930 -49.213 6.819 1.00 8.20 460 ARG C CA 1
ATOM 5872 C C . ARG C 1 139 ? -32.979 -48.491 5.989 1.00 7.91 460 ARG C C 1
ATOM 5873 O O . ARG C 1 139 ? -34.118 -48.958 5.870 1.00 7.57 460 ARG C O 1
ATOM 5881 N N . VAL C 1 140 ? -32.598 -47.350 5.425 1.00 6.19 461 VAL C N 1
ATOM 5882 C CA . VAL C 1 140 ? -33.517 -46.572 4.611 1.00 7.32 461 VAL C CA 1
ATOM 5883 C C . VAL C 1 140 ? -33.645 -47.183 3.216 1.00 7.44 461 VAL C C 1
ATOM 5884 O O . VAL C 1 140 ? -32.646 -47.445 2.544 1.00 9.47 461 VAL C O 1
ATOM 5888 N N . ALA C 1 141 ? -34.880 -47.426 2.796 1.00 7.73 462 ALA C N 1
ATOM 5889 C CA . ALA C 1 141 ? -35.153 -47.893 1.436 1.00 7.98 462 ALA C CA 1
ATOM 5890 C C . ALA C 1 141 ? -36.462 -47.306 0.920 1.00 9.74 462 ALA C C 1
ATOM 5891 O O . ALA C 1 141 ? -36.459 -46.541 -0.040 1.00 9.75 462 ALA C O 1
ATOM 5893 N N . PHE C 1 142 ? -37.572 -47.656 1.574 1.00 8.78 463 PHE C N 1
ATOM 5894 C CA . PHE C 1 142 ? -38.881 -47.052 1.296 1.00 8.57 463 PHE C CA 1
ATOM 5895 C C . PHE C 1 142 ? -38.785 -45.523 1.337 1.00 6.15 463 PHE C C 1
ATOM 5896 O O . PHE C 1 142 ? -38.340 -44.953 2.334 1.00 7.57 463 PHE C O 1
ATOM 5904 N N . ASN C 1 143 ? -39.195 -44.876 0.247 1.00 6.76 464 ASN C N 1
ATOM 5905 C CA . ASN C 1 143 ? -39.033 -43.430 0.087 1.00 8.99 464 ASN C CA 1
ATOM 5906 C C . ASN C 1 143 ? -39.946 -42.574 0.978 1.00 8.64 464 ASN C C 1
ATOM 5907 O O . ASN C 1 143 ? -39.647 -41.401 1.229 1.00 8.72 464 ASN C O 1
ATOM 5912 N N . GLY C 1 144 ? -41.040 -43.160 1.465 1.00 6.20 465 GLY C N 1
ATOM 5913 C CA . GLY C 1 144 ? -42.014 -42.412 2.261 1.00 6.22 465 GLY C CA 1
ATOM 5914 C C . GLY C 1 144 ? -41.820 -42.444 3.765 1.00 5.39 465 GLY C C 1
ATOM 5915 O O . GLY C 1 144 ? -42.736 -42.116 4.516 1.00 6.77 465 GLY C O 1
ATOM 5916 N N . ILE C 1 145 ? -40.630 -42.851 4.204 1.00 5.02 466 ILE C N 1
ATOM 5917 C CA . ILE C 1 145 ? -40.282 -42.944 5.626 1.00 6.18 466 ILE C CA 1
ATOM 5918 C C . ILE C 1 145 ? -40.691 -41.710 6.451 1.00 6.75 466 ILE C C 1
ATOM 5919 O O . ILE C 1 145 ? -41.220 -41.851 7.557 1.00 6.63 466 ILE C O 1
ATOM 5924 N N . PHE C 1 146 ? -40.475 -40.515 5.897 1.00 5.79 467 PHE C N 1
ATOM 5925 C CA . PHE C 1 146 ? -40.753 -39.267 6.607 1.00 7.71 467 PHE C CA 1
ATOM 5926 C C . PHE C 1 146 ? -42.045 -38.570 6.166 1.00 7.53 467 PHE C C 1
ATOM 5927 O O . PHE C 1 146 ? -42.238 -37.393 6.473 1.00 7.19 467 PHE C O 1
ATOM 5935 N N . ASN C 1 147 ? -42.917 -39.281 5.449 1.00 6.40 468 ASN C N 1
ATOM 5936 C CA . ASN C 1 147 ? -44.197 -38.702 5.023 1.00 6.68 468 ASN C CA 1
ATOM 5937 C C . ASN C 1 147 ? -44.966 -38.171 6.230 1.00 7.57 468 ASN C C 1
ATOM 5938 O O . ASN C 1 147 ? -44.998 -38.815 7.278 1.00 6.88 468 ASN C O 1
ATOM 5943 N N . GLY C 1 148 ? -45.561 -36.989 6.084 1.00 6.65 469 GLY C N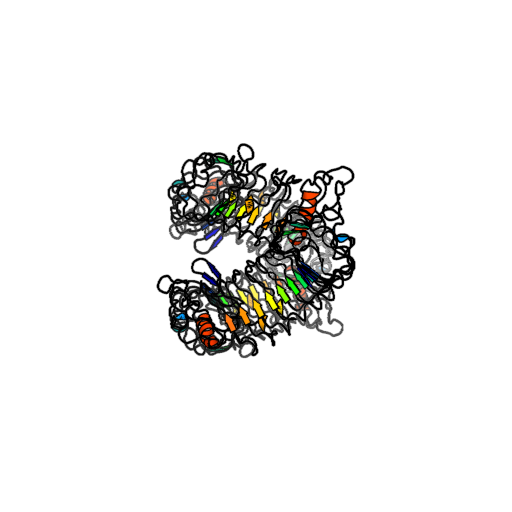 1
ATOM 5944 C CA . GLY C 1 148 ? -46.345 -36.386 7.160 1.00 8.29 469 GLY C CA 1
ATOM 5945 C C . GLY C 1 148 ? -45.632 -35.307 7.953 1.00 8.52 469 GLY C C 1
ATOM 5946 O O . GLY C 1 148 ? -46.277 -34.543 8.676 1.00 9.06 469 GLY C O 1
ATOM 5947 N N . LEU C 1 149 ? -44.308 -35.226 7.813 1.00 8.26 470 LEU C N 1
ATOM 5948 C CA . LEU C 1 149 ? -43.498 -34.325 8.645 1.00 8.17 470 LEU C CA 1
ATOM 5949 C C . LEU C 1 149 ? -43.293 -32.929 8.041 1.00 9.76 470 LEU C C 1
ATOM 5950 O O . LEU C 1 149 ? -42.170 -32.417 7.972 1.00 8.90 470 LEU C O 1
ATOM 5955 N N . SER C 1 150 ? -44.408 -32.306 7.662 1.00 10.94 471 SER C N 1
ATOM 5956 C CA . SER C 1 150 ? -44.429 -31.005 6.991 1.00 13.03 471 SER C CA 1
ATOM 5957 C C . SER C 1 150 ? -43.764 -29.877 7.781 1.00 12.32 471 SER C C 1
ATOM 5958 O O . SER C 1 150 ? -43.186 -28.967 7.190 1.00 11.91 471 SER C O 1
ATOM 5961 N N . SER C 1 151 ? -43.862 -29.930 9.108 1.00 10.03 472 SER C N 1
ATOM 5962 C CA . SER C 1 151 ? -43.337 -28.863 9.959 1.00 10.72 472 SER C CA 1
ATOM 5963 C C . SER C 1 151 ? -41.897 -29.080 10.434 1.00 9.20 472 SER C C 1
ATOM 5964 O O . SER C 1 151 ? -41.317 -28.203 11.081 1.00 9.36 472 SER C O 1
ATOM 5967 N N . LEU C 1 152 ? -41.325 -30.238 10.111 1.00 8.30 473 LEU C N 1
ATOM 5968 C CA . LEU C 1 152 ? -40.005 -30.621 10.625 1.00 8.02 473 LEU C CA 1
ATOM 5969 C C . LEU C 1 152 ? -38.921 -29.591 10.302 1.00 9.07 473 LEU C C 1
ATOM 5970 O O . LEU C 1 152 ? -38.805 -29.140 9.161 1.00 9.45 473 LEU C O 1
ATOM 5975 N N . GLU C 1 153 ? -38.139 -29.224 11.317 1.00 7.68 474 GLU C N 1
ATOM 5976 C CA . GLU C 1 153 ? -37.043 -28.265 11.149 1.00 9.28 474 GLU C CA 1
ATOM 5977 C C . GLU C 1 153 ? -35.666 -28.889 11.374 1.00 10.43 474 GLU C C 1
ATOM 5978 O O . GLU C 1 153 ? -34.682 -28.489 10.744 1.00 11.82 474 GLU C O 1
ATOM 5984 N N . VAL C 1 154 ? -35.601 -29.857 12.281 1.00 8.49 475 VAL C N 1
ATOM 5985 C CA . VAL C 1 154 ? -34.350 -30.541 12.586 1.00 8.86 475 VAL C CA 1
ATOM 5986 C C . VAL C 1 154 ? -34.514 -32.040 12.396 1.00 9.51 475 VAL C C 1
ATOM 5987 O O . VAL C 1 154 ? -35.369 -32.659 13.033 1.00 8.46 475 VAL C O 1
ATOM 5991 N N . LEU C 1 155 ? -33.693 -32.610 11.514 1.00 9.06 476 LEU C N 1
ATOM 5992 C CA . LEU C 1 155 ? -33.684 -34.045 11.270 1.00 8.23 476 LEU C CA 1
ATOM 5993 C C . LEU C 1 155 ? -32.275 -34.599 11.445 1.00 9.58 476 LEU C C 1
ATOM 5994 O O . LEU C 1 155 ? -31.365 -34.274 10.677 1.00 9.72 476 LEU C O 1
ATOM 5999 N N . LYS C 1 156 ? -32.108 -35.425 12.470 1.00 8.72 477 LYS C N 1
ATOM 6000 C CA . LYS C 1 156 ? -30.838 -36.087 12.730 1.00 9.73 477 LYS C CA 1
ATOM 6001 C C . LYS C 1 156 ? -31.011 -37.581 12.477 1.00 10.70 477 LYS C C 1
ATOM 6002 O O . LYS C 1 156 ? -31.860 -38.230 13.091 1.00 9.53 477 LYS C O 1
ATOM 6008 N N . MET C 1 157 ? -30.236 -38.111 11.534 1.00 7.99 478 MET C N 1
ATOM 6009 C CA . MET C 1 157 ? -30.336 -39.517 11.166 1.00 11.14 478 MET C CA 1
ATOM 6010 C C . MET C 1 157 ? -28.969 -40.142 10.897 1.00 9.65 478 MET C C 1
ATOM 6011 O O . MET C 1 157 ? -28.845 -41.062 10.090 1.00 11.24 478 MET C O 1
ATOM 6016 N N . ALA C 1 158 ? -27.958 -39.636 11.606 1.00 11.17 479 ALA C N 1
ATOM 6017 C CA . ALA C 1 158 ? -26.580 -40.117 11.509 1.00 11.07 479 ALA C CA 1
ATOM 6018 C C . ALA C 1 158 ? -26.434 -41.575 11.945 1.00 12.38 479 ALA C C 1
ATOM 6019 O O . ALA C 1 158 ? -27.235 -42.074 12.734 1.00 10.88 479 ALA C O 1
ATOM 6021 N N . GLY C 1 159 ? -25.407 -42.246 11.423 1.00 9.26 480 GLY C N 1
ATOM 6022 C CA . GLY C 1 159 ? -25.047 -43.594 11.859 1.00 11.01 480 GLY C CA 1
ATOM 6023 C C . GLY C 1 159 ? -25.949 -44.712 11.365 1.00 11.94 480 GLY C C 1
ATOM 6024 O O . GLY C 1 159 ? -25.936 -45.812 11.920 1.00 13.09 480 GLY C O 1
ATOM 6025 N N . ASN C 1 160 ? -26.728 -44.437 10.324 1.00 9.94 481 ASN C N 1
ATOM 6026 C CA . ASN C 1 160 ? -27.604 -45.448 9.730 1.00 10.24 481 ASN C CA 1
ATOM 6027 C C . ASN C 1 160 ? -27.064 -45.913 8.369 1.00 10.90 481 ASN C C 1
ATOM 6028 O O . ASN C 1 160 ? -25.856 -45.861 8.141 1.00 9.68 481 ASN C O 1
ATOM 6033 N N . SER C 1 161 ? -27.935 -46.395 7.485 1.00 9.28 482 SER C N 1
ATOM 6034 C CA . SER C 1 161 ? -27.507 -46.776 6.141 1.00 9.65 482 SER C CA 1
ATOM 6035 C C . SER C 1 161 ? -28.668 -46.795 5.158 1.00 9.38 482 SER C C 1
ATOM 6036 O O . SER C 1 161 ? -29.829 -46.774 5.562 1.00 11.47 482 SER C O 1
ATOM 6039 N N . PHE C 1 162 ? -28.332 -46.841 3.869 1.00 8.86 483 PHE C N 1
ATOM 6040 C CA . PHE C 1 162 ? -29.294 -46.732 2.776 1.00 7.52 483 PHE C CA 1
ATOM 6041 C C . PHE C 1 162 ? -29.148 -47.907 1.816 1.00 8.02 483 PHE C C 1
ATOM 6042 O O . PHE C 1 162 ? -28.032 -48.342 1.527 1.00 8.85 483 PHE C O 1
ATOM 6050 N N . GLN C 1 163 ? -30.269 -48.407 1.308 1.00 6.15 484 GLN C N 1
ATOM 6051 C CA . GLN C 1 163 ? -30.221 -49.441 0.277 1.00 8.33 484 GLN C CA 1
ATOM 6052 C C . GLN C 1 163 ? -29.433 -48.931 -0.926 1.00 8.83 484 GLN C C 1
ATOM 6053 O O . GLN C 1 163 ? -29.685 -47.829 -1.425 1.00 8.33 484 GLN C O 1
ATOM 6059 N N . GLU C 1 164 ? -28.469 -49.742 -1.362 1.00 7.48 485 GLU C N 1
ATOM 6060 C CA . GLU C 1 164 ? -27.572 -49.428 -2.485 1.00 8.95 485 GLU C CA 1
ATOM 6061 C C . GLU C 1 164 ? -26.653 -48.242 -2.207 1.00 8.50 485 GLU C C 1
ATOM 6062 O O . GLU C 1 164 ? -26.082 -47.676 -3.136 1.00 8.17 485 GLU C O 1
ATOM 6068 N N . ASN C 1 165 ? -26.512 -47.875 -0.931 1.00 8.26 486 ASN C N 1
ATOM 6069 C CA . ASN C 1 165 ? -25.725 -46.697 -0.530 1.00 8.94 486 ASN C CA 1
ATOM 6070 C C . ASN C 1 165 ? -26.163 -45.425 -1.270 1.00 8.75 486 ASN C C 1
ATOM 6071 O O . ASN C 1 165 ? -25.354 -44.549 -1.578 1.00 7.19 486 ASN C O 1
ATOM 6076 N N . PHE C 1 166 ? -27.460 -45.345 -1.543 1.00 8.41 487 PHE C N 1
ATOM 6077 C CA . PHE C 1 166 ? -28.023 -44.310 -2.403 1.00 8.64 487 PHE C CA 1
ATOM 6078 C C . PHE C 1 166 ? -29.022 -43.465 -1.626 1.00 9.87 487 PHE C C 1
ATOM 6079 O O . PHE C 1 166 ? -29.936 -44.002 -1.007 1.00 9.01 487 PHE C O 1
ATOM 6087 N N . LEU C 1 167 ? -28.831 -42.145 -1.654 1.00 8.77 488 LEU C N 1
ATOM 6088 C CA . LEU C 1 167 ? -29.771 -41.219 -1.021 1.00 8.88 488 LEU C CA 1
ATOM 6089 C C . LEU C 1 167 ? -30.890 -40.866 -2.004 1.00 8.91 488 LEU C C 1
ATOM 6090 O O . LEU C 1 167 ? -30.652 -40.150 -2.974 1.00 9.38 488 LEU C O 1
ATOM 6095 N N . PRO C 1 168 ? -32.111 -41.375 -1.763 1.00 9.29 489 PRO C N 1
ATOM 6096 C CA . PRO C 1 168 ? -33.234 -41.063 -2.643 1.00 10.76 489 PRO C CA 1
ATOM 6097 C C . PRO C 1 168 ? -33.923 -39.754 -2.243 1.00 10.42 489 PRO C C 1
ATOM 6098 O O . PRO C 1 168 ? -33.525 -39.119 -1.259 1.00 11.25 489 PRO C O 1
ATOM 6102 N N . ASP C 1 169 ? -34.933 -39.350 -3.011 1.00 11.65 490 ASP C N 1
ATOM 6103 C CA . ASP C 1 169 ? -35.706 -38.149 -2.694 1.00 12.89 490 ASP C CA 1
ATOM 6104 C C . ASP C 1 169 ? -36.671 -38.419 -1.547 1.00 11.65 490 ASP C C 1
ATOM 6105 O O . ASP C 1 169 ? -37.863 -38.632 -1.766 1.00 14.15 490 ASP C O 1
ATOM 6110 N N . ILE C 1 170 ? -36.140 -38.411 -0.327 1.00 10.80 491 ILE C N 1
ATOM 6111 C CA . ILE C 1 170 ? -36.932 -38.705 0.871 1.00 11.81 491 ILE C CA 1
ATOM 6112 C C . ILE C 1 170 ? -37.291 -37.451 1.672 1.00 10.91 491 ILE C C 1
ATOM 6113 O O . ILE C 1 170 ? -37.989 -37.538 2.681 1.00 8.77 491 ILE C O 1
ATOM 6118 N N . PHE C 1 171 ? -36.819 -36.291 1.210 1.00 10.59 492 PHE C N 1
ATOM 6119 C CA . PHE C 1 171 ? -36.986 -35.030 1.940 1.00 10.85 492 PHE C CA 1
ATOM 6120 C C . PHE C 1 171 ? -37.963 -34.058 1.279 1.00 12.81 492 PHE C C 1
ATOM 6121 O O . PHE C 1 171 ? -38.119 -32.925 1.736 1.00 12.57 492 PHE C O 1
ATOM 6129 N N . THR C 1 172 ? -38.631 -34.507 0.223 1.00 12.58 493 THR C N 1
ATOM 6130 C CA . THR C 1 172 ? -39.460 -33.621 -0.607 1.00 15.88 493 THR C CA 1
ATOM 6131 C C . THR C 1 172 ? -40.596 -32.897 0.142 1.00 14.43 493 THR C C 1
ATOM 6132 O O . THR C 1 172 ? -40.964 -31.786 -0.222 1.00 15.81 493 THR C O 1
ATOM 6136 N N . GLU C 1 173 ? -41.127 -33.519 1.192 1.00 14.48 494 GLU C N 1
ATOM 6137 C CA . GLU C 1 173 ? -42.194 -32.908 1.995 1.00 14.95 494 GLU C CA 1
ATOM 6138 C C . GLU C 1 173 ? -41.666 -31.976 3.088 1.00 13.71 494 GLU C C 1
ATOM 6139 O O . GLU C 1 173 ? -42.442 -31.242 3.701 1.00 14.77 494 GLU C O 1
ATOM 6145 N N . LEU C 1 174 ? -40.355 -32.005 3.326 1.00 11.33 495 LEU C N 1
ATOM 6146 C CA . LEU C 1 174 ? -39.764 -31.333 4.486 1.00 9.82 495 LEU C CA 1
ATOM 6147 C C . LEU C 1 174 ? -39.237 -29.934 4.149 1.00 10.72 495 LEU C C 1
ATOM 6148 O O . LEU C 1 174 ? -38.071 -29.616 4.395 1.00 10.36 495 LEU C O 1
ATOM 6153 N N . ARG C 1 175 ? -40.118 -29.093 3.582 1.00 11.68 496 ARG C N 1
ATOM 6154 C CA . ARG C 1 175 ? -39.723 -27.771 3.123 1.00 12.03 496 ARG C CA 1
ATOM 6155 C C . ARG C 1 175 ? -39.222 -26.812 4.203 1.00 12.79 496 ARG C C 1
ATOM 6156 O O . ARG C 1 175 ? -38.535 -25.843 3.885 1.00 12.98 496 ARG C O 1
ATOM 6164 N N . ASN C 1 176 ? -39.562 -27.072 5.465 1.00 11.44 497 ASN C N 1
ATOM 6165 C CA . ASN C 1 176 ? -39.113 -26.211 6.567 1.00 11.55 497 ASN C CA 1
ATOM 6166 C C . ASN C 1 176 ? -37.806 -26.654 7.252 1.00 9.81 497 ASN C C 1
ATOM 6167 O O . ASN C 1 176 ? -37.370 -26.029 8.218 1.00 9.84 497 ASN C O 1
ATOM 6172 N N . LEU C 1 177 ? -37.179 -27.714 6.741 1.00 9.16 498 LEU C N 1
ATOM 6173 C CA . LEU C 1 177 ? -35.923 -28.212 7.320 1.00 9.65 498 LEU C CA 1
ATOM 6174 C C . LEU C 1 177 ? -34.839 -27.143 7.367 1.00 9.44 498 LEU C C 1
ATOM 6175 O O . LEU C 1 177 ? -34.572 -26.486 6.358 1.00 8.99 498 LEU C O 1
ATOM 6180 N N . THR C 1 178 ? -34.226 -26.974 8.539 1.00 8.89 499 THR C N 1
ATOM 6181 C CA . THR C 1 178 ? -33.087 -26.064 8.701 1.00 10.12 499 THR C CA 1
ATOM 6182 C C . THR C 1 178 ? -31.783 -26.794 9.033 1.00 10.24 499 THR C C 1
ATOM 6183 O O . THR C 1 178 ? -30.697 -26.248 8.843 1.00 10.97 499 THR C O 1
ATOM 6187 N N . PHE C 1 179 ? -31.903 -28.024 9.530 1.00 8.03 500 PHE C N 1
ATOM 6188 C CA . PHE C 1 179 ? -30.753 -28.811 9.975 1.00 8.26 500 PHE C CA 1
ATOM 6189 C C . PHE C 1 179 ? -30.942 -30.263 9.551 1.00 9.81 500 PHE C C 1
ATOM 6190 O O . PHE C 1 179 ? -31.963 -30.876 9.873 1.00 8.75 500 PHE C O 1
ATOM 6198 N N . LEU C 1 180 ? -29.959 -30.810 8.834 1.00 8.44 501 LEU C N 1
ATOM 6199 C CA . LEU C 1 180 ? -30.024 -32.203 8.384 1.00 9.15 501 LEU C CA 1
ATOM 6200 C C . LEU C 1 180 ? -28.697 -32.930 8.593 1.00 9.03 501 LEU C C 1
ATOM 6201 O O . LEU C 1 180 ? -27.675 -32.545 8.025 1.00 9.33 501 LEU C O 1
ATOM 6206 N N . ASP C 1 181 ? -28.731 -33.981 9.408 1.00 9.88 502 ASP C N 1
ATOM 6207 C CA . ASP C 1 181 ? -27.533 -34.758 9.730 1.00 9.09 502 ASP C CA 1
ATOM 6208 C C . ASP C 1 181 ? -27.602 -36.129 9.076 1.00 9.45 502 ASP C C 1
ATOM 6209 O O . ASP C 1 181 ? -28.409 -36.972 9.460 1.00 9.74 502 ASP C O 1
ATOM 6214 N N . LEU C 1 182 ? -26.740 -36.329 8.082 1.00 8.44 503 LEU C N 1
ATOM 6215 C CA . LEU C 1 182 ? -26.661 -37.573 7.341 1.00 10.32 503 LEU C CA 1
ATOM 6216 C C . LEU C 1 182 ? -25.263 -38.178 7.456 1.00 9.20 503 LEU C C 1
ATOM 6217 O O . LEU C 1 182 ? -24.861 -38.986 6.625 1.00 9.06 503 LEU C O 1
ATOM 6222 N N . SER C 1 183 ? -24.534 -37.782 8.494 1.00 9.39 504 SER C N 1
ATOM 6223 C CA . SER C 1 183 ? -23.174 -38.267 8.696 1.00 9.60 504 SER C CA 1
ATOM 6224 C C . SER C 1 183 ? -23.145 -39.757 9.046 1.00 10.58 504 SER C C 1
ATOM 6225 O O . SER C 1 183 ? -24.108 -40.289 9.592 1.00 8.44 504 SER C O 1
ATOM 6228 N N . GLN C 1 184 ? -22.044 -40.422 8.703 1.00 9.89 505 GLN C N 1
ATOM 6229 C CA . GLN C 1 184 ? -21.831 -41.834 9.049 1.00 12.40 505 GLN C CA 1
ATOM 6230 C C . GLN C 1 184 ? -22.927 -42.774 8.520 1.00 11.61 505 GLN C C 1
ATOM 6231 O O . GLN C 1 184 ? -23.313 -43.719 9.206 1.00 13.14 505 GLN C O 1
ATOM 6237 N N . CYS C 1 185 ? -23.424 -42.513 7.313 1.00 11.01 506 CYS C N 1
ATOM 6238 C CA . CYS C 1 185 ? -24.505 -43.318 6.737 1.00 10.66 506 CYS C CA 1
ATOM 6239 C C . CYS C 1 185 ? -24.062 -44.210 5.567 1.00 9.94 506 CYS C C 1
ATOM 6240 O O . CYS C 1 185 ? -24.901 -44.765 4.854 1.00 9.41 506 CYS C O 1
ATOM 6243 N N . GLN C 1 186 ? -22.748 -44.350 5.391 1.00 10.65 507 GLN C N 1
ATOM 6244 C CA . GLN C 1 186 ? -22.155 -45.204 4.345 1.00 11.78 507 GLN C CA 1
ATOM 6245 C C . GLN C 1 186 ? -22.577 -44.823 2.918 1.00 10.66 507 GLN C C 1
ATOM 6246 O O . GLN C 1 186 ? -22.474 -45.635 1.996 1.00 10.67 507 GLN C O 1
ATOM 6252 N N . LEU C 1 187 ? -23.037 -43.585 2.735 1.00 9.15 508 LEU C N 1
ATOM 6253 C CA . LEU C 1 187 ? -23.537 -43.141 1.440 1.00 9.37 508 LEU C CA 1
ATOM 6254 C C . LEU C 1 187 ? -22.431 -43.056 0.394 1.00 10.23 508 LEU C C 1
ATOM 6255 O O . LEU C 1 187 ? -21.305 -42.671 0.699 1.00 10.18 508 LEU C O 1
ATOM 6260 N N . GLU C 1 188 ? -22.768 -43.421 -0.838 1.00 8.98 509 GLU C N 1
ATOM 6261 C CA . GLU C 1 188 ? -21.824 -43.336 -1.951 1.00 11.51 509 GLU C CA 1
ATOM 6262 C C . GLU C 1 188 ? -22.384 -42.534 -3.117 1.00 12.27 509 GLU C C 1
ATOM 6263 O O . GLU C 1 188 ? -21.628 -41.973 -3.911 1.00 11.52 509 GLU C O 1
ATOM 6269 N N . GLN C 1 189 ? -23.710 -42.504 -3.224 1.00 11.16 510 GLN C N 1
ATOM 6270 C CA . GLN C 1 189 ? -24.388 -41.837 -4.333 1.00 13.69 510 GLN C CA 1
ATOM 6271 C C . GLN C 1 189 ? -25.629 -41.118 -3.838 1.00 13.99 510 GLN C C 1
ATOM 6272 O O . GLN C 1 189 ? -26.248 -41.534 -2.859 1.00 14.14 510 GLN C O 1
ATOM 6278 N N . LEU C 1 190 ? -25.989 -40.037 -4.519 1.00 15.02 511 LEU C N 1
ATOM 6279 C CA . LEU C 1 190 ? -27.216 -39.324 -4.193 1.00 15.03 511 LEU C CA 1
ATOM 6280 C C . LEU C 1 190 ? -28.037 -38.999 -5.431 1.00 15.62 511 LEU C C 1
ATOM 6281 O O . LEU C 1 190 ? -27.496 -38.787 -6.518 1.00 14.47 511 LEU C O 1
ATOM 6286 N N . SER C 1 191 ? -29.353 -38.993 -5.260 1.00 13.16 512 SER C N 1
ATOM 6287 C CA . SER C 1 191 ? -30.241 -38.483 -6.289 1.00 13.49 512 SER C CA 1
ATOM 6288 C C . SER C 1 191 ? -29.902 -37.010 -6.530 1.00 13.67 512 SER C C 1
ATOM 6289 O O . SER C 1 191 ? -29.736 -36.251 -5.569 1.00 15.04 512 SER C O 1
ATOM 6292 N N . PRO C 1 192 ? -29.782 -36.602 -7.808 1.00 14.80 513 PRO C N 1
ATOM 6293 C CA . PRO C 1 192 ? -29.439 -35.207 -8.109 1.00 15.36 513 PRO C CA 1
ATOM 6294 C C . PRO C 1 192 ? -30.470 -34.210 -7.568 1.00 15.35 513 PRO C C 1
ATOM 6295 O O . PRO C 1 192 ? -30.155 -33.035 -7.384 1.00 16.51 513 PRO C O 1
ATOM 6299 N N . THR C 1 193 ? -31.677 -34.694 -7.283 1.00 14.23 514 THR C N 1
ATOM 6300 C CA . THR C 1 193 ? -32.763 -33.843 -6.791 1.00 13.23 514 THR C CA 1
ATOM 6301 C C . THR C 1 193 ? -33.057 -34.019 -5.294 1.00 13.16 514 THR C C 1
ATOM 6302 O O . THR C 1 193 ? -34.041 -33.478 -4.780 1.00 11.88 514 THR C O 1
ATOM 6306 N N . ALA C 1 194 ? -32.194 -34.752 -4.592 1.00 11.58 515 ALA C N 1
ATOM 6307 C CA . ALA C 1 194 ? -32.424 -35.074 -3.178 1.00 11.57 515 ALA C CA 1
ATOM 6308 C C . ALA C 1 194 ? -32.712 -33.861 -2.286 1.00 13.68 515 ALA C C 1
ATOM 6309 O O . ALA C 1 194 ? -33.568 -33.934 -1.405 1.00 13.41 515 ALA C O 1
ATOM 6311 N N . PHE C 1 195 ? -32.009 -32.752 -2.525 1.00 11.86 516 PHE C N 1
ATOM 6312 C CA . PHE C 1 195 ? -32.113 -31.566 -1.669 1.00 12.47 516 PHE C CA 1
ATOM 6313 C C . PHE C 1 195 ? -32.868 -30.388 -2.302 1.00 13.90 516 PHE C C 1
ATOM 6314 O O . PHE C 1 195 ? -32.933 -29.311 -1.710 1.00 14.55 516 PHE C O 1
ATOM 6322 N N . ASN C 1 196 ? -33.450 -30.599 -3.482 1.00 13.32 517 ASN C N 1
ATOM 6323 C CA . ASN C 1 196 ? -34.036 -29.504 -4.275 1.00 15.23 517 ASN C CA 1
ATOM 6324 C C . ASN C 1 196 ? -35.139 -28.674 -3.606 1.00 15.19 517 ASN C C 1
ATOM 6325 O O . ASN C 1 196 ? -35.297 -27.496 -3.915 1.00 15.87 517 ASN C O 1
ATOM 6330 N N . SER C 1 197 ? -35.892 -29.282 -2.696 1.00 14.45 518 SER C N 1
ATOM 6331 C CA . SER C 1 197 ? -36.997 -28.580 -2.032 1.00 16.86 518 SER C CA 1
ATOM 6332 C C . SER C 1 197 ? -36.604 -27.906 -0.702 1.00 14.33 518 SER C C 1
ATOM 6333 O O . SER C 1 197 ? -37.434 -27.255 -0.062 1.00 14.72 518 SER C O 1
ATOM 6336 N N . LEU C 1 198 ? -35.343 -28.051 -0.302 1.00 13.26 519 LEU C N 1
ATOM 6337 C CA . LEU C 1 198 ? -34.908 -27.630 1.031 1.00 10.85 519 LEU C CA 1
ATOM 6338 C C . LEU C 1 198 ? -34.368 -26.197 1.057 1.00 10.04 519 LEU C C 1
ATOM 6339 O O . LEU C 1 198 ? -33.219 -25.956 1.436 1.00 9.66 519 LEU C O 1
ATOM 6344 N N . SER C 1 199 ? -35.228 -25.248 0.686 1.00 10.61 520 SER C N 1
ATOM 6345 C CA . SER C 1 199 ? -34.849 -23.835 0.546 1.00 11.85 520 SER C CA 1
ATOM 6346 C C . SER C 1 199 ? -34.470 -23.122 1.849 1.00 11.40 520 SER C C 1
ATOM 6347 O O . SER C 1 199 ? -33.877 -22.042 1.810 1.00 11.30 520 SER C O 1
ATOM 6350 N N . SER C 1 200 ? -34.818 -23.717 2.991 1.00 9.83 521 SER C N 1
ATOM 6351 C CA . SER C 1 200 ? -34.506 -23.136 4.300 1.00 9.70 521 SER C CA 1
ATOM 6352 C C . SER C 1 200 ? -33.346 -23.826 5.018 1.00 8.12 521 SER C C 1
ATOM 6353 O O . SER C 1 200 ? -32.964 -23.424 6.114 1.00 7.37 521 SER C O 1
ATOM 6356 N N . LEU C 1 201 ? -32.775 -24.850 4.390 1.00 7.75 522 LEU C N 1
ATOM 6357 C CA . LEU C 1 201 ? -31.711 -25.637 5.013 1.00 8.71 522 LEU C CA 1
ATOM 6358 C C . LEU C 1 201 ? -30.464 -24.786 5.255 1.00 10.07 522 LEU C C 1
ATOM 6359 O O . LEU C 1 201 ? -29.963 -24.137 4.338 1.00 11.08 522 LEU C O 1
ATOM 6364 N N . GLN C 1 202 ? -29.977 -24.806 6.494 1.00 8.87 523 GLN C N 1
ATOM 6365 C CA . GLN C 1 202 ? -28.819 -24.016 6.898 1.00 8.81 523 GLN C CA 1
ATOM 6366 C C . GLN C 1 202 ? -27.576 -24.879 7.129 1.00 10.05 523 GLN C C 1
ATOM 6367 O O . GLN C 1 202 ? -26.455 -24.442 6.856 1.00 9.64 523 GLN C O 1
ATOM 6373 N N . VAL C 1 203 ? -27.781 -26.090 7.650 1.00 7.66 524 VAL C N 1
ATOM 6374 C CA . VAL C 1 203 ? -26.677 -27.011 7.952 1.00 8.86 524 VAL C CA 1
ATOM 6375 C C . VAL C 1 203 ? -26.934 -28.383 7.338 1.00 10.14 524 VAL C C 1
ATOM 6376 O O . VAL C 1 203 ? -27.974 -28.996 7.592 1.00 9.23 524 VAL C O 1
ATOM 6380 N N . LEU C 1 204 ? -25.986 -28.852 6.530 1.00 9.22 525 LEU C N 1
ATOM 6381 C CA . LEU C 1 204 ? -26.071 -30.177 5.929 1.00 9.79 525 LEU C CA 1
ATOM 6382 C C . LEU C 1 204 ? -24.811 -30.948 6.294 1.00 10.82 525 LEU C C 1
ATOM 6383 O O . LEU C 1 204 ? -23.703 -30.558 5.920 1.00 9.75 525 LEU C O 1
ATOM 6388 N N . ASN C 1 205 ? -24.990 -32.032 7.041 1.00 8.57 526 ASN C N 1
ATOM 6389 C CA . ASN C 1 205 ? -23.863 -32.831 7.494 1.00 10.01 526 ASN C CA 1
ATOM 6390 C C . ASN C 1 205 ? -23.771 -34.130 6.710 1.00 11.02 526 ASN C C 1
ATOM 6391 O O . ASN C 1 205 ? -24.617 -35.008 6.856 1.00 10.63 526 ASN C O 1
ATOM 6396 N N . MET C 1 206 ? -22.740 -34.226 5.874 1.00 10.13 527 MET C N 1
ATOM 6397 C CA . MET C 1 206 ? -22.479 -35.410 5.061 1.00 9.82 527 MET C CA 1
ATOM 6398 C C . MET C 1 206 ? -21.170 -36.092 5.496 1.00 9.67 527 MET C C 1
ATOM 6399 O O . MET C 1 206 ? -20.613 -36.907 4.760 1.00 11.07 527 MET C O 1
ATOM 6404 N N . SER C 1 207 ? -20.697 -35.755 6.697 1.00 8.96 528 SER C N 1
ATOM 6405 C CA . SER C 1 207 ? -19.398 -36.219 7.191 1.00 9.30 528 SER C CA 1
ATOM 6406 C C . SER C 1 207 ? -19.321 -37.734 7.317 1.00 9.02 528 SER C C 1
ATOM 6407 O O . SER C 1 207 ? -20.296 -38.377 7.676 1.00 9.19 528 SER C O 1
ATOM 6410 N N . HIS C 1 208 ? -18.155 -38.295 7.015 1.00 8.50 529 HIS C N 1
ATOM 6411 C CA . HIS C 1 208 ? -17.886 -39.716 7.266 1.00 10.01 529 HIS C CA 1
ATOM 6412 C C . HIS C 1 208 ? -18.871 -40.650 6.549 1.00 11.36 529 HIS C C 1
ATOM 6413 O O . HIS C 1 208 ? -19.295 -41.666 7.092 1.00 12.41 529 HIS C O 1
ATOM 6420 N N . ASN C 1 209 ? -19.253 -40.279 5.335 1.00 9.60 530 ASN C N 1
ATOM 6421 C CA . ASN C 1 209 ? -19.889 -41.221 4.430 1.00 10.03 530 ASN C CA 1
ATOM 6422 C C . ASN C 1 209 ? -18.784 -41.812 3.561 1.00 11.61 530 ASN C C 1
ATOM 6423 O O . ASN C 1 209 ? -17.615 -41.776 3.956 1.00 14.22 530 ASN C O 1
ATOM 6428 N N . ASN C 1 210 ? -19.132 -42.353 2.399 1.00 10.89 531 ASN C N 1
ATOM 6429 C CA . ASN C 1 210 ? -18.132 -42.977 1.535 1.00 11.62 531 ASN C CA 1
ATOM 6430 C C . ASN C 1 210 ? -18.134 -42.402 0.119 1.00 9.80 531 ASN C C 1
ATOM 6431 O O . ASN C 1 210 ? -17.965 -43.131 -0.861 1.00 10.12 531 ASN C O 1
ATOM 6436 N N . PHE C 1 211 ? -18.326 -41.088 0.023 1.00 9.73 532 PHE C N 1
ATOM 6437 C CA . PHE C 1 211 ? -18.330 -40.397 -1.265 1.00 10.14 532 PHE C CA 1
ATOM 6438 C C . PHE C 1 211 ? -16.926 -40.277 -1.840 1.00 10.06 532 PHE C C 1
ATOM 6439 O O . PHE C 1 211 ? -15.997 -39.869 -1.141 1.00 8.97 532 PHE C O 1
ATOM 6447 N N . PHE C 1 212 ? -16.790 -40.628 -3.115 1.00 10.20 533 PHE C N 1
ATOM 6448 C CA . PHE C 1 212 ? -15.523 -40.489 -3.839 1.00 11.87 533 PHE C CA 1
ATOM 6449 C C . PHE C 1 212 ? -15.488 -39.235 -4.707 1.00 11.43 533 PHE C C 1
ATOM 6450 O O . PHE C 1 212 ? -14.443 -38.877 -5.254 1.00 12.92 533 PHE C O 1
ATOM 6458 N N . SER C 1 213 ? -16.632 -38.566 -4.815 1.00 10.97 534 SER C N 1
ATOM 6459 C CA . SER C 1 213 ? -16.731 -37.349 -5.605 1.00 10.90 534 SER C CA 1
ATOM 6460 C C . SER C 1 213 ? -17.499 -36.245 -4.883 1.00 12.08 534 SER C C 1
ATOM 6461 O O . SER C 1 213 ? -18.260 -36.507 -3.945 1.00 10.70 534 SER C O 1
ATOM 6464 N N . LEU C 1 214 ? -17.269 -35.012 -5.325 1.00 10.26 535 LEU C N 1
ATOM 6465 C CA . LEU C 1 214 ? -17.990 -33.847 -4.837 1.00 10.78 535 LEU C CA 1
ATOM 6466 C C . LEU C 1 214 ? -18.425 -33.012 -6.031 1.00 12.05 535 LEU C C 1
ATOM 6467 O O . LEU C 1 214 ? -17.645 -32.786 -6.948 1.00 12.63 535 LEU C O 1
ATOM 6472 N N . ASP C 1 215 ? -19.672 -32.562 -6.014 1.00 11.78 536 ASP C N 1
ATOM 6473 C CA . ASP C 1 215 ? -20.187 -31.707 -7.070 1.00 13.56 536 ASP C CA 1
ATOM 6474 C C . ASP C 1 215 ? -20.941 -30.532 -6.475 1.00 13.78 536 ASP C C 1
ATOM 6475 O O . ASP C 1 215 ? -21.302 -30.553 -5.299 1.00 15.02 536 ASP C O 1
ATOM 6480 N N . THR C 1 216 ? -21.165 -29.506 -7.288 1.00 12.22 537 THR C N 1
ATOM 6481 C CA . THR C 1 216 ? -21.911 -28.328 -6.851 1.00 11.26 537 THR C CA 1
ATOM 6482 C C . THR C 1 216 ? -23.389 -28.407 -7.248 1.00 11.24 537 THR C C 1
ATOM 6483 O O . THR C 1 216 ? -24.249 -27.807 -6.588 1.00 11.66 537 THR C O 1
ATOM 6487 N N . PHE C 1 217 ? -23.686 -29.172 -8.297 1.00 11.45 538 PHE C N 1
ATOM 6488 C CA . PHE C 1 217 ? -25.059 -29.235 -8.826 1.00 12.07 538 PHE C CA 1
ATOM 6489 C C . PHE C 1 217 ? -26.167 -29.679 -7.841 1.00 12.40 538 PHE C C 1
ATOM 6490 O O . PHE C 1 217 ? -27.267 -29.134 -7.894 1.00 13.59 538 PHE C O 1
ATOM 6498 N N . PRO C 1 218 ? -25.888 -30.643 -6.933 1.00 12.94 539 PRO C N 1
ATOM 6499 C CA . PRO C 1 218 ? -26.993 -31.005 -6.025 1.00 13.25 539 PRO C CA 1
ATOM 6500 C C . PRO C 1 218 ? -27.358 -29.942 -4.978 1.00 13.76 539 PRO C C 1
ATOM 6501 O O . PRO C 1 218 ? -28.400 -30.063 -4.327 1.00 14.47 539 PRO C O 1
ATOM 6505 N N . TYR C 1 219 ? -26.522 -28.912 -4.835 1.00 12.07 540 TYR C N 1
ATOM 6506 C CA . TYR C 1 219 ? -26.707 -27.888 -3.800 1.00 13.66 540 TYR C CA 1
ATOM 6507 C C . TYR C 1 219 ? -27.132 -26.537 -4.362 1.00 13.46 540 TYR C C 1
ATOM 6508 O O . TYR C 1 219 ? -27.253 -25.560 -3.619 1.00 12.22 540 TYR C O 1
ATOM 6517 N N . LYS C 1 220 ? -27.384 -26.502 -5.671 1.00 15.36 541 LYS C N 1
ATOM 6518 C CA . LYS C 1 220 ? -27.736 -25.268 -6.384 1.00 17.92 541 LYS C CA 1
ATOM 6519 C C . LYS C 1 220 ? -28.956 -24.535 -5.820 1.00 16.98 541 LYS C C 1
ATOM 6520 O O . LYS C 1 220 ? -28.992 -23.308 -5.824 1.00 18.88 541 LYS C O 1
ATOM 6526 N N . CYS C 1 221 ? -29.937 -25.290 -5.332 1.00 17.65 542 CYS C N 1
ATOM 6527 C CA . CYS C 1 221 ? -31.176 -24.714 -4.798 1.00 18.25 542 CYS C CA 1
ATOM 6528 C C . CYS C 1 221 ? -31.102 -24.345 -3.317 1.00 16.56 542 CYS C C 1
ATOM 6529 O O . CYS C 1 221 ? -32.050 -23.772 -2.768 1.00 15.49 542 CYS C O 1
ATOM 6532 N N . LEU C 1 222 ? -29.985 -24.674 -2.672 1.00 14.29 543 LEU C N 1
ATOM 6533 C CA . LEU C 1 222 ? -29.854 -24.483 -1.227 1.00 13.36 543 LEU C CA 1
ATOM 6534 C C . LEU C 1 222 ? -29.399 -23.073 -0.864 1.00 12.30 543 LEU C C 1
ATOM 6535 O O . LEU C 1 222 ? -28.306 -22.867 -0.336 1.00 10.95 543 LEU C O 1
ATOM 6540 N N . ASN C 1 223 ? -30.266 -22.099 -1.123 1.00 11.83 544 ASN C N 1
ATOM 6541 C CA . ASN C 1 223 ? -29.883 -20.697 -0.988 1.00 12.32 544 ASN C CA 1
ATOM 6542 C C . ASN C 1 223 ? -29.927 -20.140 0.436 1.00 11.71 544 ASN C C 1
ATOM 6543 O O . ASN C 1 223 ? -29.687 -18.949 0.645 1.00 13.38 544 ASN C O 1
ATOM 6548 N N . SER C 1 224 ? -30.211 -21.009 1.408 1.00 10.46 545 SER C N 1
ATOM 6549 C CA . SER C 1 224 ? -30.055 -20.676 2.827 1.00 11.24 545 SER C CA 1
ATOM 6550 C C . SER C 1 224 ? -28.877 -21.417 3.480 1.00 10.78 545 SER C C 1
ATOM 6551 O O . SER C 1 224 ? -28.609 -21.224 4.662 1.00 10.39 545 SER C O 1
ATOM 6554 N N . LEU C 1 225 ? -28.182 -22.260 2.712 1.00 10.64 546 LEU C N 1
ATOM 6555 C CA . LEU C 1 225 ? -27.155 -23.144 3.272 1.00 10.79 546 LEU C CA 1
ATOM 6556 C C . LEU C 1 225 ? -25.933 -22.367 3.737 1.00 10.86 546 LEU C C 1
ATOM 6557 O O . LEU C 1 225 ? -25.357 -21.596 2.970 1.00 10.56 546 LEU C O 1
ATOM 6562 N N . GLN C 1 226 ? -25.552 -22.580 4.996 1.00 11.23 547 GLN C N 1
ATOM 6563 C CA . GLN C 1 226 ? -24.419 -21.893 5.611 1.00 10.94 547 GLN C CA 1
ATOM 6564 C C . GLN C 1 226 ? -23.229 -22.815 5.873 1.00 10.72 547 GLN C C 1
ATOM 6565 O O . GLN C 1 226 ? -22.085 -22.389 5.758 1.00 9.12 547 GLN C O 1
ATOM 6571 N N . VAL C 1 227 ? -23.513 -24.066 6.240 1.00 8.86 548 VAL C N 1
ATOM 6572 C CA . VAL C 1 227 ? -22.474 -25.038 6.599 1.00 9.44 548 VAL C CA 1
ATOM 6573 C C . VAL C 1 227 ? -22.674 -26.342 5.826 1.00 10.66 548 VAL C C 1
ATOM 6574 O O . VAL C 1 227 ? -23.746 -26.936 5.884 1.00 9.65 548 VAL C O 1
ATOM 6578 N N . LEU C 1 228 ? -21.634 -26.774 5.113 1.00 10.26 549 LEU C N 1
ATOM 6579 C CA . LEU C 1 228 ? -21.643 -28.054 4.411 1.00 10.70 549 LEU C CA 1
ATOM 6580 C C . LEU C 1 228 ? -20.456 -28.870 4.912 1.00 11.06 549 LEU C C 1
ATOM 6581 O O . LEU C 1 228 ? -19.304 -28.492 4.694 1.00 11.84 549 LEU C O 1
ATOM 6586 N N . ASP C 1 229 ? -20.747 -29.981 5.582 1.00 8.69 550 ASP C N 1
ATOM 6587 C CA . ASP C 1 229 ? -19.709 -30.826 6.161 1.00 9.39 550 ASP C CA 1
ATOM 6588 C C . ASP C 1 229 ? -19.494 -32.085 5.322 1.00 10.19 550 ASP C C 1
ATOM 6589 O O . ASP C 1 229 ? -20.313 -33.012 5.341 1.00 9.02 550 ASP C O 1
ATOM 6594 N N . TYR C 1 230 ? -18.391 -32.099 4.582 1.00 9.25 551 TYR C N 1
ATOM 6595 C CA . TYR C 1 230 ? -17.987 -33.257 3.792 1.00 10.52 551 TYR C CA 1
ATOM 6596 C C . TYR C 1 230 ? -16.673 -33.888 4.280 1.00 9.38 551 TYR C C 1
ATOM 6597 O O . TYR C 1 230 ? -16.014 -34.621 3.542 1.00 10.18 551 TYR C O 1
ATOM 6606 N N . SER C 1 231 ? -16.311 -33.611 5.528 1.00 9.15 552 SER C N 1
ATOM 6607 C CA . SER C 1 231 ? -15.131 -34.225 6.147 1.00 9.25 552 SER C CA 1
ATOM 6608 C C . SER C 1 231 ? -15.233 -35.749 6.147 1.00 9.60 552 SER C C 1
ATOM 6609 O O . SER C 1 231 ? -16.333 -36.302 6.078 1.00 9.62 552 SER C O 1
ATOM 6612 N N . LEU C 1 232 ? -14.081 -36.416 6.196 1.00 8.33 553 LEU C N 1
ATOM 6613 C CA . LEU C 1 232 ? -14.014 -37.864 6.440 1.00 11.15 553 LEU C CA 1
ATOM 6614 C C . LEU C 1 232 ? -14.667 -38.748 5.363 1.00 11.93 553 LEU C C 1
ATOM 6615 O O . LEU C 1 232 ? -15.094 -39.872 5.643 1.00 12.97 553 LEU C O 1
ATOM 6620 N N . ASN C 1 233 ? -14.740 -38.231 4.139 1.00 11.12 554 ASN C N 1
ATOM 6621 C CA . ASN C 1 233 ? -15.154 -39.025 2.981 1.00 9.31 554 ASN C CA 1
ATOM 6622 C C . ASN C 1 233 ? -13.915 -39.438 2.183 1.00 10.34 554 ASN C C 1
ATOM 6623 O O . ASN C 1 233 ? -12.796 -39.357 2.700 1.00 10.12 554 ASN C O 1
ATOM 6628 N N . HIS C 1 234 ? -14.110 -39.881 0.941 1.00 8.77 555 HIS C N 1
ATOM 6629 C CA . HIS C 1 234 ? -12.996 -40.292 0.078 1.00 10.30 555 HIS C CA 1
ATOM 6630 C C . HIS C 1 234 ? -12.946 -39.438 -1.182 1.00 10.20 555 HIS C C 1
ATOM 6631 O O . HIS C 1 234 ? -12.664 -39.933 -2.276 1.00 11.01 555 HIS C O 1
ATOM 6638 N N . ILE C 1 235 ? -13.220 -38.150 -1.022 1.00 10.12 556 ILE C N 1
ATOM 6639 C CA . ILE C 1 235 ? -13.386 -37.253 -2.162 1.00 9.38 556 ILE C CA 1
ATOM 6640 C C . ILE C 1 235 ? -12.072 -37.050 -2.915 1.00 10.12 556 ILE C C 1
ATOM 6641 O O . ILE C 1 235 ? -11.056 -36.698 -2.319 1.00 10.30 556 ILE C O 1
ATOM 6646 N N . MET C 1 236 ? -12.101 -37.296 -4.223 1.00 9.70 557 MET C N 1
ATOM 6647 C CA . MET C 1 236 ? -10.915 -37.122 -5.066 1.00 13.71 557 MET C CA 1
ATOM 6648 C C . MET C 1 236 ? -11.200 -36.597 -6.482 1.00 10.35 557 MET C C 1
ATOM 6649 O O . MET C 1 236 ? -10.275 -36.380 -7.276 1.00 10.06 557 MET C O 1
ATOM 6654 N N . THR C 1 237 ? -12.477 -36.384 -6.788 1.00 9.61 558 THR C N 1
ATOM 6655 C CA . THR C 1 237 ? -12.889 -35.921 -8.112 1.00 9.51 558 THR C CA 1
ATOM 6656 C C . THR C 1 237 ? -14.305 -35.351 -8.067 1.00 9.70 558 THR C C 1
ATOM 6657 O O . THR C 1 237 ? -14.902 -35.245 -6.998 1.00 8.83 558 THR C O 1
ATOM 6661 N N . SER C 1 238 ? -14.818 -34.956 -9.229 1.00 9.45 559 SER C N 1
ATOM 6662 C CA . SER C 1 238 ? -16.211 -34.551 -9.377 1.00 10.36 559 SER C CA 1
ATOM 6663 C C . SER C 1 238 ? -16.829 -35.300 -10.544 1.00 10.30 559 SER C C 1
ATOM 6664 O O . SER C 1 238 ? -16.116 -35.727 -11.448 1.00 10.28 559 SER C O 1
ATOM 6667 N N . LYS C 1 239 ? -18.149 -35.472 -10.517 1.00 11.91 560 LYS C N 1
ATOM 6668 C CA . LYS C 1 239 ? -18.883 -36.013 -11.663 1.00 12.82 560 LYS C CA 1
ATOM 6669 C C . LYS C 1 239 ? -18.703 -35.114 -12.879 1.00 12.15 560 LYS C C 1
ATOM 6670 O O . LYS C 1 239 ? -18.255 -35.570 -13.940 1.00 11.53 560 LYS C O 1
ATOM 6676 N N . LYS C 1 240 ? -19.041 -33.837 -12.712 1.00 9.90 561 LYS C N 1
ATOM 6677 C CA . LYS C 1 240 ? -18.960 -32.865 -13.797 1.00 12.11 561 LYS C CA 1
ATOM 6678 C C . LYS C 1 240 ? -17.548 -32.327 -13.928 1.00 11.63 561 LYS C C 1
ATOM 6679 O O . LYS C 1 240 ? -16.898 -31.996 -12.930 1.00 9.19 561 LYS C O 1
ATOM 6685 N N . GLN C 1 241 ? -17.083 -32.233 -15.171 1.00 10.19 562 GLN C N 1
ATOM 6686 C CA . GLN C 1 241 ? -15.756 -31.714 -15.458 1.00 11.97 562 GLN C CA 1
ATOM 6687 C C . GLN C 1 241 ? -15.649 -30.243 -15.072 1.00 14.50 562 GLN C C 1
ATOM 6688 O O . GLN C 1 241 ? -14.614 -29.803 -14.573 1.00 16.10 562 GLN C O 1
ATOM 6694 N N . GLU C 1 242 ? -16.727 -29.494 -15.296 1.00 15.16 563 GLU C N 1
ATOM 6695 C CA . GLU C 1 242 ? -16.762 -28.073 -14.980 1.00 16.97 563 GLU C CA 1
ATOM 6696 C C . GLU C 1 242 ? -17.611 -27.825 -13.741 1.00 16.63 563 GLU C C 1
ATOM 6697 O O . GLU C 1 242 ? -18.844 -27.817 -13.799 1.00 17.12 563 GLU C O 1
ATOM 6703 N N . LEU C 1 243 ? -16.935 -27.645 -12.615 1.00 16.52 564 LEU C N 1
ATOM 6704 C CA . LEU C 1 243 ? -17.610 -27.335 -11.366 1.00 15.85 564 LEU C CA 1
ATOM 6705 C C . LEU C 1 243 ? -17.940 -25.860 -11.315 1.00 16.41 564 LEU C C 1
ATOM 6706 O O . LEU C 1 243 ? -17.170 -25.025 -11.794 1.00 17.51 564 LEU C O 1
ATOM 6711 N N . GLN C 1 244 ? -19.092 -25.545 -10.739 1.00 16.11 565 GLN C N 1
ATOM 6712 C CA . GLN C 1 244 ? -19.502 -24.159 -10.576 1.00 14.78 565 GLN C CA 1
ATOM 6713 C C . GLN C 1 244 ? -19.166 -23.704 -9.156 1.00 13.52 565 GLN C C 1
ATOM 6714 O O . GLN C 1 244 ? -18.150 -24.116 -8.582 1.00 14.10 565 GLN C O 1
ATOM 6720 N N . HIS C 1 245 ? -20.006 -22.848 -8.595 1.00 11.26 566 HIS C N 1
ATOM 6721 C CA . HIS C 1 245 ? -19.820 -22.392 -7.228 1.00 11.58 566 HIS C CA 1
ATOM 6722 C C . HIS C 1 245 ? -20.911 -22.980 -6.354 1.00 11.13 566 HIS C C 1
ATOM 6723 O O . HIS C 1 245 ? -21.986 -23.328 -6.844 1.00 9.62 566 HIS C O 1
ATOM 6730 N N . PHE C 1 246 ? -20.632 -23.099 -5.059 1.00 9.95 567 PHE C N 1
ATOM 6731 C CA . PHE C 1 246 ? -21.672 -23.417 -4.095 1.00 10.53 567 PHE C CA 1
ATOM 6732 C C . PHE C 1 246 ? -22.597 -22.208 -3.958 1.00 11.71 567 PHE C C 1
ATOM 6733 O O . PHE C 1 246 ? -22.250 -21.115 -4.424 1.00 9.96 567 PHE C O 1
ATOM 6741 N N . PRO C 1 247 ? -23.780 -22.393 -3.341 1.00 11.62 568 PRO C N 1
ATOM 6742 C CA . PRO C 1 247 ? -24.652 -21.240 -3.130 1.00 11.38 568 PRO C CA 1
ATOM 6743 C C . PRO C 1 247 ? -23.923 -20.115 -2.410 1.00 11.03 568 PRO C C 1
ATOM 6744 O O . PRO C 1 247 ? -23.056 -20.371 -1.567 1.00 8.38 568 PRO C O 1
ATOM 6748 N N . SER C 1 248 ? -24.273 -18.882 -2.762 1.00 9.10 569 SER C N 1
ATOM 6749 C CA . SER C 1 248 ? -23.654 -17.694 -2.180 1.00 9.44 569 SER C CA 1
ATOM 6750 C C . SER C 1 248 ? -23.850 -17.569 -0.672 1.00 8.82 569 SER C C 1
ATOM 6751 O O . SER C 1 248 ? -23.087 -16.873 -0.007 1.00 8.32 569 SER C O 1
ATOM 6754 N N . SER C 1 249 ? -24.859 -18.253 -0.133 1.00 8.77 570 SER C N 1
ATOM 6755 C CA . SER C 1 249 ? -25.097 -18.255 1.316 1.00 8.79 570 SER C CA 1
ATOM 6756 C C . SER C 1 249 ? -24.006 -18.989 2.106 1.00 8.51 570 SER C C 1
ATOM 6757 O O . SER C 1 249 ? -23.796 -18.712 3.291 1.00 8.98 570 SER C O 1
ATOM 6760 N N . LEU C 1 250 ? -23.307 -19.913 1.450 1.00 6.64 571 LEU C N 1
ATOM 6761 C CA . LEU C 1 250 ? -22.365 -20.792 2.149 1.00 7.77 571 LEU C CA 1
ATOM 6762 C C . LEU C 1 250 ? -21.206 -20.047 2.819 1.00 9.15 571 LEU C C 1
ATOM 6763 O O . LEU C 1 250 ? -20.564 -19.191 2.206 1.00 9.60 571 LEU C O 1
ATOM 6768 N N . ALA C 1 251 ? -20.962 -20.385 4.083 1.00 8.30 572 ALA C N 1
ATOM 6769 C CA . ALA C 1 251 ? -19.893 -19.781 4.879 1.00 8.85 572 ALA C CA 1
ATOM 6770 C C . ALA C 1 251 ? -18.767 -20.765 5.189 1.00 9.53 572 ALA C C 1
ATOM 6771 O O . ALA C 1 251 ? -17.603 -20.374 5.294 1.00 9.82 572 ALA C O 1
ATOM 6773 N N . PHE C 1 252 ? -19.125 -22.035 5.371 1.00 9.53 573 PHE C N 1
ATOM 6774 C CA . PHE C 1 252 ? -18.161 -23.058 5.764 1.00 9.04 573 PHE C CA 1
ATOM 6775 C C . PHE C 1 252 ? -18.330 -24.316 4.928 1.00 11.05 573 PHE C C 1
ATOM 6776 O O . PHE C 1 252 ? -19.436 -24.853 4.810 1.00 11.42 573 PHE C O 1
ATOM 6784 N N . LEU C 1 253 ? -17.219 -24.773 4.360 1.00 9.82 574 LEU C N 1
ATOM 6785 C CA . LEU C 1 253 ? -17.143 -26.055 3.674 1.00 10.16 574 LEU C CA 1
ATOM 6786 C C . LEU C 1 253 ? -16.041 -26.871 4.343 1.00 11.88 574 LEU C C 1
ATOM 6787 O O . LEU C 1 253 ? -14.865 -26.509 4.268 1.00 9.74 574 LEU C O 1
ATOM 6792 N N . ASN C 1 254 ? -16.426 -27.955 5.016 1.00 9.47 575 ASN C N 1
ATOM 6793 C CA . ASN C 1 254 ? -15.453 -28.816 5.685 1.00 8.65 575 ASN C CA 1
ATOM 6794 C C . ASN C 1 254 ? -15.062 -29.988 4.792 1.00 7.69 575 ASN C C 1
ATOM 6795 O O . ASN C 1 254 ? -15.888 -30.858 4.510 1.00 9.17 575 ASN C O 1
ATOM 6800 N N . LEU C 1 255 ? -13.807 -29.995 4.344 1.00 8.24 576 LEU C N 1
ATOM 6801 C CA . LEU C 1 255 ? -13.273 -31.088 3.511 1.00 8.36 576 LEU C CA 1
ATOM 6802 C C . LEU C 1 255 ? -12.091 -31.812 4.167 1.00 8.32 576 LEU C C 1
ATOM 6803 O O . LEU C 1 255 ? -11.345 -32.538 3.497 1.00 7.84 576 LEU C O 1
ATOM 6808 N N . THR C 1 256 ? -11.924 -31.617 5.474 1.00 7.75 577 THR C N 1
ATOM 6809 C CA . THR C 1 256 ? -10.819 -32.247 6.199 1.00 8.51 577 THR C CA 1
ATOM 6810 C C . THR C 1 256 ? -10.908 -33.771 6.141 1.00 8.57 577 THR C C 1
ATOM 6811 O O . THR C 1 256 ? -12.002 -34.335 6.028 1.00 7.60 577 THR C O 1
ATOM 6815 N N . GLN C 1 257 ? -9.747 -34.427 6.186 1.00 8.36 578 GLN C N 1
ATOM 6816 C CA . GLN C 1 257 ? -9.673 -35.883 6.308 1.00 10.62 578 GLN C CA 1
ATOM 6817 C C . GLN C 1 257 ? -10.370 -36.620 5.162 1.00 10.86 578 GLN C C 1
ATOM 6818 O O . GLN C 1 257 ? -11.046 -37.626 5.373 1.00 10.46 578 GLN C O 1
ATOM 6824 N N . ASN C 1 258 ? -10.208 -36.087 3.954 1.00 11.55 579 ASN C N 1
ATOM 6825 C CA . ASN C 1 258 ? -10.585 -36.778 2.726 1.00 11.47 579 ASN C CA 1
ATOM 6826 C C . ASN C 1 258 ? -9.337 -37.358 2.070 1.00 12.24 579 ASN C C 1
ATOM 6827 O O . ASN C 1 258 ? -8.246 -36.782 2.164 1.00 9.80 579 ASN C O 1
ATOM 6832 N N . ASP C 1 259 ? -9.508 -38.495 1.404 1.00 11.74 580 ASP C N 1
ATOM 6833 C CA . ASP C 1 259 ? -8.409 -39.188 0.739 1.00 13.18 580 ASP C CA 1
ATOM 6834 C C . ASP C 1 259 ? -8.132 -38.597 -0.636 1.00 12.19 580 ASP C C 1
ATOM 6835 O O . ASP C 1 259 ? -8.348 -39.255 -1.653 1.00 12.44 580 ASP C O 1
ATOM 6840 N N . PHE C 1 260 ? -7.646 -37.357 -0.664 1.00 11.00 581 PHE C N 1
ATOM 6841 C CA . PHE C 1 260 ? -7.353 -36.677 -1.923 1.00 8.38 581 PHE C CA 1
ATOM 6842 C C . PHE C 1 260 ? -6.293 -37.432 -2.714 1.00 8.78 581 PHE C C 1
ATOM 6843 O O . PHE C 1 260 ? -5.359 -37.997 -2.137 1.00 8.42 581 PHE C O 1
ATOM 6851 N N . ALA C 1 261 ? -6.464 -37.459 -4.032 1.00 7.46 582 ALA C N 1
ATOM 6852 C CA . ALA C 1 261 ? -5.515 -38.112 -4.919 1.00 7.68 582 ALA C CA 1
ATOM 6853 C C . ALA C 1 261 ? -4.748 -37.024 -5.647 1.00 8.08 582 ALA C C 1
ATOM 6854 O O . ALA C 1 261 ? -5.257 -36.425 -6.596 1.00 8.76 582 ALA C O 1
ATOM 6856 N N . CYS C 1 262 ? -3.539 -36.743 -5.173 1.00 6.97 583 CYS C N 1
ATOM 6857 C CA . CYS C 1 262 ? -2.765 -35.615 -5.682 1.00 8.75 583 CYS C CA 1
ATOM 6858 C C . CYS C 1 262 ? -1.931 -35.981 -6.910 1.00 9.12 583 CYS C C 1
ATOM 6859 O O . CYS C 1 262 ? -0.695 -35.898 -6.902 1.00 8.05 583 CYS C O 1
ATOM 6862 N N . THR C 1 263 ? -2.640 -36.350 -7.974 1.00 9.23 584 THR C N 1
ATOM 6863 C CA . THR C 1 263 ? -2.035 -36.775 -9.236 1.00 11.34 584 THR C CA 1
ATOM 6864 C C . THR C 1 263 ? -2.475 -35.878 -10.393 1.00 10.80 584 THR C C 1
ATOM 6865 O O . THR C 1 263 ? -3.469 -35.146 -10.287 1.00 8.95 584 THR C O 1
ATOM 6869 N N . CYS C 1 264 ? -1.740 -35.955 -11.502 1.00 11.84 585 CYS C N 1
ATOM 6870 C CA . CYS C 1 264 ? -2.075 -35.209 -12.718 1.00 11.41 585 CYS C CA 1
ATOM 6871 C C . CYS C 1 264 ? -3.490 -35.513 -13.215 1.00 9.83 585 CYS C C 1
ATOM 6872 O O . CYS C 1 264 ? -4.154 -34.641 -13.773 1.00 10.42 585 CYS C O 1
ATOM 6875 N N . GLU C 1 265 ? -3.951 -36.742 -12.993 1.00 9.26 586 GLU C N 1
ATOM 6876 C CA . GLU C 1 265 ? -5.324 -37.125 -13.341 1.00 8.88 586 GLU C CA 1
ATOM 6877 C C . GLU C 1 265 ? -6.373 -36.248 -12.637 1.00 9.20 586 GLU C C 1
ATOM 6878 O O . GLU C 1 265 ? -7.509 -36.161 -13.093 1.00 7.64 586 GLU C O 1
ATOM 6884 N N . HIS C 1 266 ? -5.989 -35.593 -11.540 1.00 7.54 587 HIS C N 1
ATOM 6885 C CA . HIS C 1 266 ? -6.933 -34.756 -10.791 1.00 7.41 587 HIS C CA 1
ATOM 6886 C C . HIS C 1 266 ? -6.486 -33.307 -10.643 1.00 7.27 587 HIS C C 1
ATOM 6887 O O . HIS C 1 266 ? -6.895 -32.610 -9.709 1.00 5.04 587 HIS C O 1
ATOM 6894 N N . GLN C 1 267 ? -5.667 -32.847 -11.590 1.00 8.26 588 GLN C N 1
ATOM 6895 C CA . GLN C 1 267 ? -5.146 -31.485 -11.584 1.00 9.29 588 GLN C CA 1
ATOM 6896 C C . GLN C 1 267 ? -6.273 -30.449 -11.515 1.00 9.97 588 GLN C C 1
ATOM 6897 O O . GLN C 1 267 ? -6.205 -29.493 -10.733 1.00 8.48 588 GLN C O 1
ATOM 6903 N N . SER C 1 268 ? -7.307 -30.652 -12.331 1.00 7.84 589 SER C N 1
ATOM 6904 C CA . SER C 1 268 ? -8.435 -29.723 -12.417 1.00 8.51 589 SER C CA 1
ATOM 6905 C C . SER C 1 268 ? -9.255 -29.662 -11.134 1.00 6.64 589 SER C C 1
ATOM 6906 O O . SER C 1 268 ? -9.591 -28.575 -10.653 1.00 5.16 589 SER C O 1
ATOM 6909 N N . PHE C 1 269 ? -9.587 -30.828 -10.593 1.00 7.33 590 PHE C N 1
ATOM 6910 C CA . PHE C 1 269 ? -10.344 -30.898 -9.343 1.00 7.96 590 PHE C CA 1
ATOM 6911 C C . PHE C 1 269 ? -9.601 -30.198 -8.212 1.00 7.76 590 PHE C C 1
ATOM 6912 O O . PHE C 1 269 ? -10.183 -29.386 -7.486 1.00 6.83 590 PHE C O 1
ATOM 6920 N N . LEU C 1 270 ? -8.313 -30.506 -8.081 1.00 6.97 591 LEU C N 1
ATOM 6921 C CA . LEU C 1 270 ? -7.489 -29.918 -7.027 1.00 9.16 591 LEU C CA 1
ATOM 6922 C C . LEU C 1 270 ? -7.312 -28.415 -7.178 1.00 9.40 591 LEU C C 1
ATOM 6923 O O . LEU C 1 270 ? -7.244 -27.703 -6.179 1.00 6.76 591 LEU C O 1
ATOM 6928 N N . GLN C 1 271 ? -7.254 -27.930 -8.417 1.00 6.68 592 GLN C N 1
ATOM 6929 C CA . GLN C 1 271 ? -7.242 -26.490 -8.665 1.00 7.81 592 GLN C CA 1
ATOM 6930 C C . GLN C 1 271 ? -8.543 -25.847 -8.169 1.00 7.63 592 GLN C C 1
ATOM 6931 O O . GLN C 1 271 ? -8.517 -24.793 -7.523 1.00 7.23 592 GLN C O 1
ATOM 6937 N N . TRP C 1 272 ? -9.671 -26.492 -8.458 1.00 6.52 593 TRP C N 1
ATOM 6938 C CA . TRP C 1 272 ? -10.976 -26.032 -7.970 1.00 8.22 593 TRP C CA 1
ATOM 6939 C C . TRP C 1 272 ? -11.023 -26.025 -6.437 1.00 8.48 593 TRP C C 1
ATOM 6940 O O . TRP C 1 272 ? -11.561 -25.093 -5.836 1.00 7.19 593 TRP C O 1
ATOM 6951 N N . ILE C 1 273 ? -10.446 -27.056 -5.814 1.00 7.69 594 ILE C N 1
ATOM 6952 C CA . ILE C 1 273 ? -10.342 -27.132 -4.348 1.00 9.54 594 ILE C CA 1
ATOM 6953 C C . ILE C 1 273 ? -9.590 -25.918 -3.780 1.00 9.92 594 ILE C C 1
ATOM 6954 O O . ILE C 1 273 ? -10.058 -25.277 -2.834 1.00 9.98 594 ILE C O 1
ATOM 6959 N N 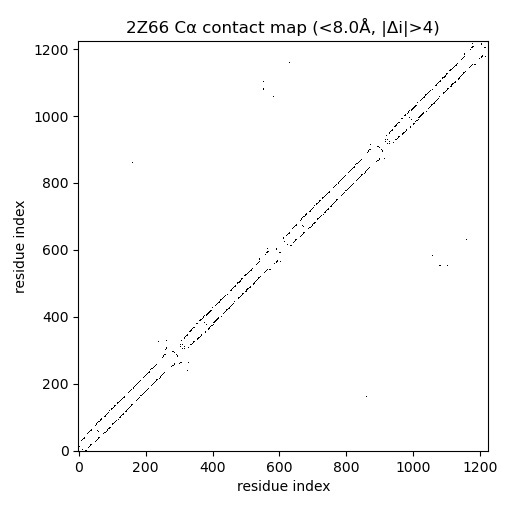. LYS C 1 274 ? -8.432 -25.612 -4.366 1.00 8.80 595 LYS C N 1
ATOM 6960 C CA . LYS C 1 274 ? -7.643 -24.426 -4.000 1.00 10.75 595 LYS C CA 1
ATOM 6961 C C . LYS C 1 274 ? -8.465 -23.148 -4.062 1.00 10.85 595 LYS C C 1
ATOM 6962 O O . LYS C 1 274 ? -8.362 -22.290 -3.183 1.00 11.29 595 LYS C O 1
ATOM 6968 N N . ASP C 1 275 ? -9.273 -23.031 -5.112 1.00 9.76 596 ASP C N 1
ATOM 6969 C CA . ASP C 1 275 ? -10.118 -21.860 -5.335 1.00 10.20 596 ASP C CA 1
ATOM 6970 C C . ASP C 1 275 ? -11.246 -21.716 -4.298 1.00 9.66 596 ASP C C 1
ATOM 6971 O O . ASP C 1 275 ? -11.859 -20.653 -4.202 1.00 9.83 596 ASP C O 1
ATOM 6976 N N . GLN C 1 276 ? -11.513 -22.773 -3.525 1.00 8.92 597 GLN C N 1
ATOM 6977 C CA . GLN C 1 276 ? -12.530 -22.710 -2.461 1.00 10.16 597 GLN C CA 1
ATOM 6978 C C . GLN C 1 276 ? -11.938 -22.282 -1.118 1.00 8.97 597 GLN C C 1
ATOM 6979 O O . GLN C 1 276 ? -12.626 -22.318 -0.092 1.00 8.93 597 GLN C O 1
ATOM 6985 N N . ARG C 1 277 ? -10.672 -21.860 -1.136 1.00 9.13 598 ARG C N 1
ATOM 6986 C CA . ARG C 1 277 ? -9.913 -21.511 0.076 1.00 8.66 598 ARG C CA 1
ATOM 6987 C C . ARG C 1 277 ? -10.697 -20.761 1.154 1.00 9.27 598 ARG C C 1
ATOM 6988 O O . ARG C 1 277 ? -10.644 -21.133 2.328 1.00 9.93 598 ARG C O 1
ATOM 6996 N N . GLN C 1 278 ? -11.419 -19.712 0.762 1.00 6.71 599 GLN C N 1
ATOM 6997 C CA . GLN C 1 278 ? -12.093 -18.847 1.734 1.00 7.78 599 GLN C CA 1
ATOM 6998 C C . GLN C 1 278 ? -13.273 -19.527 2.434 1.00 6.18 599 GLN C C 1
ATOM 6999 O O . GLN C 1 278 ? -13.751 -19.037 3.463 1.00 7.80 599 GLN C O 1
ATOM 7005 N N . LEU C 1 279 ? -13.741 -20.643 1.869 1.00 5.75 600 LEU C N 1
ATOM 7006 C CA . LEU C 1 279 ? -14.806 -21.455 2.471 1.00 7.88 600 LEU C CA 1
ATOM 7007 C C . LEU C 1 279 ? -14.270 -22.530 3.412 1.00 10.24 600 LEU C C 1
ATOM 7008 O O . LEU C 1 279 ? -14.955 -22.961 4.348 1.00 9.27 600 LEU C O 1
ATOM 7013 N N . LEU C 1 280 ? -13.043 -22.960 3.146 1.00 7.90 601 LEU C N 1
ATOM 7014 C CA . LEU C 1 280 ? -12.473 -24.151 3.771 1.00 9.50 601 LEU C CA 1
ATOM 7015 C C . LEU C 1 280 ? -12.112 -23.969 5.245 1.00 10.51 601 LEU C C 1
ATOM 7016 O O . LEU C 1 280 ? -11.767 -22.867 5.686 1.00 10.89 601 LEU C O 1
ATOM 7021 N N . VAL C 1 281 ? -12.204 -25.060 6.001 1.00 10.78 602 VAL C N 1
ATOM 7022 C CA . VAL C 1 281 ? -11.839 -25.052 7.417 1.00 13.19 602 VAL C CA 1
ATOM 7023 C C . VAL C 1 281 ? -10.649 -25.975 7.682 1.00 12.47 602 VAL C C 1
ATOM 7024 O O . VAL C 1 281 ? -10.527 -27.034 7.062 1.00 9.52 602 VAL C O 1
ATOM 7028 N N . GLU C 1 282 ? -9.782 -25.551 8.602 1.00 12.03 603 GLU C N 1
ATOM 7029 C CA . GLU C 1 282 ? -8.609 -26.320 9.024 1.00 14.21 603 GLU C CA 1
ATOM 7030 C C . GLU C 1 282 ? -7.892 -26.947 7.837 1.00 12.46 603 GLU C C 1
ATOM 7031 O O . GLU C 1 282 ? -7.776 -28.171 7.751 1.00 12.05 603 GLU C O 1
ATOM 7037 N N . VAL C 1 283 ? -7.422 -26.103 6.925 1.00 10.50 604 VAL C N 1
ATOM 7038 C CA . VAL C 1 283 ? -6.817 -26.565 5.667 1.00 11.37 604 VAL C CA 1
ATOM 7039 C C . VAL C 1 283 ? -5.592 -27.476 5.856 1.00 11.47 604 VAL C C 1
ATOM 7040 O O . VAL C 1 283 ? -5.259 -28.274 4.975 1.00 12.50 604 VAL C O 1
ATOM 7044 N N . GLU C 1 284 ? -4.939 -27.363 7.010 1.00 11.01 605 GLU C N 1
ATOM 7045 C CA . GLU C 1 284 ? -3.801 -28.220 7.345 1.00 10.93 605 GLU C CA 1
ATOM 7046 C C . GLU C 1 284 ? -4.213 -29.691 7.445 1.00 10.47 605 GLU C C 1
ATOM 7047 O O . GLU C 1 284 ? -3.375 -30.588 7.346 1.00 9.99 605 GLU C O 1
ATOM 7053 N N . ARG C 1 285 ? -5.511 -29.926 7.631 1.00 9.64 606 ARG C N 1
ATOM 7054 C CA . ARG C 1 285 ? -6.049 -31.277 7.772 1.00 9.70 606 ARG C CA 1
ATOM 7055 C C . ARG C 1 285 ? -6.671 -31.796 6.476 1.00 9.35 606 ARG C C 1
ATOM 7056 O O . ARG C 1 285 ? -7.353 -32.825 6.479 1.00 8.98 606 ARG C O 1
ATOM 7064 N N . MET C 1 286 ? -6.439 -31.065 5.385 1.00 8.00 607 MET C N 1
ATOM 7065 C CA . MET C 1 286 ? -6.769 -31.508 4.034 1.00 8.40 607 MET C CA 1
ATOM 7066 C C . MET C 1 286 ? -5.476 -31.961 3.383 1.00 9.82 607 MET C C 1
ATOM 7067 O O . MET C 1 286 ? -4.665 -31.143 2.946 1.00 9.79 607 MET C O 1
ATOM 7072 N N . GLU C 1 287 ? -5.285 -33.273 3.327 1.00 9.36 608 GLU C N 1
ATOM 7073 C CA . GLU C 1 287 ? -4.001 -33.845 2.944 1.00 8.30 608 GLU C CA 1
ATOM 7074 C C . GLU C 1 287 ? -4.134 -34.886 1.842 1.00 9.31 608 GLU C C 1
ATOM 7075 O O . GLU C 1 287 ? -5.157 -35.574 1.749 1.00 10.07 608 GLU C O 1
ATOM 7081 N N . CYS C 1 288 ? -3.094 -35.001 1.016 1.00 9.71 609 CYS C N 1
ATOM 7082 C CA . CYS C 1 288 ? -3.016 -36.062 0.008 1.00 10.26 609 CYS C CA 1
ATOM 7083 C C . CYS C 1 288 ? -2.939 -37.428 0.670 1.00 10.40 609 CYS C C 1
ATOM 7084 O O . CYS C 1 288 ? -2.209 -37.609 1.648 1.00 9.44 609 CYS C O 1
ATOM 7087 N N . ALA C 1 289 ? -3.696 -38.384 0.136 1.00 10.34 610 ALA C N 1
ATOM 7088 C CA . ALA C 1 289 ? -3.584 -39.784 0.547 1.00 8.76 610 ALA C CA 1
ATOM 7089 C C . ALA C 1 289 ? -2.730 -40.544 -0.464 1.00 8.86 610 ALA C C 1
ATOM 7090 O O . ALA C 1 289 ? -2.039 -41.496 -0.115 1.00 6.22 610 ALA C O 1
ATOM 7092 N N . THR C 1 290 ? -2.794 -40.113 -1.720 1.00 8.77 611 THR C N 1
ATOM 7093 C CA . THR C 1 290 ? -1.995 -40.695 -2.802 1.00 9.30 611 THR C CA 1
ATOM 7094 C C . THR C 1 290 ? -1.483 -39.546 -3.670 1.00 8.06 611 THR C C 1
ATOM 7095 O O . THR C 1 290 ? -2.056 -38.459 -3.641 1.00 9.96 611 THR C O 1
ATOM 7099 N N . PRO C 1 291 ? -0.386 -39.755 -4.427 1.00 8.63 612 PRO C N 1
ATOM 7100 C CA . PRO C 1 291 ? 0.448 -40.950 -4.502 1.00 7.79 612 PRO C CA 1
ATOM 7101 C C . PRO C 1 291 ? 1.367 -41.020 -3.284 1.00 6.42 612 PRO C C 1
ATOM 7102 O O . PRO C 1 291 ? 1.391 -40.083 -2.475 1.00 5.95 612 PRO C O 1
ATOM 7106 N N . SER C 1 292 ? 2.110 -42.115 -3.153 1.00 7.67 613 SER C N 1
ATOM 7107 C CA . SER C 1 292 ? 2.996 -42.321 -2.003 1.00 8.18 613 SER C CA 1
ATOM 7108 C C . SER C 1 292 ? 3.923 -41.131 -1.739 1.00 9.38 613 SER C C 1
ATOM 7109 O O . SER C 1 292 ? 4.088 -40.716 -0.594 1.00 10.50 613 SER C O 1
ATOM 7112 N N . ASP C 1 293 ? 4.501 -40.571 -2.801 1.00 7.97 614 ASP C N 1
ATOM 7113 C CA . ASP C 1 293 ? 5.472 -39.480 -2.675 1.00 10.53 614 ASP C CA 1
ATOM 7114 C C . ASP C 1 293 ? 4.861 -38.142 -2.236 1.00 10.37 614 ASP C C 1
ATOM 7115 O O . ASP C 1 293 ? 5.588 -37.179 -1.970 1.00 11.63 614 ASP C O 1
ATOM 7120 N N . LYS C 1 294 ? 3.532 -38.082 -2.153 1.00 9.00 615 LYS C N 1
ATOM 7121 C CA . LYS C 1 294 ? 2.849 -36.868 -1.714 1.00 8.95 615 LYS C CA 1
ATOM 7122 C C . LYS C 1 294 ? 1.941 -37.088 -0.509 1.00 8.18 615 LYS C C 1
ATOM 7123 O O . LYS C 1 294 ? 1.369 -36.141 0.010 1.00 7.39 615 LYS C O 1
ATOM 7129 N N . GLN C 1 295 ? 1.824 -38.337 -0.068 1.00 8.40 616 GLN C N 1
ATOM 7130 C CA . GLN C 1 295 ? 0.938 -38.709 1.034 1.00 9.29 616 GLN C CA 1
ATOM 7131 C C . GLN C 1 295 ? 1.253 -37.907 2.305 1.00 7.70 616 GLN C C 1
ATOM 7132 O O . GLN C 1 295 ? 2.390 -37.893 2.769 1.00 7.97 616 GLN C O 1
ATOM 7138 N N . GLY C 1 296 ? 0.236 -37.251 2.861 1.00 8.73 617 GLY C N 1
ATOM 7139 C CA . GLY C 1 296 ? 0.407 -36.453 4.073 1.00 10.43 617 GLY C CA 1
ATOM 7140 C C . GLY C 1 296 ? 0.645 -34.974 3.818 1.00 10.78 617 GLY C C 1
ATOM 7141 O O . GLY C 1 296 ? 0.577 -34.168 4.745 1.00 10.64 617 GLY C O 1
ATOM 7142 N N . MET C 1 297 ? 0.894 -34.608 2.570 1.00 10.07 618 MET C N 1
ATOM 7143 C CA . MET C 1 297 ? 1.103 -33.200 2.244 1.00 13.43 618 MET C CA 1
ATOM 7144 C C . MET C 1 297 ? -0.228 -32.448 2.201 1.00 9.44 618 MET C C 1
ATOM 7145 O O . MET C 1 297 ? -1.222 -32.946 1.680 1.00 8.98 618 MET C O 1
ATOM 7150 N N . PRO C 1 298 ? -0.250 -31.217 2.751 1.00 9.95 619 PRO C N 1
ATOM 7151 C CA . PRO C 1 298 ? -1.439 -30.379 2.623 1.00 8.57 619 PRO C CA 1
ATOM 7152 C C . PRO C 1 298 ? -1.729 -30.059 1.155 1.00 9.18 619 PRO C C 1
ATOM 7153 O O . PRO C 1 298 ? -0.842 -29.620 0.416 1.00 10.41 619 PRO C O 1
ATOM 7157 N N . VAL C 1 299 ? -2.968 -30.302 0.744 1.00 9.12 620 VAL C N 1
ATOM 7158 C CA . VAL C 1 299 ? -3.383 -30.168 -0.651 1.00 11.49 620 VAL C CA 1
ATOM 7159 C C . VAL C 1 299 ? -3.158 -28.755 -1.207 1.00 10.94 620 VAL C C 1
ATOM 7160 O O . VAL C 1 299 ? -2.764 -28.596 -2.362 1.00 9.25 620 VAL C O 1
ATOM 7164 N N . LEU C 1 300 ? -3.381 -27.741 -0.372 1.00 10.80 621 LEU C N 1
ATOM 7165 C CA . LEU C 1 300 ? -3.269 -26.344 -0.804 1.00 12.73 621 LEU C CA 1
ATOM 7166 C C . LEU C 1 300 ? -1.830 -25.865 -0.974 1.00 12.36 621 LEU C C 1
ATOM 7167 O O . LEU C 1 300 ? -1.597 -24.814 -1.567 1.00 15.80 621 LEU C O 1
ATOM 7172 N N . SER C 1 301 ? -0.872 -26.629 -0.460 1.00 13.35 622 SER C N 1
ATOM 7173 C CA . SER C 1 301 ? 0.542 -26.272 -0.564 1.00 13.80 622 SER C CA 1
ATOM 7174 C C . SER C 1 301 ? 1.208 -26.936 -1.776 1.00 14.14 622 SER C C 1
ATOM 7175 O O . SER C 1 301 ? 2.433 -26.866 -1.944 1.00 13.59 622 SER C O 1
ATOM 7178 N N . LEU C 1 302 ? 0.394 -27.576 -2.615 1.00 12.92 623 LEU C N 1
ATOM 7179 C CA . LEU C 1 302 ? 0.887 -28.286 -3.796 1.00 14.69 623 LEU C CA 1
ATOM 7180 C C . LEU C 1 302 ? 0.480 -27.635 -5.100 1.00 13.72 623 LEU C C 1
ATOM 7181 O O . LEU C 1 302 ? -0.658 -27.203 -5.250 1.00 13.67 623 LEU C O 1
ATOM 7186 N N . ASN C 1 303 ? 1.418 -27.581 -6.043 1.00 13.73 624 ASN C N 1
ATOM 7187 C CA . ASN C 1 303 ? 1.112 -27.234 -7.423 1.00 13.93 624 ASN C CA 1
ATOM 7188 C C . ASN C 1 303 ? 1.254 -28.475 -8.307 1.00 13.75 624 ASN C C 1
ATOM 7189 O O . ASN C 1 303 ? 2.364 -28.854 -8.679 1.00 14.87 624 ASN C O 1
ATOM 7194 N N . ILE C 1 304 ? 0.131 -29.107 -8.643 1.00 14.21 625 ILE C N 1
ATOM 7195 C CA . ILE C 1 304 ? 0.156 -30.327 -9.456 1.00 14.22 625 ILE C CA 1
ATOM 7196 C C . ILE C 1 304 ? 0.400 -30.017 -10.930 1.00 13.71 625 ILE C C 1
ATOM 7197 O O . ILE C 1 304 ? -0.281 -29.174 -11.512 1.00 13.60 625 ILE C O 1
ATOM 7202 N N . THR C 1 305 ? 1.373 -30.711 -11.519 1.00 15.41 626 THR C N 1
ATOM 7203 C CA . THR C 1 305 ? 1.697 -30.559 -12.934 1.00 15.69 626 THR C CA 1
ATOM 7204 C C . THR C 1 305 ? 1.514 -31.870 -13.691 1.00 16.43 626 THR C C 1
ATOM 7205 O O . THR C 1 305 ? 1.612 -32.962 -13.117 1.00 16.89 626 THR C O 1
ATOM 7209 N N . CYS C 1 306 ? 1.251 -31.748 -14.987 1.00 16.42 627 CYS C N 1
ATOM 7210 C CA . CYS C 1 306 ? 1.139 -32.901 -15.862 1.00 17.92 627 CYS C CA 1
ATOM 7211 C C . CYS C 1 306 ? 2.362 -33.031 -16.769 1.00 18.43 627 CYS C C 1
ATOM 7212 O O . CYS C 1 306 ? 2.383 -33.846 -17.691 1.00 18.92 627 CYS C O 1
ATOM 7216 N N . CYS D 1 1 ? -6.393 -44.545 108.376 1.00 15.55 24 CYS D N 1
ATOM 7217 C CA . CYS D 1 1 ? -7.340 -44.171 107.291 1.00 13.97 24 CYS D CA 1
ATOM 7218 C C . CYS D 1 1 ? -7.775 -42.717 107.446 1.00 12.11 24 CYS D C 1
ATOM 7219 O O . CYS D 1 1 ? -8.196 -42.316 108.538 1.00 11.35 24 CYS D O 1
ATOM 7222 N N . PRO D 1 2 ? -7.676 -41.920 106.358 1.00 9.86 25 PRO D N 1
ATOM 7223 C CA . PRO D 1 2 ? -8.094 -40.517 106.368 1.00 8.90 25 PRO D CA 1
ATOM 7224 C C . PRO D 1 2 ? -9.536 -40.354 106.833 1.00 7.86 25 PRO D C 1
ATOM 7225 O O . PRO D 1 2 ? -10.361 -41.243 106.616 1.00 5.00 25 PRO D O 1
ATOM 7229 N N . SER D 1 3 ? -9.822 -39.222 107.471 1.00 6.02 26 SER D N 1
ATOM 7230 C CA . SER D 1 3 ? -11.152 -38.941 108.000 1.00 4.82 26 SER D CA 1
ATOM 7231 C C . SER D 1 3 ? -12.200 -39.005 106.904 1.00 5.31 26 SER D C 1
ATOM 7232 O O . SER D 1 3 ? -11.986 -38.486 105.802 1.00 3.17 26 SER D O 1
ATOM 7235 N N . ARG D 1 4 ? -13.316 -39.658 107.219 1.00 4.26 27 ARG D N 1
ATOM 7236 C CA . ARG D 1 4 ? -14.495 -39.725 106.350 1.00 6.17 27 ARG D CA 1
ATOM 7237 C C . ARG D 1 4 ? -14.301 -40.655 105.154 1.00 7.50 27 ARG D C 1
ATOM 7238 O O . ARG D 1 4 ? -15.090 -40.633 104.209 1.00 8.85 27 ARG D O 1
ATOM 7246 N N . CYS D 1 5 ? -13.264 -41.483 105.213 1.00 8.48 28 CYS D N 1
ATOM 7247 C CA . CYS D 1 5 ? -12.967 -42.430 104.142 1.00 8.72 28 CYS D CA 1
ATOM 7248 C C . CYS D 1 5 ? -13.080 -43.867 104.625 1.00 9.36 28 CYS D C 1
ATOM 7249 O O . CYS D 1 5 ? -13.090 -44.126 105.832 1.00 7.02 28 CYS D O 1
ATOM 7252 N N . SER D 1 6 ? -13.179 -44.790 103.667 1.00 10.39 29 SER D N 1
ATOM 7253 C CA . SER D 1 6 ? -13.098 -46.224 103.927 1.00 11.86 29 SER D CA 1
ATOM 7254 C C . SER D 1 6 ? -11.824 -46.751 103.286 1.00 12.12 29 SER D C 1
ATOM 7255 O O . SER D 1 6 ? -11.529 -46.433 102.129 1.00 9.91 29 SER D O 1
ATOM 7258 N N . CYS D 1 7 ? -11.068 -47.548 104.040 1.00 12.57 30 CYS D N 1
ATOM 7259 C CA . CYS D 1 7 ? -9.789 -48.075 103.572 1.00 15.25 30 CYS D CA 1
ATOM 7260 C C . CYS D 1 7 ? -9.778 -49.596 103.567 1.00 15.66 30 CYS D C 1
ATOM 7261 O O . CYS D 1 7 ? -10.149 -50.234 104.556 1.00 15.68 30 CYS D O 1
ATOM 7264 N N . SER D 1 8 ? -9.362 -50.165 102.439 1.00 17.47 31 SER D N 1
ATOM 7265 C CA . SER D 1 8 ? -9.184 -51.606 102.287 1.00 18.62 31 SER D CA 1
ATOM 7266 C C . SER D 1 8 ? -7.918 -51.851 101.471 1.00 18.13 31 SER D C 1
ATOM 7267 O O . SER D 1 8 ? -7.869 -51.539 100.279 1.00 18.76 31 SER D O 1
ATOM 7270 N N . GLY D 1 9 ? -6.893 -52.400 102.119 1.00 17.80 32 GLY D N 1
ATOM 7271 C CA . GLY D 1 9 ? -5.597 -52.581 101.479 1.00 17.89 32 GLY D CA 1
ATOM 7272 C C . GLY D 1 9 ? -5.020 -51.229 101.124 1.00 17.58 32 GLY D C 1
ATOM 7273 O O . GLY D 1 9 ? -4.871 -50.362 101.991 1.00 17.78 32 GLY D O 1
ATOM 7274 N N . THR D 1 10 ? -4.716 -51.031 99.842 1.00 16.15 33 THR D N 1
ATOM 7275 C CA . THR D 1 10 ? -4.198 -49.742 99.387 1.00 15.28 33 THR D CA 1
ATOM 7276 C C . THR D 1 10 ? -5.279 -48.893 98.693 1.00 14.54 33 THR D C 1
ATOM 7277 O O . THR D 1 10 ? -4.973 -47.905 98.024 1.00 15.60 33 THR D O 1
ATOM 7281 N N . GLU D 1 11 ? -6.541 -49.281 98.871 1.00 13.54 34 GLU D N 1
ATOM 7282 C CA . GLU D 1 11 ? -7.669 -48.567 98.269 1.00 14.91 34 GLU D CA 1
ATOM 7283 C C . GLU D 1 11 ? -8.322 -47.659 99.298 1.00 13.56 34 GLU D C 1
ATOM 7284 O O . GLU D 1 11 ? -8.530 -48.063 100.445 1.00 13.35 34 GLU D O 1
ATOM 7290 N N . ILE D 1 12 ? -8.624 -46.429 98.882 1.00 12.28 35 ILE D N 1
ATOM 7291 C CA . ILE D 1 12 ? -9.280 -45.442 99.733 1.00 11.98 35 ILE D CA 1
ATOM 7292 C C . ILE D 1 12 ? -10.489 -44.863 98.995 1.00 12.27 35 ILE D C 1
ATOM 7293 O O . ILE D 1 12 ? -10.354 -44.350 97.881 1.00 10.93 35 ILE D O 1
ATOM 7298 N N . ARG D 1 13 ? -11.665 -44.968 99.616 1.00 11.68 36 ARG D N 1
ATOM 7299 C CA . ARG D 1 13 ? -12.897 -44.402 99.067 1.00 12.40 36 ARG D CA 1
ATOM 7300 C C . ARG D 1 13 ? -13.483 -43.390 100.040 1.00 10.82 36 ARG D C 1
ATOM 7301 O O . ARG D 1 13 ? -13.726 -43.710 101.206 1.00 7.07 36 ARG D O 1
ATOM 7309 N N . CYS D 1 14 ? -13.696 -42.169 99.557 1.00 10.24 37 CYS D N 1
ATOM 7310 C CA . CYS D 1 14 ? -14.325 -41.112 100.347 1.00 10.92 37 CYS D CA 1
ATOM 7311 C C . CYS D 1 14 ? -15.469 -40.495 99.543 1.00 11.43 37 CYS D C 1
ATOM 7312 O O . CYS D 1 14 ? -15.460 -39.297 99.249 1.00 12.74 37 CYS D O 1
ATOM 7315 N N . ASN D 1 15 ? -16.454 -41.325 99.201 1.00 11.87 38 ASN D N 1
ATOM 7316 C CA . ASN D 1 15 ? -17.545 -40.940 98.301 1.00 13.39 38 ASN D CA 1
ATOM 7317 C C . ASN D 1 15 ? -18.820 -40.485 99.008 1.00 14.43 38 ASN D C 1
ATOM 7318 O O . ASN D 1 15 ? -19.186 -41.019 100.060 1.00 11.92 38 ASN D O 1
ATOM 7323 N N . SER D 1 16 ? -19.497 -39.508 98.400 1.00 14.50 39 SER D N 1
ATOM 7324 C CA . SER D 1 16 ? -20.800 -39.014 98.864 1.00 16.19 39 SER D CA 1
ATOM 7325 C C . SER D 1 16 ? -20.774 -38.573 100.329 1.00 16.86 39 SER D C 1
ATOM 7326 O O . SER D 1 16 ? -21.664 -38.918 101.113 1.00 19.03 39 SER D O 1
ATOM 7329 N N . LYS D 1 17 ? -19.749 -37.804 100.686 1.00 15.39 40 LYS D N 1
ATOM 7330 C CA . LYS D 1 17 ? -19.545 -37.363 102.063 1.00 15.11 40 LYS D CA 1
ATOM 7331 C C . LYS D 1 17 ? -19.680 -35.848 102.168 1.00 14.43 40 LYS D C 1
ATOM 7332 O O . LYS D 1 17 ? -19.389 -35.261 103.213 1.00 17.46 40 LYS D O 1
ATOM 7338 N N . GLY D 1 18 ? -20.096 -35.224 101.070 1.00 14.79 41 GLY D N 1
ATOM 7339 C CA . GLY D 1 18 ? -20.239 -33.771 100.985 1.00 13.64 41 GLY D CA 1
ATOM 7340 C C . GLY D 1 18 ? -18.962 -32.996 101.246 1.00 12.31 41 GLY D C 1
ATOM 7341 O O . GLY D 1 18 ? -19.013 -31.854 101.709 1.00 12.20 41 GLY D O 1
ATOM 7342 N N . LEU D 1 19 ? -17.819 -33.611 100.942 1.00 9.14 42 LEU D N 1
ATOM 7343 C CA . LEU D 1 19 ? -16.516 -33.006 101.185 1.00 8.09 42 LEU D CA 1
ATOM 7344 C C . LEU D 1 19 ? -16.292 -31.755 100.359 1.00 7.67 42 LEU D C 1
ATOM 7345 O O . LEU D 1 19 ? -16.628 -31.709 99.172 1.00 7.06 42 LEU D O 1
ATOM 7350 N N . THR D 1 20 ? -15.715 -30.742 100.999 1.00 7.59 43 THR D N 1
ATOM 7351 C CA . THR D 1 20 ? -15.345 -29.506 100.317 1.00 9.63 43 THR D CA 1
ATOM 7352 C C . THR D 1 20 ? -13.833 -29.399 100.132 1.00 10.18 43 THR D C 1
ATOM 7353 O O . THR D 1 20 ? -13.357 -28.564 99.367 1.00 10.04 43 THR D O 1
ATOM 7357 N N . SER D 1 21 ? -13.081 -30.248 100.832 1.00 9.67 44 SER D N 1
ATOM 7358 C CA . SER D 1 21 ? -11.631 -30.326 100.652 1.00 8.88 44 SER D CA 1
ATOM 7359 C C . SER D 1 21 ? -11.175 -31.781 100.615 1.00 9.17 44 SER D C 1
ATOM 7360 O O . SER D 1 21 ? -11.853 -32.664 101.150 1.00 8.26 44 SER D O 1
ATOM 7363 N N . VAL D 1 22 ? -10.035 -32.021 99.965 1.00 6.88 45 VAL D N 1
ATOM 7364 C CA . VAL D 1 22 ? -9.413 -33.339 99.947 1.00 6.69 45 VAL D CA 1
ATOM 7365 C C . VAL D 1 22 ? -8.979 -33.693 101.372 1.00 5.80 45 VAL D C 1
ATOM 7366 O O . VAL D 1 22 ? -8.332 -32.872 102.043 1.00 5.06 45 VAL D O 1
ATOM 7370 N N . PRO D 1 23 ? -9.349 -34.899 101.842 1.00 5.78 46 PRO D N 1
ATOM 7371 C CA . PRO D 1 23 ? -8.936 -35.384 103.154 1.00 5.97 46 PRO D CA 1
ATOM 7372 C C . PRO D 1 23 ? -7.422 -35.311 103.346 1.00 5.77 46 PRO D C 1
ATOM 7373 O O . PRO D 1 23 ? -6.654 -35.582 102.411 1.00 4.74 46 PRO D O 1
ATOM 7377 N N . THR D 1 24 ? -7.003 -34.939 104.551 1.00 5.27 47 THR D N 1
ATOM 7378 C CA . THR D 1 24 ? -5.588 -34.810 104.861 1.00 4.64 47 THR D CA 1
ATOM 7379 C C . THR D 1 24 ? -5.027 -36.176 105.239 1.00 5.14 47 THR D C 1
ATOM 7380 O O . THR D 1 24 ? -5.774 -37.069 105.667 1.00 3.70 47 THR D O 1
ATOM 7384 N N . GLY D 1 25 ? -3.721 -36.348 105.046 1.00 3.79 48 GLY D N 1
ATOM 7385 C CA . GLY D 1 25 ? -3.032 -37.556 105.478 1.00 5.07 48 GLY D CA 1
ATOM 7386 C C . GLY D 1 25 ? -3.244 -38.790 104.628 1.00 5.62 48 GLY D C 1
ATOM 7387 O O . GLY D 1 25 ? -3.128 -39.915 105.133 1.00 6.52 48 GLY D O 1
ATOM 7388 N N . ILE D 1 26 ? -3.557 -38.593 103.347 1.00 6.27 49 ILE D N 1
ATOM 7389 C CA . ILE D 1 26 ? -3.651 -39.704 102.405 1.00 8.07 49 ILE D CA 1
ATOM 7390 C C . ILE D 1 26 ? -2.246 -40.269 102.207 1.00 8.41 49 ILE D C 1
ATOM 7391 O O . ILE D 1 26 ? -1.341 -39.540 101.789 1.00 7.92 49 ILE D O 1
ATOM 7396 N N . PRO D 1 27 ? -2.053 -41.556 102.542 1.00 9.07 50 PRO D N 1
ATOM 7397 C CA . PRO D 1 27 ? -0.718 -42.169 102.528 1.00 10.75 50 PRO D CA 1
ATOM 7398 C C . PRO D 1 27 ? -0.153 -42.367 101.122 1.00 11.38 50 PRO D C 1
ATOM 7399 O O . PRO D 1 27 ? -0.913 -42.587 100.173 1.00 10.30 50 PRO D O 1
ATOM 7403 N N . SER D 1 28 ? 1.172 -42.287 100.989 1.00 12.11 51 SER D N 1
ATOM 7404 C CA . SER D 1 28 ? 1.824 -42.434 99.683 1.00 13.07 51 SER D CA 1
ATOM 7405 C C . SER D 1 28 ? 1.694 -43.849 99.122 1.00 12.87 51 SER D C 1
ATOM 7406 O O . SER D 1 28 ? 1.919 -44.075 97.935 1.00 12.30 51 SER D O 1
ATOM 7409 N N . SER D 1 29 ? 1.308 -44.789 99.981 1.00 13.12 52 SER D N 1
ATOM 7410 C CA . SER D 1 29 ? 1.108 -46.184 99.592 1.00 13.14 52 SER D CA 1
ATOM 7411 C C . SER D 1 29 ? -0.204 -46.435 98.842 1.00 12.22 52 SER D C 1
ATOM 7412 O O . SER D 1 29 ? -0.387 -47.507 98.257 1.00 12.57 52 SER D O 1
ATOM 7415 N N . ALA D 1 30 ? -1.118 -45.462 98.873 1.00 10.91 53 ALA D N 1
ATOM 7416 C CA . ALA D 1 30 ? -2.422 -45.601 98.219 1.00 10.07 53 ALA D CA 1
ATOM 7417 C C . ALA D 1 30 ? -2.267 -45.878 96.728 1.00 9.66 53 ALA D C 1
ATOM 7418 O O . ALA D 1 30 ? -1.483 -45.214 96.045 1.00 8.00 53 ALA D O 1
ATOM 7420 N N . THR D 1 31 ? -3.003 -46.868 96.236 1.00 9.64 54 THR D N 1
ATOM 7421 C CA . THR D 1 31 ? -2.963 -47.214 94.814 1.00 10.99 54 THR D CA 1
ATOM 7422 C C . THR D 1 31 ? -4.265 -46.843 94.110 1.00 11.49 54 THR D C 1
ATOM 7423 O O . THR D 1 31 ? -4.279 -46.616 92.901 1.00 11.47 54 THR D O 1
ATOM 7427 N N . ARG D 1 32 ? -5.354 -46.796 94.874 1.00 12.23 55 ARG D N 1
ATOM 7428 C CA . ARG D 1 32 ? -6.663 -46.391 94.352 1.00 11.34 55 ARG D CA 1
ATOM 7429 C C . ARG D 1 32 ? -7.306 -45.357 95.268 1.00 10.38 55 ARG D C 1
ATOM 7430 O O . ARG D 1 32 ? -7.325 -45.523 96.492 1.00 10.70 55 ARG D O 1
ATOM 7438 N N . LEU D 1 33 ? -7.833 -44.294 94.669 1.00 9.88 56 LEU D N 1
ATOM 7439 C CA . LEU D 1 33 ? -8.444 -43.206 95.424 1.00 8.85 56 LEU D CA 1
ATOM 7440 C C . LEU D 1 33 ? -9.706 -42.714 94.734 1.00 8.06 56 LEU D C 1
ATOM 7441 O O . LEU D 1 33 ? -9.679 -42.345 93.560 1.00 6.82 56 LEU D O 1
ATOM 7446 N N . GLU D 1 34 ? -10.808 -42.717 95.476 1.00 7.40 57 GLU D N 1
ATOM 7447 C CA . GLU D 1 34 ? -12.085 -42.228 94.967 1.00 10.77 57 GLU D CA 1
ATOM 7448 C C . GLU D 1 34 ? -12.606 -41.130 95.876 1.00 9.14 57 GLU D C 1
ATOM 7449 O O . GLU D 1 34 ? -12.716 -41.321 97.092 1.00 8.01 57 GLU D O 1
ATOM 7455 N N . LEU D 1 35 ? -12.898 -39.974 95.284 1.00 7.67 58 LEU D N 1
ATOM 7456 C CA . LEU D 1 35 ? -13.485 -38.856 96.013 1.00 7.82 58 LEU D CA 1
ATOM 7457 C C . LEU D 1 35 ? -14.746 -38.394 95.289 1.00 7.90 58 LEU D C 1
ATOM 7458 O O . LEU D 1 35 ? -14.925 -37.204 95.039 1.00 6.58 58 LEU D O 1
ATOM 7463 N N . GLU D 1 36 ? -15.615 -39.348 94.962 1.00 8.46 59 GLU D N 1
ATOM 7464 C CA . GLU D 1 36 ? -16.765 -39.098 94.086 1.00 11.86 59 GLU D CA 1
ATOM 7465 C C . GLU D 1 36 ? -17.961 -38.480 94.799 1.00 11.45 59 GLU D C 1
ATOM 7466 O O . GLU D 1 36 ? -18.135 -38.657 96.002 1.00 11.64 59 GLU D O 1
ATOM 7472 N N . SER D 1 37 ? -18.790 -37.769 94.033 1.00 12.00 60 SER D N 1
ATOM 7473 C CA . SER D 1 37 ? -20.051 -37.210 94.533 1.00 10.48 60 SER D CA 1
ATOM 7474 C C . SER D 1 37 ? -19.855 -36.377 95.799 1.00 12.19 60 SER D C 1
ATOM 7475 O O . SER D 1 37 ? -20.556 -36.549 96.804 1.00 12.40 60 SER D O 1
ATOM 7478 N N . ASN D 1 38 ? -18.882 -35.476 95.737 1.00 9.56 61 ASN D N 1
ATOM 7479 C CA . ASN D 1 38 ? -18.629 -34.545 96.822 1.00 9.37 61 ASN D CA 1
ATOM 7480 C C . ASN D 1 38 ? -18.866 -33.112 96.344 1.00 8.67 61 ASN D C 1
ATOM 7481 O O . ASN D 1 38 ? -19.561 -32.902 95.345 1.00 9.40 61 ASN D O 1
ATOM 7486 N N . LYS D 1 39 ? -18.312 -32.135 97.055 1.00 8.85 62 LYS D N 1
ATOM 7487 C CA . LYS D 1 39 ? -18.483 -30.729 96.699 1.00 10.42 62 LYS D CA 1
ATOM 7488 C C . LYS D 1 39 ? -17.131 -30.031 96.599 1.00 8.99 62 LYS D C 1
ATOM 7489 O O . LYS D 1 39 ? -16.964 -28.890 97.041 1.00 8.33 62 LYS D O 1
ATOM 7495 N N . LEU D 1 40 ? -16.166 -30.737 96.023 1.00 8.76 63 LEU D N 1
ATOM 7496 C CA . LEU D 1 40 ? -14.838 -30.190 95.790 1.00 9.98 63 LEU D CA 1
ATOM 7497 C C . LEU D 1 40 ? -14.908 -29.170 94.662 1.00 11.30 63 LEU D C 1
ATOM 7498 O O . LEU D 1 40 ? -15.295 -29.494 93.535 1.00 11.57 63 LEU D O 1
ATOM 7503 N N . GLN D 1 41 ? -14.550 -27.931 94.975 1.00 12.97 64 GLN D N 1
ATOM 7504 C CA . GLN D 1 41 ? -14.617 -26.849 93.999 1.00 15.45 64 GLN D CA 1
ATOM 7505 C C . GLN D 1 41 ? -13.235 -26.466 93.512 1.00 16.24 64 GLN D C 1
ATOM 7506 O O . GLN D 1 41 ? -13.097 -25.746 92.523 1.00 17.08 64 GLN D O 1
ATOM 7512 N N . SER D 1 42 ? -12.220 -26.957 94.217 1.00 17.08 65 SER D N 1
ATOM 7513 C CA . SER D 1 42 ? -10.830 -26.729 93.854 1.00 18.84 65 SER D CA 1
ATOM 7514 C C . SER D 1 42 ? -9.923 -27.764 94.512 1.00 18.99 65 SER D C 1
ATOM 7515 O O . SER D 1 42 ? -10.288 -28.394 95.512 1.00 19.58 65 SER D O 1
ATOM 7518 N N . LEU D 1 43 ? -8.748 -27.950 93.923 1.00 17.98 66 LEU D N 1
ATOM 7519 C CA . LEU D 1 43 ? -7.715 -28.794 94.498 1.00 17.55 66 LEU D CA 1
ATOM 7520 C C . LEU D 1 43 ? -6.464 -27.932 94.645 1.00 18.84 66 LEU D C 1
ATOM 7521 O O . LEU D 1 43 ? -6.024 -27.305 93.668 1.00 19.49 66 LEU D O 1
ATOM 7526 N N . PRO D 1 44 ? -5.894 -27.877 95.863 1.00 17.87 67 PRO D N 1
ATOM 7527 C CA . PRO D 1 44 ? -4.678 -27.084 96.050 1.00 18.46 67 PRO D CA 1
ATOM 7528 C C . PRO D 1 44 ? -3.555 -27.605 95.164 1.00 18.84 67 PRO D C 1
ATOM 7529 O O . PRO D 1 44 ? -3.458 -28.818 94.947 1.00 19.75 67 PRO D O 1
ATOM 7533 N N . HIS D 1 45 ? -2.735 -26.700 94.634 1.00 19.22 68 HIS D N 1
ATOM 7534 C CA . HIS D 1 45 ? -1.659 -27.097 93.729 1.00 18.93 68 HIS D CA 1
ATOM 7535 C C . HIS D 1 45 ? -0.768 -28.159 94.374 1.00 18.29 68 HIS D C 1
ATOM 7536 O O . HIS D 1 45 ? -0.307 -27.996 95.513 1.00 18.79 68 HIS D O 1
ATOM 7543 N N . GLY D 1 46 ? -0.572 -29.258 93.652 1.00 18.44 69 GLY D N 1
ATOM 7544 C CA . GLY D 1 46 ? 0.261 -30.366 94.119 1.00 18.65 69 GLY D CA 1
ATOM 7545 C C . GLY D 1 46 ? -0.270 -31.145 95.308 1.00 18.39 69 GLY D C 1
ATOM 7546 O O . GLY D 1 46 ? 0.511 -31.691 96.091 1.00 18.54 69 GLY D O 1
ATOM 7547 N N . VAL D 1 47 ? -1.597 -31.202 95.443 1.00 18.13 70 VAL D N 1
ATOM 7548 C CA . VAL D 1 47 ? -2.249 -31.979 96.502 1.00 17.29 70 VAL D CA 1
ATOM 7549 C C . VAL D 1 47 ? -1.980 -33.493 96.362 1.00 17.54 70 VAL D C 1
ATOM 7550 O O . VAL D 1 47 ? -1.978 -34.230 97.356 1.00 18.68 70 VAL D O 1
ATOM 7554 N N . PHE D 1 48 ? -1.731 -33.942 95.136 1.00 16.89 71 PHE D N 1
ATOM 7555 C CA . PHE D 1 48 ? -1.513 -35.361 94.866 1.00 17.54 71 PHE D CA 1
ATOM 7556 C C . PHE D 1 48 ? -0.037 -35.732 94.658 1.00 17.65 71 PHE D C 1
ATOM 7557 O O . PHE D 1 48 ? 0.281 -36.882 94.331 1.00 18.12 71 PHE D O 1
ATOM 7565 N N . ASP D 1 49 ? 0.860 -34.771 94.871 1.00 17.41 72 ASP D N 1
ATOM 7566 C CA . ASP D 1 49 ? 2.293 -34.953 94.576 1.00 17.05 72 ASP D CA 1
ATOM 7567 C C . ASP D 1 49 ? 2.957 -36.149 95.272 1.00 17.58 72 ASP D C 1
ATOM 7568 O O . ASP D 1 49 ? 3.952 -36.678 94.776 1.00 19.42 72 ASP D O 1
ATOM 7573 N N . LYS D 1 50 ? 2.406 -36.575 96.406 1.00 17.19 73 LYS D N 1
ATOM 7574 C CA . LYS D 1 50 ? 2.991 -37.671 97.181 1.00 16.98 73 LYS D CA 1
ATOM 7575 C C . LYS D 1 50 ? 2.395 -39.027 96.813 1.00 16.20 73 LYS D C 1
ATOM 7576 O O . LYS D 1 50 ? 2.898 -40.069 97.243 1.00 17.63 73 LYS D O 1
ATOM 7582 N N . LEU D 1 51 ? 1.331 -39.015 96.014 1.00 14.22 74 LEU D N 1
ATOM 7583 C CA . LEU D 1 51 ? 0.612 -40.241 95.682 1.00 13.93 74 LEU D CA 1
ATOM 7584 C C . LEU D 1 51 ? 1.185 -40.885 94.415 1.00 14.03 74 LEU D C 1
ATOM 7585 O O . LEU D 1 51 ? 0.519 -40.957 93.371 1.00 14.46 74 LEU D O 1
ATOM 7590 N N . THR D 1 52 ? 2.427 -41.361 94.526 1.00 13.45 75 THR D N 1
ATOM 7591 C CA . THR D 1 52 ? 3.191 -41.862 93.377 1.00 13.17 75 THR D CA 1
ATOM 7592 C C . THR D 1 52 ? 2.848 -43.291 92.977 1.00 13.25 75 THR D C 1
ATOM 7593 O O . THR D 1 52 ? 3.283 -43.755 91.923 1.00 13.83 75 THR D O 1
ATOM 7597 N N . GLN D 1 53 ? 2.066 -43.977 93.809 1.00 13.22 76 GLN D N 1
ATOM 7598 C CA . GLN D 1 53 ? 1.696 -45.377 93.583 1.00 12.86 76 GLN D CA 1
ATOM 7599 C C . GLN D 1 53 ? 0.290 -45.519 93.010 1.00 12.22 76 GLN D C 1
ATOM 7600 O O . GLN D 1 53 ? -0.209 -46.629 92.814 1.00 12.28 76 GLN D O 1
ATOM 7606 N N . LEU D 1 54 ? -0.337 -44.386 92.729 1.00 12.24 77 LEU D N 1
ATOM 7607 C CA . LEU D 1 54 ? -1.727 -44.355 92.292 1.00 12.50 77 LEU D CA 1
ATOM 7608 C C . LEU D 1 54 ? -1.902 -44.976 90.906 1.00 11.64 77 LEU D C 1
ATOM 7609 O O . LEU D 1 54 ? -1.218 -44.591 89.956 1.00 11.86 77 LEU D O 1
ATOM 7614 N N . THR D 1 55 ? -2.808 -45.944 90.801 1.00 11.70 78 THR D N 1
ATOM 7615 C CA . THR D 1 55 ? -3.149 -46.557 89.512 1.00 12.05 78 THR D CA 1
ATOM 7616 C C . THR D 1 55 ? -4.590 -46.230 89.127 1.00 12.82 78 THR D C 1
ATOM 7617 O O . THR D 1 55 ? -4.989 -46.377 87.967 1.00 12.78 78 THR D O 1
ATOM 7621 N N . LYS D 1 56 ? -5.369 -45.797 90.113 1.00 12.62 79 LYS D N 1
ATOM 7622 C CA . LYS D 1 56 ? -6.777 -45.483 89.911 1.00 12.44 79 LYS D CA 1
ATOM 7623 C C . LYS D 1 56 ? -7.152 -44.222 90.671 1.00 11.33 79 LYS D C 1
ATOM 7624 O O . LYS D 1 56 ? -6.879 -44.101 91.874 1.00 8.80 79 LYS D O 1
ATOM 7630 N N . LEU D 1 57 ? -7.765 -43.279 89.957 1.00 9.54 80 LEU D N 1
ATOM 7631 C CA . LEU D 1 57 ? -8.233 -42.038 90.556 1.00 9.31 80 LEU D CA 1
ATOM 7632 C C . LEU D 1 57 ? -9.589 -41.639 89.983 1.00 9.52 80 LEU D C 1
ATOM 7633 O O . LEU D 1 57 ? -9.738 -41.524 88.772 1.00 8.15 80 LEU D O 1
ATOM 7638 N N . SER D 1 58 ? -10.567 -41.428 90.860 1.00 8.08 81 SER D N 1
ATOM 7639 C CA . SER D 1 58 ? -11.869 -40.929 90.442 1.00 9.33 81 SER D CA 1
ATOM 7640 C C . SER D 1 58 ? -12.261 -39.694 91.231 1.00 9.81 81 SER D C 1
ATOM 7641 O O . SER D 1 58 ? -12.322 -39.721 92.469 1.00 7.79 81 SER D O 1
ATOM 7644 N N . LEU D 1 59 ? -12.555 -38.615 90.502 1.00 8.39 82 LEU D N 1
ATOM 7645 C CA . LEU D 1 59 ? -12.993 -37.364 91.086 1.00 8.37 82 LEU D CA 1
ATOM 7646 C C . LEU D 1 59 ? -14.365 -37.016 90.510 1.00 9.08 82 LEU D C 1
ATOM 7647 O O . LEU D 1 59 ? -14.759 -35.849 90.466 1.00 8.50 82 LEU D O 1
ATOM 7652 N N . SER D 1 60 ? -15.087 -38.054 90.087 1.00 11.10 83 SER D N 1
ATOM 7653 C CA . SER D 1 60 ? -16.393 -37.920 89.447 1.00 10.52 83 SER D CA 1
ATOM 7654 C C . SER D 1 60 ? -17.413 -37.177 90.325 1.00 10.91 83 SER D C 1
ATOM 7655 O O . SER D 1 60 ? -17.476 -37.387 91.531 1.00 10.73 83 SER D O 1
ATOM 7658 N N . SER D 1 61 ? -18.180 -36.279 89.728 1.00 9.60 84 SER D N 1
ATOM 7659 C CA . SER D 1 61 ? -19.258 -35.516 90.413 1.00 11.21 84 SER D CA 1
ATOM 7660 C C . SER D 1 61 ? -18.844 -34.504 91.513 1.00 12.26 84 SER D C 1
ATOM 7661 O O . SER D 1 61 ? -19.222 -34.666 92.680 1.00 14.67 84 SER D O 1
ATOM 7664 N N . ASN D 1 62 ? -18.050 -33.503 91.133 1.00 10.80 383 ASN D N 1
ATOM 7665 C CA . ASN D 1 62 ? -17.615 -32.426 92.017 1.00 11.29 383 ASN D CA 1
ATOM 7666 C C . ASN D 1 62 ? -17.780 -31.123 91.215 1.00 12.37 383 ASN D C 1
ATOM 7667 O O . ASN D 1 62 ? -18.440 -31.122 90.191 1.00 12.66 383 ASN D O 1
ATOM 7672 N N . GLY D 1 63 ? -17.209 -30.012 91.663 1.00 13.04 384 GLY D N 1
ATOM 7673 C CA . GLY D 1 63 ? -17.352 -28.786 90.890 1.00 14.81 384 GLY D CA 1
ATOM 7674 C C . GLY D 1 63 ? -15.974 -28.305 90.398 1.00 14.10 384 GLY D C 1
ATOM 7675 O O . GLY D 1 63 ? -15.679 -27.104 90.364 1.00 13.62 384 GLY D O 1
ATOM 7676 N N . LEU D 1 64 ? -15.139 -29.273 90.029 1.00 12.98 385 LEU D N 1
ATOM 7677 C CA . LEU D 1 64 ? -13.772 -29.039 89.623 1.00 13.43 385 LEU D CA 1
ATOM 7678 C C . LEU D 1 64 ? -13.545 -28.601 88.184 1.00 13.52 385 LEU D C 1
ATOM 7679 O O . LEU D 1 64 ? -14.127 -29.153 87.250 1.00 12.72 385 LEU D O 1
ATOM 7684 N N . SER D 1 65 ? -12.675 -27.611 88.026 1.00 13.68 386 SER D N 1
ATOM 7685 C CA . SER D 1 65 ? -12.216 -27.175 86.721 1.00 15.01 386 SER D CA 1
ATOM 7686 C C . SER D 1 65 ? -10.707 -27.334 86.657 1.00 15.91 386 SER D C 1
ATOM 7687 O O . SER D 1 65 ? -10.004 -27.073 87.640 1.00 15.83 386 SER D O 1
ATOM 7690 N N . PHE D 1 66 ? -10.215 -27.777 85.504 1.00 15.63 387 PHE D N 1
ATOM 7691 C CA . PHE D 1 66 ? -8.794 -28.008 85.311 1.00 16.27 387 PHE D CA 1
ATOM 7692 C C . PHE D 1 66 ? -8.289 -27.106 84.191 1.00 17.70 387 PHE D C 1
ATOM 7693 O O . PHE D 1 66 ? -8.632 -27.299 83.023 1.00 18.28 387 PHE D O 1
ATOM 7701 N N . LYS D 1 67 ? -7.494 -26.102 84.56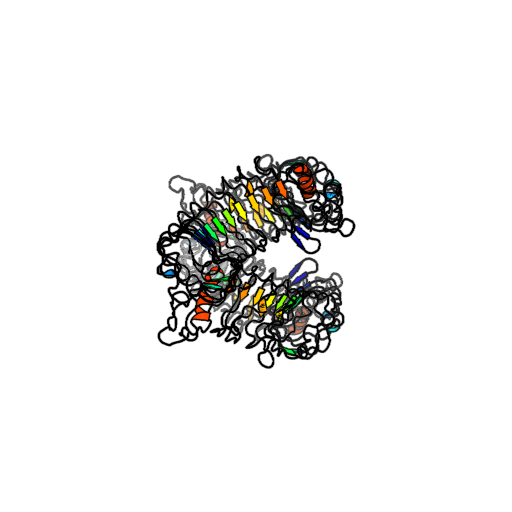2 1.00 17.42 388 LYS D N 1
ATOM 7702 C CA . LYS D 1 67 ? -6.949 -25.134 83.605 1.00 18.99 388 LYS D CA 1
ATOM 7703 C C . LYS D 1 67 ? -5.887 -25.766 82.717 1.00 19.83 388 LYS D C 1
ATOM 7704 O O . LYS D 1 67 ? -5.590 -25.260 81.629 1.00 21.89 388 LYS D O 1
ATOM 7710 N N . GLY D 1 68 ? -5.315 -26.869 83.194 1.00 21.17 389 GLY D N 1
ATOM 7711 C CA . GLY D 1 68 ? -4.307 -27.611 82.453 1.00 22.06 389 GLY D CA 1
ATOM 7712 C C . GLY D 1 68 ? -4.317 -29.084 82.812 1.00 23.45 389 GLY D C 1
ATOM 7713 O O . GLY D 1 68 ? -3.642 -29.508 83.755 1.00 25.58 389 GLY D O 1
ATOM 7714 N N . CYS D 1 69 ? -5.106 -29.853 82.068 1.00 23.14 390 CYS D N 1
ATOM 7715 C CA . CYS D 1 69 ? -5.145 -31.309 82.175 1.00 21.76 390 CYS D CA 1
ATOM 7716 C C . CYS D 1 69 ? -4.400 -31.831 80.942 1.00 20.34 390 CYS D C 1
ATOM 7717 O O . CYS D 1 69 ? -4.363 -31.131 79.937 1.00 20.36 390 CYS D O 1
ATOM 7720 N N . CYS D 1 70 ? -3.775 -33.012 80.974 1.00 18.43 391 CYS D N 1
ATOM 7721 C CA . CYS D 1 70 ? -3.624 -33.903 82.120 1.00 18.56 391 CYS D CA 1
ATOM 7722 C C . CYS D 1 70 ? -2.201 -34.421 82.032 1.00 17.00 391 CYS D C 1
ATOM 7723 O O . CYS D 1 70 ? -1.718 -34.723 80.943 1.00 16.33 391 CYS D O 1
ATOM 7726 N N . SER D 1 71 ? -1.534 -34.528 83.173 1.00 16.06 392 SER D N 1
ATOM 7727 C CA . SER D 1 71 ? -0.106 -34.802 83.209 1.00 15.83 392 SER D CA 1
ATOM 7728 C C . SER D 1 71 ? 0.237 -35.416 84.551 1.00 15.55 392 SER D C 1
ATOM 7729 O O . SER D 1 71 ? -0.545 -35.305 85.499 1.00 16.42 392 SER D O 1
ATOM 7732 N N . GLN D 1 72 ? 1.402 -36.056 84.639 1.00 15.39 393 GLN D N 1
ATOM 7733 C CA . GLN D 1 72 ? 1.868 -36.611 85.914 1.00 17.43 393 GLN D CA 1
ATOM 7734 C C . GLN D 1 72 ? 2.062 -35.534 86.985 1.00 18.89 393 GLN D C 1
ATOM 7735 O O . GLN D 1 72 ? 1.997 -35.823 88.179 1.00 21.32 393 GLN D O 1
ATOM 7741 N N . SER D 1 73 ? 2.284 -34.294 86.552 1.00 18.87 394 SER D N 1
ATOM 7742 C CA . SER D 1 73 ? 2.426 -33.171 87.478 1.00 19.92 394 SER D CA 1
ATOM 7743 C C . SER D 1 73 ? 1.090 -32.800 88.135 1.00 20.19 394 SER D C 1
ATOM 7744 O O . SER D 1 73 ? 1.069 -32.195 89.211 1.00 20.94 394 SER D O 1
ATOM 7747 N N . ASP D 1 74 ? -0.016 -33.170 87.488 1.00 20.30 395 ASP D N 1
ATOM 7748 C CA . ASP D 1 74 ? -1.356 -32.907 88.014 1.00 20.85 395 ASP D CA 1
ATOM 7749 C C . ASP D 1 74 ? -1.775 -33.918 89.075 1.00 21.22 395 ASP D C 1
ATOM 7750 O O . ASP D 1 74 ? -2.529 -33.577 89.987 1.00 22.63 395 ASP D O 1
ATOM 7755 N N . PHE D 1 75 ? -1.285 -35.153 88.960 1.00 20.80 396 PHE D N 1
ATOM 7756 C CA . PHE D 1 75 ? -1.752 -36.253 89.815 1.00 19.61 396 PHE D CA 1
ATOM 7757 C C . PHE D 1 75 ? -0.638 -37.030 90.524 1.00 19.83 396 PHE D C 1
ATOM 7758 O O . PHE D 1 75 ? -0.907 -38.050 91.168 1.00 21.76 396 PHE D O 1
ATOM 7766 N N . GLY D 1 76 ? 0.604 -36.560 90.400 1.00 19.35 397 GLY D N 1
ATOM 7767 C CA . GLY D 1 76 ? 1.740 -37.147 91.126 1.00 18.40 397 GLY D CA 1
ATOM 7768 C C . GLY D 1 76 ? 2.306 -38.429 90.538 1.00 17.50 397 GLY D C 1
ATOM 7769 O O . GLY D 1 76 ? 3.524 -38.578 90.395 1.00 18.45 397 GLY D O 1
ATOM 7770 N N . THR D 1 77 ? 1.416 -39.352 90.191 1.00 17.81 398 THR D N 1
ATOM 7771 C CA . THR D 1 77 ? 1.783 -40.684 89.708 1.00 16.57 398 THR D CA 1
ATOM 7772 C C . THR D 1 77 ? 2.110 -40.717 88.209 1.00 17.46 398 THR D C 1
ATOM 7773 O O . THR D 1 77 ? 1.595 -39.903 87.436 1.00 18.25 398 THR D O 1
ATOM 7777 N N . THR D 1 78 ? 2.968 -41.656 87.806 1.00 17.28 399 THR D N 1
ATOM 7778 C CA . THR D 1 78 ? 3.184 -41.936 86.381 1.00 18.43 399 THR D CA 1
ATOM 7779 C C . THR D 1 78 ? 2.633 -43.313 85.993 1.00 18.76 399 THR D C 1
ATOM 7780 O O . THR D 1 78 ? 2.812 -43.770 84.857 1.00 18.99 399 THR D O 1
ATOM 7784 N N . SER D 1 79 ? 1.944 -43.957 86.936 1.00 18.11 400 SER D N 1
ATOM 7785 C CA . SER D 1 79 ? 1.394 -45.297 86.723 1.00 17.01 400 SER D CA 1
ATOM 7786 C C . SER D 1 79 ? -0.141 -45.356 86.739 1.00 14.43 400 SER D C 1
ATOM 7787 O O . SER D 1 79 ? -0.727 -46.422 86.969 1.00 12.16 400 SER D O 1
ATOM 7790 N N . LEU D 1 80 ? -0.788 -44.221 86.481 1.00 12.98 401 LEU D N 1
ATOM 7791 C CA . LEU D 1 80 ? -2.251 -44.183 86.366 1.00 12.47 401 LEU D CA 1
ATOM 7792 C C . LEU D 1 80 ? -2.743 -45.075 85.226 1.00 10.79 401 LEU D C 1
ATOM 7793 O O . LEU D 1 80 ? -2.255 -44.971 84.092 1.00 9.09 401 LEU D O 1
ATOM 7798 N N . LYS D 1 81 ? -3.704 -45.941 85.540 1.00 9.36 402 LYS D N 1
ATOM 7799 C CA . LYS D 1 81 ? -4.376 -46.779 84.540 1.00 9.97 402 LYS D CA 1
ATOM 7800 C C . LYS D 1 81 ? -5.853 -46.413 84.362 1.00 10.73 402 LYS D C 1
ATOM 7801 O O . LYS D 1 81 ? -6.481 -46.807 83.373 1.00 9.67 402 LYS D O 1
ATOM 7807 N N . TYR D 1 82 ? -6.399 -45.669 85.322 1.00 9.18 403 TYR D N 1
ATOM 7808 C CA . TYR D 1 82 ? -7.827 -45.372 85.372 1.00 9.18 403 TYR D CA 1
ATOM 7809 C C . TYR D 1 82 ? -8.017 -43.948 85.886 1.00 10.60 403 TYR D C 1
ATOM 7810 O O . TYR D 1 82 ? -7.607 -43.624 87.009 1.00 8.70 403 TYR D O 1
ATOM 7819 N N . LEU D 1 83 ? -8.621 -43.097 85.058 1.00 7.45 404 LEU D N 1
ATOM 7820 C CA . LEU D 1 83 ? -8.909 -41.730 85.450 1.00 9.15 404 LEU D CA 1
ATOM 7821 C C . LEU D 1 83 ? -10.341 -41.374 85.097 1.00 9.04 404 LEU D C 1
ATOM 7822 O O . LEU D 1 83 ? -10.756 -41.510 83.952 1.00 7.06 404 LEU D O 1
ATOM 7827 N N . ASP D 1 84 ? -11.079 -40.909 86.099 1.00 8.97 405 ASP D N 1
ATOM 7828 C CA . ASP D 1 84 ? -12.459 -40.485 85.922 1.00 8.90 405 ASP D CA 1
ATOM 7829 C C . ASP D 1 84 ? -12.615 -39.044 86.418 1.00 10.02 405 ASP D C 1
ATOM 7830 O O . ASP D 1 84 ? -12.525 -38.775 87.622 1.00 7.38 405 ASP D O 1
ATOM 7835 N N . LEU D 1 85 ? -12.835 -38.129 85.474 1.00 7.64 406 LEU D N 1
ATOM 7836 C CA . LEU D 1 85 ? -13.053 -36.714 85.770 1.00 9.81 406 LEU D CA 1
ATOM 7837 C C . LEU D 1 85 ? -14.443 -36.261 85.311 1.00 9.38 406 LEU D C 1
ATOM 7838 O O . LEU D 1 85 ? -14.677 -35.074 85.081 1.00 10.06 406 LEU D O 1
ATOM 7843 N N . SER D 1 86 ? -15.360 -37.219 85.209 1.00 8.66 407 SER D N 1
ATOM 7844 C CA . SER D 1 86 ? -16.707 -36.972 84.713 1.00 8.52 407 SER D CA 1
ATOM 7845 C C . SER D 1 86 ? -17.533 -36.124 85.687 1.00 9.52 407 SER D C 1
ATOM 7846 O O . SER D 1 86 ? -17.195 -36.019 86.872 1.00 7.32 407 SER D O 1
ATOM 7849 N N . PHE D 1 87 ? -18.603 -35.518 85.167 1.00 7.97 408 PHE D N 1
ATOM 7850 C CA . PHE D 1 87 ? -19.530 -34.703 85.959 1.00 9.60 408 PHE D CA 1
ATOM 7851 C C . PHE D 1 87 ? -18.808 -33.631 86.773 1.00 10.36 408 PHE D C 1
ATOM 7852 O O . PHE D 1 87 ? -19.026 -33.485 87.976 1.00 9.46 408 PHE D O 1
ATOM 7860 N N . ASN D 1 88 ? -17.939 -32.892 86.096 1.00 10.19 409 ASN D N 1
ATOM 7861 C CA . ASN D 1 88 ? -17.227 -31.786 86.703 1.00 10.84 409 ASN D CA 1
ATOM 7862 C C . ASN D 1 88 ? -17.411 -30.522 85.873 1.00 11.23 409 ASN D C 1
ATOM 7863 O O . ASN D 1 88 ? -18.379 -30.420 85.113 1.00 11.73 409 ASN D O 1
ATOM 7868 N N . GLY D 1 89 ? -16.499 -29.563 86.018 1.00 9.85 410 GLY D N 1
ATOM 7869 C CA . GLY D 1 89 ? -16.616 -28.284 85.314 1.00 11.14 410 GLY D CA 1
ATOM 7870 C C . GLY D 1 89 ? -15.893 -28.264 83.982 1.00 10.99 410 GLY D C 1
ATOM 7871 O O . GLY D 1 89 ? -16.053 -29.170 83.162 1.00 12.21 410 GLY D O 1
ATOM 7872 N N . VAL D 1 90 ? -15.094 -27.224 83.769 1.00 10.87 411 VAL D N 1
ATOM 7873 C CA . VAL D 1 90 ? -14.363 -27.057 82.519 1.00 11.44 411 VAL D CA 1
ATOM 7874 C C . VAL D 1 90 ? -13.008 -27.752 82.613 1.00 12.16 411 VAL D C 1
ATOM 7875 O O . VAL D 1 90 ? -12.266 -27.565 83.580 1.00 10.93 411 VAL D O 1
ATOM 7879 N N . ILE D 1 91 ? -12.702 -28.570 81.612 1.00 11.98 412 ILE D N 1
ATOM 7880 C CA . ILE D 1 91 ? -11.410 -29.239 81.533 1.00 12.68 412 ILE D CA 1
ATOM 7881 C C . ILE D 1 91 ? -10.696 -28.793 80.266 1.00 13.35 412 ILE D C 1
ATOM 7882 O O . ILE D 1 91 ? -11.103 -29.144 79.151 1.00 13.14 412 ILE D O 1
ATOM 7887 N N . THR D 1 92 ? -9.646 -27.994 80.447 1.00 12.84 413 THR D N 1
ATOM 7888 C CA . THR D 1 92 ? -8.851 -27.513 79.329 1.00 14.11 413 THR D CA 1
ATOM 7889 C C . THR D 1 92 ? -7.626 -28.395 79.152 1.00 14.82 413 THR D C 1
ATOM 7890 O O . THR D 1 92 ? -6.875 -28.632 80.096 1.00 15.62 413 THR D O 1
ATOM 7894 N N . MET D 1 93 ? -7.447 -28.890 77.933 1.00 14.87 414 MET D N 1
ATOM 7895 C CA . MET D 1 93 ? -6.294 -29.704 77.598 1.00 15.71 414 MET D CA 1
ATOM 7896 C C . MET D 1 93 ? -5.114 -28.808 77.233 1.00 17.02 414 MET D C 1
ATOM 7897 O O . MET D 1 93 ? -5.151 -28.106 76.223 1.00 19.00 414 MET D O 1
ATOM 7902 N N . SER D 1 94 ? -4.076 -28.821 78.065 1.00 17.86 415 SER D N 1
ATOM 7903 C CA . SER D 1 94 ? -2.830 -28.121 77.741 1.00 18.39 415 SER D CA 1
ATOM 7904 C C . SER D 1 94 ? -1.675 -29.102 77.544 1.00 19.44 415 SER D C 1
ATOM 7905 O O . SER D 1 94 ? -0.696 -28.798 76.849 1.00 20.83 415 SER D O 1
ATOM 7908 N N . SER D 1 95 ? -1.804 -30.278 78.152 1.00 18.28 416 SER D N 1
ATOM 7909 C CA . SER D 1 95 ? -0.787 -31.320 78.082 1.00 16.84 416 SER D CA 1
ATOM 7910 C C . SER D 1 95 ? -1.402 -32.637 77.603 1.00 16.46 416 SER D C 1
ATOM 7911 O O . SER D 1 95 ? -2.442 -33.072 78.114 1.00 15.54 416 SER D O 1
ATOM 7914 N N . ASN D 1 96 ? -0.751 -33.267 76.628 1.00 14.75 417 ASN D N 1
ATOM 7915 C CA . ASN D 1 96 ? -1.268 -34.497 76.019 1.00 13.99 417 ASN D CA 1
ATOM 7916 C C . ASN D 1 96 ? -0.900 -35.757 76.808 1.00 12.98 417 ASN D C 1
ATOM 7917 O O . ASN D 1 96 ? -0.218 -36.653 76.299 1.00 13.01 417 ASN D O 1
ATOM 7922 N N . PHE D 1 97 ? -1.374 -35.808 78.054 1.00 11.22 418 PHE D N 1
ATOM 7923 C CA . PHE D 1 97 ? -1.208 -36.951 78.962 1.00 11.19 418 PHE D CA 1
ATOM 7924 C C . PHE D 1 97 ? 0.256 -37.327 79.189 1.00 11.74 418 PHE D C 1
ATOM 7925 O O . PHE D 1 97 ? 0.612 -38.511 79.243 1.00 11.39 418 PHE D O 1
ATOM 7933 N N . LEU D 1 98 ? 1.096 -36.304 79.335 1.00 12.25 419 LEU D N 1
ATOM 7934 C CA . LEU D 1 98 ? 2.518 -36.504 79.594 1.00 14.28 419 LEU D CA 1
ATOM 7935 C C . LEU D 1 98 ? 2.712 -37.235 80.912 1.00 13.99 419 LEU D C 1
ATOM 7936 O O . LEU D 1 98 ? 2.334 -36.733 81.976 1.00 15.05 419 LEU D O 1
ATOM 7941 N N . GLY D 1 99 ? 3.295 -38.426 80.830 1.00 14.12 420 GLY D N 1
ATOM 7942 C CA . GLY D 1 99 ? 3.544 -39.251 82.007 1.00 14.42 420 GLY D CA 1
ATOM 7943 C C . GLY D 1 99 ? 2.357 -40.106 82.399 1.00 14.89 420 GLY D C 1
ATOM 7944 O O . GLY D 1 99 ? 2.388 -40.770 83.432 1.00 15.33 420 GLY D O 1
ATOM 7945 N N . LEU D 1 100 ? 1.314 -40.097 81.569 1.00 14.64 421 LEU D N 1
ATOM 7946 C CA . LEU D 1 100 ? 0.095 -40.865 81.834 1.00 13.93 421 LEU D CA 1
ATOM 7947 C C . LEU D 1 100 ? -0.182 -41.884 80.726 1.00 13.40 421 LEU D C 1
ATOM 7948 O O . LEU D 1 100 ? -1.336 -42.244 80.465 1.00 12.67 421 LEU D O 1
ATOM 7953 N N . GLU D 1 101 ? 0.889 -42.368 80.102 1.00 12.78 422 GLU D N 1
ATOM 7954 C CA . GLU D 1 101 ? 0.788 -43.249 78.937 1.00 13.72 422 GLU D CA 1
ATOM 7955 C C . GLU D 1 101 ? 0.269 -44.651 79.263 1.00 12.29 422 GLU D C 1
ATOM 7956 O O . GLU D 1 101 ? -0.040 -45.419 78.354 1.00 11.78 422 GLU D O 1
ATOM 7962 N N . GLN D 1 102 ? 0.166 -44.979 80.550 1.00 11.02 423 GLN D N 1
ATOM 7963 C CA . GLN D 1 102 ? -0.345 -46.284 80.974 1.00 11.90 423 GLN D CA 1
ATOM 7964 C C . GLN D 1 102 ? -1.876 -46.323 81.089 1.00 9.55 423 GLN D C 1
ATOM 7965 O O . GLN D 1 102 ? -2.448 -47.364 81.404 1.00 8.47 423 GLN D O 1
ATOM 7971 N N . LEU D 1 103 ? -2.531 -45.192 80.826 1.00 8.91 424 LEU D N 1
ATOM 7972 C CA . LEU D 1 103 ? -3.988 -45.089 80.940 1.00 9.15 424 LEU D CA 1
ATOM 7973 C C . LEU D 1 103 ? -4.720 -46.154 80.119 1.00 8.80 424 LEU D C 1
ATOM 7974 O O . LEU D 1 103 ? -4.414 -46.370 78.950 1.00 8.43 424 LEU D O 1
ATOM 7979 N N . GLU D 1 104 ? -5.672 -46.822 80.761 1.00 9.43 425 GLU D N 1
ATOM 7980 C CA . GLU D 1 104 ? -6.480 -47.866 80.124 1.00 10.70 425 GLU D CA 1
ATOM 7981 C C . GLU D 1 104 ? -7.960 -47.488 80.092 1.00 10.89 425 GLU D C 1
ATOM 7982 O O . GLU D 1 104 ? -8.707 -47.941 79.221 1.00 9.72 425 GLU D O 1
ATOM 7988 N N . HIS D 1 105 ? -8.366 -46.660 81.052 1.00 9.79 426 HIS D N 1
ATOM 7989 C CA . HIS D 1 105 ? -9.751 -46.224 81.202 1.00 9.33 426 HIS D CA 1
ATOM 7990 C C . HIS D 1 105 ? -9.773 -44.719 81.454 1.00 9.33 426 HIS D C 1
ATOM 7991 O O . HIS D 1 105 ? -9.131 -44.232 82.386 1.00 8.71 426 HIS D O 1
ATOM 7998 N N . LEU D 1 106 ? -10.520 -43.990 80.631 1.00 6.63 427 LEU D N 1
ATOM 7999 C CA . LEU D 1 106 ? -10.582 -42.534 80.740 1.00 9.85 427 LEU D CA 1
ATOM 8000 C C . LEU D 1 106 ? -12.022 -42.038 80.586 1.00 9.92 427 LEU D C 1
ATOM 8001 O O . LEU D 1 106 ? -12.679 -42.337 79.594 1.00 9.65 427 LEU D O 1
ATOM 8006 N N . ASP D 1 107 ? -12.510 -41.300 81.581 1.00 8.77 428 ASP D N 1
ATOM 8007 C CA . ASP D 1 107 ? -13.914 -40.877 81.607 1.00 8.60 428 ASP D CA 1
ATOM 8008 C C . ASP D 1 107 ? -14.032 -39.379 81.864 1.00 9.27 428 ASP D C 1
ATOM 8009 O O . ASP D 1 107 ? -13.662 -38.897 82.942 1.00 9.15 428 ASP D O 1
ATOM 8014 N N . PHE D 1 108 ? -14.563 -38.662 80.871 1.00 9.24 429 PHE D N 1
ATOM 8015 C CA . PHE D 1 108 ? -14.732 -37.208 80.919 1.00 11.14 429 PHE D CA 1
ATOM 8016 C C . PHE D 1 108 ? -16.197 -36.786 80.827 1.00 10.56 429 PHE D C 1
ATOM 8017 O O . PHE D 1 108 ? -16.494 -35.596 80.697 1.00 9.84 429 PHE D O 1
ATOM 8025 N N . GLN D 1 109 ? -17.101 -37.761 80.880 1.00 12.19 430 GLN D N 1
ATOM 8026 C CA . GLN D 1 109 ? -18.522 -37.546 80.600 1.00 12.75 430 GLN D CA 1
ATOM 8027 C C . GLN D 1 109 ? -19.130 -36.390 81.413 1.00 12.30 430 GLN D C 1
ATOM 8028 O O . GLN D 1 109 ? -18.900 -36.290 82.612 1.00 11.21 430 GLN D O 1
ATOM 8034 N N . HIS D 1 110 ? -19.895 -35.522 80.747 1.00 10.08 431 HIS D N 1
ATOM 8035 C CA . HIS D 1 110 ? -20.585 -34.401 81.408 1.00 10.43 431 HIS D CA 1
ATOM 8036 C C . HIS D 1 110 ? -19.647 -33.370 82.056 1.00 11.52 431 HIS D C 1
ATOM 8037 O O . HIS D 1 110 ? -20.004 -32.708 83.034 1.00 14.53 431 HIS D O 1
ATOM 8044 N N . SER D 1 111 ? -18.447 -33.250 81.500 1.00 10.35 432 SER D N 1
ATOM 8045 C CA . SER D 1 111 ? -17.534 -32.170 81.832 1.00 10.36 432 SER D CA 1
ATOM 8046 C C . SER D 1 111 ? -17.227 -31.418 80.544 1.00 11.96 432 SER D C 1
ATOM 8047 O O . SER D 1 111 ? -17.096 -32.027 79.488 1.00 12.07 432 SER D O 1
ATOM 8050 N N . ASN D 1 112 ? -17.121 -30.098 80.627 1.00 11.42 433 ASN D N 1
ATOM 8051 C CA . ASN D 1 112 ? -16.874 -29.282 79.441 1.00 12.41 433 ASN D CA 1
ATOM 8052 C C . ASN D 1 112 ? -15.405 -29.320 79.004 1.00 11.75 433 ASN D C 1
ATOM 8053 O O . ASN D 1 112 ? -14.568 -28.585 79.533 1.00 11.62 433 ASN D O 1
ATOM 8058 N N . LEU D 1 113 ? -15.102 -30.184 78.036 1.00 12.08 434 LEU D N 1
ATOM 8059 C CA . LEU D 1 113 ? -13.743 -30.318 77.500 1.00 11.79 434 LEU D CA 1
ATOM 8060 C C . LEU D 1 113 ? -13.408 -29.234 76.490 1.00 12.17 434 LEU D C 1
ATOM 8061 O O . LEU D 1 113 ? -14.197 -28.944 75.588 1.00 13.00 434 LEU D O 1
ATOM 8066 N N . LYS D 1 114 ? -12.222 -28.650 76.646 1.00 11.06 435 LYS D N 1
ATOM 8067 C CA . LYS D 1 114 ? -11.738 -27.597 75.760 1.00 11.19 435 LYS D CA 1
ATOM 8068 C C . LYS D 1 114 ? -10.348 -27.943 75.242 1.00 9.90 435 LYS D C 1
ATOM 8069 O O . LYS D 1 114 ? -9.556 -28.549 75.954 1.00 11.25 435 LYS D O 1
ATOM 8075 N N . GLN D 1 115 ? -10.070 -27.575 73.993 1.00 12.03 436 GLN D N 1
ATOM 8076 C CA . GLN D 1 115 ? -8.753 -27.790 73.370 1.00 10.86 436 GLN D CA 1
ATOM 8077 C C . GLN D 1 115 ? -8.448 -29.268 73.121 1.00 10.95 436 GLN D C 1
ATOM 8078 O O . GLN D 1 115 ? -7.287 -29.679 73.123 1.00 9.03 436 GLN D O 1
ATOM 8084 N N . MET D 1 116 ? -9.497 -30.055 72.897 1.00 10.75 437 MET D N 1
ATOM 8085 C CA . MET D 1 116 ? -9.357 -31.480 72.623 1.00 12.42 437 MET D CA 1
ATOM 8086 C C . MET D 1 116 ? -9.671 -31.817 71.157 1.00 11.08 437 MET D C 1
ATOM 8087 O O . MET D 1 116 ? -8.919 -32.545 70.511 1.00 10.25 437 MET D O 1
ATOM 8092 N N . SER D 1 117 ? -10.766 -31.267 70.638 1.00 10.53 438 SER D N 1
ATOM 8093 C CA . SER D 1 117 ? -11.313 -31.676 69.340 1.00 10.80 438 SER D CA 1
ATOM 8094 C C . SER D 1 117 ? -10.502 -31.219 68.127 1.00 10.47 438 SER D C 1
ATOM 8095 O O . SER D 1 117 ? -10.630 -31.787 67.042 1.00 11.22 438 SER D O 1
ATOM 8098 N N . GLU D 1 118 ? -9.681 -30.187 68.314 1.00 9.39 439 GLU D N 1
ATOM 8099 C CA . GLU D 1 118 ? -8.922 -29.580 67.219 1.00 10.79 439 GLU D CA 1
ATOM 8100 C C . GLU D 1 118 ? -7.571 -30.263 67.038 1.00 9.88 439 GLU D C 1
ATOM 8101 O O . GLU D 1 118 ? -6.845 -29.996 66.075 1.00 10.09 439 GLU D O 1
ATOM 8107 N N . PHE D 1 119 ? -7.245 -31.147 67.973 1.00 9.39 440 PHE D N 1
ATOM 8108 C CA . PHE D 1 119 ? -5.931 -31.771 68.037 1.00 9.78 440 PHE D CA 1
ATOM 8109 C C . PHE D 1 119 ? -6.065 -33.277 68.187 1.00 9.20 440 PHE D C 1
ATOM 8110 O O . PHE D 1 119 ? -7.176 -33.811 68.207 1.00 9.22 440 PHE D O 1
ATOM 8118 N N . SER D 1 120 ? -4.926 -33.954 68.303 1.00 9.41 441 SER D N 1
ATOM 8119 C CA . SER D 1 120 ? -4.891 -35.381 68.601 1.00 9.32 441 SER D CA 1
ATOM 8120 C C . SER D 1 120 ? -4.285 -35.573 69.986 1.00 9.42 441 SER D C 1
ATOM 8121 O O . SER D 1 120 ? -3.123 -35.965 70.108 1.00 8.78 441 SER D O 1
ATOM 8124 N N . VAL D 1 121 ? -5.068 -35.294 71.029 1.00 8.49 442 VAL D N 1
ATOM 8125 C CA . VAL D 1 121 ? -4.527 -35.276 72.398 1.00 9.79 442 VAL D CA 1
ATOM 8126 C C . VAL D 1 121 ? -4.270 -36.674 72.954 1.00 8.42 442 VAL D C 1
ATOM 8127 O O . VAL D 1 121 ? -3.526 -36.834 73.921 1.00 8.81 442 VAL D O 1
ATOM 8131 N N . PHE D 1 122 ? -4.889 -37.673 72.331 1.00 7.46 443 PHE D N 1
ATOM 8132 C CA . PHE D 1 122 ? -4.827 -39.051 72.802 1.00 8.60 443 PHE D CA 1
ATOM 8133 C C . PHE D 1 122 ? -3.720 -39.847 72.109 1.00 9.07 443 PHE D C 1
ATOM 8134 O O . PHE D 1 122 ? -3.641 -41.077 72.246 1.00 8.05 443 PHE D O 1
ATOM 8142 N N . LEU D 1 123 ? -2.850 -39.132 71.392 1.00 8.14 444 LEU D N 1
ATOM 8143 C CA . LEU D 1 123 ? -1.857 -39.747 70.515 1.00 8.71 444 LEU D CA 1
ATOM 8144 C C . LEU D 1 123 ? -0.939 -40.747 71.223 1.00 9.25 444 LEU D C 1
ATOM 8145 O O . LEU D 1 123 ? -0.572 -41.761 70.636 1.00 8.55 444 LEU D O 1
ATOM 8150 N N . SER D 1 124 ? -0.590 -40.467 72.479 1.00 7.46 445 SER D N 1
ATOM 8151 C CA . SER D 1 124 ? 0.316 -41.325 73.255 1.00 9.89 445 SER D CA 1
ATOM 8152 C C . SER D 1 124 ? -0.362 -42.500 73.969 1.00 9.61 445 SER D C 1
ATOM 8153 O O . SER D 1 124 ? 0.321 -43.371 74.511 1.00 10.69 445 SER D O 1
ATOM 8156 N N . LEU D 1 125 ? -1.693 -42.531 73.970 1.00 8.60 446 LEU D N 1
ATOM 8157 C CA . LEU D 1 125 ? -2.426 -43.512 74.776 1.00 9.80 446 LEU D CA 1
ATOM 8158 C C . LEU D 1 125 ? -2.677 -44.828 74.040 1.00 10.28 446 LEU D C 1
ATOM 8159 O O . LEU D 1 125 ? -3.826 -45.224 73.811 1.00 9.62 446 LEU D O 1
ATOM 8164 N N . ARG D 1 126 ? -1.582 -45.512 73.710 1.00 10.13 447 ARG D N 1
ATOM 8165 C CA . ARG D 1 126 ? -1.631 -46.788 72.992 1.00 13.16 447 ARG D CA 1
ATOM 8166 C C . ARG D 1 126 ? -2.270 -47.924 73.802 1.00 11.53 447 ARG D C 1
ATOM 8167 O O . ARG D 1 126 ? -2.621 -48.951 73.235 1.00 12.62 447 ARG D O 1
ATOM 8175 N N . ASN D 1 127 ? -2.414 -47.732 75.115 1.00 10.10 448 ASN D N 1
ATOM 8176 C CA . ASN D 1 127 ? -2.998 -48.748 75.992 1.00 10.83 448 ASN D CA 1
ATOM 8177 C C . ASN D 1 127 ? -4.468 -48.503 76.337 1.00 9.21 448 ASN D C 1
ATOM 8178 O O . ASN D 1 127 ? -5.091 -49.328 76.996 1.00 9.12 448 ASN D O 1
ATOM 8183 N N . LEU D 1 128 ? -5.021 -47.379 75.887 1.00 8.03 449 LEU D N 1
ATOM 8184 C CA . LEU D 1 128 ? -6.382 -47.019 76.264 1.00 8.17 449 LEU D CA 1
ATOM 8185 C C . LEU D 1 128 ? -7.404 -47.972 75.647 1.00 8.41 449 LEU D C 1
ATOM 8186 O O . LEU D 1 128 ? -7.369 -48.255 74.446 1.00 7.52 449 LEU D O 1
ATOM 8191 N N . ILE D 1 129 ? -8.306 -48.462 76.489 1.00 8.55 450 ILE D N 1
ATOM 8192 C CA . ILE D 1 129 ? -9.329 -49.418 76.073 1.00 11.48 450 ILE D CA 1
ATOM 8193 C C . ILE D 1 129 ? -10.734 -48.802 76.147 1.00 10.59 450 ILE D C 1
ATOM 8194 O O . ILE D 1 129 ? -11.627 -49.181 75.386 1.00 10.04 450 ILE D O 1
ATOM 8199 N N . TYR D 1 130 ? -10.912 -47.850 77.061 1.00 9.92 451 TYR D N 1
ATOM 8200 C CA . TYR D 1 130 ? -12.219 -47.244 77.327 1.00 9.24 451 TYR D CA 1
ATOM 8201 C C . TYR D 1 130 ? -12.094 -45.728 77.326 1.00 9.28 451 TYR D C 1
ATOM 8202 O O . TYR D 1 130 ? -11.284 -45.168 78.070 1.00 8.97 451 TYR D O 1
ATOM 8211 N N . LEU D 1 131 ? -12.894 -45.070 76.487 1.00 8.71 452 LEU D N 1
ATOM 8212 C CA . LEU D 1 131 ? -12.944 -43.612 76.463 1.00 8.51 452 LEU D CA 1
ATOM 8213 C C . LEU D 1 131 ? -14.383 -43.116 76.438 1.00 9.05 452 LEU D C 1
ATOM 8214 O O . LEU D 1 131 ? -15.165 -43.510 75.570 1.00 8.97 452 LEU D O 1
ATOM 8219 N N . ASP D 1 132 ? -14.727 -42.266 77.404 1.00 6.58 453 ASP D N 1
ATOM 8220 C CA . ASP D 1 132 ? -16.041 -41.632 77.418 1.00 9.20 453 ASP D CA 1
ATOM 8221 C C . ASP D 1 132 ? -15.890 -40.114 77.367 1.00 9.06 453 ASP D C 1
ATOM 8222 O O . ASP D 1 132 ? -15.421 -39.490 78.326 1.00 9.76 453 ASP D O 1
ATOM 8227 N N . ILE D 1 133 ? -16.265 -39.537 76.228 1.00 7.54 454 ILE D N 1
ATOM 8228 C CA . ILE D 1 133 ? -16.333 -38.081 76.081 1.00 8.10 454 ILE D CA 1
ATOM 8229 C C . ILE D 1 133 ? -17.767 -37.617 75.785 1.00 6.78 454 ILE D C 1
ATOM 8230 O O . ILE D 1 133 ? -17.981 -36.601 75.121 1.00 6.27 454 ILE D O 1
ATOM 8235 N N . SER D 1 134 ? -18.742 -38.374 76.286 1.00 8.33 455 SER D N 1
ATOM 8236 C CA . SER D 1 134 ? -20.149 -38.023 76.107 1.00 8.72 455 SER D CA 1
ATOM 8237 C C . SER D 1 134 ? -20.471 -36.709 76.802 1.00 10.16 455 SER D C 1
ATOM 8238 O O . SER D 1 134 ? -19.971 -36.437 77.899 1.00 9.38 455 SER D O 1
ATOM 8241 N N . HIS D 1 135 ? -21.296 -35.896 76.147 1.00 9.58 456 HIS D N 1
ATOM 8242 C CA . HIS D 1 135 ? -21.792 -34.639 76.712 1.00 10.82 456 HIS D CA 1
ATOM 8243 C C . HIS D 1 135 ? -20.654 -33.751 77.223 1.00 10.51 456 HIS D C 1
ATOM 8244 O O . HIS D 1 135 ? -20.676 -33.277 78.356 1.00 10.68 456 HIS D O 1
ATOM 8251 N N . THR D 1 136 ? -19.661 -33.534 76.370 1.00 9.17 457 THR D N 1
ATOM 8252 C CA . THR D 1 136 ? -18.507 -32.717 76.723 1.00 8.92 457 THR D CA 1
ATOM 8253 C C . THR D 1 136 ? -18.452 -31.403 75.945 1.00 10.14 457 THR D C 1
ATOM 8254 O O . THR D 1 136 ? -17.427 -30.711 75.953 1.00 9.72 457 THR D O 1
ATOM 8258 N N . HIS D 1 137 ? -19.564 -31.059 75.293 1.00 9.76 458 HIS D N 1
ATOM 8259 C CA . HIS D 1 137 ? -19.642 -29.878 74.422 1.00 12.15 458 HIS D CA 1
ATOM 8260 C C . HIS D 1 137 ? -18.568 -29.930 73.340 1.00 10.87 458 HIS D C 1
ATOM 8261 O O . HIS D 1 137 ? -17.950 -28.916 73.006 1.00 11.60 458 HIS D O 1
ATOM 8268 N N . THR D 1 138 ? -18.348 -31.127 72.805 1.00 11.23 459 THR D N 1
ATOM 8269 C CA . THR D 1 138 ? -17.355 -31.339 71.765 1.00 10.27 459 THR D CA 1
ATOM 8270 C C . THR D 1 138 ? -17.977 -31.136 70.385 1.00 10.65 459 THR D C 1
ATOM 8271 O O . THR D 1 138 ? -19.016 -31.714 70.064 1.00 9.03 459 THR D O 1
ATOM 8275 N N . ARG D 1 139 ? -17.330 -30.297 69.583 1.00 9.74 460 ARG D N 1
ATOM 8276 C CA . ARG D 1 139 ? -17.673 -30.141 68.179 1.00 8.65 460 ARG D CA 1
ATOM 8277 C C . ARG D 1 139 ? -16.625 -30.862 67.349 1.00 7.87 460 ARG D C 1
ATOM 8278 O O . ARG D 1 139 ? -15.485 -30.397 67.233 1.00 8.17 460 ARG D O 1
ATOM 8286 N N . VAL D 1 140 ? -17.008 -31.997 66.777 1.00 5.76 461 VAL D N 1
ATOM 8287 C CA . VAL D 1 140 ? -16.080 -32.785 65.975 1.00 7.77 461 VAL D CA 1
ATOM 8288 C C . VAL D 1 140 ? -15.953 -32.194 64.572 1.00 6.85 461 VAL D C 1
ATOM 8289 O O . VAL D 1 140 ? -16.949 -31.957 63.898 1.00 8.57 461 VAL D O 1
ATOM 8293 N N . ALA D 1 141 ? -14.719 -31.949 64.150 1.00 7.32 462 ALA D N 1
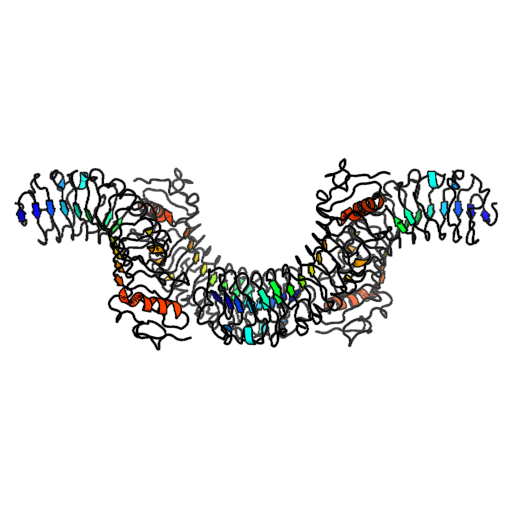ATOM 8294 C CA . ALA D 1 141 ? -14.450 -31.487 62.790 1.00 8.19 462 ALA D CA 1
ATOM 8295 C C . ALA D 1 141 ? -13.138 -32.075 62.281 1.00 10.19 462 ALA D C 1
ATOM 8296 O O . ALA D 1 141 ? -13.141 -32.848 61.327 1.00 9.27 462 ALA D O 1
ATOM 8298 N N . PHE D 1 142 ? -12.029 -31.720 62.934 1.00 8.35 463 PHE D N 1
ATOM 8299 C CA . PHE D 1 142 ? -10.720 -32.318 62.656 1.00 8.70 463 PHE D CA 1
ATOM 8300 C C . PHE D 1 142 ? -10.810 -33.848 62.703 1.00 6.00 463 PHE D C 1
ATOM 8301 O O . PHE D 1 142 ? -11.260 -34.417 63.697 1.00 7.17 463 PHE D O 1
ATOM 8309 N N . ASN D 1 143 ? -10.396 -34.498 61.617 1.00 6.77 464 ASN D N 1
ATOM 8310 C CA . ASN D 1 143 ? -10.565 -35.945 61.463 1.00 8.59 464 ASN D CA 1
ATOM 8311 C C . ASN D 1 143 ? -9.650 -36.795 62.355 1.00 8.84 464 ASN D C 1
ATOM 8312 O O . ASN D 1 143 ? -9.943 -37.970 62.603 1.00 9.52 464 ASN D O 1
ATOM 8317 N N . GLY D 1 144 ? -8.561 -36.203 62.846 1.00 5.83 465 GLY D N 1
ATOM 8318 C CA . GLY D 1 144 ? -7.581 -36.949 63.638 1.00 5.95 465 GLY D CA 1
ATOM 8319 C C . GLY D 1 144 ? -7.777 -36.913 65.143 1.00 5.53 465 GLY D C 1
ATOM 8320 O O . GLY D 1 144 ? -6.864 -37.247 65.896 1.00 6.78 465 GLY D O 1
ATOM 8321 N N . ILE D 1 145 ? -8.969 -36.507 65.579 1.00 4.78 466 ILE D N 1
ATOM 8322 C CA . ILE D 1 145 ? -9.318 -36.402 67.001 1.00 6.11 466 ILE D CA 1
ATOM 8323 C C . ILE D 1 145 ? -8.904 -37.629 67.832 1.00 6.63 466 ILE D C 1
ATOM 8324 O O . ILE D 1 145 ? -8.375 -37.479 68.933 1.00 6.65 466 ILE D O 1
ATOM 8329 N N . PHE D 1 146 ? -9.115 -38.827 67.284 1.00 5.36 467 PHE D N 1
ATOM 8330 C CA . PHE D 1 146 ? -8.838 -40.079 67.993 1.00 7.25 467 PHE D CA 1
ATOM 8331 C C . PHE D 1 146 ? -7.545 -40.778 67.547 1.00 8.00 467 PHE D C 1
ATOM 8332 O O . PHE D 1 146 ? -7.343 -41.950 67.859 1.00 6.97 467 PHE D O 1
ATOM 8340 N N . ASN D 1 147 ? -6.675 -40.069 66.828 1.00 5.87 468 ASN D N 1
ATOM 8341 C CA . ASN D 1 147 ? -5.393 -40.648 66.411 1.00 6.77 468 ASN D CA 1
ATOM 8342 C C . ASN D 1 147 ? -4.625 -41.174 67.623 1.00 7.37 468 ASN D C 1
ATOM 8343 O O . ASN D 1 147 ? -4.599 -40.534 68.674 1.00 6.57 468 ASN D O 1
ATOM 8348 N N . GLY D 1 148 ? -4.024 -42.349 67.480 1.00 6.74 469 GLY D N 1
ATOM 8349 C CA . GLY D 1 148 ? -3.243 -42.949 68.560 1.00 7.73 469 GLY D CA 1
ATOM 8350 C C . GLY D 1 148 ? -3.955 -44.027 69.354 1.00 8.82 469 GLY D C 1
ATOM 8351 O O . GLY D 1 148 ? -3.306 -44.804 70.071 1.00 9.11 469 GLY D O 1
ATOM 8352 N N . LEU D 1 149 ? -5.281 -44.097 69.223 1.00 8.03 470 LEU D N 1
ATOM 8353 C CA . LEU D 1 149 ? -6.088 -45.012 70.046 1.00 8.14 470 LEU D CA 1
ATOM 8354 C C . LEU D 1 149 ? -6.286 -46.407 69.438 1.00 9.27 470 LEU D C 1
ATOM 8355 O O . LEU D 1 149 ? -7.406 -46.928 69.376 1.00 8.24 470 LEU D O 1
ATOM 8360 N N . SER D 1 150 ? -5.169 -47.025 69.056 1.00 10.67 471 SER D N 1
ATOM 8361 C CA . SER D 1 150 ? -5.150 -48.332 68.398 1.00 12.81 471 SER D CA 1
ATOM 8362 C C . SER D 1 150 ? -5.817 -49.453 69.196 1.00 12.38 471 SER D C 1
ATOM 8363 O O . SER D 1 150 ? -6.385 -50.367 68.610 1.00 12.42 471 SER D O 1
ATOM 8366 N N . SER D 1 151 ? -5.733 -49.388 70.523 1.00 10.36 472 SER D N 1
ATOM 8367 C CA . SER D 1 151 ? -6.245 -50.462 71.374 1.00 10.60 472 SER D CA 1
ATOM 8368 C C . SER D 1 151 ? -7.688 -50.248 71.848 1.00 9.12 472 SER D C 1
ATOM 8369 O O . SER D 1 151 ? -8.274 -51.128 72.483 1.00 8.32 472 SER D O 1
ATOM 8372 N N . LEU D 1 152 ? -8.258 -49.088 71.526 1.00 8.11 473 LEU D N 1
ATOM 8373 C CA . LEU D 1 152 ? -9.576 -48.711 72.041 1.00 8.07 473 LEU D CA 1
ATOM 8374 C C . LEU D 1 152 ? -10.658 -49.745 71.720 1.00 9.01 473 LEU D C 1
ATOM 8375 O O . LEU D 1 152 ? -10.770 -50.204 70.581 1.00 9.45 473 LEU D O 1
ATOM 8380 N N . GLU D 1 153 ? -11.440 -50.107 72.734 1.00 7.54 474 GLU D N 1
ATOM 8381 C CA . GLU D 1 153 ? -12.537 -51.064 72.574 1.00 9.35 474 GLU D CA 1
ATOM 8382 C C . GLU D 1 153 ? -13.918 -50.436 72.791 1.00 10.70 474 GLU D C 1
ATOM 8383 O O . GLU D 1 153 ? -14.900 -50.843 72.162 1.00 11.85 474 GLU D O 1
ATOM 8389 N N . VAL D 1 154 ? -13.986 -49.462 73.693 1.00 8.88 475 VAL D N 1
ATOM 8390 C CA . VAL D 1 154 ? -15.237 -48.781 74.005 1.00 8.76 475 VAL D CA 1
ATOM 8391 C C . VAL D 1 154 ? -15.079 -47.279 73.812 1.00 9.60 475 VAL D C 1
ATOM 8392 O O . VAL D 1 154 ? -14.231 -46.644 74.450 1.00 8.82 475 VAL D O 1
ATOM 8396 N N . LEU D 1 155 ? -15.902 -46.722 72.929 1.00 9.21 476 LEU D N 1
ATOM 8397 C CA . LEU D 1 155 ? -15.906 -45.289 72.677 1.00 8.10 476 LEU D CA 1
ATOM 8398 C C . LEU D 1 155 ? -17.315 -44.737 72.842 1.00 9.86 476 LEU D C 1
ATOM 8399 O O . LEU D 1 155 ? -18.215 -45.064 72.068 1.00 10.01 476 LEU D O 1
ATOM 8404 N N . LYS D 1 156 ? -17.492 -43.913 73.867 1.00 8.60 477 LYS D N 1
ATOM 8405 C CA . LYS D 1 156 ? -18.761 -43.251 74.125 1.00 9.18 477 LYS D CA 1
ATOM 8406 C C . LYS D 1 156 ? -18.587 -41.759 73.868 1.00 10.58 477 LYS D C 1
ATOM 8407 O O . LYS D 1 156 ? -17.746 -41.106 74.486 1.00 9.86 477 LYS D O 1
ATOM 8413 N N . MET D 1 157 ? -19.360 -41.235 72.923 1.00 7.61 478 MET D N 1
ATOM 8414 C CA . MET D 1 157 ? -19.255 -39.830 72.554 1.00 10.64 478 MET D CA 1
ATOM 8415 C C . MET D 1 157 ? -20.617 -39.204 72.280 1.00 9.31 478 MET D C 1
ATOM 8416 O O . MET D 1 157 ? -20.737 -38.289 71.464 1.00 10.88 478 MET D O 1
ATOM 8421 N N . ALA D 1 158 ? -21.631 -39.706 72.989 1.00 10.48 479 ALA D N 1
ATOM 8422 C CA . ALA D 1 158 ? -23.007 -39.216 72.901 1.00 10.97 479 ALA D CA 1
ATOM 8423 C C . ALA D 1 158 ? -23.156 -37.758 73.334 1.00 12.47 479 ALA D C 1
ATOM 8424 O O . ALA D 1 158 ? -22.363 -37.255 74.131 1.00 10.56 479 ALA D O 1
ATOM 8426 N N . GLY D 1 159 ? -24.179 -37.089 72.803 1.00 9.30 480 GLY D N 1
ATOM 8427 C CA . GLY D 1 159 ? -24.540 -35.745 73.236 1.00 10.81 480 GLY D CA 1
ATOM 8428 C C . GLY D 1 159 ? -23.633 -34.632 72.745 1.00 12.19 480 GLY D C 1
ATOM 8429 O O . GLY D 1 159 ? -23.630 -33.535 73.307 1.00 13.09 480 GLY D O 1
ATOM 8430 N N . ASN D 1 160 ? -22.864 -34.909 71.697 1.00 10.19 481 ASN D N 1
ATOM 8431 C CA . ASN D 1 160 ? -21.994 -33.896 71.104 1.00 10.21 481 ASN D CA 1
ATOM 8432 C C . ASN D 1 160 ? -22.536 -33.429 69.744 1.00 10.71 481 ASN D C 1
ATOM 8433 O O . ASN D 1 160 ? -23.748 -33.463 69.523 1.00 9.60 481 ASN D O 1
ATOM 8438 N N . SER D 1 161 ? -21.661 -32.968 68.853 1.00 9.89 482 SER D N 1
ATOM 8439 C CA . SER D 1 161 ? -22.091 -32.591 67.508 1.00 9.68 482 SER D CA 1
ATOM 8440 C C . SER D 1 161 ? -20.930 -32.575 66.527 1.00 9.78 482 SER D C 1
ATOM 8441 O O . SER D 1 161 ? -19.768 -32.600 66.932 1.00 11.96 482 SER D O 1
ATOM 8444 N N . PHE D 1 162 ? -21.266 -32.530 65.239 1.00 8.66 483 PHE D N 1
ATOM 8445 C CA . PHE D 1 162 ? -20.304 -32.639 64.146 1.00 7.17 483 PHE D CA 1
ATOM 8446 C C . PHE D 1 162 ? -20.455 -31.463 63.184 1.00 7.70 483 PHE D C 1
ATOM 8447 O O . PHE D 1 162 ? -21.573 -31.032 62.899 1.00 8.80 483 PHE D O 1
ATOM 8455 N N . GLN D 1 163 ? -19.336 -30.959 62.672 1.00 6.31 484 GLN D N 1
ATOM 8456 C CA . GLN D 1 163 ? -19.385 -29.930 61.636 1.00 8.13 484 GLN D CA 1
ATOM 8457 C C . GLN D 1 163 ? -20.171 -30.451 60.434 1.00 8.27 484 GLN D C 1
ATOM 8458 O O . GLN D 1 163 ? -19.925 -31.563 59.958 1.00 8.83 484 GLN D O 1
ATOM 8464 N N . GLU D 1 164 ? -21.131 -29.642 59.982 1.00 6.94 485 GLU D N 1
ATOM 8465 C CA . GLU D 1 164 ? -22.035 -29.966 58.869 1.00 8.54 485 GLU D CA 1
ATOM 8466 C C . GLU D 1 164 ? -22.954 -31.153 59.157 1.00 8.58 485 GLU D C 1
ATOM 8467 O O . GLU D 1 164 ? -23.534 -31.723 58.233 1.00 8.55 485 GLU D O 1
ATOM 8473 N N . ASN D 1 165 ? -23.085 -31.516 60.435 1.00 8.42 486 ASN D N 1
ATOM 8474 C CA . ASN D 1 165 ? -23.876 -32.691 60.842 1.00 9.06 486 ASN D CA 1
ATOM 8475 C C . ASN D 1 165 ? -23.430 -33.964 60.110 1.00 8.65 486 ASN D C 1
ATOM 8476 O O . ASN D 1 165 ? -24.234 -34.849 59.802 1.00 7.43 486 ASN D O 1
ATOM 8481 N N . PHE D 1 166 ? -22.130 -34.044 59.846 1.00 8.11 487 PHE D N 1
ATOM 8482 C CA . PHE D 1 166 ? -21.571 -35.077 58.980 1.00 8.84 487 PHE D CA 1
ATOM 8483 C C . PHE D 1 166 ? -20.573 -35.927 59.758 1.00 9.44 487 PHE D C 1
ATOM 8484 O O . PHE D 1 166 ? -19.653 -35.395 60.374 1.00 9.13 487 PHE D O 1
ATOM 8492 N N . LEU D 1 167 ? -20.775 -37.243 59.744 1.00 8.64 488 LEU D N 1
ATOM 8493 C CA . LEU D 1 167 ? -19.830 -38.170 60.366 1.00 8.54 488 LEU D CA 1
ATOM 8494 C C . LEU D 1 167 ? -18.710 -38.518 59.384 1.00 8.10 488 LEU D C 1
ATOM 8495 O O . LEU D 1 167 ? -18.946 -39.228 58.407 1.00 8.65 488 LEU D O 1
ATOM 8500 N N . PRO D 1 168 ? -17.488 -38.011 59.631 1.00 9.28 489 PRO D N 1
ATOM 8501 C CA . PRO D 1 168 ? -16.370 -38.322 58.745 1.00 10.44 489 PRO D CA 1
ATOM 8502 C C . PRO D 1 168 ? -15.675 -39.629 59.146 1.00 10.72 489 PRO D C 1
ATOM 8503 O O . PRO D 1 168 ? -16.064 -40.256 60.136 1.00 11.15 489 PRO D O 1
ATOM 8507 N N . ASP D 1 169 ? -14.668 -40.038 58.376 1.00 11.57 490 ASP D N 1
ATOM 8508 C CA . ASP D 1 169 ? -13.890 -41.237 58.696 1.00 12.79 490 ASP D CA 1
ATOM 8509 C C . ASP D 1 169 ? -12.921 -40.959 59.839 1.00 11.72 490 ASP D C 1
ATOM 8510 O O . ASP D 1 169 ? -11.726 -40.745 59.616 1.00 14.13 490 ASP D O 1
ATOM 8515 N N . ILE D 1 170 ? -13.452 -40.954 61.058 1.00 10.74 491 ILE D N 1
ATOM 8516 C CA . ILE D 1 170 ? -12.663 -40.656 62.256 1.00 11.93 491 ILE D CA 1
ATOM 8517 C C . ILE D 1 170 ? -12.304 -41.910 63.062 1.00 10.82 491 ILE D C 1
ATOM 8518 O O . ILE D 1 170 ? -11.600 -41.822 64.069 1.00 9.15 491 ILE D O 1
ATOM 8523 N N . PHE D 1 171 ? -12.782 -43.068 62.605 1.00 10.60 492 PHE D N 1
ATOM 8524 C CA . PHE D 1 171 ? -12.606 -44.332 63.334 1.00 11.06 492 PHE D CA 1
ATOM 8525 C C . PHE D 1 171 ? -11.622 -45.300 62.681 1.00 12.74 492 PHE D C 1
ATOM 8526 O O . PHE D 1 171 ? -11.453 -46.430 63.146 1.00 12.13 492 PHE D O 1
ATOM 8534 N N . THR D 1 172 ? -10.958 -44.851 61.622 1.00 13.07 493 THR D N 1
ATOM 8535 C CA . THR D 1 172 ? -10.131 -45.740 60.796 1.00 15.96 493 THR D CA 1
ATOM 8536 C C . THR D 1 172 ? -8.994 -46.466 61.547 1.00 14.21 493 THR D C 1
ATOM 8537 O O . THR D 1 172 ? -8.629 -47.578 61.185 1.00 15.75 493 THR D O 1
ATOM 8541 N N . GLU D 1 173 ? -8.460 -45.844 62.594 1.00 13.97 494 GLU D N 1
ATOM 8542 C CA . GLU D 1 173 ? -7.393 -46.450 63.401 1.00 14.78 494 GLU D CA 1
ATOM 8543 C C . GLU D 1 173 ? -7.920 -47.380 64.497 1.00 14.02 494 GLU D C 1
ATOM 8544 O O . GLU D 1 173 ? -7.145 -48.116 65.114 1.00 14.44 494 GLU D O 1
ATOM 8550 N N . LEU D 1 174 ? -9.230 -47.345 64.735 1.00 11.47 495 LEU D N 1
ATOM 8551 C CA . LEU D 1 174 ? -9.826 -48.017 65.894 1.00 9.89 495 LEU D CA 1
ATOM 8552 C C . LEU D 1 174 ? -10.355 -49.416 65.561 1.00 10.83 495 LEU D C 1
ATOM 8553 O O . LEU D 1 174 ? -11.526 -49.733 65.805 1.00 10.64 495 LEU D O 1
ATOM 8558 N N . ARG D 1 175 ? -9.472 -50.261 65.004 1.00 11.58 496 ARG D N 1
ATOM 8559 C CA . ARG D 1 175 ? -9.864 -51.585 64.546 1.00 12.25 496 ARG D CA 1
ATOM 8560 C C . ARG D 1 175 ? -10.363 -52.542 65.627 1.00 13.14 496 ARG D C 1
ATOM 8561 O O . ARG D 1 175 ? -11.054 -53.510 65.314 1.00 13.44 496 ARG D O 1
ATOM 8569 N N . ASN D 1 176 ? -10.021 -52.278 66.888 1.00 11.43 497 ASN D N 1
ATOM 8570 C CA . ASN D 1 176 ? -10.470 -53.134 67.991 1.00 11.46 497 ASN D CA 1
ATOM 8571 C C . ASN D 1 176 ? -11.783 -52.700 68.667 1.00 9.91 497 ASN D C 1
ATOM 8572 O O . ASN D 1 176 ? -12.229 -53.340 69.621 1.00 9.54 497 ASN D O 1
ATOM 8577 N N . LEU D 1 177 ? -12.408 -51.634 68.163 1.00 9.37 498 LEU D N 1
ATOM 8578 C CA . LEU D 1 177 ? -13.663 -51.134 68.741 1.00 9.03 498 LEU D CA 1
ATOM 8579 C C . LEU D 1 177 ? -14.747 -52.201 68.786 1.00 9.14 498 LEU D C 1
ATOM 8580 O O . LEU D 1 177 ? -15.010 -52.861 67.777 1.00 9.15 498 LEU D O 1
ATOM 8585 N N . THR D 1 178 ? -15.367 -52.359 69.953 1.00 8.41 499 THR D N 1
ATOM 8586 C CA . THR D 1 178 ? -16.504 -53.274 70.119 1.00 10.14 499 THR D CA 1
ATOM 8587 C C . THR D 1 178 ? -17.807 -52.540 70.454 1.00 10.27 499 THR D C 1
ATOM 8588 O O . THR D 1 178 ? -18.896 -53.083 70.265 1.00 11.39 499 THR D O 1
ATOM 8592 N N . PHE D 1 179 ? -17.685 -51.314 70.953 1.00 8.54 500 PHE D N 1
ATOM 8593 C CA . PHE D 1 179 ? -18.835 -50.524 71.396 1.00 8.67 500 PHE D CA 1
ATOM 8594 C C . PHE D 1 179 ? -18.649 -49.073 70.967 1.00 9.95 500 PHE D C 1
ATOM 8595 O O . PHE D 1 179 ? -17.632 -48.455 71.290 1.00 10.13 500 PHE D O 1
ATOM 8603 N N . LEU D 1 180 ? -19.631 -48.532 70.243 1.00 9.23 501 LEU D N 1
ATOM 8604 C CA . LEU D 1 180 ? -19.568 -47.143 69.787 1.00 9.73 501 LEU D CA 1
ATOM 8605 C C . LEU D 1 180 ? -20.894 -46.413 69.994 1.00 9.59 501 LEU D C 1
ATOM 8606 O O . LEU D 1 180 ? -21.914 -46.793 69.425 1.00 9.68 501 LEU D O 1
ATOM 8611 N N . ASP D 1 181 ? -20.862 -45.371 70.818 1.00 10.15 502 ASP D N 1
ATOM 8612 C CA . ASP D 1 181 ? -22.058 -44.595 71.137 1.00 9.19 502 ASP D CA 1
ATOM 8613 C C . ASP D 1 181 ? -21.987 -43.224 70.479 1.00 9.17 502 ASP D C 1
ATOM 8614 O O . ASP D 1 181 ? -21.179 -42.384 70.863 1.00 9.08 502 ASP D O 1
ATOM 8619 N N . LEU D 1 182 ? -22.847 -43.025 69.482 1.00 8.13 503 LEU D N 1
ATOM 8620 C CA . LEU D 1 182 ? -22.932 -41.777 68.741 1.00 10.42 503 LEU D CA 1
ATOM 8621 C C . LEU D 1 182 ? -24.330 -41.180 68.850 1.00 9.61 503 LEU D C 1
ATOM 8622 O O . LEU D 1 182 ? -24.736 -40.377 68.011 1.00 9.93 503 LEU D O 1
ATOM 8627 N N . SER D 1 183 ? -25.061 -41.574 69.890 1.00 9.19 504 SER D N 1
ATOM 8628 C CA . SER D 1 183 ? -26.418 -41.087 70.094 1.00 9.41 504 SER D CA 1
ATOM 8629 C C . SER D 1 183 ? -26.442 -39.598 70.439 1.00 10.90 504 SER D C 1
ATOM 8630 O O . SER D 1 183 ? -25.475 -39.067 70.977 1.00 8.77 504 SER D O 1
ATOM 8633 N N . GLN D 1 184 ? -27.545 -38.932 70.095 1.00 9.49 505 GLN D N 1
ATOM 8634 C CA . GLN D 1 184 ? -27.761 -37.523 70.433 1.00 12.32 505 GLN D CA 1
ATOM 8635 C C . GLN D 1 184 ? -26.664 -36.586 69.903 1.00 11.53 505 GLN D C 1
ATOM 8636 O O . GLN D 1 184 ? -26.271 -35.648 70.593 1.00 13.31 505 GLN D O 1
ATOM 8642 N N . CYS D 1 185 ? -26.176 -36.843 68.690 1.00 10.78 506 CYS D N 1
ATOM 8643 C CA . CYS D 1 185 ? -25.096 -36.040 68.114 1.00 10.84 506 CYS D CA 1
ATOM 8644 C C . CYS D 1 185 ? -25.534 -35.144 66.940 1.00 9.75 506 CYS D C 1
ATOM 8645 O O . CYS D 1 185 ? -24.689 -34.591 66.229 1.00 9.60 506 CYS D O 1
ATOM 8648 N N . GLN D 1 186 ? -26.848 -35.001 66.764 1.00 10.53 507 GLN D N 1
ATOM 8649 C CA . GLN D 1 186 ? -27.447 -34.152 65.721 1.00 11.44 507 GLN D CA 1
ATOM 8650 C C . GLN D 1 186 ? -27.034 -34.536 64.292 1.00 10.77 507 GLN D C 1
ATOM 8651 O O . GLN D 1 186 ? -27.149 -33.724 63.374 1.00 11.07 507 GLN D O 1
ATOM 8657 N N . LEU D 1 187 ? -26.559 -35.767 64.113 1.00 8.73 508 LEU D N 1
ATOM 8658 C CA . LEU D 1 187 ? -26.062 -36.227 62.820 1.00 9.52 508 LEU D CA 1
ATOM 8659 C C . LEU D 1 187 ? -27.170 -36.336 61.775 1.00 10.77 508 LEU D C 1
ATOM 8660 O O . LEU D 1 187 ? -28.294 -36.730 62.087 1.00 10.49 508 LEU D O 1
ATOM 8665 N N . GLU D 1 188 ? -26.836 -35.987 60.537 1.00 8.57 509 GLU D N 1
ATOM 8666 C CA . GLU D 1 188 ? -27.783 -36.063 59.429 1.00 10.99 509 GLU D CA 1
ATOM 8667 C C . GLU D 1 188 ? -27.219 -36.857 58.264 1.00 11.85 509 GLU D C 1
ATOM 8668 O O . GLU D 1 188 ? -27.971 -37.414 57.465 1.00 10.95 509 GLU D O 1
ATOM 8674 N N . GLN D 1 189 ? -25.891 -36.886 58.163 1.00 10.96 510 GLN D N 1
ATOM 8675 C CA . GLN D 1 189 ? -25.212 -37.559 57.054 1.00 13.63 510 GLN D CA 1
ATOM 8676 C C . GLN D 1 189 ? -23.970 -38.274 57.550 1.00 14.08 510 GLN D C 1
ATOM 8677 O O . GLN D 1 189 ? -23.348 -37.853 58.528 1.00 14.65 510 GLN D O 1
ATOM 8683 N N . LEU D 1 190 ? -23.607 -39.354 56.869 1.00 14.99 511 LEU D N 1
ATOM 8684 C CA . LEU D 1 190 ? -22.379 -40.068 57.198 1.00 15.37 511 LEU D CA 1
ATOM 8685 C C . LEU D 1 190 ? -21.563 -40.404 55.966 1.00 15.35 511 LEU D C 1
ATOM 8686 O O . LEU D 1 190 ? -22.109 -40.645 54.886 1.00 14.65 511 LEU D O 1
ATOM 8691 N N . SER D 1 191 ? -20.247 -40.399 56.132 1.00 13.57 512 SER D N 1
ATOM 8692 C CA . SER D 1 191 ? -19.358 -40.915 55.105 1.00 13.16 512 SER D CA 1
ATOM 8693 C C . SER D 1 191 ? -19.696 -42.387 54.867 1.00 13.93 512 SER D C 1
ATOM 8694 O O . SER D 1 191 ? -19.862 -43.141 55.830 1.00 14.70 512 SER D O 1
ATOM 8697 N N . PRO D 1 192 ? -19.814 -42.801 53.589 1.00 14.86 513 PRO D N 1
ATOM 8698 C CA . PRO D 1 192 ? -20.158 -44.197 53.290 1.00 15.32 513 PRO D CA 1
ATOM 8699 C C . PRO D 1 192 ? -19.127 -45.195 53.830 1.00 15.08 513 PRO D C 1
ATOM 8700 O O . PRO D 1 192 ? -19.444 -46.370 54.007 1.00 16.32 513 PRO D O 1
ATOM 8704 N N . THR D 1 193 ? -17.922 -44.711 54.118 1.00 14.60 514 THR D N 1
ATOM 8705 C CA . THR D 1 193 ? -16.838 -45.560 54.611 1.00 13.15 514 THR D CA 1
ATOM 8706 C C . THR D 1 193 ? -16.537 -45.375 56.106 1.00 13.05 514 THR D C 1
ATOM 8707 O O . THR D 1 193 ? -15.549 -45.912 56.610 1.00 12.51 514 THR D O 1
ATOM 8711 N N . ALA D 1 194 ? -17.399 -44.644 56.814 1.00 11.55 515 ALA D N 1
ATOM 8712 C CA . ALA D 1 194 ? -17.162 -44.318 58.227 1.00 11.29 515 ALA D CA 1
ATOM 8713 C C . ALA D 1 194 ? -16.874 -45.531 59.120 1.00 13.71 515 ALA D C 1
ATOM 8714 O O . ALA D 1 194 ? -16.009 -45.468 59.991 1.00 13.22 515 ALA D O 1
ATOM 8716 N N . PHE D 1 195 ? -17.584 -46.635 58.886 1.00 12.13 516 PHE D N 1
ATOM 8717 C CA . PHE D 1 195 ? -17.478 -47.816 59.746 1.00 12.92 516 PHE D CA 1
ATOM 8718 C C . PHE D 1 195 ? -16.724 -48.996 59.120 1.00 13.67 516 PHE D C 1
ATOM 8719 O O . PHE D 1 195 ? -16.666 -50.074 59.717 1.00 14.26 516 PHE D O 1
ATOM 8727 N N . ASN D 1 196 ? -16.143 -48.792 57.938 1.00 14.16 517 ASN D N 1
ATOM 8728 C CA . ASN D 1 196 ? -15.561 -49.888 57.145 1.00 15.25 517 ASN D CA 1
ATOM 8729 C C . ASN D 1 196 ? -14.455 -50.713 57.816 1.00 15.31 517 ASN D C 1
ATOM 8730 O O . ASN D 1 196 ? -14.294 -51.893 57.509 1.00 15.43 517 ASN D O 1
ATOM 8735 N N . SER D 1 197 ? -13.700 -50.101 58.722 1.00 14.62 518 SER D N 1
ATOM 8736 C CA . SER D 1 197 ? -12.592 -50.798 59.384 1.00 17.15 518 SER D CA 1
ATOM 8737 C C . SER D 1 197 ? -12.981 -51.467 60.716 1.00 14.32 518 SER D C 1
ATOM 8738 O O . SER D 1 197 ? -12.148 -52.112 61.360 1.00 15.27 518 SER D O 1
ATOM 8741 N N . LEU D 1 198 ? -14.244 -51.327 61.113 1.00 13.26 519 LEU D N 1
ATOM 8742 C CA . LEU D 1 198 ? -14.681 -51.743 62.447 1.00 11.03 519 LEU D CA 1
ATOM 8743 C C . LEU D 1 198 ? -15.222 -53.174 62.473 1.00 10.46 519 LEU D C 1
ATOM 8744 O O . LEU D 1 198 ? -16.372 -53.414 62.845 1.00 9.22 519 LEU D O 1
ATOM 8749 N N . SER D 1 199 ? -14.356 -54.123 62.113 1.00 10.83 520 SER D N 1
ATOM 8750 C CA . SER D 1 199 ? -14.732 -55.537 61.978 1.00 11.88 520 SER D CA 1
ATOM 8751 C C . SER D 1 199 ? -15.113 -56.245 63.284 1.00 11.50 520 SER D C 1
ATOM 8752 O O . SER D 1 199 ? -15.705 -57.323 63.247 1.00 11.63 520 SER D O 1
ATOM 8755 N N . SER D 1 200 ? -14.772 -55.643 64.424 1.00 10.03 521 SER D N 1
ATOM 8756 C CA . SER D 1 200 ? -15.080 -56.218 65.737 1.00 9.82 521 SER D CA 1
ATOM 8757 C C . SER D 1 200 ? -16.242 -55.528 66.452 1.00 8.54 521 SER D C 1
ATOM 8758 O O . SER D 1 200 ? -16.624 -55.926 67.552 1.00 8.62 521 SER D O 1
ATOM 8761 N N . LEU D 1 201 ? -16.812 -54.506 65.820 1.00 7.81 522 LEU D N 1
ATOM 8762 C CA . LEU D 1 201 ? -17.874 -53.723 66.440 1.00 8.79 522 LEU D CA 1
ATOM 8763 C C . LEU D 1 201 ? -19.116 -54.577 66.684 1.00 9.57 522 LEU D C 1
ATOM 8764 O O . LEU D 1 201 ? -19.610 -55.233 65.769 1.00 10.72 522 LEU D O 1
ATOM 8769 N N . GLN D 1 202 ? -19.608 -54.549 67.919 1.00 8.73 523 GLN D N 1
ATOM 8770 C CA . GLN D 1 202 ? -20.767 -55.341 68.324 1.00 8.71 523 GLN D CA 1
ATOM 8771 C C . GLN D 1 202 ? -22.008 -54.478 68.558 1.00 10.15 523 GLN D C 1
ATOM 8772 O O . GLN D 1 202 ? -23.127 -54.918 68.291 1.00 9.75 523 GLN D O 1
ATOM 8778 N N . VAL D 1 203 ? -21.804 -53.266 69.076 1.00 8.49 524 VAL D N 1
ATOM 8779 C CA . VAL D 1 203 ? -22.907 -52.342 69.378 1.00 8.61 524 VAL D CA 1
ATOM 8780 C C . VAL D 1 203 ? -22.652 -50.973 68.760 1.00 9.66 524 VAL D C 1
ATOM 8781 O O . VAL D 1 203 ? -21.616 -50.356 69.014 1.00 8.85 524 VAL D O 1
ATOM 8785 N N . LEU D 1 204 ? -23.600 -50.509 67.949 1.00 8.98 525 LEU D N 1
ATOM 8786 C CA . LEU D 1 204 ? -23.518 -49.183 67.346 1.00 9.66 525 LEU D CA 1
ATOM 8787 C C . LEU D 1 204 ? -24.779 -48.414 67.713 1.00 10.84 525 LEU D C 1
ATOM 8788 O O . LEU D 1 204 ? -25.883 -48.807 67.338 1.00 9.32 525 LEU D O 1
ATOM 8793 N N . ASN D 1 205 ? -24.602 -47.332 68.461 1.00 9.08 526 ASN D N 1
ATOM 8794 C CA . ASN D 1 205 ? -25.723 -46.525 68.907 1.00 10.08 526 ASN D CA 1
ATOM 8795 C C . ASN D 1 205 ? -25.816 -45.230 68.110 1.00 10.77 526 ASN D C 1
ATOM 8796 O O . ASN D 1 205 ? -24.975 -44.345 68.251 1.00 9.86 526 ASN D O 1
ATOM 8801 N N . MET D 1 206 ? -26.848 -45.142 67.276 1.00 9.69 527 MET D N 1
ATOM 8802 C CA . MET D 1 206 ? -27.111 -43.956 66.465 1.00 9.53 527 MET D CA 1
ATOM 8803 C C . MET D 1 206 ? -28.416 -43.269 66.901 1.00 9.47 527 MET D C 1
ATOM 8804 O O . MET D 1 206 ? -28.964 -42.443 66.169 1.00 11.68 527 MET D O 1
ATOM 8809 N N . SER D 1 207 ? -28.895 -43.609 68.098 1.00 9.05 528 SER D N 1
ATOM 8810 C CA . SER D 1 207 ? -30.189 -43.136 68.599 1.00 9.05 528 SER D CA 1
ATOM 8811 C C . SER D 1 207 ? -30.270 -41.619 68.716 1.00 9.22 528 SER D C 1
ATOM 8812 O O . SER D 1 207 ? -29.297 -40.969 69.069 1.00 10.01 528 SER D O 1
ATOM 8815 N N . HIS D 1 208 ? -31.438 -41.062 68.410 1.00 8.90 529 HIS D N 1
ATOM 8816 C CA . HIS D 1 208 ? -31.712 -39.644 68.656 1.00 10.45 529 HIS D CA 1
ATOM 8817 C C . HIS D 1 208 ? -30.729 -38.710 67.937 1.00 11.19 529 HIS D C 1
ATOM 8818 O O . HIS D 1 208 ? -30.310 -37.689 68.478 1.00 13.43 529 HIS D O 1
ATOM 8825 N N . ASN D 1 209 ? -30.344 -39.085 66.724 1.00 9.30 530 ASN D N 1
ATOM 8826 C CA . ASN D 1 209 ? -29.706 -38.147 65.816 1.00 10.27 530 ASN D CA 1
ATOM 8827 C C . ASN D 1 209 ? -30.812 -37.554 64.942 1.00 11.61 530 ASN D C 1
ATOM 8828 O O . ASN D 1 209 ? -31.980 -37.581 65.334 1.00 14.66 530 ASN D O 1
ATOM 8833 N N . ASN D 1 210 ? -30.465 -37.023 63.775 1.00 10.90 531 ASN D N 1
ATOM 8834 C CA . ASN D 1 210 ? -31.466 -36.401 62.915 1.00 11.35 531 ASN D CA 1
ATOM 8835 C C . ASN D 1 210 ? -31.459 -36.980 61.502 1.00 9.80 531 ASN D C 1
ATOM 8836 O O . ASN D 1 210 ? -31.626 -36.254 60.527 1.00 9.96 531 ASN D O 1
ATOM 8841 N N . PHE D 1 211 ? -31.258 -38.293 61.408 1.00 10.11 532 PHE D N 1
ATOM 8842 C CA . PHE D 1 211 ? -31.257 -38.988 60.121 1.00 10.07 532 PHE D CA 1
ATOM 8843 C C . PHE D 1 211 ? -32.665 -39.107 59.555 1.00 9.93 532 PHE D C 1
ATOM 8844 O O . PHE D 1 211 ? -33.592 -39.499 60.268 1.00 8.91 532 PHE D O 1
ATOM 8852 N N . PHE D 1 212 ? -32.806 -38.772 58.274 1.00 9.94 533 PHE D N 1
ATOM 8853 C CA . PHE D 1 212 ? -34.075 -38.912 57.551 1.00 11.39 533 PHE D CA 1
ATOM 8854 C C . PHE D 1 212 ? -34.110 -40.165 56.686 1.00 10.84 533 PHE D C 1
ATOM 8855 O O . PHE D 1 212 ? -35.154 -40.524 56.141 1.00 12.52 533 PHE D O 1
ATOM 8863 N N . SER D 1 213 ? -32.967 -40.837 56.579 1.00 10.63 534 SER D N 1
ATOM 8864 C CA . SER D 1 213 ? -32.868 -42.056 55.791 1.00 10.96 534 SER D CA 1
ATOM 8865 C C . SER D 1 213 ? -32.095 -43.156 56.514 1.00 11.90 534 SER D C 1
ATOM 8866 O O . SER D 1 213 ? -31.324 -42.893 57.443 1.00 10.44 534 SER D O 1
ATOM 8869 N N . LEU D 1 214 ? -32.332 -44.390 56.082 1.00 10.18 535 LEU D N 1
ATOM 8870 C CA . LEU D 1 214 ? -31.607 -45.554 56.571 1.00 10.39 535 LEU D CA 1
ATOM 8871 C C . LEU D 1 214 ? -31.171 -46.392 55.382 1.00 12.08 535 LEU D C 1
ATOM 8872 O O . LEU D 1 214 ? -31.955 -46.629 54.468 1.00 12.63 535 LEU D O 1
ATOM 8877 N N . ASP D 1 215 ? -29.920 -46.835 55.399 1.00 11.59 536 ASP D N 1
ATOM 8878 C CA . ASP D 1 215 ? -29.406 -47.695 54.346 1.00 13.52 536 ASP D CA 1
ATOM 8879 C C . ASP D 1 215 ? -28.651 -48.873 54.940 1.00 13.45 536 ASP D C 1
ATOM 8880 O O . ASP D 1 215 ? -28.298 -48.858 56.116 1.00 14.30 536 ASP D O 1
ATOM 8885 N N . THR D 1 216 ? -28.427 -49.899 54.127 1.00 11.64 537 THR D N 1
ATOM 8886 C CA . THR D 1 216 ? -27.680 -51.076 54.568 1.00 10.98 537 THR D CA 1
ATOM 8887 C C . THR D 1 216 ? -26.202 -50.995 54.174 1.00 10.74 537 THR D C 1
ATOM 8888 O O . THR D 1 216 ? -25.342 -51.580 54.842 1.00 10.87 537 THR D O 1
ATOM 8892 N N . PHE D 1 217 ? -25.904 -50.237 53.120 1.00 11.59 538 PHE D N 1
ATOM 8893 C CA . PHE D 1 217 ? -24.531 -50.174 52.591 1.00 11.97 538 PHE D CA 1
ATOM 8894 C C . PHE D 1 217 ? -23.422 -49.732 53.574 1.00 12.55 538 PHE D C 1
ATOM 8895 O O . PHE D 1 217 ? -22.326 -50.288 53.520 1.00 13.14 538 PHE D O 1
ATOM 8903 N N . PRO D 1 218 ? -23.697 -48.765 54.483 1.00 12.89 539 PRO D N 1
ATOM 8904 C CA . PRO D 1 218 ? -22.595 -48.395 55.393 1.00 13.27 539 PRO D CA 1
ATOM 8905 C C . PRO D 1 218 ? -22.231 -49.449 56.448 1.00 13.57 539 PRO D C 1
ATOM 8906 O O . PRO D 1 218 ? -21.191 -49.321 57.103 1.00 14.35 539 PRO D O 1
ATOM 8910 N N . TYR D 1 219 ? -23.067 -50.477 56.595 1.00 12.42 540 TYR D N 1
ATOM 8911 C CA . TYR D 1 219 ? -22.883 -51.502 57.630 1.00 13.81 540 TYR D CA 1
ATOM 8912 C C . TYR D 1 219 ? -22.459 -52.854 57.068 1.00 13.32 540 TYR D C 1
ATOM 8913 O O . TYR D 1 219 ? -22.335 -53.829 57.812 1.00 12.41 540 TYR D O 1
ATOM 8922 N N . LYS D 1 220 ? -22.209 -52.892 55.759 1.00 15.76 541 LYS D N 1
ATOM 8923 C CA . LYS D 1 220 ? -21.852 -54.126 55.049 1.00 18.06 541 LYS D CA 1
ATOM 8924 C C . LYS D 1 220 ? -20.630 -54.858 55.612 1.00 17.03 541 LYS D C 1
ATOM 8925 O O . LYS D 1 220 ? -20.595 -56.087 55.612 1.00 19.06 541 LYS D O 1
ATOM 8931 N N . CYS D 1 221 ? -19.650 -54.101 56.099 1.00 17.81 542 CYS D N 1
ATOM 8932 C CA . CYS D 1 221 ? -18.408 -54.672 56.634 1.00 18.55 542 CYS D CA 1
ATOM 8933 C C . CYS D 1 221 ? -18.480 -55.036 58.114 1.00 16.42 542 CYS D C 1
ATOM 8934 O O . CYS D 1 221 ? -17.530 -55.609 58.661 1.00 15.75 542 CYS D O 1
ATOM 8937 N N . LEU D 1 222 ? -19.598 -54.711 58.758 1.00 14.18 543 LEU D N 1
ATOM 8938 C CA . LEU D 1 222 ? -19.728 -54.896 60.203 1.00 13.13 543 LEU D CA 1
ATOM 8939 C C . LEU D 1 222 ? -20.185 -56.304 60.571 1.00 12.35 543 LEU D C 1
ATOM 8940 O O . LEU D 1 222 ? -21.273 -56.502 61.114 1.00 11.42 543 LEU D O 1
ATOM 8945 N N . ASN D 1 223 ? -19.325 -57.281 60.303 1.00 11.47 544 ASN D N 1
ATOM 8946 C CA . ASN D 1 223 ? -19.702 -58.686 60.455 1.00 12.77 544 ASN D CA 1
ATOM 8947 C C . ASN D 1 223 ? -19.650 -59.234 61.884 1.00 11.96 544 ASN D C 1
ATOM 8948 O O . ASN D 1 223 ? -19.890 -60.424 62.102 1.00 13.44 544 ASN D O 1
ATOM 8953 N N . SER D 1 224 ? -19.364 -58.359 62.851 1.00 10.28 545 SER D N 1
ATOM 8954 C CA . SER D 1 224 ? -19.521 -58.688 64.270 1.00 11.36 545 SER D CA 1
ATOM 8955 C C . SER D 1 224 ? -20.704 -57.948 64.919 1.00 10.87 545 SER D C 1
ATOM 8956 O O . SER D 1 224 ? -20.987 -58.152 66.096 1.00 11.30 545 SER D O 1
ATOM 8959 N N . LEU D 1 225 ? -21.388 -57.092 64.154 1.00 10.76 546 LEU D N 1
ATOM 8960 C CA . LEU D 1 225 ? -22.427 -56.218 64.710 1.00 10.61 546 LEU D CA 1
ATOM 8961 C C . LEU D 1 225 ? -23.651 -56.994 65.177 1.00 10.86 546 LEU D C 1
ATOM 8962 O O . LEU D 1 225 ? -24.231 -57.756 64.409 1.00 9.66 546 LEU D O 1
ATOM 8967 N N . GLN D 1 226 ? -24.030 -56.782 66.437 1.00 10.80 547 GLN D N 1
ATOM 8968 C CA . GLN D 1 226 ? -25.166 -57.468 67.051 1.00 10.72 547 GLN D CA 1
ATOM 8969 C C . GLN D 1 226 ? -26.356 -56.549 67.311 1.00 10.41 547 GLN D C 1
ATOM 8970 O O . GLN D 1 226 ? -27.501 -56.981 67.203 1.00 9.11 547 GLN D O 1
ATOM 8976 N N . VAL D 1 227 ? -26.076 -55.293 67.664 1.00 8.76 548 VAL D N 1
ATOM 8977 C CA . VAL D 1 227 ? -27.109 -54.321 68.025 1.00 9.07 548 VAL D CA 1
ATOM 8978 C C . VAL D 1 227 ? -26.914 -53.020 67.245 1.00 10.72 548 VAL D C 1
ATOM 8979 O O . VAL D 1 227 ? -25.842 -52.422 67.287 1.00 9.95 548 VAL D O 1
ATOM 8983 N N . LEU D 1 228 ? -27.959 -52.594 66.539 1.00 10.11 549 LEU D N 1
ATOM 8984 C CA . LEU D 1 228 ? -27.948 -51.317 65.833 1.00 10.64 549 LEU D CA 1
ATOM 8985 C C . LEU D 1 228 ? -29.131 -50.498 66.335 1.00 10.98 549 LEU D C 1
ATOM 8986 O O . LEU D 1 228 ? -30.285 -50.876 66.123 1.00 11.42 549 LEU D O 1
ATOM 8991 N N . ASP D 1 229 ? -28.838 -49.388 67.003 1.00 8.41 550 ASP D N 1
ATOM 8992 C CA . ASP D 1 229 ? -29.875 -48.542 67.580 1.00 9.33 550 ASP D CA 1
ATOM 8993 C C . ASP D 1 229 ? -30.092 -47.286 66.734 1.00 9.79 550 ASP D C 1
ATOM 8994 O O . ASP D 1 229 ? -29.269 -46.365 66.739 1.00 8.61 550 ASP D O 1
ATOM 8999 N N . TYR D 1 230 ? -31.207 -47.270 66.010 1.00 9.28 551 TYR D N 1
ATOM 9000 C CA . TYR D 1 230 ? -31.609 -46.118 65.204 1.00 10.23 551 TYR D CA 1
ATOM 9001 C C . TYR D 1 230 ? -32.920 -45.479 65.689 1.00 9.53 551 TYR D C 1
ATOM 9002 O O . TYR D 1 230 ? -33.580 -44.743 64.949 1.00 10.15 551 TYR D O 1
ATOM 9011 N N . SER D 1 231 ? -33.279 -45.749 66.939 1.00 9.32 552 SER D N 1
ATOM 9012 C CA . SER D 1 231 ? -34.460 -45.139 67.549 1.00 9.11 552 SER D CA 1
ATOM 9013 C C . SER D 1 231 ? -34.366 -43.609 67.537 1.00 9.69 552 SER D C 1
ATOM 9014 O O . SER D 1 231 ? -33.271 -43.045 67.461 1.00 8.94 552 SER D O 1
ATOM 9017 N N . LEU D 1 232 ? -35.521 -42.950 67.597 1.00 8.48 553 LEU D N 1
ATOM 9018 C CA . LEU D 1 232 ? -35.585 -41.501 67.833 1.00 10.88 553 LEU D CA 1
ATOM 9019 C C . LEU D 1 232 ? -34.922 -40.630 66.752 1.00 11.77 553 LEU D C 1
ATOM 9020 O O . LEU D 1 232 ? -34.495 -39.508 67.026 1.00 12.94 553 LEU D O 1
ATOM 9025 N N . ASN D 1 233 ? -34.845 -41.155 65.530 1.00 10.97 554 ASN D N 1
ATOM 9026 C CA . ASN D 1 233 ? -34.445 -40.356 64.370 1.00 9.78 554 ASN D CA 1
ATOM 9027 C C . ASN D 1 233 ? -35.688 -39.942 63.577 1.00 10.99 554 ASN D C 1
ATOM 9028 O O . ASN D 1 233 ? -36.803 -40.010 64.102 1.00 10.45 554 ASN D O 1
ATOM 9033 N N . HIS D 1 234 ? -35.497 -39.511 62.331 1.00 8.99 555 HIS D N 1
ATOM 9034 C CA . HIS D 1 234 ? -36.608 -39.097 61.468 1.00 10.40 555 HIS D CA 1
ATOM 9035 C C . HIS D 1 234 ? -36.652 -39.952 60.209 1.00 10.34 555 HIS D C 1
ATOM 9036 O O . HIS D 1 234 ? -36.924 -39.456 59.114 1.00 11.44 555 HIS D O 1
ATOM 9043 N N . ILE D 1 235 ? -36.386 -41.244 60.372 1.00 10.24 556 ILE D N 1
ATOM 9044 C CA . ILE D 1 235 ? -36.207 -42.139 59.233 1.00 9.95 556 ILE D CA 1
ATOM 9045 C C . ILE D 1 235 ? -37.520 -42.352 58.481 1.00 10.31 556 ILE D C 1
ATOM 9046 O O . ILE D 1 235 ? -38.531 -42.719 59.076 1.00 10.86 556 ILE D O 1
ATOM 9051 N N . MET D 1 236 ? -37.494 -42.098 57.175 1.00 10.15 557 MET D N 1
ATOM 9052 C CA . MET D 1 236 ? -38.683 -42.279 56.331 1.00 13.59 557 MET D CA 1
ATOM 9053 C C . MET D 1 236 ? -38.398 -42.818 54.920 1.00 10.47 557 MET D C 1
ATOM 9054 O O . MET D 1 236 ? -39.322 -43.052 54.136 1.00 9.42 557 MET D O 1
ATOM 9059 N N . THR D 1 237 ? -37.120 -43.021 54.611 1.00 9.94 558 THR D N 1
ATOM 9060 C CA . THR D 1 237 ? -36.708 -43.490 53.288 1.00 9.87 558 THR D CA 1
ATOM 9061 C C . THR D 1 237 ? -35.291 -44.052 53.340 1.00 9.81 558 THR D C 1
ATOM 9062 O O . THR D 1 237 ? -34.698 -44.140 54.412 1.00 9.34 558 THR D O 1
ATOM 9066 N N . SER D 1 238 ? -34.772 -44.454 52.183 1.00 9.54 559 SER D N 1
ATOM 9067 C CA . SER D 1 238 ? -33.384 -44.867 52.038 1.00 10.61 559 SER D CA 1
ATOM 9068 C C . SER D 1 238 ? -32.763 -44.122 50.869 1.00 10.43 559 SER D C 1
ATOM 9069 O O . SER D 1 238 ? -33.477 -43.687 49.967 1.00 10.82 559 SER D O 1
ATOM 9072 N N . LYS D 1 239 ? -31.441 -43.962 50.889 1.00 12.20 560 LYS D N 1
ATOM 9073 C CA . LYS D 1 239 ? -30.712 -43.415 49.741 1.00 12.83 560 LYS D CA 1
ATOM 9074 C C . LYS D 1 239 ? -30.900 -44.319 48.529 1.00 12.16 560 LYS D C 1
ATOM 9075 O O . LYS D 1 239 ? -31.374 -43.876 47.479 1.00 11.66 560 LYS D O 1
ATOM 9081 N N . LYS D 1 240 ? -30.546 -45.590 48.694 1.00 9.69 561 LYS D N 1
ATOM 9082 C CA . LYS D 1 240 ? -30.634 -46.566 47.614 1.00 12.07 561 LYS D CA 1
ATOM 9083 C C . LYS D 1 240 ? -32.048 -47.105 47.484 1.00 11.14 561 LYS D C 1
ATOM 9084 O O . LYS D 1 240 ? -32.701 -47.424 48.484 1.00 9.47 561 LYS D O 1
ATOM 9090 N N . GLN D 1 241 ? -32.510 -47.207 46.242 1.00 10.20 562 GLN D N 1
ATOM 9091 C CA . GLN D 1 241 ? -33.837 -47.729 45.949 1.00 11.76 562 GLN D CA 1
ATOM 9092 C C . GLN D 1 241 ? -33.949 -49.197 46.341 1.00 14.67 562 GLN D C 1
ATOM 9093 O O . GLN D 1 241 ? -34.989 -49.638 46.835 1.00 15.91 562 GLN D O 1
ATOM 9099 N N . GLU D 1 242 ? -32.869 -49.943 46.123 1.00 15.26 563 GLU D N 1
ATOM 9100 C CA . GLU D 1 242 ? -32.829 -51.362 46.445 1.00 16.95 563 GLU D CA 1
ATOM 9101 C C . GLU D 1 242 ? -31.978 -51.600 47.683 1.00 16.49 563 GLU D C 1
ATOM 9102 O O . GLU D 1 242 ? -30.745 -51.596 47.624 1.00 16.86 563 GLU D O 1
ATOM 9108 N N . LEU D 1 243 ? -32.653 -51.790 48.809 1.00 16.24 564 LEU D N 1
ATOM 9109 C CA . LEU D 1 243 ? -31.977 -52.087 50.060 1.00 15.56 564 LEU D CA 1
ATOM 9110 C C . LEU D 1 243 ? -31.646 -53.563 50.118 1.00 16.27 564 LEU D C 1
ATOM 9111 O O . LEU D 1 243 ? -32.414 -54.400 49.643 1.00 17.20 564 LEU D O 1
ATOM 9116 N N . GLN D 1 244 ? -30.492 -53.876 50.689 1.00 15.74 565 GLN D N 1
ATOM 9117 C CA . GLN D 1 244 ? -30.084 -55.262 50.856 1.00 14.72 565 GLN D CA 1
ATOM 9118 C C . GLN D 1 244 ? -30.424 -55.713 52.276 1.00 13.40 565 GLN D C 1
ATOM 9119 O O . GLN D 1 244 ? -31.435 -55.286 52.846 1.00 14.30 565 GLN D O 1
ATOM 9125 N N . HIS D 1 245 ? -29.591 -56.578 52.839 1.00 10.81 566 HIS D N 1
ATOM 9126 C CA . HIS D 1 245 ? -29.766 -57.021 54.213 1.00 11.28 566 HIS D CA 1
ATOM 9127 C C . HIS D 1 245 ? -28.673 -56.428 55.084 1.00 10.79 566 HIS D C 1
ATOM 9128 O O . HIS D 1 245 ? -27.598 -56.085 54.590 1.00 9.60 566 HIS D O 1
ATOM 9135 N N . PHE D 1 246 ? -28.951 -56.305 56.379 1.00 10.12 567 PHE D N 1
ATOM 9136 C CA . PHE D 1 246 ? -27.909 -55.981 57.340 1.00 9.95 567 PHE D CA 1
ATOM 9137 C C . PHE D 1 246 ? -26.981 -57.189 57.477 1.00 11.50 567 PHE D C 1
ATOM 9138 O O . PHE D 1 246 ? -27.322 -58.284 57.005 1.00 8.92 567 PHE D O 1
ATOM 9146 N N . PRO D 1 247 ? -25.799 -57.002 58.096 1.00 11.62 568 PRO D N 1
ATOM 9147 C CA . PRO D 1 247 ? -24.929 -58.157 58.316 1.00 11.08 568 PRO D CA 1
ATOM 9148 C C . PRO D 1 247 ? -25.664 -59.283 59.026 1.00 10.21 568 PRO D C 1
ATOM 9149 O O . PRO D 1 247 ? -26.528 -59.035 59.869 1.00 9.07 568 PRO D O 1
ATOM 9153 N N . SER D 1 248 ? -25.311 -60.513 58.671 1.00 9.33 569 SER D N 1
ATOM 9154 C CA . SER D 1 248 ? -25.925 -61.702 59.255 1.00 9.30 569 SER D CA 1
ATOM 9155 C C . SER D 1 248 ? -25.730 -61.827 60.767 1.00 8.65 569 SER D C 1
ATOM 9156 O O . SER D 1 248 ? -26.480 -62.544 61.424 1.00 8.54 569 SER D O 1
ATOM 9159 N N . SER D 1 249 ? -24.734 -61.127 61.313 1.00 8.62 570 SER D N 1
ATOM 9160 C CA . SER D 1 249 ? -24.489 -61.129 62.764 1.00 8.76 570 SER D CA 1
ATOM 9161 C C . SER D 1 249 ? -25.570 -60.383 63.554 1.00 7.95 570 SER D C 1
ATOM 9162 O O . SER D 1 249 ? -25.775 -60.652 64.740 1.00 8.06 570 SER D O 1
ATOM 9165 N N . LEU D 1 250 ? -26.259 -59.451 62.899 1.00 6.39 571 LEU D N 1
ATOM 9166 C CA . LEU D 1 250 ? -27.212 -58.579 63.591 1.00 7.90 571 LEU D CA 1
ATOM 9167 C C . LEU D 1 250 ? -28.371 -59.327 64.261 1.00 8.97 571 LEU D C 1
ATOM 9168 O O . LEU D 1 250 ? -29.015 -60.178 63.646 1.00 9.31 571 LEU D O 1
ATOM 9173 N N . ALA D 1 251 ? -28.616 -58.989 65.525 1.00 8.21 572 ALA D N 1
ATOM 9174 C CA . ALA D 1 251 ? -29.689 -59.584 66.322 1.00 9.14 572 ALA D CA 1
ATOM 9175 C C . ALA D 1 251 ? -30.815 -58.598 66.626 1.00 9.45 572 ALA D C 1
ATOM 9176 O O . ALA D 1 251 ? -31.980 -58.989 66.723 1.00 8.91 572 ALA D O 1
ATOM 9178 N N . PHE D 1 252 ? -30.459 -57.328 66.808 1.00 9.41 573 PHE D N 1
ATOM 9179 C CA . PHE D 1 252 ? -31.423 -56.309 67.201 1.00 8.79 573 PHE D CA 1
ATOM 9180 C C . PHE D 1 252 ? -31.252 -55.050 66.364 1.00 10.90 573 PHE D C 1
ATOM 9181 O O . PHE D 1 252 ? -30.147 -54.516 66.246 1.00 11.71 573 PHE D O 1
ATOM 9189 N N . LEU D 1 253 ? -32.358 -54.592 65.792 1.00 10.10 574 LEU D N 1
ATOM 9190 C CA . LEU D 1 253 ? -32.431 -53.311 65.107 1.00 10.19 574 LEU D CA 1
ATOM 9191 C C . LEU D 1 253 ? -33.539 -52.496 65.773 1.00 11.65 574 LEU D C 1
ATOM 9192 O O . LEU D 1 253 ? -34.713 -52.860 65.695 1.00 9.32 574 LEU D O 1
ATOM 9197 N N . ASN D 1 254 ? -33.158 -51.412 66.446 1.00 8.91 575 ASN D N 1
ATOM 9198 C CA . ASN D 1 254 ? -34.135 -50.555 67.110 1.00 8.69 575 ASN D CA 1
ATOM 9199 C C . ASN D 1 254 ? -34.526 -49.384 66.208 1.00 7.69 575 ASN D C 1
ATOM 9200 O O . ASN D 1 254 ? -33.701 -48.515 65.923 1.00 8.59 575 ASN D O 1
ATOM 9205 N N . LEU D 1 255 ? -35.780 -49.380 65.755 1.00 8.60 576 LEU D N 1
ATOM 9206 C CA . LEU D 1 255 ? -36.317 -48.292 64.924 1.00 8.13 576 LEU D CA 1
ATOM 9207 C C . LEU D 1 255 ? -37.499 -47.565 65.578 1.00 8.58 576 LEU D C 1
ATOM 9208 O O . LEU D 1 255 ? -38.240 -46.840 64.907 1.00 7.72 576 LEU D O 1
ATOM 9213 N N . THR D 1 256 ? -37.670 -47.757 66.885 1.00 8.70 577 THR D N 1
ATOM 9214 C CA . THR D 1 256 ? -38.775 -47.125 67.609 1.00 7.65 577 THR D CA 1
ATOM 9215 C C . THR D 1 256 ? -38.683 -45.603 67.546 1.00 8.59 577 THR D C 1
ATOM 9216 O O . THR D 1 256 ? -37.591 -45.042 67.420 1.00 7.47 577 THR D O 1
ATOM 9220 N N . GLN D 1 257 ? -39.839 -44.944 67.607 1.00 8.38 578 GLN D N 1
ATOM 9221 C CA . GLN D 1 257 ? -39.909 -43.486 67.714 1.00 10.43 578 GLN D CA 1
ATOM 9222 C C . GLN D 1 257 ? -39.212 -42.754 66.561 1.00 10.95 578 GLN D C 1
ATOM 9223 O O . GLN D 1 257 ? -38.543 -41.741 66.764 1.00 10.57 578 GLN D O 1
ATOM 9229 N N . ASN D 1 258 ? -39.370 -43.297 65.356 1.00 11.24 579 ASN D N 1
ATOM 9230 C CA . ASN D 1 258 ? -39.003 -42.609 64.123 1.00 11.66 579 ASN D CA 1
ATOM 9231 C C . ASN D 1 258 ? -40.253 -42.031 63.467 1.00 12.15 579 ASN D C 1
ATOM 9232 O O . ASN D 1 258 ? -41.341 -42.611 63.568 1.00 9.71 579 ASN D O 1
ATOM 9237 N N . ASP D 1 259 ? -40.086 -40.892 62.798 1.00 11.69 580 ASP D N 1
ATOM 9238 C CA . ASP D 1 259 ? -41.189 -40.203 62.132 1.00 13.00 580 ASP D CA 1
ATOM 9239 C C . ASP D 1 259 ? -41.468 -40.799 60.758 1.00 12.44 580 ASP D C 1
ATOM 9240 O O . ASP D 1 259 ? -41.265 -40.138 59.741 1.00 12.72 580 ASP D O 1
ATOM 9245 N N . PHE D 1 260 ? -41.937 -42.045 60.731 1.00 10.53 581 PHE D N 1
ATOM 9246 C CA . PHE D 1 260 ? -42.237 -42.724 59.473 1.00 8.37 581 PHE D CA 1
ATOM 9247 C C . PHE D 1 260 ? -43.302 -41.968 58.687 1.00 8.96 581 PHE D C 1
ATOM 9248 O O . PHE D 1 260 ? -44.227 -41.399 59.268 1.00 7.84 581 PHE D O 1
ATOM 9256 N N . ALA D 1 261 ? -43.150 -41.963 57.365 1.00 7.61 582 ALA D N 1
ATOM 9257 C CA . ALA D 1 261 ? -44.093 -41.304 56.477 1.00 7.67 582 ALA D CA 1
ATOM 9258 C C . ALA D 1 261 ? -44.857 -42.395 55.747 1.00 8.46 582 ALA D C 1
ATOM 9259 O O . ALA D 1 261 ? -44.353 -42.992 54.794 1.00 8.74 582 ALA D O 1
ATOM 9261 N N . CYS D 1 262 ? -46.063 -42.680 56.227 1.00 7.11 583 CYS D N 1
ATOM 9262 C CA . CYS D 1 262 ? -46.841 -43.802 55.721 1.00 8.93 583 CYS D CA 1
ATOM 9263 C C . CYS D 1 262 ? -47.670 -43.436 54.487 1.00 9.26 583 CYS D C 1
ATOM 9264 O O . CYS D 1 262 ? -48.907 -43.511 54.490 1.00 8.00 583 CYS D O 1
ATOM 9267 N N . THR D 1 263 ? -46.958 -43.072 53.424 1.00 9.43 584 THR D N 1
ATOM 9268 C CA . THR D 1 263 ? -47.559 -42.649 52.159 1.00 11.25 584 THR D CA 1
ATOM 9269 C C . THR D 1 263 ? -47.125 -43.552 51.005 1.00 10.99 584 THR D C 1
ATOM 9270 O O . THR D 1 263 ? -46.135 -44.290 51.108 1.00 8.88 584 THR D O 1
ATOM 9274 N N . CYS D 1 264 ? -47.865 -43.478 49.899 1.00 11.93 585 CYS D N 1
ATOM 9275 C CA . CYS D 1 264 ? -47.533 -44.230 48.686 1.00 11.61 585 CYS D CA 1
ATOM 9276 C C . CYS D 1 264 ? -46.117 -43.930 48.193 1.00 10.19 585 CYS D C 1
ATOM 9277 O O . CYS D 1 264 ? -45.451 -44.808 47.643 1.00 10.97 585 CYS D O 1
ATOM 9280 N N . GLU D 1 265 ? -45.653 -42.701 48.412 1.00 9.42 586 GLU D N 1
ATOM 9281 C CA . GLU D 1 265 ? -44.279 -42.325 48.063 1.00 8.93 586 GLU D CA 1
ATOM 9282 C C . GLU D 1 265 ? -43.225 -43.190 48.771 1.00 9.45 586 GLU D C 1
ATOM 9283 O O . GLU D 1 265 ? -42.082 -43.257 48.327 1.00 7.40 586 GLU D O 1
ATOM 9289 N N . HIS D 1 266 ? -43.611 -43.853 49.861 1.00 7.55 587 HIS D N 1
ATOM 9290 C CA . HIS D 1 266 ? -42.664 -44.678 50.618 1.00 7.72 587 HIS D CA 1
ATOM 9291 C C . HIS D 1 266 ? -43.105 -46.131 50.767 1.00 7.46 587 HIS D C 1
ATOM 9292 O O . HIS D 1 266 ? -42.691 -46.834 51.695 1.00 5.15 587 HIS D O 1
ATOM 9299 N N . GLN D 1 267 ? -43.927 -46.587 49.824 1.00 8.25 588 GLN D N 1
ATOM 9300 C CA . GLN D 1 267 ? -44.451 -47.944 49.836 1.00 9.07 588 GLN D CA 1
ATOM 9301 C C . GLN D 1 267 ? -43.327 -48.983 49.899 1.00 9.94 588 GLN D C 1
ATOM 9302 O O . GLN D 1 267 ? -43.395 -49.931 50.684 1.00 8.01 588 GLN D O 1
ATOM 9308 N N . SER D 1 268 ? -42.293 -48.785 49.080 1.00 7.73 589 SER D N 1
ATOM 9309 C CA . SER D 1 268 ? -41.163 -49.716 49.002 1.00 8.77 589 SER D CA 1
ATOM 9310 C C . SER D 1 268 ? -40.341 -49.775 50.283 1.00 6.87 589 SER D C 1
ATOM 9311 O O . SER D 1 268 ? -39.995 -50.862 50.755 1.00 5.76 589 SER D O 1
ATOM 9314 N N . PHE D 1 269 ? -40.018 -48.608 50.829 1.00 6.84 590 PHE D N 1
ATOM 9315 C CA . PHE D 1 269 ? -39.249 -48.534 52.072 1.00 7.78 590 PHE D CA 1
ATOM 9316 C C . PHE D 1 269 ? -39.986 -49.228 53.206 1.00 7.79 590 PHE D C 1
ATOM 9317 O O . PHE D 1 269 ? -39.402 -50.034 53.937 1.00 7.19 590 PHE D O 1
ATOM 9325 N N . LEU D 1 270 ? -41.277 -48.929 53.332 1.00 6.69 591 LEU D N 1
ATOM 9326 C CA . LEU D 1 270 ? -42.100 -49.501 54.391 1.00 9.10 591 LEU D CA 1
ATOM 9327 C C . LEU D 1 270 ? -42.280 -51.003 54.245 1.00 9.07 591 LEU D C 1
ATOM 9328 O O . LEU D 1 270 ? -42.338 -51.709 55.245 1.00 6.11 591 LEU D O 1
ATOM 9333 N N . GLN D 1 271 ? -42.336 -51.493 53.006 1.00 7.17 592 GLN D N 1
ATOM 9334 C CA . GLN D 1 271 ? -42.340 -52.931 52.763 1.00 7.34 592 GLN D CA 1
ATOM 9335 C C . GLN D 1 271 ? -41.041 -53.573 53.259 1.00 7.73 592 GLN D C 1
ATOM 9336 O O . GLN D 1 271 ? -41.066 -54.634 53.896 1.00 7.74 592 GLN D O 1
ATOM 9342 N N . TRP D 1 272 ? -39.912 -52.927 52.969 1.00 6.88 593 TRP D N 1
ATOM 9343 C CA . TRP D 1 272 ? -38.609 -53.387 53.459 1.00 8.46 593 TRP D CA 1
ATOM 9344 C C . TRP D 1 272 ? -38.562 -53.386 54.994 1.00 8.47 593 TRP D C 1
ATOM 9345 O O . TRP D 1 272 ? -38.020 -54.312 55.596 1.00 6.47 593 TRP D O 1
ATOM 9356 N N . ILE D 1 273 ? -39.143 -52.357 55.614 1.00 8.14 594 ILE D N 1
ATOM 9357 C CA . ILE D 1 273 ? -39.247 -52.277 57.079 1.00 9.47 594 ILE D CA 1
ATOM 9358 C C . ILE D 1 273 ? -40.002 -53.489 57.650 1.00 10.00 594 ILE D C 1
ATOM 9359 O O . ILE D 1 273 ? -39.539 -54.127 58.601 1.00 10.74 594 ILE D O 1
ATOM 9364 N N . LYS D 1 274 ? -41.154 -53.804 57.055 1.00 8.91 595 LYS D N 1
ATOM 9365 C CA . LYS D 1 274 ? -41.938 -54.991 57.431 1.00 10.69 595 LYS D CA 1
ATOM 9366 C C . LYS D 1 274 ? -41.114 -56.267 57.363 1.00 10.92 595 LYS D C 1
ATOM 9367 O O . LYS D 1 274 ? -41.209 -57.123 58.238 1.00 10.64 595 LYS D O 1
ATOM 9373 N N . ASP D 1 275 ? -40.316 -56.389 56.306 1.00 9.36 596 ASP D N 1
ATOM 9374 C CA . ASP D 1 275 ? -39.465 -57.555 56.096 1.00 10.53 596 ASP D CA 1
ATOM 9375 C C . ASP D 1 275 ? -38.334 -57.697 57.131 1.00 9.41 596 ASP D C 1
ATOM 9376 O O . ASP D 1 275 ? -37.714 -58.755 57.216 1.00 10.60 596 ASP D O 1
ATOM 9381 N N . GLN D 1 276 ? -38.071 -56.642 57.908 1.00 9.15 597 GLN D N 1
ATOM 9382 C CA . GLN D 1 276 ? -37.058 -56.693 58.972 1.00 10.43 597 GLN D CA 1
ATOM 9383 C C . GLN D 1 276 ? -37.650 -57.116 60.318 1.00 9.42 597 GLN D C 1
ATOM 9384 O O . GLN D 1 276 ? -36.965 -57.059 61.344 1.00 10.01 597 GLN D O 1
ATOM 9390 N N . ARG D 1 277 ? -38.910 -57.553 60.300 1.00 9.16 598 ARG D N 1
ATOM 9391 C CA . ARG D 1 277 ? -39.670 -57.888 61.514 1.00 9.08 598 ARG D CA 1
ATOM 9392 C C . ARG D 1 277 ? -38.888 -58.629 62.595 1.00 9.18 598 ARG D C 1
ATOM 9393 O O . ARG D 1 277 ? -38.938 -58.246 63.762 1.00 10.46 598 ARG D O 1
ATOM 9401 N N . GLN D 1 278 ? -38.165 -59.682 62.209 1.00 6.65 599 GLN D N 1
ATOM 9402 C CA . GLN D 1 278 ? -37.481 -60.538 63.186 1.00 7.63 599 GLN D CA 1
ATOM 9403 C C . GLN D 1 278 ? -36.303 -59.851 63.883 1.00 5.84 599 GLN D C 1
ATOM 9404 O O . GLN D 1 278 ? -35.825 -60.333 64.918 1.00 7.80 599 GLN D O 1
ATOM 9410 N N . LEU D 1 279 ? -35.837 -58.740 63.310 1.00 5.84 600 LEU D N 1
ATOM 9411 C CA . LEU D 1 279 ? -34.778 -57.914 63.917 1.00 7.65 600 LEU D CA 1
ATOM 9412 C C . LEU D 1 279 ? -35.314 -56.842 64.859 1.00 9.84 600 LEU D C 1
ATOM 9413 O O . LEU D 1 279 ? -34.624 -56.405 65.785 1.00 8.96 600 LEU D O 1
ATOM 9418 N N . LEU D 1 280 ? -36.546 -56.420 64.601 1.00 8.24 601 LEU D N 1
ATOM 9419 C CA . LEU D 1 280 ? -37.113 -55.226 65.212 1.00 9.95 601 LEU D CA 1
ATOM 9420 C C . LEU D 1 280 ? -37.474 -55.401 66.687 1.00 10.71 601 LEU D C 1
ATOM 9421 O O . LEU D 1 280 ? -37.821 -56.499 67.131 1.00 11.59 601 LEU D O 1
ATOM 9426 N N . VAL D 1 281 ? -37.373 -54.310 67.440 1.00 10.99 602 VAL D N 1
ATOM 9427 C CA . VAL D 1 281 ? -37.737 -54.312 68.854 1.00 13.53 602 VAL D CA 1
ATOM 9428 C C . VAL D 1 281 ? -38.933 -53.396 69.118 1.00 12.20 602 VAL D C 1
ATOM 9429 O O . VAL D 1 281 ? -39.065 -52.343 68.493 1.00 9.61 602 VAL D O 1
ATOM 9433 N N . GLU D 1 282 ? -39.798 -53.820 70.038 1.00 12.16 603 GLU D N 1
ATOM 9434 C CA . GLU D 1 282 ? -40.971 -53.047 70.456 1.00 14.28 603 GLU D CA 1
ATOM 9435 C C . GLU D 1 282 ? -41.686 -52.420 69.267 1.00 12.36 603 GLU D C 1
ATOM 9436 O O . GLU D 1 282 ? -41.799 -51.194 69.180 1.00 12.57 603 GLU D O 1
ATOM 9442 N N . VAL D 1 283 ? -42.158 -53.265 68.355 1.00 10.04 604 VAL D N 1
ATOM 9443 C CA . VAL D 1 283 ? -42.769 -52.808 67.099 1.00 11.09 604 VAL D CA 1
ATOM 9444 C C . VAL D 1 283 ? -43.993 -51.896 67.285 1.00 11.45 604 VAL D C 1
ATOM 9445 O O . VAL D 1 283 ? -44.326 -51.105 66.400 1.00 12.52 604 VAL D O 1
ATOM 9449 N N . GLU D 1 284 ? -44.649 -52.006 68.438 1.00 11.32 605 GLU D N 1
ATOM 9450 C CA . GLU D 1 284 ? -45.786 -51.147 68.772 1.00 11.11 605 GLU D CA 1
ATOM 9451 C C . GLU D 1 284 ? -45.375 -49.675 68.884 1.00 10.75 605 GLU D C 1
ATOM 9452 O O . GLU D 1 284 ? -46.220 -48.778 68.829 1.00 10.73 605 GLU D O 1
ATOM 9458 N N . ARG D 1 285 ? -44.074 -49.436 69.044 1.00 9.71 606 ARG D N 1
ATOM 9459 C CA . ARG D 1 285 ? -43.544 -48.081 69.187 1.00 10.03 606 ARG D CA 1
ATOM 9460 C C . ARG D 1 285 ? -42.925 -47.565 67.887 1.00 9.39 606 ARG D C 1
ATOM 9461 O O . ARG D 1 285 ? -42.243 -46.532 67.882 1.00 9.27 606 ARG D O 1
ATOM 9469 N N . MET D 1 286 ? -43.157 -48.304 66.801 1.00 7.43 607 MET D N 1
ATOM 9470 C CA . MET D 1 286 ? -42.828 -47.876 65.448 1.00 8.43 607 MET D CA 1
ATOM 9471 C C . MET D 1 286 ? -44.121 -47.425 64.789 1.00 9.76 607 MET D C 1
ATOM 9472 O O . MET D 1 286 ? -44.928 -48.246 64.339 1.00 9.27 607 MET D O 1
ATOM 9477 N N . GLU D 1 287 ? -44.315 -46.114 64.744 1.00 9.21 608 GLU D N 1
ATOM 9478 C CA . GLU D 1 287 ? -45.597 -45.539 64.357 1.00 8.36 608 GLU D CA 1
ATOM 9479 C C . GLU D 1 287 ? -45.457 -44.505 63.252 1.00 9.59 608 GLU D C 1
ATOM 9480 O O . GLU D 1 287 ? -44.429 -43.827 63.156 1.00 10.50 608 GLU D O 1
ATOM 9486 N N . CYS D 1 288 ? -46.496 -44.393 62.423 1.00 9.53 609 CYS D N 1
ATOM 9487 C CA . CYS D 1 288 ? -46.578 -43.332 61.413 1.00 10.45 609 CYS D CA 1
ATOM 9488 C C . CYS D 1 288 ? -46.656 -41.963 62.069 1.00 10.24 609 CYS D C 1
ATOM 9489 O O . CYS D 1 288 ? -47.389 -41.777 63.042 1.00 8.51 609 CYS D O 1
ATOM 9492 N N . ALA D 1 289 ? -45.897 -41.010 61.534 1.00 10.19 610 ALA D N 1
ATOM 9493 C CA . ALA D 1 289 ? -46.015 -39.608 61.941 1.00 8.78 610 ALA D CA 1
ATOM 9494 C C . ALA D 1 289 ? -46.882 -38.857 60.934 1.00 8.68 610 ALA D C 1
ATOM 9495 O O . ALA D 1 289 ? -47.592 -37.907 61.282 1.00 5.96 610 ALA D O 1
ATOM 9497 N N . THR D 1 290 ? -46.810 -39.293 59.679 1.00 8.63 611 THR D N 1
ATOM 9498 C CA . THR D 1 290 ? -47.603 -38.720 58.592 1.00 9.60 611 THR D CA 1
ATOM 9499 C C . THR D 1 290 ? -48.113 -39.872 57.721 1.00 8.07 611 THR D C 1
ATOM 9500 O O . THR D 1 290 ? -47.538 -40.959 57.748 1.00 10.67 611 THR D O 1
ATOM 9504 N N . PRO D 1 291 ? -49.212 -39.665 56.968 1.00 9.22 612 PRO D N 1
ATOM 9505 C CA . PRO D 1 291 ? -50.045 -38.471 56.887 1.00 7.65 612 PRO D CA 1
ATOM 9506 C C . PRO D 1 291 ? -50.964 -38.394 58.106 1.00 6.54 612 PRO D C 1
ATOM 9507 O O . PRO D 1 291 ? -50.976 -39.319 58.925 1.00 4.91 612 PRO D O 1
ATOM 9511 N N . SER D 1 292 ? -51.714 -37.302 58.229 1.00 7.28 613 SER D N 1
ATOM 9512 C CA . SER D 1 292 ? -52.599 -37.092 59.379 1.00 7.99 613 SER D CA 1
ATOM 9513 C C . SER D 1 292 ? -53.522 -38.283 59.648 1.00 9.23 613 SER D C 1
ATOM 9514 O O . SER D 1 292 ? -53.685 -38.697 60.797 1.00 10.18 613 SER D O 1
ATOM 9517 N N . ASP D 1 293 ? -54.103 -38.845 58.590 1.00 8.03 614 ASP D N 1
ATOM 9518 C CA . ASP D 1 293 ? -55.071 -39.935 58.725 1.00 10.67 614 ASP D CA 1
ATOM 9519 C C . ASP D 1 293 ? -54.461 -41.271 59.169 1.00 10.13 614 ASP D C 1
ATOM 9520 O O . ASP D 1 293 ? -55.188 -42.233 59.442 1.00 11.65 614 ASP D O 1
ATOM 9525 N N . LYS D 1 294 ? -53.133 -41.329 59.248 1.00 9.03 615 LYS D N 1
ATOM 9526 C CA . LYS D 1 294 ? -52.444 -42.538 59.689 1.00 8.84 615 LYS D CA 1
ATOM 9527 C C . LYS D 1 294 ? -51.536 -42.308 60.892 1.00 8.09 615 LYS D C 1
ATOM 9528 O O . LYS D 1 294 ? -50.966 -43.252 61.422 1.00 7.17 615 LYS D O 1
ATOM 9534 N N . GLN D 1 295 ? -51.421 -41.056 61.325 1.00 7.79 616 GLN D N 1
ATOM 9535 C CA . GLN D 1 295 ? -50.538 -40.680 62.428 1.00 9.40 616 GLN D CA 1
ATOM 9536 C C . GLN D 1 295 ? -50.850 -41.486 63.694 1.00 7.94 616 GLN D C 1
ATOM 9537 O O . GLN D 1 295 ? -51.991 -41.508 64.153 1.00 7.41 616 GLN D O 1
ATOM 9543 N N . GLY D 1 296 ? -49.829 -42.137 64.252 1.00 8.60 617 GLY D N 1
ATOM 9544 C CA . GLY D 1 296 ? -49.997 -42.930 65.468 1.00 9.86 617 GLY D CA 1
ATOM 9545 C C . GLY D 1 296 ? -50.235 -44.409 65.224 1.00 10.97 617 GLY D C 1
ATOM 9546 O O . GLY D 1 296 ? -50.177 -45.208 66.159 1.00 11.12 617 GLY D O 1
ATOM 9547 N N . MET D 1 297 ? -50.475 -44.785 63.975 1.00 10.29 618 MET D N 1
ATOM 9548 C CA . MET D 1 297 ? -50.692 -46.196 63.660 1.00 12.99 618 MET D CA 1
ATOM 9549 C C . MET D 1 297 ? -49.363 -46.943 63.616 1.00 9.59 618 MET D C 1
ATOM 9550 O O . MET D 1 297 ? -48.377 -46.447 63.079 1.00 8.17 618 MET D O 1
ATOM 9555 N N . PRO D 1 298 ? -49.334 -48.170 64.174 1.00 10.06 619 PRO D N 1
ATOM 9556 C CA . PRO D 1 298 ? -48.145 -49.008 64.046 1.00 8.84 619 PRO D CA 1
ATOM 9557 C C . PRO D 1 298 ? -47.865 -49.331 62.582 1.00 9.36 619 PRO D C 1
ATOM 9558 O O . PRO D 1 298 ? -48.757 -49.778 61.853 1.00 10.36 619 PRO D O 1
ATOM 9562 N N . VAL D 1 299 ? -46.628 -49.082 62.164 1.00 8.94 620 VAL D N 1
ATOM 9563 C CA . VAL D 1 299 ? -46.213 -49.230 60.771 1.00 11.72 620 VAL D CA 1
ATOM 9564 C C . VAL D 1 299 ? -46.437 -50.641 60.222 1.00 10.51 620 VAL D C 1
ATOM 9565 O O . VAL D 1 299 ? -46.840 -50.798 59.070 1.00 9.24 620 VAL D O 1
ATOM 9569 N N . LEU D 1 300 ? -46.199 -51.655 61.052 1.00 10.92 621 LEU D N 1
ATOM 9570 C CA . LEU D 1 300 ? -46.313 -53.053 60.626 1.00 12.91 621 LEU D CA 1
ATOM 9571 C C . LEU D 1 300 ? -47.753 -53.531 60.455 1.00 12.29 621 LEU D C 1
ATOM 9572 O O . LEU D 1 300 ? -47.984 -54.582 59.857 1.00 15.73 621 LEU D O 1
ATOM 9577 N N . SER D 1 301 ? -48.712 -52.766 60.968 1.00 13.14 622 SER D N 1
ATOM 9578 C CA . SER D 1 301 ? -50.129 -53.124 60.869 1.00 13.75 622 SER D CA 1
ATOM 9579 C C . SER D 1 301 ? -50.797 -52.458 59.660 1.00 14.22 622 SER D C 1
ATOM 9580 O O . SER D 1 301 ? -52.026 -52.507 59.502 1.00 13.91 622 SER D O 1
ATOM 9583 N N . LEU D 1 302 ? -49.980 -51.839 58.809 1.00 13.14 623 LEU D N 1
ATOM 9584 C CA . LEU D 1 302 ? -50.472 -51.126 57.632 1.00 14.84 623 LEU D CA 1
ATOM 9585 C C . LEU D 1 302 ? -50.067 -51.779 56.326 1.00 13.53 623 LEU D C 1
ATOM 9586 O O . LEU D 1 302 ? -48.934 -52.229 56.179 1.00 14.12 623 LEU D O 1
ATOM 9591 N N . ASN D 1 303 ? -51.002 -51.822 55.382 1.00 13.82 624 ASN D N 1
ATOM 9592 C CA . ASN D 1 303 ? -50.700 -52.188 54.005 1.00 13.88 624 ASN D CA 1
ATOM 9593 C C . ASN D 1 303 ? -50.846 -50.956 53.115 1.00 13.81 624 ASN D C 1
ATOM 9594 O O . ASN D 1 303 ? -51.959 -50.578 52.747 1.00 15.29 624 ASN D O 1
ATOM 9599 N N . ILE D 1 304 ? -49.724 -50.325 52.774 1.00 14.14 625 ILE D N 1
ATOM 9600 C CA . ILE D 1 304 ? -49.750 -49.105 51.964 1.00 14.41 625 ILE D CA 1
ATOM 9601 C C . ILE D 1 304 ? -49.993 -49.416 50.491 1.00 13.64 625 ILE D C 1
ATOM 9602 O O . ILE D 1 304 ? -49.313 -50.263 49.907 1.00 14.04 625 ILE D O 1
ATOM 9607 N N . THR D 1 305 ? -50.967 -48.722 49.904 1.00 15.33 626 THR D N 1
ATOM 9608 C CA . THR D 1 305 ? -51.292 -48.882 48.489 1.00 15.85 626 THR D CA 1
ATOM 9609 C C . THR D 1 305 ? -51.114 -47.570 47.730 1.00 16.51 626 THR D C 1
ATOM 9610 O O . THR D 1 305 ? -51.217 -46.476 48.302 1.00 17.59 626 THR D O 1
ATOM 9614 N N . CYS D 1 306 ? -50.846 -47.693 46.438 1.00 16.64 627 CYS D N 1
ATOM 9615 C CA . CYS D 1 306 ? -50.732 -46.545 45.558 1.00 18.00 627 CYS D CA 1
ATOM 9616 C C . CYS D 1 306 ? -51.961 -46.425 44.652 1.00 18.40 627 CYS D C 1
ATOM 9617 O O . CYS D 1 306 ? -51.993 -45.625 43.718 1.00 18.73 627 CYS D O 1
#

InterPro domains:
  IPR000157 Toll/interleukin-1 receptor homology (TIR) domain [PF01582] (676-839)
  IPR000157 Toll/interleukin-1 receptor homology (TIR) domain [PS50104] (672-815)
  IPR000157 Toll/interleukin-1 receptor homology (TIR) domain [SM00255] (673-818)
  IPR000483 Cysteine-rich flanking region, C-terminal [SM00082] (579-628)
  IPR001611 Leucine-rich repeat [PF13516] (399-412)
  IPR001611 Leucine-rich repeat [PF13855] (57-114)
  IPR001611 Leucine-rich repeat [PF13855] (447-508)
  IPR001611 Leucine-rich repeat [PS51450] (176-199)
  IPR003591 Leucine-rich repeat, typical subtype [SM00369] (57-76)
  IPR003591 Leucine-rich repeat, typical subtype [SM00369] (77-100)
  IPR003591 Leucine-rich repeat, typical subtype [SM00369] (101-124)
  IPR003591 Leucine-rich repeat, typical subtype [SM00369] (149-173)
  IPR003591 Leucine-rich repeat, typical subtype [SM00369] (174-195)
  IPR003591 Leucine-rich repeat, typical subtype [SM00369] (201-225)
  IPR003591 Leucine-rich repeat, typical subtype [SM00369] (372-393)
  IPR003591 Leucine-rich repeat, typical subtype [SM00369] (421-444)
  IPR003591 Leucine-rich repeat, typical subtype [SM00369] (470-494)
  IPR003591 Leucine-rich repeat, typical subtype [SM00369] (495-518)
  IPR003591 Leucine-rich repeat, typical subtype [SM00369] (519-540)
  IPR017241 Toll-like receptor [PIRSF037595] (26-815)

Solvent-accessible surface area: 52684 Å² total; per-residue (Å²): 110,13,69,159,22,75,58,81,81,61,53,6,134,0,43,84,114,43,16,98,77,14,16,126,68,25,58,65,64,1,36,110,0,26,0,45,54,12,137,0,144,78,39,84,189,28,49,2,69,153,5,70,94,0,39,33,0,0,0,15,43,18,42,3,69,23,194,27,1,0,9,59,68,52,1,17,0,80,30,0,79,62,0,11,0,3,93,18,23,47,0,36,12,89,28,78,0,116,13,0,68,73,0,68,37,0,15,1,46,78,1,40,10,73,38,3,12,45,90,24,2,1,109,47,0,159,64,0,72,44,0,5,0,6,53,0,121,6,44,1,23,61,78,7,0,2,43,13,0,67,38,0,64,30,0,57,0,6,23,7,10,0,27,83,7,76,0,14,52,8,0,71,68,1,137,78,0,39,62,0,21,0,10,84,0,79,0,70,84,33,12,78,67,5,1,62,26,0,67,45,0,73,35,0,32,0,14,93,0,47,8,109,20,2,10,4,67,4,2,92,56,0,103,41,0,86,45,0,26,4,8,69,1,54,0,44,29,3,104,111,35,103,30,91,139,12,12,121,40,15,47,108,0,32,0,3,86,6,55,0,9,2,36,28,56,27,60,71,9,4,96,26,0,45,101,13,123,168,34,19,35,84,42,108,97,0,71,3,30,69,38,104,106,62,125,40,87,51,3,18,81,19,136,26,108,114,92,4,16,54,22,76,59,80,82,60,53,6,131,0,43,81,114,41,0,46,56,14,9,41,27,25,58,64,64,1,35,108,0,26,0,44,56,11,140,0,145,81,39,88,191,26,48,2,68,153,4,68,95,0,38,34,0,0,0,14,43,17,44,2,72,23,196,27,1,0,8,58,68,53,1,18,0,81,31,0,80,61,0,12,0,3,94,18,24,50,0,36,12,88,28,79,0,116,15,0,68,73,0,68,37,0,15,1,46,80,1,46,11,96,84,3,14,97,100,22,2,0,111,46,0,163,65,0,71,44,0,5,0,5,54,0,148,6,131,1,39,91,79,6,0,3,44,12,0,67,38,0,64,30,0,56,0,6,24,7,11,1,99,144,38,76,0,13,51,8,0,80,70,0,166,79,0,39,62,0,21,0,9,84,0,96,0,73,83,33,12,79,67,4,1,62,35,0,69,44,0,74,35,0,31,0,13,93,0,48,7,106,20,3,10,4,68,4,2,92,55,0,91,40,0,85,46,0,28,5,8,65,1,52,0,44,48,20,121,112,175,119,29,79,56,4,12,6,15,1,12,106,0,33,0,3,88,7,57,0,8,1,36,58,143,40,71,87,11,5,73,26,0,45,27,12,124,79,18,19,34,84,42,109,97,0,72,4,29,69,37,105,110,63,128,41,86,51,2,18,78,16,135,26,109,122,94,4,16,55,22,76,60,80,83,60,53,5,133,0,42,81,111,41,0,46,55,14,9,41,26,26,58,64,65,1,35,109,0,26,0,46,53,11,138,0,144,80,38,85,189,26,49,2,71,154,5,69,95,0,37,33,0,0,0,14,44,17,43,2,69,23,194,28,0,0,9,59,69,53,1,17,0,80,31,0,80,62,0,11,0,2,93,18,24,50,0,37,12,87,27,77,0,118,14,0,68,74,0,68,37,0,16,1,47,80,1,46,10,97,84,4,17,99,100,22,2,1,110,44,0,162,65,0,70,43,0,4,0,5,53,0,148,7,128,1,40,92,79,7,0,2,42,13,0,67,39,0,65,30,0,56,0,6,24,7,11,1,99,144,39,79,0,15,52,8,0,80,70,1,164,80,0,38,61,0,21,0,10,84,0,95,0,73,83,33,12,81,67,3,1,62,34,0,70,43,0,74,36,0,32,0,13,94,0,46,7,108,21,3,11,4,68,3,2,94,54,0,91,41,0,86,45,0,28,4,8,66,1,53,0,43,49,19,124,112,174,120,29,81,56,5,12,6,14,1,12,108,0,33,0,2,87,6,55,0,9,2,36,57,143,40,72,86,10,5,71,25,0,47,27,13,124,80,18,19,33,85,41,107,96,0,72,4,31,69,38,104,108,63,127,41,82,51,3,18,79,14,133,25,109,122,108,12,72,159,22,75,59,81,82,60,52,6,132,0,43,82,114,42,16,97,77,14,15,124,70,26,58,65,64,1,36,109,0,26,0,45,55,12,137,0,146,80,38,86,190,26,49,2,70,153,5,68,95,0,38,34,0,1,0,14,44,17,43,2,70,24,196,26,0,0,9,60,68,53,1,17,0,80,30,0,79,60,0,11,0,3,94,18,24,47,0,36,11,86,28,79,0,115,13,0,68,72,0,68,37,0,15,1,46,80,1,40,10,74,39,4,13,46,90,23,3,0,110,44,0,161,65,0,72,43,0,4,0,5,54,0,122,5,42,2,21,62,79,7,0,3,44,14,0,67,38,0,66,31,0,57,0,6,24,7,11,0,27,82,7,78,0,14,51,7,0,80,68,0,164,81,0,38,63,0,22,0,9,84,0,78,0,70,84,34,12,79,66,4,0,62,35,0,67,44,0,75,36,0,32,0,13,93,0,45,8,108,21,3,11,4,68,4,2,92,54,0,102,39,0,84,46,0,29,4,8,66,1,53,0,44,30,4,107,108,35,103,29,92,136,13,12,121,39,15,47,109,0,33,0,3,86,6,55,0,9,2,36,27,54,30,58,71,9,5,95,26,0,45,102,12,123,168,34,19,34,86,43,106,97,0,73,3,32,70,36,106,108,62,127,40,82,52,3,18,78,16,133,27,106,112

Nearest PDB structures (foldseek):
  2z66-assembly2_B  TM=1.003E+00  e=1.549E-53  Eptatretus burgeri
  4g8a-assembly1_B  TM=9.215E-01  e=3.426E-34  Homo sapiens
  3fxi-assembly1_B  TM=9.322E-01  e=2.988E-33  Homo sapiens
  5ijc-assembly1_A  TM=8.489E-01  e=6.998E-22  Mus musculus
  7mlm-assembly1_A  TM=8.547E-01  e=1.972E-21  Mus musculus

Organism: Homo sapiens (NCBI:txid9606)